Protein AF-A0ABD3BBE9-F1 (afdb_monomer)

InterPro domains:
  IPR001656 Pseudouridine synthase, TruD [PF01142] (187-547)
  IPR001656 Pseudouridine synthase, TruD [PTHR13326] (3-637)
  IPR001656 Pseudouridine synthase, TruD [TIGR00094] (188-635)
  IPR011760 Pseudouridine synthase, TruD, insertion domain [PS50984] (306-541)
  IPR019557 Aminotransferase-like, plant mobile domain [PF10536] (795-1071)
  IPR020103 Pseudouridine synthase, catalytic domain superfamily [SSF55120] (8-633)
  IPR020119 Pseudouridine synthase TruD, conserved site [PS01268] (226-239)
  IPR042214 Pseudouridine synthase, TruD, catalytic domain [G3DSA:3.30.2350.20] (275-544)

Structure (mmCIF, N/CA/C/O backbone):
data_AF-A0ABD3BBE9-F1
#
_entry.id   AF-A0ABD3BBE9-F1
#
loop_
_atom_site.group_PDB
_atom_site.id
_atom_site.type_symbol
_atom_site.label_atom_id
_atom_site.label_alt_id
_atom_site.label_comp_id
_atom_site.label_asym_id
_atom_site.label_entity_id
_atom_site.label_seq_id
_atom_site.pdbx_PDB_ins_code
_atom_site.Cartn_x
_atom_site.Cartn_y
_atom_site.Cartn_z
_atom_site.occupancy
_atom_site.B_iso_or_equiv
_atom_site.auth_seq_id
_atom_site.auth_comp_id
_atom_site.auth_asym_id
_atom_site.auth_atom_id
_atom_site.pdbx_PDB_model_num
ATOM 1 N N . MET A 1 1 ? 18.782 -39.134 -5.364 1.00 35.81 1 MET A N 1
ATOM 2 C CA . MET A 1 1 ? 18.725 -38.636 -6.758 1.00 35.81 1 MET A CA 1
ATOM 3 C C . MET A 1 1 ? 19.850 -37.633 -7.001 1.00 35.81 1 MET A C 1
ATOM 5 O O . MET A 1 1 ? 20.524 -37.233 -6.056 1.00 35.81 1 MET A O 1
ATOM 9 N N . ALA A 1 2 ? 20.104 -37.265 -8.259 1.00 41.44 2 ALA A N 1
ATOM 10 C CA . ALA A 1 2 ? 21.096 -36.246 -8.602 1.00 41.44 2 ALA A CA 1
ATOM 11 C C . ALA A 1 2 ? 20.611 -34.822 -8.246 1.00 41.44 2 ALA A C 1
ATOM 13 O O . ALA A 1 2 ? 19.466 -34.612 -7.855 1.00 41.44 2 ALA A O 1
ATOM 14 N N . SER A 1 3 ? 21.502 -33.838 -8.387 1.00 56.78 3 SER A N 1
ATOM 15 C CA . SER A 1 3 ? 21.117 -32.420 -8.429 1.00 56.78 3 SER A CA 1
ATOM 16 C C . SER A 1 3 ? 20.464 -32.109 -9.772 1.00 56.78 3 SER A C 1
ATOM 18 O O . SER A 1 3 ? 20.918 -32.669 -10.770 1.00 56.78 3 SER A O 1
ATOM 20 N N . ALA A 1 4 ? 19.509 -31.175 -9.799 1.00 64.06 4 ALA A N 1
ATOM 21 C CA . ALA A 1 4 ? 18.914 -30.681 -11.039 1.00 64.06 4 ALA A CA 1
ATOM 22 C C . ALA A 1 4 ? 19.995 -30.278 -12.060 1.00 64.06 4 ALA A C 1
ATOM 24 O O . ALA A 1 4 ? 20.961 -29.581 -11.723 1.00 64.06 4 ALA A O 1
ATOM 25 N N . GLN A 1 5 ? 19.836 -30.761 -13.285 1.00 75.69 5 GLN A N 1
ATOM 26 C CA . GLN A 1 5 ? 20.699 -30.492 -14.428 1.00 75.69 5 GLN A CA 1
ATOM 27 C C . GLN A 1 5 ? 20.074 -29.436 -15.342 1.00 75.69 5 GLN A C 1
ATOM 29 O O . GLN A 1 5 ? 18.895 -29.109 -15.241 1.00 75.69 5 GLN A O 1
ATOM 34 N N . GLU A 1 6 ? 20.868 -28.913 -16.275 1.00 79.81 6 GLU A N 1
ATOM 35 C CA . GLU A 1 6 ? 20.400 -27.953 -17.283 1.00 79.81 6 GLU A CA 1
ATOM 36 C C . GLU A 1 6 ? 19.285 -28.525 -18.180 1.00 79.81 6 GLU A C 1
ATOM 38 O O . GLU A 1 6 ? 18.349 -27.806 -18.525 1.00 79.81 6 GLU A O 1
ATOM 43 N N . SER A 1 7 ? 19.318 -29.833 -18.462 1.00 79.00 7 SER A N 1
ATOM 44 C CA . SER A 1 7 ? 18.251 -30.568 -19.157 1.00 79.00 7 SER A CA 1
ATOM 45 C C . SER A 1 7 ? 16.891 -30.463 -18.471 1.00 79.00 7 SER A C 1
ATOM 47 O O . SER A 1 7 ? 15.869 -30.309 -19.136 1.00 79.00 7 SER A O 1
ATOM 49 N N . ASP A 1 8 ? 16.884 -30.518 -17.142 1.00 75.00 8 ASP A N 1
ATOM 50 C CA . ASP A 1 8 ? 15.676 -30.672 -16.325 1.00 75.00 8 ASP A CA 1
ATOM 51 C C . ASP A 1 8 ? 14.862 -29.365 -16.276 1.00 75.00 8 ASP A C 1
ATOM 53 O O . ASP A 1 8 ? 13.688 -29.358 -15.915 1.00 75.00 8 ASP A O 1
ATOM 57 N N . VAL A 1 9 ? 15.499 -28.258 -16.673 1.00 75.88 9 VAL A N 1
ATOM 58 C CA . VAL A 1 9 ? 14.937 -26.903 -16.778 1.00 75.88 9 VAL A CA 1
ATOM 59 C C . VAL A 1 9 ? 14.944 -26.369 -18.222 1.00 75.88 9 VAL A C 1
ATOM 61 O O . VAL A 1 9 ? 14.802 -25.168 -18.439 1.00 75.88 9 VAL A O 1
ATOM 64 N N . GLY A 1 10 ? 15.112 -27.246 -19.220 1.00 76.94 10 GLY A N 1
ATOM 65 C CA . GLY A 1 10 ? 15.008 -26.906 -20.649 1.00 76.94 10 GLY A CA 1
ATOM 66 C C . GLY A 1 10 ? 16.212 -26.175 -21.261 1.00 76.94 10 GLY A C 1
ATOM 67 O O . GLY A 1 10 ? 16.142 -25.729 -22.405 1.00 76.94 10 GLY A O 1
ATOM 68 N N . ILE A 1 11 ? 17.334 -26.057 -20.547 1.00 83.31 11 ILE A N 1
ATOM 69 C CA . ILE A 1 11 ? 18.542 -25.362 -21.016 1.00 83.31 11 ILE A CA 1
ATOM 70 C C . ILE A 1 11 ? 19.374 -26.331 -21.874 1.00 83.31 11 ILE A C 1
ATOM 72 O O . ILE A 1 11 ? 20.326 -26.962 -21.411 1.00 83.31 11 ILE A O 1
ATOM 76 N N . LEU A 1 12 ? 18.986 -26.469 -23.143 1.00 79.25 12 LEU A N 1
ATOM 77 C CA . LEU A 1 12 ? 19.574 -27.437 -24.077 1.00 79.25 12 LEU A CA 1
ATOM 78 C C . LEU A 1 12 ? 20.501 -26.769 -25.105 1.00 79.25 12 LEU A C 1
ATOM 80 O O . LEU A 1 12 ? 21.699 -27.049 -25.134 1.00 79.25 12 LEU A O 1
ATOM 84 N N . CYS A 1 13 ? 19.967 -25.859 -25.922 1.00 84.69 13 CYS A N 1
ATOM 85 C CA . CYS A 1 13 ? 20.631 -25.365 -27.136 1.00 84.69 13 CYS A CA 1
ATOM 86 C C . CYS A 1 13 ? 21.844 -24.442 -26.891 1.00 84.69 13 CYS A C 1
ATOM 88 O O . CYS A 1 13 ? 22.047 -23.919 -25.792 1.00 84.69 13 CYS A O 1
ATOM 90 N N . TYR A 1 14 ? 22.616 -24.213 -27.956 1.00 85.69 14 TYR A N 1
ATOM 91 C CA . TYR A 1 14 ? 23.776 -23.318 -28.055 1.00 85.69 14 TYR A CA 1
ATOM 92 C C . TYR A 1 14 ? 23.715 -22.550 -29.389 1.00 85.69 14 TYR A C 1
ATOM 94 O O . TYR A 1 14 ? 23.056 -23.027 -30.311 1.00 85.69 14 TYR A O 1
ATOM 102 N N . ILE A 1 15 ? 24.407 -21.411 -29.515 1.00 86.50 15 ILE A N 1
ATOM 103 C CA . ILE A 1 15 ? 24.462 -20.640 -30.780 1.00 86.50 15 ILE A CA 1
ATOM 104 C C . ILE A 1 15 ? 25.652 -21.071 -31.647 1.00 86.50 15 ILE A C 1
ATOM 106 O O . ILE A 1 15 ? 25.508 -21.360 -32.830 1.00 86.50 15 ILE A O 1
ATOM 110 N N . SER A 1 16 ? 26.851 -21.101 -31.069 1.00 84.19 16 SER A N 1
ATOM 111 C CA . SER A 1 16 ? 28.089 -21.425 -31.776 1.00 84.19 16 SER A CA 1
ATOM 112 C C . SER A 1 16 ? 28.339 -22.935 -31.829 1.00 84.19 16 SER A C 1
ATOM 114 O O . SER A 1 16 ? 28.299 -23.604 -30.797 1.00 84.19 16 SER A O 1
ATOM 116 N N . HIS A 1 17 ? 28.685 -23.450 -33.012 1.00 83.44 17 HIS A N 1
ATOM 117 C CA . HIS A 1 17 ? 29.116 -24.838 -33.237 1.00 83.44 17 HIS A CA 1
ATOM 118 C C . HIS A 1 17 ? 30.632 -25.059 -33.036 1.00 83.44 17 HIS A C 1
ATOM 120 O O . HIS A 1 17 ? 31.155 -26.106 -33.416 1.00 83.44 17 HIS A O 1
ATOM 126 N N . LEU A 1 18 ? 31.362 -24.079 -32.486 1.00 83.06 18 LEU A N 1
ATOM 127 C CA . LEU A 1 18 ? 32.805 -24.200 -32.241 1.00 83.06 18 LEU A CA 1
ATOM 128 C C . LEU A 1 18 ? 33.136 -25.271 -31.176 1.00 83.06 18 LEU A C 1
ATOM 130 O O . LEU A 1 18 ? 32.302 -25.540 -30.304 1.00 83.06 18 LEU A O 1
ATOM 134 N N . PRO A 1 19 ? 34.350 -25.866 -31.212 1.00 78.50 19 PRO A N 1
ATOM 135 C CA . PRO A 1 19 ? 34.769 -26.883 -30.250 1.00 78.50 19 PRO A CA 1
ATOM 136 C C . PRO A 1 19 ? 34.710 -26.399 -28.797 1.00 78.50 19 PRO A C 1
ATOM 138 O O . PRO A 1 19 ? 35.114 -25.282 -28.481 1.00 78.50 19 PRO A O 1
ATOM 141 N N . CYS A 1 20 ? 34.256 -27.275 -27.902 1.00 78.56 20 CYS A N 1
ATOM 142 C CA . CYS A 1 20 ? 34.244 -27.020 -26.466 1.00 78.56 20 CYS A CA 1
ATOM 143 C C . CYS A 1 20 ? 35.664 -26.938 -25.881 1.00 78.56 20 CYS A C 1
ATOM 145 O O . CYS A 1 20 ? 36.563 -27.668 -26.303 1.00 78.56 20 CYS A O 1
ATOM 147 N N . PHE A 1 21 ? 35.842 -26.135 -24.833 1.00 84.19 21 PHE A N 1
ATOM 148 C CA . PHE A 1 21 ? 37.046 -26.155 -24.004 1.00 84.19 21 PHE A CA 1
ATOM 149 C C . PHE A 1 21 ? 36.677 -26.038 -22.524 1.00 84.19 21 PHE A C 1
ATOM 151 O O . PHE A 1 21 ? 35.664 -25.444 -22.165 1.00 84.19 21 PHE A O 1
ATOM 158 N N . THR A 1 22 ? 37.490 -26.626 -21.648 1.00 82.50 22 THR A N 1
ATOM 159 C CA . THR A 1 22 ? 37.272 -26.580 -20.197 1.00 82.50 22 THR A CA 1
ATOM 160 C C . THR A 1 22 ? 37.894 -25.329 -19.584 1.00 82.50 22 THR A C 1
ATOM 162 O O . THR A 1 22 ? 38.967 -24.906 -20.009 1.00 82.50 22 THR A O 1
ATOM 165 N N . GLY A 1 23 ? 37.270 -24.790 -18.536 1.00 84.31 23 GLY A N 1
ATOM 166 C CA . GLY A 1 23 ? 37.828 -23.726 -17.699 1.00 84.31 23 GLY A CA 1
ATOM 167 C C . GLY A 1 23 ? 37.100 -23.639 -16.355 1.00 84.31 23 GLY A C 1
ATOM 168 O O . GLY A 1 23 ? 35.889 -23.851 -16.282 1.00 84.31 23 GLY A O 1
ATOM 169 N N . ILE A 1 24 ? 37.833 -23.351 -15.280 1.00 84.62 24 ILE A N 1
ATOM 170 C CA . ILE A 1 24 ? 37.315 -23.315 -13.908 1.00 84.62 24 ILE A CA 1
ATOM 171 C C . ILE A 1 24 ? 36.772 -21.916 -13.597 1.00 84.62 24 ILE A C 1
ATOM 173 O O . ILE A 1 24 ? 37.506 -20.926 -13.616 1.00 84.62 24 ILE A O 1
ATOM 177 N N . LEU A 1 25 ? 35.478 -21.842 -13.280 1.00 84.75 25 LEU A N 1
ATOM 178 C CA . LEU A 1 25 ? 34.770 -20.623 -12.883 1.00 84.75 25 LEU A CA 1
ATOM 179 C C . LEU A 1 25 ? 34.735 -20.471 -11.353 1.00 84.75 25 LEU A C 1
ATOM 181 O O . LEU A 1 25 ? 34.510 -21.446 -10.641 1.00 84.75 25 LEU A O 1
ATOM 185 N N . LYS A 1 26 ? 34.878 -19.235 -10.845 1.00 81.62 26 LYS A N 1
ATOM 186 C CA . LYS A 1 26 ? 34.720 -18.883 -9.413 1.00 81.62 26 LYS A CA 1
ATOM 187 C C . LYS A 1 26 ? 35.608 -19.704 -8.458 1.00 81.62 26 LYS A C 1
ATOM 189 O O . LYS A 1 26 ? 35.248 -19.877 -7.287 1.00 81.62 26 LYS A O 1
ATOM 194 N N . GLN A 1 27 ? 36.774 -20.170 -8.928 1.00 83.38 27 GLN A N 1
ATOM 195 C CA . GLN A 1 27 ? 37.761 -20.880 -8.104 1.00 83.38 27 GLN A CA 1
ATOM 196 C C . GLN A 1 27 ? 38.092 -20.042 -6.862 1.00 83.38 27 GLN A C 1
ATOM 198 O O . GLN A 1 27 ? 37.845 -20.491 -5.742 1.00 83.38 27 GLN A O 1
ATOM 203 N N . ARG A 1 28 ? 38.469 -18.774 -7.064 1.00 86.12 28 ARG A N 1
ATOM 204 C CA . ARG A 1 28 ? 38.451 -17.718 -6.040 1.00 86.12 28 ARG A CA 1
ATOM 205 C C . ARG A 1 28 ? 37.242 -16.801 -6.263 1.00 86.12 28 ARG A C 1
ATOM 207 O O . ARG A 1 28 ? 36.743 -16.669 -7.379 1.00 86.12 28 ARG A O 1
ATOM 214 N N . TYR A 1 29 ? 36.764 -16.127 -5.216 1.00 87.44 29 TYR A N 1
ATOM 215 C CA . TYR A 1 29 ? 35.667 -15.153 -5.351 1.00 87.44 29 TYR A CA 1
ATOM 216 C C . TYR A 1 29 ? 36.104 -13.870 -6.087 1.00 87.44 29 TYR A C 1
ATOM 218 O O . TYR A 1 29 ? 35.277 -13.229 -6.727 1.00 87.44 29 TYR A O 1
ATOM 226 N N . SER A 1 30 ? 37.399 -13.537 -6.059 1.00 88.94 30 SER A N 1
ATOM 227 C CA . SER A 1 30 ? 38.017 -12.446 -6.830 1.00 88.94 30 SER A CA 1
ATOM 228 C C . SER A 1 30 ? 38.175 -12.742 -8.326 1.00 88.94 30 SER A C 1
ATOM 230 O O . SER A 1 30 ? 38.394 -11.820 -9.106 1.00 88.94 30 SER A O 1
ATOM 232 N N . ASP A 1 31 ? 37.978 -13.993 -8.759 1.00 90.69 31 ASP A N 1
ATOM 233 C CA . ASP A 1 31 ? 37.913 -14.344 -10.185 1.00 90.69 31 ASP A CA 1
ATOM 234 C C . ASP A 1 31 ? 36.566 -13.954 -10.827 1.00 90.69 31 ASP A C 1
ATOM 236 O O . ASP A 1 31 ? 36.377 -14.141 -12.027 1.00 90.69 31 ASP A O 1
ATOM 240 N N . PHE A 1 32 ? 35.610 -13.439 -10.044 1.00 93.38 32 PHE A N 1
ATOM 241 C CA . PHE A 1 32 ? 34.282 -13.044 -10.507 1.00 93.38 32 PHE A CA 1
ATOM 242 C C . PHE A 1 32 ? 33.872 -11.720 -9.852 1.00 93.38 32 PHE A C 1
ATOM 244 O O . PHE A 1 32 ? 33.335 -11.690 -8.742 1.00 93.38 32 PHE A O 1
ATOM 251 N N . ILE A 1 33 ? 34.155 -10.618 -10.544 1.00 95.25 33 ILE A N 1
ATOM 252 C CA . ILE A 1 33 ? 33.858 -9.255 -10.097 1.00 95.25 33 ILE A CA 1
ATOM 253 C C . ILE A 1 33 ? 32.580 -8.772 -10.796 1.00 95.25 33 ILE A C 1
ATOM 255 O O . ILE A 1 33 ? 32.444 -8.943 -12.007 1.00 95.25 33 ILE A O 1
ATOM 259 N N . VAL A 1 34 ? 31.645 -8.173 -10.054 1.00 95.81 34 VAL A N 1
ATOM 260 C CA . VAL A 1 34 ? 30.369 -7.656 -10.579 1.00 95.81 34 VAL A CA 1
ATOM 261 C C . VAL A 1 34 ? 30.169 -6.207 -10.153 1.00 95.81 34 VAL A C 1
ATOM 263 O O . VAL A 1 34 ? 29.880 -5.930 -8.989 1.00 95.81 34 VAL A O 1
ATOM 266 N N . ASN A 1 35 ? 30.269 -5.287 -11.103 1.00 96.25 35 ASN A N 1
ATOM 267 C CA . ASN A 1 35 ? 29.987 -3.874 -10.885 1.00 96.25 35 ASN A CA 1
ATOM 268 C C . ASN A 1 35 ? 28.616 -3.542 -11.476 1.00 96.25 35 ASN A C 1
ATOM 270 O O . ASN A 1 35 ? 28.315 -3.913 -12.610 1.00 96.25 35 ASN A O 1
ATOM 274 N N . GLU A 1 36 ? 27.762 -2.876 -10.710 1.00 95.94 36 GLU A N 1
ATOM 275 C CA . GLU A 1 36 ? 26.468 -2.397 -11.200 1.00 95.94 36 GLU A CA 1
ATOM 276 C C . GLU A 1 36 ? 26.643 -1.368 -12.330 1.00 95.94 36 GLU A C 1
ATOM 278 O O . GLU A 1 36 ? 27.645 -0.657 -12.374 1.00 95.94 36 GLU A O 1
ATOM 283 N N . VAL A 1 37 ? 25.678 -1.290 -13.248 1.00 94.69 37 VAL A N 1
ATOM 284 C CA . VAL A 1 37 ? 25.576 -0.212 -14.241 1.00 94.69 37 VAL A CA 1
ATOM 285 C C . VAL A 1 37 ? 24.301 0.569 -13.957 1.00 94.69 37 VAL A C 1
ATOM 287 O O . VAL A 1 37 ? 23.210 -0.009 -13.942 1.00 94.69 37 VAL A O 1
ATOM 290 N N . ASP A 1 38 ? 24.453 1.862 -13.685 1.00 90.50 38 ASP A N 1
ATOM 291 C CA . ASP A 1 38 ? 23.357 2.745 -13.279 1.00 90.50 38 ASP A CA 1
ATOM 292 C C . ASP A 1 38 ? 22.399 3.113 -14.427 1.00 90.50 38 ASP A C 1
ATOM 294 O O . ASP A 1 38 ? 22.539 2.628 -15.551 1.00 90.50 38 ASP A O 1
ATOM 298 N N . LEU A 1 39 ? 21.366 3.913 -14.133 1.00 88.06 39 LEU A N 1
ATOM 299 C CA . LEU A 1 39 ? 20.376 4.344 -15.127 1.00 88.06 39 LEU A CA 1
ATOM 300 C C . LEU A 1 39 ? 20.986 5.286 -16.171 1.00 88.06 39 LEU A C 1
ATOM 302 O O . LEU A 1 39 ? 20.543 5.298 -17.317 1.00 88.06 39 LEU A O 1
ATOM 306 N N . GLU A 1 40 ? 22.035 6.008 -15.791 1.00 87.56 40 GLU A N 1
ATOM 307 C CA . GLU A 1 40 ? 22.818 6.898 -16.646 1.00 87.56 40 GLU A CA 1
ATOM 308 C C . GLU A 1 40 ? 23.812 6.135 -17.557 1.00 87.56 40 GLU A C 1
ATOM 310 O O . GLU A 1 40 ? 24.312 6.696 -18.529 1.00 87.56 40 GLU A O 1
ATOM 315 N N . GLY A 1 41 ? 24.065 4.847 -17.284 1.00 86.38 41 GLY A N 1
ATOM 316 C CA . GLY A 1 41 ? 24.936 3.962 -18.069 1.00 86.38 41 GLY A CA 1
ATOM 317 C C . GLY A 1 41 ? 26.378 3.842 -17.560 1.00 86.38 41 GLY A C 1
ATOM 318 O O . GLY A 1 41 ? 27.189 3.163 -18.192 1.00 86.38 41 GLY A O 1
ATOM 319 N N . ASN A 1 42 ? 26.724 4.454 -16.424 1.00 92.31 42 ASN A N 1
ATOM 320 C CA . ASN A 1 42 ? 28.076 4.385 -15.865 1.00 92.31 42 ASN A CA 1
ATOM 321 C C . ASN A 1 42 ? 28.283 3.101 -15.054 1.00 92.31 42 ASN A C 1
ATOM 323 O O . ASN A 1 42 ? 27.373 2.592 -14.395 1.00 92.31 42 ASN A O 1
ATOM 327 N N . VAL A 1 43 ? 29.520 2.599 -15.046 1.00 94.19 43 VAL A N 1
ATOM 328 C CA . VAL A 1 43 ? 29.919 1.468 -14.198 1.00 94.19 43 VAL A CA 1
ATOM 329 C C . VAL A 1 43 ? 30.173 1.964 -12.773 1.00 94.19 43 VAL A C 1
ATOM 331 O O . VAL A 1 43 ? 31.093 2.744 -12.526 1.00 94.19 43 VAL A O 1
ATOM 334 N N . VAL A 1 44 ? 29.390 1.466 -11.821 1.00 94.81 44 VAL A N 1
ATOM 335 C CA . VAL A 1 44 ? 29.487 1.797 -10.398 1.00 94.81 44 VAL A CA 1
ATOM 336 C C . VAL A 1 44 ? 30.771 1.198 -9.817 1.00 94.81 44 VAL A C 1
ATOM 338 O O . VAL A 1 44 ? 30.886 -0.015 -9.650 1.00 94.81 44 VAL A O 1
ATOM 341 N N . ARG A 1 45 ? 31.738 2.063 -9.498 1.00 94.31 45 ARG A N 1
ATOM 342 C CA . ARG A 1 45 ? 33.049 1.715 -8.924 1.00 94.31 45 ARG A CA 1
ATOM 343 C C . ARG A 1 45 ? 33.238 2.340 -7.551 1.00 94.31 45 ARG A C 1
ATOM 345 O O . ARG A 1 45 ? 32.828 3.480 -7.334 1.00 94.31 45 ARG A O 1
ATOM 352 N N . LEU A 1 46 ? 33.894 1.632 -6.639 1.00 94.25 46 LEU A N 1
ATOM 353 C CA . LEU A 1 46 ? 34.412 2.230 -5.412 1.00 94.25 46 LEU A CA 1
ATOM 354 C C . LEU A 1 46 ? 35.727 2.946 -5.761 1.00 94.25 46 LEU A C 1
ATOM 356 O O . LEU A 1 46 ? 36.655 2.316 -6.257 1.00 94.25 46 LEU A O 1
ATOM 360 N N . THR A 1 47 ? 35.804 4.259 -5.539 1.00 92.56 47 THR A N 1
ATOM 361 C CA . THR A 1 47 ? 36.999 5.069 -5.865 1.00 92.56 47 THR A CA 1
ATOM 362 C C . THR A 1 47 ? 37.473 5.968 -4.725 1.00 92.56 47 THR A C 1
ATOM 364 O O . THR A 1 47 ? 38.632 6.366 -4.725 1.00 92.56 47 THR A O 1
ATOM 367 N N . SER A 1 48 ? 36.628 6.260 -3.730 1.00 91.12 48 SER A N 1
ATOM 368 C CA . SER A 1 48 ? 37.043 6.948 -2.500 1.00 91.12 48 SER A CA 1
ATOM 369 C C . SER A 1 48 ? 36.249 6.453 -1.293 1.00 91.12 48 SER A C 1
ATOM 371 O O . SER A 1 48 ? 35.037 6.247 -1.383 1.00 91.12 48 SER A O 1
ATOM 373 N N . LEU A 1 49 ? 36.935 6.281 -0.158 1.00 91.25 49 LEU A N 1
ATOM 374 C CA . LEU A 1 49 ? 36.332 5.980 1.147 1.00 91.25 49 LEU A CA 1
ATOM 375 C C . LEU A 1 49 ? 36.067 7.234 1.996 1.00 91.25 49 LEU A C 1
ATOM 377 O O . LEU A 1 49 ? 35.509 7.121 3.090 1.00 91.25 49 LEU A O 1
ATOM 381 N N . GLU A 1 50 ? 36.488 8.410 1.533 1.00 87.94 50 GLU A N 1
ATOM 382 C CA . GLU A 1 50 ? 36.406 9.651 2.300 1.00 87.94 50 GLU A CA 1
ATOM 383 C C . GLU A 1 50 ? 34.974 10.188 2.334 1.00 87.94 50 GLU A C 1
ATOM 385 O O . GLU A 1 50 ? 34.266 10.206 1.325 1.00 87.94 50 GLU A O 1
ATOM 390 N N . ALA A 1 51 ? 34.538 10.644 3.509 1.00 85.31 51 ALA A N 1
ATOM 391 C CA . ALA A 1 51 ? 33.295 11.391 3.628 1.00 85.31 51 ALA A CA 1
ATOM 392 C C . ALA A 1 51 ? 33.511 12.826 3.105 1.00 85.31 51 ALA A C 1
ATOM 394 O O . ALA A 1 51 ? 34.503 13.448 3.491 1.00 85.31 51 ALA A O 1
ATOM 395 N N . PRO A 1 52 ? 32.601 13.386 2.285 1.00 79.69 52 PRO A N 1
ATOM 396 C CA . PRO A 1 52 ? 32.682 14.785 1.886 1.00 79.69 52 PRO A CA 1
ATOM 397 C C . PRO A 1 52 ? 32.675 15.696 3.117 1.00 79.69 52 PRO A C 1
ATOM 399 O O . PRO A 1 52 ? 31.990 15.412 4.105 1.00 79.69 52 PRO A O 1
ATOM 402 N N . LEU A 1 53 ? 33.415 16.804 3.034 1.00 66.25 53 LEU A N 1
ATOM 403 C CA . LEU A 1 53 ? 33.472 17.823 4.079 1.00 66.25 53 LEU A CA 1
ATOM 404 C C . LEU A 1 53 ? 32.075 18.424 4.288 1.00 66.25 53 LEU A C 1
ATOM 406 O O . LEU A 1 53 ? 31.611 19.260 3.515 1.00 66.25 53 LEU A O 1
ATOM 410 N N . GLU A 1 54 ? 31.390 17.970 5.337 1.00 59.03 54 GLU A N 1
ATOM 411 C CA . GLU A 1 54 ? 30.102 18.518 5.752 1.00 59.03 54 GLU A CA 1
ATOM 412 C C . GLU A 1 54 ? 30.307 19.998 6.120 1.00 59.03 54 GLU A C 1
ATOM 414 O O . GLU A 1 54 ? 31.025 20.299 7.073 1.00 59.03 54 GLU A O 1
ATOM 419 N N . ILE A 1 55 ? 29.691 20.933 5.381 1.00 45.50 55 ILE A N 1
ATOM 420 C CA . ILE A 1 55 ? 29.706 22.363 5.732 1.00 45.50 55 ILE A CA 1
ATOM 421 C C . ILE A 1 55 ? 28.854 22.535 6.989 1.00 45.50 55 ILE A C 1
ATOM 423 O O . ILE A 1 55 ? 27.635 22.721 6.932 1.00 45.50 55 ILE A O 1
ATOM 427 N N . VAL A 1 56 ? 29.492 22.403 8.150 1.00 40.44 56 VAL A N 1
ATOM 428 C CA . VAL A 1 56 ? 28.790 22.449 9.426 1.00 40.44 56 VAL A CA 1
ATOM 429 C C . VAL A 1 56 ? 28.445 23.899 9.748 1.00 40.44 56 VAL A C 1
ATOM 431 O O . VAL A 1 56 ? 29.284 24.661 10.226 1.00 40.44 56 VAL A O 1
ATOM 434 N N . VAL A 1 57 ? 27.174 24.269 9.564 1.00 38.22 57 VAL A N 1
ATOM 435 C CA . VAL A 1 57 ? 26.574 25.433 10.241 1.00 38.22 57 VAL A CA 1
ATOM 436 C C . VAL A 1 57 ? 26.385 25.072 11.717 1.00 38.22 57 VAL A C 1
ATOM 438 O O . VAL A 1 57 ? 25.279 24.919 12.240 1.00 38.22 57 VAL A O 1
ATOM 441 N N . GLU A 1 58 ? 27.508 24.843 12.389 1.00 35.50 58 GLU A N 1
ATOM 442 C CA . GLU A 1 58 ? 27.558 24.556 13.806 1.00 35.50 58 GLU A CA 1
ATOM 443 C C . GLU A 1 58 ? 27.388 25.879 14.545 1.00 35.50 58 GLU A C 1
ATOM 445 O O . GLU A 1 58 ? 28.222 26.782 14.452 1.00 35.50 58 GLU A O 1
ATOM 450 N N . LYS A 1 59 ? 26.312 25.998 15.331 1.00 33.47 59 LYS A N 1
ATOM 451 C CA . LYS A 1 59 ? 26.330 26.943 16.445 1.00 33.47 59 LYS A CA 1
ATOM 452 C C . LYS A 1 59 ? 27.465 26.495 17.357 1.00 33.47 59 LYS A C 1
ATOM 454 O O . LYS A 1 59 ? 27.295 25.504 18.068 1.00 33.47 59 LYS A O 1
ATOM 459 N N . LYS A 1 60 ? 28.610 27.189 17.282 1.00 31.73 60 LYS A N 1
ATOM 460 C CA . LYS A 1 60 ? 29.791 26.921 18.109 1.00 31.73 60 LYS A CA 1
ATOM 461 C C . LYS A 1 60 ? 29.343 26.667 19.541 1.00 31.73 60 LYS A C 1
ATOM 463 O O . LYS A 1 60 ? 28.762 27.539 20.185 1.00 31.73 60 LYS A O 1
ATOM 468 N N . ARG A 1 61 ? 29.628 25.465 20.029 1.00 36.97 61 ARG A N 1
ATOM 469 C CA . ARG A 1 61 ? 29.521 25.147 21.445 1.00 36.97 61 ARG A CA 1
ATOM 470 C C . ARG A 1 61 ? 30.739 25.787 22.104 1.00 36.97 61 ARG A C 1
ATOM 472 O O . ARG A 1 61 ? 31.812 25.191 22.081 1.00 36.97 61 ARG A O 1
ATOM 479 N N . GLU A 1 62 ? 30.586 27.037 22.550 1.00 37.09 62 GLU A N 1
ATOM 480 C CA . GLU A 1 62 ? 31.643 27.787 23.244 1.00 37.09 62 GLU A CA 1
ATOM 481 C C . GLU A 1 62 ? 32.254 26.906 24.342 1.00 37.09 62 GLU A C 1
ATOM 483 O O . GLU A 1 62 ? 31.534 26.177 25.038 1.00 37.09 62 GLU A O 1
ATOM 488 N N . LYS A 1 63 ? 33.586 26.913 24.465 1.00 46.06 63 LYS A N 1
ATOM 489 C CA . LYS A 1 63 ? 34.230 26.185 25.559 1.00 46.06 63 LYS A CA 1
ATOM 490 C C . LYS A 1 63 ? 33.946 26.930 26.857 1.00 46.06 63 LYS A C 1
ATOM 492 O O . LYS A 1 63 ? 33.806 28.145 26.855 1.00 46.06 63 LYS A O 1
ATOM 497 N N . ILE A 1 64 ? 33.928 26.208 27.977 1.00 48.56 64 ILE A N 1
ATOM 498 C CA . ILE A 1 64 ? 33.708 26.812 29.302 1.00 48.56 64 ILE A CA 1
ATOM 499 C C . ILE A 1 64 ? 34.765 27.895 29.600 1.00 48.56 64 ILE A C 1
ATOM 501 O O . ILE A 1 64 ? 34.435 28.905 30.203 1.00 48.56 64 ILE A O 1
ATOM 505 N N . THR A 1 65 ? 35.988 27.753 29.076 1.00 48.44 65 THR A N 1
ATOM 506 C CA . THR A 1 65 ? 37.029 28.799 29.086 1.00 48.44 65 THR A CA 1
ATOM 507 C C . THR A 1 65 ? 36.550 30.130 28.504 1.00 48.44 65 THR A C 1
ATOM 509 O O . THR A 1 65 ? 36.747 31.174 29.108 1.00 48.44 65 THR A O 1
ATOM 512 N N . ASP A 1 66 ? 35.850 30.086 27.373 1.00 50.84 66 ASP A N 1
ATOM 513 C CA . ASP A 1 66 ? 35.440 31.256 26.586 1.00 50.84 66 ASP A CA 1
ATOM 514 C C . ASP A 1 66 ? 34.198 31.954 27.194 1.00 50.84 66 ASP A C 1
ATOM 516 O O . ASP A 1 66 ? 33.735 32.982 26.699 1.00 50.84 66 ASP A O 1
ATOM 520 N N . ILE A 1 67 ? 33.626 31.358 28.247 1.00 56.56 67 ILE A N 1
ATOM 521 C CA . ILE A 1 67 ? 32.439 31.817 28.979 1.00 56.56 67 ILE A CA 1
ATOM 522 C C . ILE A 1 67 ? 32.841 32.562 30.266 1.00 56.56 67 ILE A C 1
ATOM 524 O O . ILE A 1 67 ? 32.062 33.380 30.752 1.00 56.56 67 ILE A O 1
ATOM 528 N N . LEU A 1 68 ? 34.045 32.320 30.800 1.00 55.25 68 LEU A N 1
ATOM 529 C CA . LEU A 1 68 ? 34.508 32.877 32.080 1.00 55.25 68 LEU A CA 1
ATOM 530 C C . LEU A 1 68 ? 35.158 34.267 31.950 1.00 55.25 68 LEU A C 1
ATOM 532 O O . LEU A 1 68 ? 35.091 35.043 32.895 1.00 55.25 68 LEU A O 1
ATOM 536 N N . ASP A 1 69 ? 35.680 34.623 30.772 1.00 55.78 69 ASP A N 1
ATOM 537 C CA . ASP A 1 69 ? 36.243 35.958 30.474 1.00 55.78 69 ASP A CA 1
ATOM 538 C C . ASP A 1 69 ? 35.175 37.031 30.130 1.00 55.78 69 ASP A C 1
ATOM 540 O O . ASP A 1 69 ? 35.506 38.141 29.707 1.00 55.78 69 ASP A O 1
ATOM 544 N N . LYS A 1 70 ? 33.876 36.720 30.255 1.00 64.12 70 LYS A N 1
ATOM 545 C CA . LYS A 1 70 ? 32.771 37.636 29.912 1.00 64.12 70 LYS A CA 1
ATOM 546 C C . LYS A 1 70 ? 32.293 38.402 31.153 1.00 64.12 70 LYS A C 1
ATOM 548 O O . LYS A 1 70 ? 31.961 37.796 32.165 1.00 64.12 70 LYS A O 1
ATOM 553 N N . ASP A 1 71 ? 32.208 39.731 31.063 1.00 69.94 71 ASP A N 1
ATOM 554 C CA . ASP A 1 71 ? 31.661 40.577 32.134 1.00 69.94 71 ASP A CA 1
ATOM 555 C C . ASP A 1 71 ? 30.126 40.464 32.198 1.00 69.94 71 ASP A C 1
ATOM 557 O O . ASP A 1 71 ? 29.411 40.971 31.332 1.00 69.94 71 ASP A O 1
ATOM 561 N N . TYR A 1 72 ? 29.623 39.810 33.247 1.00 74.88 72 TYR A N 1
ATOM 562 C CA . TYR A 1 72 ? 28.193 39.592 33.494 1.00 74.88 72 TYR A CA 1
ATOM 563 C C . TYR A 1 72 ? 27.496 40.746 34.237 1.00 74.88 72 TYR A C 1
ATOM 565 O O . TYR A 1 72 ? 26.354 40.589 34.676 1.00 74.88 72 TYR A O 1
ATOM 573 N N . SER A 1 73 ? 28.130 41.914 34.396 1.00 74.69 73 SER A N 1
ATOM 574 C CA . SER A 1 73 ? 27.553 43.043 35.149 1.00 74.69 73 SER A CA 1
ATOM 575 C C . SER A 1 73 ? 26.182 43.505 34.625 1.00 74.69 73 SER A C 1
ATOM 577 O O . SER A 1 73 ? 25.336 43.925 35.416 1.00 74.69 73 SER A O 1
ATOM 579 N N . SER A 1 74 ? 25.915 43.385 33.317 1.00 78.12 74 SER A N 1
ATOM 580 C CA . SER A 1 74 ? 24.617 43.760 32.723 1.00 78.12 74 SER A CA 1
ATOM 581 C C . SER A 1 74 ? 23.505 42.754 33.063 1.00 78.12 74 SER A C 1
ATOM 583 O O . SER A 1 74 ? 22.382 43.123 33.422 1.00 78.12 74 SER A O 1
ATOM 585 N N . GLU A 1 75 ? 23.843 41.468 33.019 1.00 81.62 75 GLU A N 1
ATOM 586 C CA . GLU A 1 75 ? 22.990 40.339 33.368 1.00 81.62 75 GLU A CA 1
ATOM 587 C C . GLU A 1 75 ? 22.664 40.349 34.863 1.00 81.62 75 GLU A C 1
ATOM 589 O O . GLU A 1 75 ? 21.508 40.149 35.233 1.00 81.62 75 GLU A O 1
ATOM 594 N N . LEU A 1 76 ? 23.648 40.638 35.718 1.00 81.88 76 LEU A N 1
ATOM 595 C CA . LEU A 1 76 ? 23.467 40.717 37.167 1.00 81.88 76 LEU A CA 1
ATOM 596 C C . LEU A 1 76 ? 22.498 41.838 37.567 1.00 81.88 76 LEU A C 1
ATOM 598 O O . LEU A 1 76 ? 21.592 41.584 38.360 1.00 81.88 76 LEU A O 1
ATOM 602 N N . GLU A 1 77 ? 22.588 43.035 36.978 1.00 81.00 77 GLU A N 1
ATOM 603 C CA . GLU A 1 77 ? 21.641 44.123 37.283 1.00 81.00 77 GLU A CA 1
ATOM 604 C C . GLU A 1 77 ? 20.237 43.852 36.691 1.00 81.00 77 GLU A C 1
ATOM 606 O O . GLU A 1 77 ? 19.206 44.139 37.314 1.00 81.00 77 GLU A O 1
ATOM 611 N N . SER A 1 78 ? 20.167 43.181 35.532 1.00 84.69 78 SER A N 1
ATOM 612 C CA . SER A 1 78 ? 18.901 42.654 35.001 1.00 84.69 78 SER A CA 1
ATOM 613 C C . SER A 1 78 ? 18.289 41.573 35.901 1.00 84.69 78 SER A C 1
ATOM 615 O O . SER A 1 78 ? 17.062 41.481 35.972 1.00 84.69 78 SER A O 1
ATOM 617 N N . PHE A 1 79 ? 19.101 40.760 36.583 1.00 87.06 79 PHE A N 1
ATOM 618 C CA . PHE A 1 79 ? 18.631 39.755 37.539 1.00 87.06 79 PHE A CA 1
ATOM 619 C C . PHE A 1 79 ? 18.220 40.388 38.873 1.00 87.06 79 PHE A C 1
ATOM 621 O O . PHE A 1 79 ? 17.187 40.022 39.429 1.00 87.06 79 PHE A O 1
ATOM 628 N N . ARG A 1 80 ? 18.945 41.411 39.336 1.00 86.25 80 ARG A N 1
ATOM 629 C CA . ARG A 1 80 ? 18.615 42.235 40.513 1.00 86.25 80 ARG A CA 1
ATOM 630 C C . ARG A 1 80 ? 17.228 42.863 40.416 1.00 86.25 80 ARG A C 1
ATOM 632 O O . ARG A 1 80 ? 16.499 42.908 41.402 1.00 86.25 80 ARG A O 1
ATOM 639 N N . THR A 1 81 ? 16.841 43.274 39.210 1.00 84.50 81 THR A N 1
ATOM 640 C CA . THR A 1 81 ? 15.499 43.798 38.904 1.00 84.50 81 THR A CA 1
ATOM 641 C C . THR A 1 81 ? 14.412 42.709 38.944 1.00 84.50 81 THR A C 1
ATOM 643 O O . THR A 1 81 ? 13.249 43.011 39.199 1.00 84.50 81 THR A O 1
ATOM 646 N N . LEU A 1 82 ? 14.768 41.437 38.715 1.00 84.44 82 LEU A N 1
ATOM 647 C CA . LEU A 1 82 ? 13.836 40.303 38.642 1.00 84.44 82 LEU A CA 1
ATOM 648 C C . LEU A 1 82 ? 13.664 39.555 39.977 1.00 84.44 82 LEU A C 1
ATOM 650 O O . LEU A 1 82 ? 12.544 39.178 40.319 1.00 84.44 82 LEU A O 1
ATOM 654 N N . ALA A 1 83 ? 14.759 39.317 40.701 1.00 81.25 83 ALA A N 1
ATOM 655 C CA . ALA A 1 83 ? 14.817 38.501 41.921 1.00 81.25 83 ALA A CA 1
ATOM 656 C C . ALA A 1 83 ? 15.152 39.308 43.194 1.00 81.25 83 ALA A C 1
ATOM 658 O O . ALA A 1 83 ? 15.108 38.770 44.297 1.00 81.25 83 ALA A O 1
ATOM 659 N N . GLY A 1 84 ? 15.456 40.602 43.065 1.00 83.12 84 GLY A N 1
ATOM 660 C CA . GLY A 1 84 ? 15.840 41.463 44.182 1.00 83.12 84 GLY A CA 1
ATOM 661 C C . GLY A 1 84 ? 17.334 41.414 44.516 1.00 83.12 84 GLY A C 1
ATOM 662 O O . GLY A 1 84 ? 18.114 40.644 43.955 1.00 83.12 84 GLY A O 1
ATOM 663 N N . VAL A 1 85 ? 17.742 42.287 45.440 1.00 82.31 85 VAL A N 1
ATOM 664 C CA . VAL A 1 85 ? 19.160 42.576 45.713 1.00 82.31 85 VAL A CA 1
ATOM 665 C C . VAL A 1 85 ? 19.906 41.372 46.299 1.00 82.31 85 VAL A C 1
ATOM 667 O O . VAL A 1 85 ? 20.945 40.998 45.767 1.00 82.31 85 VAL A O 1
ATOM 670 N N . SER A 1 86 ? 19.351 40.716 47.324 1.00 82.44 86 SER A N 1
ATOM 671 C CA . SER A 1 86 ? 20.045 39.630 48.036 1.00 82.44 86 SER A CA 1
ATOM 672 C C . SER A 1 86 ? 20.326 38.403 47.160 1.00 82.44 86 SER A C 1
ATOM 674 O O . SER A 1 86 ? 21.393 37.805 47.272 1.00 82.44 86 SER A O 1
ATOM 676 N N . ASP A 1 87 ? 19.412 38.028 46.260 1.00 84.25 87 ASP A N 1
ATOM 677 C CA . ASP A 1 87 ? 19.628 36.875 45.376 1.00 84.25 87 ASP A CA 1
ATOM 678 C C . ASP A 1 87 ? 20.529 37.210 44.177 1.00 84.25 87 ASP A C 1
ATOM 680 O O . ASP A 1 87 ? 21.244 36.334 43.691 1.00 84.25 87 ASP A O 1
ATOM 684 N N . ALA A 1 88 ? 20.584 38.475 43.747 1.00 84.56 88 ALA A N 1
ATOM 685 C CA . ALA A 1 88 ? 21.581 38.928 42.778 1.00 84.56 88 ALA A CA 1
ATOM 686 C C . ALA A 1 88 ? 22.997 39.008 43.369 1.00 84.56 88 ALA A C 1
ATOM 688 O O . ALA A 1 88 ? 23.959 38.689 42.674 1.00 84.56 88 ALA A O 1
ATOM 689 N N . GLU A 1 89 ? 23.132 39.357 44.650 1.00 83.00 89 GLU A N 1
ATOM 690 C CA . GLU A 1 89 ? 24.412 39.307 45.368 1.00 83.00 89 GLU A CA 1
ATOM 691 C C . GLU A 1 89 ? 24.917 37.862 45.513 1.00 83.00 89 GLU A C 1
ATOM 693 O O . GLU A 1 89 ? 26.077 37.603 45.195 1.00 83.00 89 GLU A O 1
ATOM 698 N N . LYS A 1 90 ? 24.045 36.897 45.854 1.00 83.81 90 LYS A N 1
ATOM 699 C CA . LYS A 1 90 ? 24.389 35.458 45.816 1.00 83.81 90 LYS A CA 1
ATOM 700 C C . LYS A 1 90 ? 24.818 35.007 44.420 1.00 83.81 90 LYS A C 1
ATOM 702 O O . LYS A 1 90 ? 25.888 34.428 44.269 1.00 83.81 90 LYS A O 1
ATOM 707 N N . LEU A 1 91 ? 24.021 35.313 43.387 1.00 84.19 91 LEU A N 1
ATOM 708 C CA . LEU A 1 91 ? 24.351 34.939 42.006 1.00 84.19 91 LEU A CA 1
ATOM 709 C C . LEU A 1 91 ? 25.700 35.521 41.569 1.00 84.19 91 LEU A C 1
ATOM 711 O O . LEU A 1 91 ? 26.468 34.825 40.906 1.00 84.19 91 LEU A O 1
ATOM 715 N N . LYS A 1 92 ? 26.007 36.763 41.961 1.00 84.44 92 LYS A N 1
ATOM 716 C CA . LYS A 1 92 ? 27.317 37.360 41.709 1.00 84.44 92 LYS A CA 1
ATOM 717 C C . LYS A 1 92 ? 28.427 36.567 42.399 1.00 84.44 92 LYS A C 1
ATOM 719 O O . LYS A 1 92 ? 29.352 36.144 41.717 1.00 84.44 92 LYS A O 1
ATOM 724 N N . CYS A 1 93 ? 28.316 36.307 43.703 1.00 81.50 93 CYS A N 1
ATOM 725 C CA . CYS A 1 93 ? 29.311 35.517 44.433 1.00 81.50 93 CYS A CA 1
ATOM 726 C C . CYS A 1 93 ? 29.522 34.121 43.821 1.00 81.50 93 CYS A C 1
ATOM 728 O O . CYS A 1 93 ? 30.665 33.695 43.691 1.00 81.50 93 CYS A O 1
ATOM 730 N N . TYR A 1 94 ? 28.453 33.448 43.386 1.00 81.00 94 TYR A N 1
ATOM 731 C CA . TYR A 1 94 ? 28.523 32.141 42.724 1.00 81.00 94 TYR A CA 1
ATOM 732 C C . TYR A 1 94 ? 29.256 32.217 41.371 1.00 81.00 94 TYR A C 1
ATOM 734 O O . TYR A 1 94 ? 30.130 31.401 41.086 1.00 81.00 94 TYR A O 1
ATOM 742 N N . VAL A 1 95 ? 28.969 33.230 40.542 1.00 80.19 95 VAL A N 1
ATOM 743 C CA . VAL A 1 95 ? 29.671 33.452 39.261 1.00 80.19 95 VAL A CA 1
ATOM 744 C C . VAL A 1 95 ? 31.144 33.817 39.484 1.00 80.19 95 VAL A C 1
ATOM 746 O O . VAL A 1 95 ? 32.011 33.230 38.834 1.00 80.19 95 VAL A O 1
ATOM 749 N N . ASP A 1 96 ? 31.443 34.700 40.440 1.00 79.00 96 ASP A N 1
ATOM 750 C CA . ASP A 1 96 ? 32.811 35.087 40.811 1.00 79.00 96 ASP A CA 1
ATOM 751 C C . ASP A 1 96 ? 33.606 33.870 41.350 1.00 79.00 96 ASP A C 1
ATOM 753 O O . ASP A 1 96 ? 34.781 33.686 41.019 1.00 79.00 96 ASP A O 1
ATOM 757 N N . GLN A 1 97 ? 32.964 32.971 42.112 1.00 76.44 97 GLN A N 1
ATOM 758 C CA . GLN A 1 97 ? 33.555 31.704 42.570 1.00 76.44 97 GLN A CA 1
ATOM 759 C C . GLN A 1 97 ? 33.870 30.746 41.414 1.00 76.44 97 GLN A C 1
ATOM 761 O O . GLN A 1 97 ? 34.973 30.191 41.383 1.00 76.44 97 GLN A O 1
ATOM 766 N N . ILE A 1 98 ? 32.962 30.571 40.445 1.00 74.81 98 ILE A N 1
ATOM 767 C CA . ILE A 1 98 ? 33.231 29.757 39.245 1.00 74.81 98 ILE A CA 1
ATOM 768 C C . ILE A 1 98 ? 34.399 30.368 38.448 1.00 74.81 98 ILE A C 1
ATOM 770 O O . ILE A 1 98 ? 35.311 29.640 38.055 1.00 74.81 98 ILE A O 1
ATOM 774 N N . GLY A 1 99 ? 34.424 31.696 38.278 1.00 68.94 99 GLY A N 1
ATOM 775 C CA . GLY A 1 99 ? 35.517 32.426 37.620 1.00 68.94 99 GLY A CA 1
ATOM 776 C C . GLY A 1 99 ? 36.876 32.256 38.308 1.00 68.94 99 GLY A C 1
ATOM 777 O O . GLY A 1 99 ? 37.897 32.132 37.636 1.00 68.94 99 GLY A O 1
ATOM 778 N N . SER A 1 100 ? 36.897 32.166 39.642 1.00 68.44 100 SER A N 1
ATOM 779 C CA . SER A 1 100 ? 38.126 31.947 40.422 1.00 68.44 100 SER A CA 1
ATOM 780 C C . SER A 1 100 ? 38.735 30.541 40.290 1.00 68.44 100 SER A C 1
ATOM 782 O O . SER A 1 100 ? 39.871 30.326 40.712 1.00 68.44 100 SER A O 1
ATOM 784 N N . GLY A 1 101 ? 37.993 29.568 39.745 1.00 59.47 101 GLY A N 1
ATOM 785 C CA . GLY A 1 101 ? 38.432 28.173 39.622 1.00 59.47 101 GLY A CA 1
ATOM 786 C C . GLY A 1 101 ? 38.446 27.367 40.932 1.00 59.47 101 GLY A C 1
ATOM 787 O O . GLY A 1 101 ? 38.932 26.240 40.939 1.00 59.47 101 GLY A O 1
ATOM 788 N N . VAL A 1 102 ? 37.911 27.913 42.032 1.00 54.78 102 VAL A N 1
ATOM 789 C CA . VAL A 1 102 ? 37.892 27.283 43.375 1.00 54.78 102 VAL A CA 1
ATOM 790 C C . VAL A 1 102 ? 36.655 26.381 43.594 1.00 54.78 102 VAL A C 1
ATOM 792 O O . VAL A 1 102 ? 36.500 25.755 44.637 1.00 54.78 102 VAL A O 1
ATOM 795 N N . HIS A 1 103 ? 35.763 26.294 42.607 1.00 55.78 103 HIS A N 1
ATOM 796 C CA . HIS A 1 103 ? 34.430 25.702 42.745 1.00 55.78 103 HIS A CA 1
ATOM 797 C C . HIS A 1 103 ? 34.419 24.157 42.730 1.00 55.78 103 HIS A C 1
ATOM 799 O O . HIS A 1 103 ? 34.963 23.539 41.814 1.00 55.78 103 HIS A O 1
ATOM 805 N N . ASN A 1 104 ? 33.722 23.518 43.681 1.00 57.25 104 ASN A N 1
ATOM 806 C CA . ASN A 1 104 ? 33.441 22.073 43.631 1.00 57.25 104 ASN A CA 1
ATOM 807 C C . ASN A 1 104 ? 32.216 21.765 42.751 1.00 57.25 104 ASN A C 1
ATOM 809 O O . ASN A 1 104 ? 31.227 22.491 42.791 1.00 57.25 104 ASN A O 1
ATOM 813 N N . ASP A 1 105 ? 32.230 20.650 42.013 1.00 56.38 105 ASP A N 1
ATOM 814 C CA . ASP A 1 105 ? 31.143 20.268 41.081 1.00 56.38 105 ASP A CA 1
ATOM 815 C C . ASP A 1 105 ? 29.788 19.971 41.784 1.00 56.38 105 ASP A C 1
ATOM 817 O O . ASP A 1 105 ? 28.740 19.984 41.139 1.00 56.38 105 ASP A O 1
ATOM 821 N N . ASP A 1 106 ? 29.797 19.736 43.106 1.00 54.16 106 ASP A N 1
ATOM 822 C CA . ASP A 1 106 ? 28.607 19.486 43.944 1.00 54.16 106 ASP A CA 1
ATOM 823 C C . ASP A 1 106 ? 28.063 20.744 44.672 1.00 54.16 106 ASP A C 1
ATOM 825 O O . ASP A 1 106 ? 27.003 20.673 45.301 1.00 54.16 106 ASP A O 1
ATOM 829 N N . GLU A 1 107 ? 28.739 21.901 44.611 1.00 63.41 107 GLU A N 1
ATOM 830 C CA . GLU A 1 107 ? 28.295 23.118 45.317 1.00 63.41 107 GLU A CA 1
ATOM 831 C C . GLU A 1 107 ? 27.116 23.808 44.604 1.00 63.41 107 GLU A C 1
ATOM 833 O O . GLU A 1 107 ? 27.139 24.064 43.396 1.00 63.41 107 GLU A O 1
ATOM 838 N N . SER A 1 108 ? 26.049 24.106 45.354 1.00 74.81 108 SER A N 1
ATOM 839 C CA . SER A 1 108 ? 24.787 24.606 44.798 1.00 74.81 108 SER A CA 1
ATOM 840 C C . SER A 1 108 ? 24.180 25.722 45.634 1.00 74.81 108 SER A C 1
ATOM 842 O O . SER A 1 108 ? 23.819 25.490 46.790 1.00 74.81 108 SER A O 1
ATOM 844 N N . ASP A 1 109 ? 23.986 26.887 45.026 1.00 78.44 109 ASP A N 1
ATOM 845 C CA . ASP A 1 109 ? 23.386 28.034 45.700 1.00 78.44 109 ASP A CA 1
ATOM 846 C C . ASP A 1 109 ? 21.850 27.986 45.670 1.00 78.44 109 ASP A C 1
ATOM 848 O O . ASP A 1 109 ? 21.248 27.383 44.771 1.00 78.44 109 ASP A O 1
ATOM 852 N N . VAL A 1 110 ? 21.200 28.610 46.658 1.00 81.44 110 VAL A N 1
ATOM 853 C CA . VAL A 1 110 ? 19.733 28.580 46.819 1.00 81.44 110 VAL A CA 1
ATOM 854 C C . VAL A 1 110 ? 19.172 29.982 47.069 1.00 81.44 110 VAL A C 1
ATOM 856 O O . VAL A 1 110 ? 19.452 30.642 48.075 1.00 81.44 110 VAL A O 1
ATOM 859 N N . PHE A 1 111 ? 18.316 30.423 46.147 1.00 84.81 111 PHE A N 1
ATOM 860 C CA . PHE A 1 111 ? 17.639 31.713 46.221 1.00 84.81 111 PHE A CA 1
ATOM 861 C C . PHE A 1 111 ? 16.478 31.724 47.218 1.00 84.81 111 PHE A C 1
ATOM 863 O O . PHE A 1 111 ? 16.021 30.680 47.696 1.00 84.81 111 PHE A O 1
ATOM 870 N N . SER A 1 112 ? 16.004 32.925 47.540 1.00 79.81 112 SER A N 1
ATOM 871 C CA . SER A 1 112 ? 14.968 33.155 48.544 1.00 79.81 112 SER A CA 1
ATOM 872 C C . SER A 1 112 ? 13.662 32.408 48.224 1.00 79.81 112 SER A C 1
ATOM 874 O O . SER A 1 112 ? 13.302 32.236 47.053 1.00 79.81 112 SER A O 1
ATOM 876 N N . PRO A 1 113 ? 12.918 31.953 49.250 1.00 78.44 113 PRO A N 1
ATOM 877 C CA . PRO A 1 113 ? 11.654 31.256 49.049 1.00 78.44 113 PRO A CA 1
ATOM 878 C C . PRO A 1 113 ? 10.616 32.169 48.388 1.00 78.44 113 PRO A C 1
ATOM 880 O O . PRO A 1 113 ? 10.264 33.218 48.921 1.00 78.44 113 PRO A O 1
ATOM 883 N N . SER A 1 114 ? 10.065 31.724 47.260 1.00 75.00 114 SER A N 1
ATOM 884 C CA . SER A 1 114 ? 8.996 32.415 46.538 1.00 75.00 114 SER A CA 1
ATOM 885 C C . SER A 1 114 ? 7.776 31.508 46.432 1.00 75.00 114 SER A C 1
ATOM 887 O O . SER A 1 114 ? 7.890 30.350 46.027 1.00 75.00 114 SER A O 1
ATOM 889 N N . SER A 1 115 ? 6.594 32.011 46.793 1.00 70.06 115 SER A N 1
ATOM 890 C CA . SER A 1 115 ? 5.325 31.275 46.705 1.00 70.06 115 SER A CA 1
ATOM 891 C C . SER A 1 115 ? 4.734 31.286 45.289 1.00 70.06 115 SER A C 1
ATOM 893 O O . SER A 1 115 ? 4.195 30.265 44.848 1.00 70.06 115 SER A O 1
ATOM 895 N N . ASP A 1 116 ? 4.913 32.368 44.526 1.00 79.31 116 ASP A N 1
ATOM 896 C CA . ASP A 1 116 ? 4.383 32.490 43.165 1.00 79.31 116 ASP A CA 1
ATOM 897 C C . ASP A 1 116 ? 5.107 31.579 42.155 1.00 79.31 116 ASP A C 1
ATOM 899 O O . ASP A 1 116 ? 6.333 31.513 42.054 1.00 79.31 116 ASP A O 1
ATOM 903 N N . LYS A 1 117 ? 4.308 30.870 41.358 1.00 78.31 117 LYS A N 1
ATOM 904 C CA . LYS A 1 117 ? 4.776 30.020 40.262 1.00 78.31 117 LYS A CA 1
ATOM 905 C C . LYS A 1 117 ? 5.269 30.840 39.067 1.00 78.31 117 LYS A C 1
ATOM 907 O O . LYS A 1 117 ? 6.188 30.390 38.387 1.00 78.31 117 LYS A O 1
ATOM 912 N N . SER A 1 118 ? 4.686 32.008 38.817 1.00 80.12 118 SER A N 1
ATOM 913 C CA . SER A 1 118 ? 4.975 32.853 37.651 1.00 80.12 118 SER A CA 1
ATOM 914 C C . SER A 1 118 ? 6.365 33.480 37.769 1.00 80.12 118 SER A C 1
ATOM 916 O O . SER A 1 118 ? 7.191 33.314 36.874 1.00 80.12 118 SER A O 1
ATOM 918 N N . HIS A 1 119 ? 6.669 34.073 38.923 1.00 82.81 119 HIS A N 1
ATOM 919 C CA . HIS A 1 119 ? 7.983 34.573 39.317 1.00 82.81 119 HIS A CA 1
ATOM 920 C C . HIS A 1 119 ? 9.057 33.473 39.265 1.00 82.81 119 HIS A C 1
ATOM 922 O O . HIS A 1 119 ? 10.086 33.650 38.610 1.00 82.81 119 HIS A O 1
ATOM 928 N N . ARG A 1 120 ? 8.800 32.284 39.840 1.00 83.25 120 ARG A N 1
ATOM 929 C CA . ARG A 1 120 ? 9.736 31.146 39.723 1.00 83.25 120 ARG A CA 1
ATOM 930 C C . ARG A 1 120 ? 9.972 30.725 38.264 1.00 83.25 120 ARG A C 1
ATOM 932 O O . ARG A 1 120 ? 11.103 30.430 37.886 1.00 83.25 120 ARG A O 1
ATOM 939 N N . MET A 1 121 ? 8.936 30.724 37.420 1.00 78.44 121 MET A N 1
ATOM 940 C CA . MET A 1 121 ? 9.081 30.445 35.984 1.00 78.44 121 MET A CA 1
ATOM 941 C C . MET A 1 121 ? 9.860 31.542 35.240 1.00 78.44 121 MET A C 1
ATOM 943 O O . MET A 1 121 ? 10.640 31.215 34.347 1.00 78.44 121 MET A O 1
ATOM 947 N N . ALA A 1 122 ? 9.706 32.814 35.615 1.00 84.12 122 ALA A N 1
ATOM 948 C CA . ALA A 1 122 ? 10.478 33.919 35.049 1.00 84.12 122 ALA A CA 1
ATOM 949 C C . ALA A 1 122 ? 11.977 33.788 35.373 1.00 84.12 122 ALA A C 1
ATOM 951 O O . ALA A 1 122 ? 12.802 33.911 34.469 1.00 84.12 122 ALA A O 1
ATOM 952 N N . ILE A 1 123 ? 12.328 33.432 36.615 1.00 84.62 123 ILE A N 1
ATOM 953 C CA . ILE A 1 123 ? 13.715 33.131 37.010 1.00 84.62 123 ILE A CA 1
ATOM 954 C C . ILE A 1 123 ? 14.264 31.937 36.212 1.00 84.62 123 ILE A C 1
ATOM 956 O O . ILE A 1 123 ? 15.330 32.046 35.609 1.00 84.62 123 ILE A O 1
ATOM 960 N N . HIS A 1 124 ? 13.535 30.818 36.120 1.00 80.25 124 HIS A N 1
ATOM 961 C CA . HIS A 1 124 ? 13.980 29.668 35.316 1.00 80.25 124 HIS A CA 1
ATOM 962 C C . HIS A 1 124 ? 14.202 30.017 33.831 1.00 80.25 124 HIS A C 1
ATOM 964 O O . HIS A 1 124 ? 15.150 29.518 33.220 1.00 80.25 124 HIS A O 1
ATOM 970 N N . ASN A 1 125 ? 13.371 30.889 33.249 1.00 79.75 125 ASN A N 1
ATOM 971 C CA . ASN A 1 125 ? 13.567 31.377 31.881 1.00 79.75 125 ASN A CA 1
ATOM 972 C C . ASN A 1 125 ? 14.793 32.298 31.768 1.00 79.75 125 ASN A C 1
ATOM 974 O O . ASN A 1 125 ? 15.561 32.140 30.824 1.00 79.75 125 ASN A O 1
ATOM 978 N N . PHE A 1 126 ? 15.035 33.186 32.740 1.00 86.81 126 PHE A N 1
ATOM 979 C CA . PHE A 1 126 ? 16.201 34.078 32.752 1.00 86.81 126 PHE A CA 1
ATOM 980 C C . PHE A 1 126 ? 17.523 33.303 32.631 1.00 86.81 126 PHE A C 1
ATOM 982 O O . PHE A 1 126 ? 18.320 33.580 31.733 1.00 86.81 126 PHE A O 1
ATOM 989 N N . PHE A 1 127 ? 17.730 32.272 33.460 1.00 84.44 127 PHE A N 1
ATOM 990 C CA . PHE A 1 127 ? 18.926 31.420 33.364 1.00 84.44 127 PHE A CA 1
ATOM 991 C C . PHE A 1 127 ? 19.006 30.690 32.019 1.00 84.44 127 PHE A C 1
ATOM 993 O O . PHE A 1 127 ? 20.060 30.656 31.387 1.00 84.44 127 PHE A O 1
ATOM 1000 N N . LYS A 1 128 ? 17.877 30.160 31.539 1.00 77.50 128 LYS A N 1
ATOM 1001 C CA . LYS A 1 128 ? 17.790 29.435 30.265 1.00 77.50 128 LYS A CA 1
ATOM 1002 C C . LYS A 1 128 ? 18.045 30.312 29.030 1.00 77.50 128 LYS A C 1
ATOM 1004 O O . LYS A 1 128 ? 18.420 29.776 27.990 1.00 77.50 128 LYS A O 1
ATOM 1009 N N . GLU A 1 129 ? 17.829 31.621 29.126 1.00 77.25 129 GLU A N 1
ATOM 1010 C CA . GLU A 1 129 ? 18.028 32.573 28.027 1.00 77.25 129 GLU A CA 1
ATOM 1011 C C . GLU A 1 129 ? 19.378 33.299 28.095 1.00 77.25 129 GLU A C 1
ATOM 1013 O O . GLU A 1 129 ? 19.958 33.562 27.043 1.00 77.25 129 GLU A O 1
ATOM 1018 N N . ARG A 1 130 ? 19.898 33.600 29.297 1.00 77.38 130 ARG A N 1
ATOM 1019 C CA . ARG A 1 130 ? 21.099 34.443 29.480 1.00 77.38 130 ARG A CA 1
ATOM 1020 C C . ARG A 1 130 ? 22.303 33.755 30.125 1.00 77.38 130 ARG A C 1
ATOM 1022 O O . ARG A 1 130 ? 23.427 34.120 29.813 1.00 77.38 130 ARG A O 1
ATOM 1029 N N . LEU A 1 131 ? 22.102 32.743 30.972 1.00 79.69 131 LEU A N 1
ATOM 1030 C CA . LEU A 1 131 ? 23.168 32.077 31.741 1.00 79.69 131 LEU A CA 1
ATOM 1031 C C . LEU A 1 131 ? 23.157 30.557 31.502 1.00 79.69 131 LEU A C 1
ATOM 1033 O O . LEU A 1 131 ? 23.071 29.753 32.426 1.00 79.69 131 LEU A O 1
ATOM 1037 N N . THR A 1 132 ? 23.229 30.152 30.230 1.00 76.81 132 THR A N 1
ATOM 1038 C CA . THR A 1 132 ? 23.010 28.756 29.782 1.00 76.81 132 THR A CA 1
ATOM 1039 C C . THR A 1 132 ? 24.030 27.719 30.288 1.00 76.81 132 THR A C 1
ATOM 1041 O O . THR A 1 132 ? 23.801 26.511 30.164 1.00 76.81 132 THR A O 1
ATOM 1044 N N . PHE A 1 133 ? 25.138 28.170 30.883 1.00 78.75 133 PHE A N 1
ATOM 1045 C CA . PHE A 1 133 ? 26.113 27.327 31.581 1.00 78.75 133 PHE A CA 1
ATOM 1046 C C . PHE A 1 133 ? 25.670 26.938 33.005 1.00 78.75 133 PHE A C 1
ATOM 1048 O O . PHE A 1 133 ? 26.315 26.100 33.633 1.00 78.75 133 PHE A O 1
ATOM 1055 N N . LEU A 1 134 ? 24.555 27.489 33.496 1.00 80.94 134 LEU A N 1
ATOM 1056 C CA . LEU A 1 134 ? 23.940 27.162 34.780 1.00 80.94 134 LEU A CA 1
ATOM 1057 C C . LEU A 1 134 ? 22.612 26.416 34.580 1.00 80.94 134 LEU A C 1
ATOM 1059 O O . LEU A 1 134 ? 21.807 26.729 33.701 1.00 80.94 134 LEU A O 1
ATOM 1063 N N . VAL A 1 135 ? 22.370 25.422 35.430 1.00 81.31 135 VAL A N 1
ATOM 1064 C CA . VAL A 1 135 ? 21.126 24.649 35.513 1.00 81.31 135 VAL A CA 1
ATOM 1065 C C . VAL A 1 135 ? 20.371 25.082 36.762 1.00 81.31 135 VAL A C 1
ATOM 1067 O O . VAL A 1 135 ? 20.966 25.247 37.824 1.00 81.31 135 VAL A O 1
ATOM 1070 N N . THR A 1 136 ? 19.050 25.231 36.654 1.00 84.62 136 THR A N 1
ATOM 1071 C CA . THR A 1 136 ? 18.195 25.610 37.785 1.00 84.62 136 THR A CA 1
ATOM 1072 C C . THR A 1 136 ? 17.084 24.596 38.033 1.00 84.62 136 THR A C 1
ATOM 1074 O O . THR A 1 136 ? 16.460 24.103 37.092 1.00 84.62 136 THR A O 1
ATOM 1077 N N . ASP A 1 137 ? 16.811 24.295 39.304 1.00 82.19 137 ASP A N 1
ATOM 1078 C CA . ASP A 1 137 ? 15.723 23.407 39.728 1.00 82.19 137 ASP A CA 1
ATOM 1079 C C . ASP A 1 137 ? 14.937 23.983 40.917 1.00 82.19 137 ASP A C 1
ATOM 1081 O O . ASP A 1 137 ? 15.508 24.609 41.807 1.00 82.19 137 ASP A O 1
ATOM 1085 N N . THR A 1 138 ? 13.606 23.825 40.915 1.00 83.81 138 THR A N 1
ATOM 1086 C CA . THR A 1 138 ? 12.770 24.221 42.061 1.00 83.81 138 THR A CA 1
ATOM 1087 C C . THR A 1 138 ? 12.884 23.159 43.154 1.00 83.81 138 THR A C 1
ATOM 1089 O O . THR A 1 138 ? 12.551 21.998 42.913 1.00 83.81 138 THR A O 1
ATOM 1092 N N . VAL A 1 139 ? 13.275 23.570 44.358 1.00 81.75 139 VAL A N 1
ATOM 1093 C CA . VAL A 1 139 ? 13.329 22.731 45.565 1.00 81.75 139 VAL A CA 1
ATOM 1094 C C . VAL A 1 139 ? 12.325 23.228 46.605 1.00 81.75 139 VAL A C 1
ATOM 1096 O O . VAL A 1 139 ? 11.889 24.379 46.561 1.00 81.75 139 VAL A O 1
ATOM 1099 N N . ASP A 1 140 ? 11.940 22.366 47.542 1.00 78.94 140 ASP A N 1
ATOM 1100 C CA . ASP A 1 140 ? 11.155 22.784 48.705 1.00 78.94 140 ASP A CA 1
ATOM 1101 C C . ASP A 1 140 ? 12.035 23.581 49.680 1.00 78.94 140 ASP A C 1
ATOM 1103 O O . ASP A 1 140 ? 13.225 23.298 49.833 1.00 78.94 140 ASP A O 1
ATOM 1107 N N . GLY A 1 141 ? 11.470 24.636 50.267 1.00 69.62 141 GLY A N 1
ATOM 1108 C CA . GLY A 1 141 ? 12.193 25.567 51.131 1.00 69.62 141 GLY A CA 1
ATOM 1109 C C . GLY A 1 141 ? 12.324 25.084 52.583 1.00 69.62 141 GLY A C 1
ATOM 1110 O O . GLY A 1 141 ? 11.819 24.021 52.944 1.00 69.62 141 GLY A O 1
ATOM 1111 N N . PRO A 1 142 ? 12.940 25.894 53.468 1.00 67.00 142 PRO A N 1
ATOM 1112 C CA . PRO A 1 142 ? 13.069 25.580 54.898 1.00 67.00 142 PRO A CA 1
ATOM 1113 C C . PRO A 1 142 ? 11.728 25.561 55.661 1.00 67.00 142 PRO A C 1
ATOM 1115 O O . PRO A 1 142 ? 11.695 25.240 56.845 1.00 67.00 142 PRO A O 1
ATOM 1118 N N . VAL A 1 143 ? 10.617 25.896 54.995 1.00 62.38 143 VAL A N 1
ATOM 1119 C CA . VAL A 1 143 ? 9.246 25.756 55.497 1.00 62.38 143 VAL A CA 1
ATOM 1120 C C . VAL A 1 143 ? 8.476 24.909 54.486 1.00 62.38 143 VAL A C 1
ATOM 1122 O O . VAL A 1 143 ? 8.513 25.208 53.298 1.00 62.38 143 VAL A O 1
ATOM 1125 N N . SER A 1 144 ? 7.739 23.892 54.945 1.00 58.47 144 SER A N 1
ATOM 1126 C CA . SER A 1 144 ? 7.065 22.882 54.095 1.00 58.47 144 SER A CA 1
ATOM 1127 C C . SER A 1 144 ? 6.066 23.441 53.055 1.00 58.47 144 SER A C 1
ATOM 1129 O O . SER A 1 144 ? 5.647 22.740 52.137 1.00 58.47 144 SER A O 1
ATOM 1131 N N . SER A 1 145 ? 5.672 24.712 53.177 1.00 61.00 145 SER A N 1
ATOM 1132 C CA . SER A 1 145 ? 4.780 25.421 52.250 1.00 61.00 145 SER A CA 1
ATOM 1133 C C . SER A 1 145 ? 5.496 26.340 51.246 1.00 61.00 145 SER A C 1
ATOM 1135 O O . SER A 1 145 ? 4.844 26.858 50.337 1.00 61.00 145 SER A O 1
ATOM 1137 N N . SER A 1 146 ? 6.808 26.563 51.378 1.00 73.62 146 SER A N 1
ATOM 1138 C CA . SER A 1 146 ? 7.582 27.454 50.504 1.00 73.62 146 SER A CA 1
ATOM 1139 C C . SER A 1 146 ? 8.453 26.680 49.510 1.00 73.62 146 SER A C 1
ATOM 1141 O O . SER A 1 146 ? 8.775 25.510 49.710 1.00 73.62 146 SER A O 1
ATOM 1143 N N . LYS A 1 147 ? 8.815 27.324 48.393 1.00 80.38 147 LYS A N 1
ATOM 1144 C CA . LYS A 1 147 ? 9.671 26.737 47.352 1.00 80.38 147 LYS A CA 1
ATOM 1145 C C . LYS A 1 147 ? 10.767 27.716 46.952 1.00 80.38 147 LYS A C 1
ATOM 1147 O O . LYS A 1 147 ? 10.487 28.886 46.691 1.00 80.38 147 LYS A O 1
ATOM 1152 N N . CYS A 1 148 ? 11.992 27.223 46.874 1.00 82.75 148 CYS A N 1
ATOM 1153 C CA . CYS A 1 148 ? 13.173 27.979 46.468 1.00 82.75 148 CYS A CA 1
ATOM 1154 C C . CYS A 1 148 ? 13.629 27.539 45.070 1.00 82.75 148 CYS A C 1
ATOM 1156 O O . CYS A 1 148 ? 13.224 26.486 44.569 1.00 82.75 148 CYS A O 1
ATOM 1158 N N . ILE A 1 149 ? 14.499 28.326 44.441 1.00 84.75 149 ILE A N 1
ATOM 1159 C CA . ILE A 1 149 ? 15.219 27.908 43.232 1.00 84.75 149 ILE A CA 1
ATOM 1160 C C . ILE A 1 149 ? 16.672 27.654 43.610 1.00 84.75 149 ILE A C 1
ATOM 1162 O O . ILE A 1 149 ? 17.321 28.512 44.203 1.00 84.75 149 ILE A O 1
ATOM 1166 N N . ARG A 1 150 ? 17.164 26.468 43.255 1.00 83.38 150 ARG A N 1
ATOM 1167 C CA . ARG A 1 150 ? 18.569 26.081 43.350 1.00 83.38 150 ARG A CA 1
ATOM 1168 C C . ARG A 1 150 ? 19.264 26.301 42.010 1.00 83.38 150 ARG A C 1
ATOM 1170 O O . ARG A 1 150 ? 18.667 26.030 40.965 1.00 83.38 150 ARG A O 1
ATOM 1177 N N . VAL A 1 151 ? 20.521 26.736 42.050 1.00 85.25 151 VAL A N 1
ATOM 1178 C CA . VAL A 1 151 ? 21.408 26.917 40.890 1.00 85.25 151 VAL A CA 1
ATOM 1179 C C . VAL A 1 151 ? 22.606 25.976 41.007 1.00 85.25 151 VAL A C 1
ATOM 1181 O O . VAL A 1 151 ? 23.144 25.797 42.098 1.00 85.25 151 VAL A O 1
ATOM 1184 N N . ARG A 1 152 ? 23.004 25.348 39.895 1.00 81.06 152 ARG A N 1
ATOM 1185 C CA . ARG A 1 152 ? 24.176 24.459 39.786 1.00 81.06 152 ARG A CA 1
ATOM 1186 C C . ARG A 1 152 ? 24.891 24.646 38.451 1.00 81.06 152 ARG A C 1
ATOM 1188 O O . ARG A 1 152 ? 24.242 24.927 37.444 1.00 81.06 152 ARG A O 1
ATOM 1195 N N . LEU A 1 153 ? 26.203 24.427 38.416 1.00 79.25 153 LEU A N 1
ATOM 1196 C CA . LEU A 1 153 ? 26.980 24.410 37.174 1.00 79.25 153 LEU A CA 1
ATOM 1197 C C . LEU A 1 153 ? 26.543 23.258 36.243 1.00 79.25 153 LEU A C 1
ATOM 1199 O O . LEU A 1 153 ? 26.235 22.150 36.686 1.00 79.25 153 LEU A O 1
ATOM 1203 N N . ASN A 1 154 ? 26.513 23.502 34.931 1.00 70.38 154 ASN A N 1
ATOM 1204 C CA . ASN A 1 154 ? 26.131 22.513 33.915 1.00 70.38 154 ASN A CA 1
ATOM 1205 C C . ASN A 1 154 ? 27.306 21.576 33.555 1.00 70.38 154 ASN A C 1
ATOM 1207 O O . ASN A 1 154 ? 27.769 21.560 32.410 1.00 70.38 154 ASN A O 1
ATOM 1211 N N . SER A 1 155 ? 27.812 20.815 34.535 1.00 55.66 155 SER A N 1
ATOM 1212 C CA . SER A 1 155 ? 28.903 19.848 34.331 1.00 55.66 155 SER A CA 1
ATOM 1213 C C . SER A 1 155 ? 28.484 18.788 33.302 1.00 55.66 155 SER A C 1
ATOM 1215 O O . SER A 1 155 ? 27.618 17.945 33.539 1.00 55.66 155 SER A O 1
ATOM 1217 N N . GLY A 1 156 ? 29.076 18.853 32.103 1.00 48.94 156 GLY A N 1
ATOM 1218 C CA . GLY A 1 156 ? 28.648 18.090 30.920 1.00 48.94 156 GLY A CA 1
ATOM 1219 C C . GLY A 1 156 ? 28.927 16.580 30.963 1.00 48.94 156 GLY A C 1
ATOM 1220 O O . GLY A 1 156 ? 28.762 15.896 29.948 1.00 48.94 156 GLY A O 1
ATOM 1221 N N . ASN A 1 157 ? 29.370 16.054 32.106 1.00 34.91 157 ASN A N 1
ATOM 1222 C CA . ASN A 1 157 ? 29.803 14.673 32.284 1.00 34.91 157 ASN A CA 1
ATOM 1223 C C . ASN A 1 157 ? 28.608 13.746 32.563 1.00 34.91 157 ASN A C 1
ATOM 1225 O O . ASN A 1 157 ? 28.225 13.491 33.702 1.00 34.91 157 ASN A O 1
ATOM 1229 N N . ASN A 1 158 ? 28.024 13.186 31.501 1.00 35.47 158 ASN A N 1
ATOM 1230 C CA . ASN A 1 158 ? 26.858 12.296 31.577 1.00 35.47 158 ASN A CA 1
ATOM 1231 C C . ASN A 1 158 ? 27.215 10.858 32.039 1.00 35.47 158 ASN A C 1
ATOM 1233 O O . ASN A 1 158 ? 26.851 9.875 31.393 1.00 35.47 158 ASN A O 1
ATOM 1237 N N . ASN A 1 159 ? 27.965 10.745 33.141 1.00 31.34 159 ASN A N 1
ATOM 1238 C CA . ASN A 1 159 ? 28.499 9.509 33.722 1.00 31.34 159 ASN A CA 1
ATOM 1239 C C . ASN A 1 159 ? 28.255 9.478 35.245 1.00 31.34 159 ASN A C 1
ATOM 1241 O O . ASN A 1 159 ? 29.150 9.775 36.030 1.00 31.34 159 ASN A O 1
ATOM 1245 N N . ASN A 1 160 ? 27.060 9.061 35.682 1.00 27.70 160 ASN A N 1
ATOM 1246 C CA . ASN A 1 160 ? 26.814 8.730 37.093 1.00 27.70 160 ASN A CA 1
ATOM 1247 C C . ASN A 1 160 ? 26.148 7.336 37.224 1.00 27.70 160 ASN A C 1
ATOM 1249 O O . ASN A 1 160 ? 24.972 7.175 36.883 1.00 27.70 160 ASN A O 1
ATOM 1253 N N . PRO A 1 161 ? 26.875 6.289 37.667 1.00 37.03 161 PRO A N 1
ATOM 1254 C CA . PRO A 1 161 ? 26.462 4.890 37.508 1.00 37.03 161 PRO A CA 1
ATOM 1255 C C . PRO A 1 161 ? 25.542 4.348 38.625 1.00 37.03 161 PRO A C 1
ATOM 1257 O O . PRO A 1 161 ? 25.643 3.176 38.997 1.00 37.03 161 PRO A O 1
ATOM 1260 N N . ARG A 1 162 ? 24.620 5.157 39.173 1.00 32.84 162 ARG A N 1
ATOM 1261 C CA . ARG A 1 162 ? 23.652 4.730 40.213 1.00 32.84 162 ARG A CA 1
ATOM 1262 C C . ARG A 1 162 ? 22.231 5.253 39.952 1.00 32.84 162 ARG A C 1
ATOM 1264 O O . ARG A 1 162 ? 21.807 6.252 40.513 1.00 32.84 162 ARG A O 1
ATOM 1271 N N . GLY A 1 163 ? 21.470 4.522 39.132 1.00 29.56 163 GLY A N 1
ATOM 1272 C CA . GLY A 1 163 ? 20.070 4.846 38.815 1.00 29.56 163 GLY A CA 1
ATOM 1273 C C . GLY A 1 163 ? 19.363 3.755 38.003 1.00 29.56 163 GLY A C 1
ATOM 1274 O O . GLY A 1 163 ? 19.165 3.896 36.798 1.00 29.56 163 GLY A O 1
ATOM 1275 N N . ARG A 1 164 ? 19.011 2.628 38.639 1.00 34.91 164 ARG A N 1
ATOM 1276 C CA . ARG A 1 164 ? 18.334 1.485 37.990 1.00 34.91 164 ARG A CA 1
ATOM 1277 C C . ARG A 1 164 ? 16.933 1.304 38.583 1.00 34.91 164 ARG A C 1
ATOM 1279 O O . ARG A 1 164 ? 16.825 1.237 39.802 1.00 34.91 164 ARG A O 1
ATOM 1286 N N . LYS A 1 165 ? 15.931 1.100 37.706 1.00 30.03 165 LYS A N 1
ATOM 1287 C CA . LYS A 1 165 ? 14.464 1.270 37.907 1.00 30.03 165 LYS A CA 1
ATOM 1288 C C . LYS A 1 165 ? 14.037 2.739 37.685 1.00 30.03 165 LYS A C 1
ATOM 1290 O O . LYS A 1 165 ? 14.720 3.627 38.169 1.00 30.03 165 LYS A O 1
ATOM 1295 N N . ASP A 1 166 ? 12.990 3.080 36.926 1.00 30.45 166 ASP A N 1
ATOM 1296 C CA . ASP A 1 166 ? 12.024 2.251 36.182 1.00 30.45 166 ASP A CA 1
ATOM 1297 C C . ASP A 1 166 ? 11.806 2.730 34.737 1.00 30.45 166 ASP A C 1
ATOM 1299 O O . ASP A 1 166 ? 11.318 3.830 34.490 1.00 30.45 166 ASP A O 1
ATOM 1303 N N . ARG A 1 167 ? 12.032 1.840 33.760 1.00 33.06 167 ARG A N 1
ATOM 1304 C CA . ARG A 1 167 ? 11.439 1.967 32.416 1.00 33.06 167 ARG A CA 1
ATOM 1305 C C . ARG A 1 167 ? 10.161 1.133 32.349 1.00 33.06 167 ARG A C 1
ATOM 1307 O O . ARG A 1 167 ? 10.176 -0.003 31.873 1.00 33.06 167 ARG A O 1
ATOM 1314 N N . LYS A 1 168 ? 9.048 1.706 32.822 1.00 31.09 168 LYS A N 1
ATOM 1315 C CA . LYS A 1 168 ? 7.703 1.146 32.600 1.00 31.09 168 LYS A CA 1
ATOM 1316 C C . LYS A 1 168 ? 7.483 0.946 31.096 1.00 31.09 168 LYS A C 1
ATOM 1318 O O . LYS A 1 168 ? 7.586 1.892 30.321 1.00 31.09 168 LYS A O 1
ATOM 1323 N N . ARG A 1 169 ? 7.161 -0.284 30.680 1.00 37.09 169 ARG A N 1
ATOM 1324 C CA . ARG A 1 169 ? 6.725 -0.588 29.307 1.00 37.09 169 ARG A CA 1
ATOM 1325 C C . ARG A 1 169 ? 5.335 0.018 29.067 1.00 37.09 169 ARG A C 1
ATOM 1327 O O . ARG A 1 169 ? 4.329 -0.633 29.329 1.00 37.09 169 ARG A O 1
ATOM 1334 N N . LYS A 1 170 ? 5.295 1.240 28.544 1.00 31.41 170 LYS A N 1
ATOM 1335 C CA . LYS A 1 170 ? 4.146 1.814 27.832 1.00 31.41 170 LYS A CA 1
ATOM 1336 C C . LYS A 1 170 ? 4.610 2.396 26.495 1.00 31.41 170 LYS A C 1
ATOM 1338 O O . LYS A 1 170 ? 5.800 2.618 26.296 1.00 31.41 170 LYS A O 1
ATOM 1343 N N . ASP A 1 171 ? 3.651 2.537 25.590 1.00 28.41 171 ASP A N 1
ATOM 1344 C CA . ASP A 1 171 ? 3.736 3.173 24.275 1.00 28.41 171 ASP A CA 1
ATOM 1345 C C . ASP A 1 171 ? 4.871 2.700 23.353 1.00 28.41 171 ASP A C 1
ATOM 1347 O O . ASP A 1 171 ? 5.867 3.369 23.092 1.00 28.41 171 ASP A O 1
ATOM 1351 N N . ARG A 1 172 ? 4.611 1.549 22.721 1.00 31.05 172 ARG A N 1
ATOM 1352 C CA . ARG A 1 172 ? 4.952 1.349 21.303 1.00 31.05 172 ARG A CA 1
ATOM 1353 C C . ARG A 1 172 ? 3.706 1.579 20.440 1.00 31.05 172 ARG A C 1
ATOM 1355 O O . ARG A 1 172 ? 3.216 0.659 19.795 1.00 31.05 172 ARG A O 1
ATOM 1362 N N . GLY A 1 173 ? 3.181 2.804 20.490 1.00 30.09 173 GLY A N 1
ATOM 1363 C CA . GLY A 1 173 ? 2.105 3.286 19.623 1.00 30.09 173 GLY A CA 1
ATOM 1364 C C . GLY A 1 173 ? 2.658 4.139 18.476 1.00 30.09 173 GLY A C 1
ATOM 1365 O O . GLY A 1 173 ? 3.408 5.074 18.729 1.00 30.09 173 GLY A O 1
ATOM 1366 N N . ASP A 1 174 ? 2.311 3.756 17.245 1.00 32.97 174 ASP A N 1
ATOM 1367 C CA . ASP A 1 174 ? 2.367 4.474 15.952 1.00 32.97 174 ASP A CA 1
ATOM 1368 C C . ASP A 1 174 ? 3.254 5.747 15.811 1.00 32.97 174 ASP A C 1
ATOM 1370 O O . ASP A 1 174 ? 2.804 6.779 15.316 1.00 32.97 174 ASP A O 1
ATOM 1374 N N . LYS A 1 175 ? 4.552 5.684 16.157 1.00 29.91 175 LYS A N 1
ATOM 1375 C CA . LYS A 1 175 ? 5.551 6.616 15.594 1.00 29.91 175 LYS A CA 1
ATOM 1376 C C . LYS A 1 175 ? 5.960 6.146 14.196 1.00 29.91 175 LYS A C 1
ATOM 1378 O O . LYS A 1 175 ? 6.862 5.313 14.053 1.00 29.91 175 LYS A O 1
ATOM 1383 N N . ARG A 1 176 ? 5.304 6.690 13.169 1.00 33.41 176 ARG A N 1
ATOM 1384 C CA . ARG A 1 176 ? 5.725 6.541 11.765 1.00 33.41 176 ARG A CA 1
ATOM 1385 C C . ARG A 1 176 ? 7.000 7.343 11.487 1.00 33.41 176 ARG A C 1
ATOM 1387 O O . ARG A 1 176 ? 7.382 8.195 12.276 1.00 33.41 176 ARG A O 1
ATOM 1394 N N . TYR A 1 177 ? 7.676 6.948 10.409 1.00 39.03 177 TYR A N 1
ATOM 1395 C CA . TYR A 1 177 ? 8.976 7.360 9.848 1.00 39.03 177 TYR A CA 1
ATOM 1396 C C . TYR A 1 177 ? 10.005 8.187 10.656 1.00 39.03 177 TYR A C 1
ATOM 1398 O O . TYR A 1 177 ? 11.144 7.722 10.726 1.00 39.03 177 TYR A O 1
ATOM 1406 N N . ASP A 1 178 ? 9.678 9.311 11.295 1.00 39.62 178 ASP A N 1
ATOM 1407 C CA . ASP A 1 178 ? 10.658 10.297 11.795 1.00 39.62 178 ASP A CA 1
ATOM 1408 C C . ASP A 1 178 ? 11.690 9.795 12.817 1.00 39.62 178 ASP A C 1
ATOM 1410 O O . ASP A 1 178 ? 12.823 10.270 12.820 1.00 39.62 178 ASP A O 1
ATOM 1414 N N . ALA A 1 179 ? 11.381 8.776 13.624 1.00 39.41 179 ALA A N 1
ATOM 1415 C CA . ALA A 1 179 ? 12.306 8.226 14.628 1.00 39.41 179 ALA A CA 1
ATOM 1416 C C . ALA A 1 179 ? 13.465 7.366 14.047 1.00 39.41 179 ALA A C 1
ATOM 1418 O O . ALA A 1 179 ? 13.910 6.414 14.692 1.00 39.41 179 ALA A O 1
ATOM 1419 N N . ARG A 1 180 ? 13.909 7.634 12.808 1.00 49.44 180 ARG A N 1
ATOM 1420 C CA . ARG A 1 180 ? 14.920 6.848 12.060 1.00 49.44 180 ARG A CA 1
ATOM 1421 C C . ARG A 1 180 ? 16.138 7.635 11.559 1.00 49.44 180 ARG A C 1
ATOM 1423 O O . ARG A 1 180 ? 17.090 7.006 11.099 1.00 49.44 180 ARG A O 1
ATOM 1430 N N . GLY A 1 181 ? 16.116 8.964 11.637 1.00 49.59 181 GLY A N 1
ATOM 1431 C CA . GLY A 1 181 ? 17.246 9.832 11.287 1.00 49.59 181 GLY A CA 1
ATOM 1432 C C . GLY A 1 181 ? 17.909 10.460 12.512 1.00 49.59 181 GLY A C 1
ATOM 1433 O O . GLY A 1 181 ? 17.610 10.098 13.647 1.00 49.59 181 GLY A O 1
ATOM 1434 N N . SER A 1 182 ? 18.779 11.446 12.284 1.00 52.62 182 SER A N 1
ATOM 1435 C CA . SER A 1 182 ? 19.028 12.474 13.306 1.00 52.62 182 SER A CA 1
ATOM 1436 C C . SER A 1 182 ? 17.766 13.327 13.463 1.00 52.62 182 SER A C 1
ATOM 1438 O O . SER A 1 182 ? 17.238 13.784 12.449 1.00 52.62 182 SER A O 1
ATOM 1440 N N . ASP A 1 183 ? 17.322 13.599 14.696 1.00 47.34 183 ASP A N 1
ATOM 1441 C CA . ASP A 1 183 ? 16.224 14.553 14.963 1.00 47.34 183 ASP A CA 1
ATOM 1442 C C . ASP A 1 183 ? 16.557 15.970 14.433 1.00 47.34 183 ASP A C 1
ATOM 1444 O O . ASP A 1 183 ? 15.676 16.781 14.167 1.00 47.34 183 ASP A O 1
ATOM 1448 N N . SER A 1 184 ? 17.850 16.248 14.238 1.00 57.91 184 SER A N 1
ATOM 1449 C CA . SER A 1 184 ? 18.427 17.440 13.613 1.00 57.91 184 SER A CA 1
ATOM 1450 C C . SER A 1 184 ? 18.998 17.133 12.217 1.00 57.91 184 SER A C 1
ATOM 1452 O O . SER A 1 184 ? 20.216 17.064 12.029 1.00 57.91 184 SER A O 1
ATOM 1454 N N . TRP A 1 185 ? 18.127 16.921 11.226 1.00 72.62 185 TRP A N 1
ATOM 1455 C CA . TRP A 1 185 ? 18.529 16.833 9.813 1.00 72.62 185 TRP A CA 1
ATOM 1456 C C . TRP A 1 185 ? 18.354 18.195 9.110 1.00 72.62 185 TRP A C 1
ATOM 1458 O O . TRP A 1 185 ? 17.267 18.763 9.222 1.00 72.62 185 TRP A O 1
ATOM 1468 N N . PRO A 1 186 ? 19.368 18.739 8.405 1.00 72.62 186 PRO A N 1
ATOM 1469 C CA . PRO A 1 186 ? 19.228 19.997 7.667 1.00 72.62 186 PRO A CA 1
ATOM 1470 C C . PRO A 1 186 ? 18.256 19.874 6.487 1.00 72.62 186 PRO A C 1
ATOM 1472 O O . PRO A 1 186 ? 18.236 18.853 5.806 1.00 72.62 186 PRO A O 1
ATOM 1475 N N . THR A 1 187 ? 17.483 20.924 6.204 1.00 66.62 187 THR A N 1
ATOM 1476 C CA . THR A 1 187 ? 16.546 20.970 5.062 1.00 66.62 187 THR A CA 1
ATOM 1477 C C . THR A 1 187 ? 17.228 21.208 3.714 1.00 66.62 187 THR A C 1
ATOM 1479 O O . THR A 1 187 ? 16.606 21.015 2.682 1.00 66.62 187 THR A O 1
ATOM 1482 N N . ASN A 1 188 ? 18.502 21.605 3.709 1.00 71.88 188 ASN A N 1
ATOM 1483 C CA . ASN A 1 188 ? 19.322 21.809 2.513 1.00 71.88 188 ASN A CA 1
ATOM 1484 C C . ASN A 1 188 ? 20.242 20.609 2.197 1.00 71.88 188 ASN A C 1
ATOM 1486 O O . ASN A 1 188 ? 21.204 20.752 1.445 1.00 71.88 188 ASN A O 1
ATOM 1490 N N . VAL A 1 189 ? 20.002 19.444 2.811 1.00 78.38 189 VAL A N 1
ATOM 1491 C CA . VAL A 1 189 ? 20.787 18.219 2.600 1.00 78.38 189 VAL A CA 1
ATOM 1492 C C . VAL A 1 189 ? 19.840 17.072 2.274 1.00 78.38 189 VAL A C 1
ATOM 1494 O O . VAL A 1 189 ? 19.028 16.682 3.117 1.00 78.38 189 VAL A O 1
ATOM 1497 N N . GLY A 1 190 ? 19.987 16.508 1.071 1.00 80.62 190 GLY A N 1
ATOM 1498 C CA . GLY A 1 190 ? 19.138 15.435 0.551 1.00 80.62 190 GLY A CA 1
ATOM 1499 C C . GLY A 1 190 ? 18.907 14.301 1.555 1.00 80.62 190 GLY A C 1
ATOM 1500 O O . GLY A 1 190 ? 19.824 13.847 2.250 1.00 80.62 190 GLY A O 1
ATOM 1501 N N . LYS A 1 191 ? 17.647 13.867 1.660 1.00 85.44 191 LYS A N 1
ATOM 1502 C CA . LYS A 1 191 ? 17.148 12.962 2.714 1.00 85.44 191 LYS A CA 1
ATOM 1503 C C . LYS A 1 191 ? 17.787 11.583 2.732 1.00 85.44 191 LYS A C 1
ATOM 1505 O O . LYS A 1 191 ? 17.716 10.909 3.763 1.00 85.44 191 LYS A O 1
ATOM 1510 N N . PHE A 1 192 ? 18.398 11.159 1.634 1.00 90.19 192 PHE A N 1
ATOM 1511 C CA . PHE A 1 192 ? 19.085 9.885 1.530 1.00 90.19 192 PHE A CA 1
ATOM 1512 C C . PHE A 1 192 ? 20.570 10.108 1.265 1.00 90.19 192 PHE A C 1
ATOM 1514 O O . PHE A 1 192 ? 20.974 10.873 0.393 1.00 90.19 192 PHE A O 1
ATOM 1521 N N . LEU A 1 193 ? 21.406 9.383 1.998 1.00 92.75 193 LEU A N 1
ATOM 1522 C CA . LEU A 1 193 ? 22.813 9.235 1.669 1.00 92.75 193 LEU A CA 1
ATOM 1523 C C . LEU A 1 193 ? 22.953 8.088 0.668 1.00 92.75 193 LEU A C 1
ATOM 1525 O O . LEU A 1 193 ? 22.796 6.924 1.044 1.00 92.75 193 LEU A O 1
ATOM 1529 N N . ARG A 1 194 ? 23.259 8.410 -0.588 1.00 94.69 194 ARG A N 1
ATOM 1530 C CA . ARG A 1 194 ? 23.753 7.463 -1.592 1.00 94.69 194 ARG A CA 1
ATOM 1531 C C . ARG A 1 194 ? 25.226 7.157 -1.310 1.00 94.69 194 ARG A C 1
ATOM 1533 O O . ARG A 1 194 ? 26.005 8.053 -0.993 1.00 94.69 194 ARG A O 1
ATOM 1540 N N . PHE A 1 195 ? 25.601 5.891 -1.418 1.00 96.00 195 PHE A N 1
ATOM 1541 C CA . PHE A 1 195 ? 26.974 5.407 -1.302 1.00 96.00 195 PHE A CA 1
ATOM 1542 C C . PHE A 1 195 ? 27.174 4.170 -2.183 1.00 96.00 195 PHE A C 1
ATOM 1544 O O . PHE A 1 195 ? 26.211 3.503 -2.571 1.00 96.00 195 PHE A O 1
ATOM 1551 N N . HIS A 1 196 ? 28.424 3.853 -2.504 1.00 96.62 196 HIS A N 1
ATOM 1552 C CA . HIS A 1 196 ? 28.785 2.608 -3.174 1.00 96.62 196 HIS A CA 1
ATOM 1553 C C . HIS A 1 196 ? 29.131 1.556 -2.115 1.00 96.62 196 HIS A C 1
ATOM 1555 O O . HIS A 1 196 ? 29.994 1.770 -1.261 1.00 96.62 196 HIS A O 1
ATOM 1561 N N . LEU A 1 197 ? 28.423 0.427 -2.156 1.00 97.06 197 LEU A N 1
ATOM 1562 C CA . LEU A 1 197 ? 28.653 -0.751 -1.328 1.00 97.06 197 LEU A CA 1
ATOM 1563 C C . LEU A 1 197 ? 29.539 -1.731 -2.098 1.00 97.06 197 LEU A C 1
ATOM 1565 O O . LEU A 1 197 ? 29.080 -2.368 -3.046 1.00 97.06 197 LEU A O 1
ATOM 1569 N N . TYR A 1 198 ? 30.780 -1.876 -1.646 1.00 97.38 198 TYR A N 1
ATOM 1570 C CA . TYR A 1 198 ? 31.700 -2.933 -2.054 1.00 97.38 198 TYR A CA 1
ATOM 1571 C C . TYR A 1 198 ? 31.580 -4.103 -1.068 1.00 97.38 198 TYR A C 1
ATOM 1573 O O . TYR A 1 198 ? 31.615 -3.893 0.149 1.00 97.38 198 TYR A O 1
ATOM 1581 N N . LYS A 1 199 ? 31.425 -5.336 -1.562 1.00 95.81 199 LYS A N 1
ATOM 1582 C CA . LYS A 1 199 ? 31.346 -6.551 -0.729 1.00 95.81 199 LYS A CA 1
ATOM 1583 C C . LYS A 1 199 ? 32.079 -7.742 -1.349 1.00 95.81 199 LYS A C 1
ATOM 1585 O O . LYS A 1 199 ? 32.067 -7.926 -2.563 1.00 95.81 199 LYS A O 1
ATOM 1590 N N . GLU A 1 200 ? 32.648 -8.583 -0.492 1.00 94.69 200 GLU A N 1
ATOM 1591 C CA . GLU A 1 200 ? 33.454 -9.756 -0.846 1.00 94.69 200 GLU A CA 1
ATOM 1592 C C . GLU A 1 200 ? 32.859 -11.012 -0.205 1.00 94.69 200 GLU A C 1
ATOM 1594 O O . GLU A 1 200 ? 32.632 -11.047 1.005 1.00 94.69 200 GLU A O 1
ATOM 1599 N N . ASN A 1 201 ? 32.588 -12.046 -1.006 1.00 91.50 201 ASN A N 1
ATOM 1600 C CA . ASN A 1 201 ? 32.037 -13.336 -0.560 1.00 91.50 201 ASN A CA 1
ATOM 1601 C C . ASN A 1 201 ? 30.750 -13.239 0.311 1.00 91.50 201 ASN A C 1
ATOM 1603 O O . ASN A 1 201 ? 30.458 -14.107 1.142 1.00 91.50 201 ASN A O 1
ATOM 1607 N N . LYS A 1 202 ? 29.972 -12.159 0.147 1.00 89.31 202 LYS A N 1
ATOM 1608 C CA . LYS A 1 202 ? 28.828 -11.785 0.998 1.00 89.31 202 LYS A CA 1
ATOM 1609 C C . LYS A 1 202 ? 27.568 -11.499 0.199 1.00 89.31 202 LYS A C 1
ATOM 1611 O O . LYS A 1 202 ? 27.626 -10.997 -0.920 1.00 89.31 202 LYS A O 1
ATOM 1616 N N . ASP A 1 203 ? 26.423 -11.798 0.801 1.00 87.75 203 ASP A N 1
ATOM 1617 C CA . ASP A 1 203 ? 25.115 -11.445 0.251 1.00 87.75 203 ASP A CA 1
ATOM 1618 C C . ASP A 1 203 ? 24.780 -9.960 0.502 1.00 87.75 203 ASP A C 1
ATOM 1620 O O . ASP A 1 203 ? 25.198 -9.385 1.509 1.00 87.75 203 ASP A O 1
ATOM 1624 N N . THR A 1 204 ? 24.017 -9.330 -0.399 1.00 88.69 204 THR A N 1
ATOM 1625 C CA . THR A 1 204 ? 23.615 -7.918 -0.262 1.00 88.69 204 THR A CA 1
ATOM 1626 C C . THR A 1 204 ? 22.810 -7.675 1.025 1.00 88.69 204 THR A C 1
ATOM 1628 O O . THR A 1 204 ? 23.100 -6.720 1.744 1.00 88.69 204 THR A O 1
ATOM 1631 N N . GLN A 1 205 ? 21.855 -8.543 1.377 1.00 84.88 205 GLN A N 1
ATOM 1632 C CA . GLN A 1 205 ? 21.048 -8.399 2.597 1.00 84.88 205 GLN A CA 1
ATOM 1633 C C . GLN A 1 205 ? 21.862 -8.675 3.865 1.00 84.88 205 GLN A C 1
ATOM 1635 O O . GLN A 1 205 ? 21.670 -7.992 4.871 1.00 84.88 205 GLN A O 1
ATOM 1640 N N . GLU A 1 206 ? 22.807 -9.623 3.823 1.00 86.50 206 GLU A N 1
ATOM 1641 C CA . GLU A 1 206 ? 23.751 -9.875 4.926 1.00 86.50 206 GLU A CA 1
ATOM 1642 C C . GLU A 1 206 ? 24.566 -8.607 5.249 1.00 86.50 206 GLU A C 1
ATOM 1644 O O . GLU A 1 206 ? 24.644 -8.192 6.410 1.00 86.50 206 GLU A O 1
ATOM 1649 N N . SER A 1 207 ? 25.101 -7.944 4.217 1.00 90.81 207 SER A N 1
ATOM 1650 C CA . SER A 1 207 ? 25.857 -6.692 4.349 1.00 90.81 207 SER A CA 1
ATOM 1651 C C . SER A 1 207 ? 25.001 -5.528 4.863 1.00 90.81 207 SER A C 1
ATOM 1653 O O . SER A 1 207 ? 25.403 -4.846 5.809 1.00 90.81 207 SER A O 1
ATOM 1655 N N . LEU A 1 208 ? 23.803 -5.314 4.303 1.00 91.31 208 LEU A N 1
ATOM 1656 C CA . LEU A 1 208 ? 22.898 -4.238 4.740 1.00 91.31 208 LEU A CA 1
ATOM 1657 C C . LEU A 1 208 ? 22.381 -4.455 6.172 1.00 91.31 208 LEU A C 1
ATOM 1659 O O . LEU A 1 208 ? 22.270 -3.500 6.943 1.00 91.31 208 LEU A O 1
ATOM 1663 N N . ALA A 1 209 ? 22.128 -5.702 6.580 1.00 85.69 209 ALA A N 1
ATOM 1664 C CA . ALA A 1 209 ? 21.738 -6.026 7.952 1.00 85.69 209 ALA A CA 1
ATOM 1665 C C . ALA A 1 209 ? 22.872 -5.773 8.964 1.00 85.69 209 ALA A C 1
ATOM 1667 O O . ALA A 1 209 ? 22.604 -5.317 10.081 1.00 85.69 209 ALA A O 1
ATOM 1668 N N . LEU A 1 210 ? 24.133 -6.024 8.586 1.00 89.94 210 LEU A N 1
ATOM 1669 C CA . LEU A 1 210 ? 25.296 -5.697 9.416 1.00 89.94 210 LEU A CA 1
ATOM 1670 C C . LEU A 1 210 ? 25.484 -4.177 9.548 1.00 89.94 210 LEU A C 1
ATOM 1672 O O . LEU A 1 210 ? 25.585 -3.681 10.671 1.00 89.94 210 LEU A O 1
ATOM 1676 N N . LEU A 1 211 ? 25.441 -3.438 8.433 1.00 90.25 211 LEU A N 1
ATOM 1677 C CA . LEU A 1 211 ? 25.501 -1.970 8.425 1.00 90.25 211 LEU A CA 1
ATOM 1678 C C . LEU A 1 211 ? 24.374 -1.359 9.271 1.00 90.25 211 LEU A C 1
ATOM 1680 O O . LEU A 1 211 ? 24.634 -0.516 10.128 1.00 90.25 211 LEU A O 1
ATOM 1684 N N . GLY A 1 212 ? 23.137 -1.839 9.109 1.00 87.88 212 GLY A N 1
ATOM 1685 C CA . GLY A 1 212 ? 21.991 -1.404 9.911 1.00 87.88 212 GLY A CA 1
ATOM 1686 C C . GLY A 1 212 ? 22.203 -1.619 11.408 1.00 87.88 212 GLY A C 1
ATOM 1687 O O . GLY A 1 212 ? 22.048 -0.688 12.199 1.00 87.88 212 GLY A O 1
ATOM 1688 N N . LYS A 1 213 ? 22.667 -2.813 11.801 1.00 86.81 213 LYS A N 1
ATOM 1689 C CA . LYS A 1 213 ? 22.997 -3.139 13.197 1.00 86.81 213 LYS A CA 1
ATOM 1690 C C . LYS A 1 213 ? 24.079 -2.219 13.784 1.00 86.81 213 LYS A C 1
ATOM 1692 O O . LYS A 1 213 ? 24.000 -1.903 14.968 1.00 86.81 213 LYS A O 1
ATOM 1697 N N . MET A 1 214 ? 25.070 -1.806 12.991 1.00 87.75 214 MET A N 1
ATOM 1698 C CA . MET A 1 214 ? 26.159 -0.921 13.437 1.00 87.75 214 MET A CA 1
ATOM 1699 C C . MET A 1 214 ? 25.739 0.557 13.502 1.00 87.75 214 MET A C 1
ATOM 1701 O O . MET A 1 214 ? 26.170 1.266 14.406 1.00 87.75 214 MET A O 1
ATOM 1705 N N . LEU A 1 215 ? 24.863 1.009 12.598 1.00 84.69 215 LEU A N 1
ATOM 1706 C CA . LEU A 1 215 ? 24.309 2.373 12.581 1.00 84.69 215 LEU A CA 1
ATOM 1707 C C . LEU A 1 215 ? 23.102 2.566 13.520 1.00 84.69 215 LEU A C 1
ATOM 1709 O O . LEU A 1 215 ? 22.686 3.697 13.759 1.00 84.69 215 LEU A O 1
ATOM 1713 N N . GLY A 1 216 ? 22.512 1.479 14.026 1.00 82.38 216 GLY A N 1
ATOM 1714 C CA . GLY A 1 216 ? 21.276 1.502 14.816 1.00 82.38 216 GLY A CA 1
ATOM 1715 C C . GLY A 1 216 ? 19.987 1.613 13.986 1.00 82.38 216 GLY A C 1
ATOM 1716 O O . GLY A 1 216 ? 18.916 1.813 14.560 1.00 82.38 216 GLY A O 1
ATOM 1717 N N . VAL A 1 217 ? 20.064 1.466 12.658 1.00 82.25 217 VAL A N 1
ATOM 1718 C CA . VAL A 1 217 ? 18.913 1.545 11.740 1.00 82.25 217 VAL A CA 1
ATOM 1719 C C . VAL A 1 217 ? 18.392 0.158 11.344 1.00 82.25 217 VAL A C 1
ATOM 1721 O O . VAL A 1 217 ? 19.077 -0.857 11.457 1.00 82.25 217 VAL A O 1
ATOM 1724 N N . GLN A 1 218 ? 17.144 0.099 10.882 1.00 75.56 218 GLN A N 1
ATOM 1725 C CA . GLN A 1 218 ? 16.517 -1.144 10.420 1.00 75.56 218 GLN A CA 1
ATOM 1726 C C . GLN A 1 218 ? 16.897 -1.426 8.952 1.00 75.56 218 GLN A C 1
ATOM 1728 O O . GLN A 1 218 ? 17.105 -0.468 8.212 1.00 75.56 218 GLN A O 1
ATOM 1733 N N . PRO A 1 219 ? 16.925 -2.692 8.481 1.00 74.12 219 PRO A N 1
ATOM 1734 C CA . PRO A 1 219 ? 17.242 -3.008 7.081 1.00 74.12 219 PRO A CA 1
ATOM 1735 C C . PRO A 1 219 ? 16.367 -2.263 6.058 1.00 74.12 219 PRO A C 1
ATOM 1737 O O . PRO A 1 219 ? 16.878 -1.780 5.058 1.00 74.12 219 PRO A O 1
ATOM 1740 N N . ARG A 1 220 ? 15.081 -2.042 6.370 1.00 76.75 220 ARG A N 1
ATOM 1741 C CA . ARG A 1 220 ? 14.149 -1.222 5.566 1.00 76.75 220 ARG A CA 1
ATOM 1742 C C . ARG A 1 220 ? 14.477 0.280 5.472 1.00 76.75 220 ARG A C 1
ATOM 1744 O O . ARG A 1 220 ? 13.712 1.025 4.873 1.00 76.75 220 ARG A O 1
ATOM 1751 N N . SER A 1 221 ? 15.543 0.752 6.121 1.00 83.69 221 SER A N 1
ATOM 1752 C CA . SER A 1 221 ? 16.078 2.108 5.926 1.00 83.69 221 SER A CA 1
ATOM 1753 C C . SER A 1 221 ? 17.086 2.184 4.769 1.00 83.69 221 SER A C 1
ATOM 1755 O O . SER A 1 221 ? 17.561 3.283 4.484 1.00 83.69 221 SER A O 1
ATOM 1757 N N . PHE A 1 222 ? 17.426 1.052 4.137 1.00 89.50 222 PHE A N 1
ATOM 1758 C CA . PHE A 1 222 ? 18.286 0.976 2.957 1.00 89.50 222 PHE A CA 1
ATOM 1759 C C . PHE A 1 222 ? 17.473 0.700 1.684 1.00 89.50 222 PHE A C 1
ATOM 1761 O O . PHE A 1 222 ? 16.575 -0.140 1.690 1.00 89.50 222 PHE A O 1
ATOM 1768 N N . GLY A 1 223 ? 17.844 1.370 0.593 1.00 90.69 223 GLY A N 1
ATOM 1769 C CA . GLY A 1 223 ? 17.355 1.139 -0.770 1.00 90.69 223 GLY A CA 1
ATOM 1770 C C . GLY A 1 223 ? 18.499 0.714 -1.694 1.00 90.69 223 GLY A C 1
ATOM 1771 O O . GLY A 1 223 ? 19.643 1.123 -1.482 1.00 90.69 223 GLY A O 1
ATOM 1772 N N . PHE A 1 224 ? 18.223 -0.148 -2.672 1.00 92.56 224 PHE A N 1
ATOM 1773 C CA . PHE A 1 224 ? 19.212 -0.726 -3.593 1.00 92.56 224 PHE A CA 1
ATOM 1774 C C . PHE A 1 224 ? 18.517 -1.234 -4.870 1.00 92.56 224 PHE A C 1
ATOM 1776 O O . PHE A 1 224 ? 17.387 -1.715 -4.807 1.00 92.56 224 PHE A O 1
ATOM 1783 N N . ALA A 1 225 ? 19.194 -1.170 -6.021 1.00 86.56 225 ALA A N 1
ATOM 1784 C CA . ALA A 1 225 ? 18.573 -1.481 -7.315 1.00 86.56 225 ALA A CA 1
ATOM 1785 C C . ALA A 1 225 ? 18.461 -2.991 -7.613 1.00 86.56 225 ALA A C 1
ATOM 1787 O O . ALA A 1 225 ? 17.541 -3.430 -8.303 1.00 86.56 225 ALA A O 1
ATOM 1788 N N . GLY A 1 226 ? 19.360 -3.813 -7.063 1.00 82.81 226 GLY A N 1
ATOM 1789 C CA . GLY A 1 226 ? 19.274 -5.274 -7.140 1.00 82.81 226 GLY A CA 1
ATOM 1790 C C . GLY A 1 226 ? 20.269 -5.986 -6.223 1.00 82.81 226 GLY A C 1
ATOM 1791 O O . GLY A 1 226 ? 21.263 -5.403 -5.785 1.00 82.81 226 GLY A O 1
ATOM 1792 N N . THR A 1 227 ? 20.012 -7.256 -5.910 1.00 86.62 227 THR A N 1
ATOM 1793 C CA . THR A 1 227 ? 20.981 -8.113 -5.208 1.00 86.62 227 THR A CA 1
ATOM 1794 C C . THR A 1 227 ? 22.107 -8.542 -6.154 1.00 86.62 227 THR A C 1
ATOM 1796 O O . THR A 1 227 ? 21.897 -8.676 -7.360 1.00 86.62 227 THR A O 1
ATOM 1799 N N . LYS A 1 228 ? 23.317 -8.745 -5.618 1.00 90.06 228 LYS A N 1
ATOM 1800 C CA . LYS A 1 228 ? 24.507 -9.174 -6.379 1.00 90.06 228 LYS A CA 1
ATOM 1801 C C . LYS A 1 228 ? 25.087 -10.449 -5.776 1.00 90.06 228 LYS A C 1
ATOM 1803 O O . LYS A 1 228 ? 25.062 -10.591 -4.552 1.00 90.06 228 LYS A O 1
ATOM 1808 N N . ASP A 1 229 ? 25.658 -11.320 -6.610 1.00 86.44 229 ASP A N 1
ATOM 1809 C CA . ASP A 1 229 ? 26.289 -12.599 -6.250 1.00 86.44 229 ASP A CA 1
ATOM 1810 C C . ASP A 1 229 ? 26.967 -12.632 -4.871 1.00 86.44 229 ASP A C 1
ATOM 1812 O O . ASP A 1 229 ? 27.743 -11.738 -4.525 1.00 86.44 229 ASP A O 1
ATOM 1816 N N . LYS A 1 230 ? 26.733 -13.710 -4.105 1.00 87.38 230 LYS A N 1
ATOM 1817 C CA . LYS A 1 230 ? 27.460 -13.946 -2.850 1.00 87.38 230 LYS A CA 1
ATOM 1818 C C . LYS A 1 230 ? 28.919 -14.330 -3.105 1.00 87.38 230 LYS A C 1
ATOM 1820 O O . LYS A 1 230 ? 29.802 -13.613 -2.655 1.00 87.38 230 LYS A O 1
ATOM 1825 N N . ARG A 1 231 ? 29.185 -15.427 -3.831 1.00 88.25 231 ARG A N 1
ATOM 1826 C CA . ARG A 1 231 ? 30.550 -15.889 -4.180 1.00 88.25 231 ARG A CA 1
ATOM 1827 C C . ARG A 1 231 ? 31.108 -15.064 -5.348 1.00 88.25 231 ARG A C 1
ATOM 1829 O O . ARG A 1 231 ? 31.153 -15.537 -6.484 1.00 88.25 231 ARG A O 1
ATOM 1836 N N . ALA A 1 232 ? 31.444 -13.816 -5.045 1.00 92.38 232 ALA A N 1
ATOM 1837 C CA . ALA A 1 232 ? 31.957 -12.796 -5.952 1.00 92.38 232 ALA A CA 1
ATOM 1838 C C . ALA A 1 232 ? 32.631 -11.662 -5.152 1.00 92.38 232 ALA A C 1
ATOM 1840 O O . ALA A 1 232 ? 32.505 -11.595 -3.923 1.00 92.38 232 ALA A O 1
ATOM 1841 N N . VAL A 1 233 ? 33.281 -10.743 -5.861 1.00 96.12 233 VAL A N 1
ATOM 1842 C CA . VAL A 1 233 ? 33.505 -9.359 -5.409 1.00 96.12 233 VAL A CA 1
ATOM 1843 C C . VAL A 1 233 ? 32.474 -8.484 -6.115 1.00 96.12 233 VAL A C 1
ATOM 1845 O O . VAL A 1 233 ? 32.307 -8.617 -7.324 1.00 96.12 233 VAL A O 1
ATOM 1848 N N . THR A 1 234 ? 31.739 -7.619 -5.413 1.00 96.88 234 THR A N 1
ATOM 1849 C CA . THR A 1 234 ? 30.671 -6.838 -6.064 1.00 96.88 234 THR A CA 1
ATOM 1850 C C . THR A 1 234 ? 30.563 -5.405 -5.555 1.00 96.88 234 THR A C 1
ATOM 1852 O O . THR A 1 234 ? 30.478 -5.214 -4.339 1.00 96.88 234 THR A O 1
ATOM 1855 N N . THR A 1 235 ? 30.435 -4.443 -6.472 1.00 97.38 235 THR A N 1
ATOM 1856 C CA . THR A 1 235 ? 30.181 -3.022 -6.182 1.00 97.38 235 THR A CA 1
ATOM 1857 C C . THR A 1 235 ? 28.786 -2.616 -6.681 1.00 97.38 235 THR A C 1
ATOM 1859 O O . THR A 1 235 ? 28.423 -2.895 -7.824 1.00 97.38 235 THR A O 1
ATOM 1862 N N . GLN A 1 236 ? 27.981 -1.968 -5.829 1.00 96.06 236 GLN A N 1
ATOM 1863 C CA . GLN A 1 236 ? 26.621 -1.510 -6.164 1.00 96.06 236 GLN A CA 1
ATOM 1864 C C . GLN A 1 236 ? 26.239 -0.191 -5.469 1.00 96.06 236 GLN A C 1
ATOM 1866 O O . GLN A 1 236 ? 26.749 0.103 -4.387 1.00 96.06 236 GLN A O 1
ATOM 1871 N N . ARG A 1 237 ? 25.317 0.591 -6.047 1.00 95.94 237 ARG A N 1
ATOM 1872 C CA . ARG A 1 237 ? 24.724 1.779 -5.411 1.00 95.94 237 ARG A CA 1
ATOM 1873 C C . ARG A 1 237 ? 23.742 1.344 -4.313 1.00 95.94 237 ARG A C 1
ATOM 1875 O O . ARG A 1 237 ? 22.962 0.404 -4.476 1.00 95.94 237 ARG A O 1
ATOM 1882 N N . VAL A 1 238 ? 23.773 2.054 -3.188 1.00 96.00 238 VAL A N 1
ATOM 1883 C CA . VAL A 1 238 ? 22.854 1.899 -2.050 1.00 96.00 238 VAL A CA 1
ATOM 1884 C C . VAL A 1 238 ? 22.498 3.284 -1.512 1.00 96.00 238 VAL A C 1
ATOM 1886 O O . VAL A 1 238 ? 23.352 4.164 -1.459 1.00 96.00 238 VAL A O 1
ATOM 1889 N N . THR A 1 239 ? 21.256 3.486 -1.079 1.00 95.31 239 THR A N 1
ATOM 1890 C CA . THR A 1 239 ? 20.806 4.695 -0.365 1.00 95.31 239 THR A CA 1
ATOM 1891 C C . THR A 1 239 ? 20.415 4.372 1.072 1.00 95.31 239 THR A C 1
ATOM 1893 O O . THR A 1 239 ? 19.805 3.331 1.304 1.00 95.31 239 THR A O 1
ATOM 1896 N N . VAL A 1 240 ? 20.676 5.265 2.032 1.00 92.69 240 VAL A N 1
ATOM 1897 C CA . VAL A 1 240 ? 20.198 5.142 3.424 1.00 92.69 240 VAL A CA 1
ATOM 1898 C C . VAL A 1 240 ? 19.572 6.442 3.940 1.00 92.69 240 VAL A C 1
ATOM 1900 O O . VAL A 1 240 ? 20.131 7.524 3.773 1.00 92.69 240 VAL A O 1
ATOM 1903 N N . PHE A 1 241 ? 18.402 6.348 4.576 1.00 88.69 241 PHE A N 1
ATOM 1904 C CA . PHE A 1 241 ? 17.627 7.513 5.030 1.00 88.69 241 PHE A CA 1
ATOM 1905 C C . PHE A 1 241 ? 18.262 8.243 6.232 1.00 88.69 241 PHE A C 1
ATOM 1907 O O . PHE A 1 241 ? 18.530 7.629 7.270 1.00 88.69 241 PHE A O 1
ATOM 1914 N N . LYS A 1 242 ? 18.449 9.566 6.103 1.00 87.00 242 LYS A N 1
ATOM 1915 C CA . LYS A 1 242 ? 18.904 10.529 7.130 1.00 87.00 242 LYS A CA 1
ATOM 1916 C C . LYS A 1 242 ? 20.113 10.063 7.967 1.00 87.00 242 LYS A C 1
ATOM 1918 O O . LYS A 1 242 ? 20.120 10.204 9.195 1.00 87.00 242 LYS A O 1
ATOM 1923 N N . GLN A 1 243 ? 21.148 9.517 7.317 1.00 88.62 243 GLN A N 1
ATOM 1924 C CA . GLN A 1 243 ? 22.448 9.208 7.939 1.00 88.62 243 GLN A CA 1
ATOM 1925 C C . GLN A 1 243 ? 23.585 10.019 7.315 1.00 88.62 243 GLN A C 1
ATOM 1927 O O . GLN A 1 243 ? 23.609 10.241 6.112 1.00 88.62 243 GLN A O 1
ATOM 1932 N N . ARG A 1 244 ? 24.543 10.440 8.147 1.00 87.56 244 ARG A N 1
ATOM 1933 C CA . ARG A 1 244 ? 25.716 11.218 7.724 1.00 87.56 244 ARG A CA 1
ATOM 1934 C C . ARG A 1 244 ? 26.803 10.332 7.114 1.00 87.56 244 ARG A C 1
ATOM 1936 O O . ARG A 1 244 ? 27.089 9.262 7.655 1.00 87.56 244 ARG A O 1
ATOM 1943 N N . ALA A 1 245 ? 27.456 10.814 6.057 1.00 90.62 245 ALA A N 1
ATOM 1944 C CA . ALA A 1 245 ? 28.565 10.134 5.382 1.00 90.62 245 ALA A CA 1
ATOM 1945 C C . ALA A 1 245 ? 29.713 9.792 6.344 1.00 90.62 245 ALA A C 1
ATOM 1947 O O . ALA A 1 245 ? 30.190 8.658 6.369 1.00 90.62 245 ALA A O 1
ATOM 1948 N N . SER A 1 246 ? 30.065 10.740 7.216 1.00 88.56 246 SER A N 1
ATOM 1949 C CA . SER A 1 246 ? 31.052 10.584 8.293 1.00 88.56 246 SER A CA 1
ATOM 1950 C C . SER A 1 246 ? 30.820 9.341 9.169 1.00 88.56 246 SER A C 1
ATOM 1952 O O . SER A 1 246 ? 31.770 8.629 9.499 1.00 88.56 246 SER A O 1
ATOM 1954 N N . LYS A 1 247 ? 29.559 9.006 9.490 1.00 89.44 247 LYS A N 1
ATOM 1955 C CA . LYS A 1 247 ? 29.223 7.801 10.271 1.00 89.44 247 LYS A CA 1
ATOM 1956 C C . LYS A 1 247 ? 29.463 6.502 9.506 1.00 89.44 247 LYS A C 1
ATOM 1958 O O . LYS A 1 247 ? 29.838 5.518 10.133 1.00 89.44 247 LYS A O 1
ATOM 1963 N N . LEU A 1 248 ? 29.210 6.475 8.194 1.00 91.25 248 LEU A N 1
ATOM 1964 C CA . LEU A 1 248 ? 29.415 5.280 7.368 1.00 91.25 248 LEU A CA 1
ATOM 1965 C C . LEU A 1 248 ? 30.902 5.072 7.066 1.00 91.25 248 LEU A C 1
ATOM 1967 O O . LEU A 1 248 ? 31.386 3.950 7.203 1.00 91.25 248 LEU A O 1
ATOM 1971 N N . ALA A 1 249 ? 31.635 6.140 6.738 1.00 91.69 249 ALA A N 1
ATOM 1972 C CA . ALA A 1 249 ? 33.081 6.093 6.522 1.00 91.69 249 ALA A CA 1
ATOM 1973 C C . ALA A 1 249 ? 33.817 5.499 7.740 1.00 91.69 249 ALA A C 1
ATOM 1975 O O . ALA A 1 249 ? 34.623 4.582 7.590 1.00 91.69 249 ALA A O 1
ATOM 1976 N N . ALA A 1 250 ? 33.444 5.916 8.958 1.00 90.69 250 ALA A N 1
ATOM 1977 C CA . ALA A 1 250 ? 33.986 5.398 10.220 1.00 90.69 250 ALA A CA 1
ATOM 1978 C C . ALA A 1 250 ? 33.649 3.917 10.527 1.00 90.69 250 ALA A C 1
ATOM 1980 O O . ALA A 1 250 ? 34.137 3.361 11.518 1.00 90.69 250 ALA A O 1
ATOM 1981 N N . LEU A 1 251 ? 32.823 3.246 9.709 1.00 91.75 251 LEU A N 1
ATOM 1982 C CA . LEU A 1 251 ? 32.633 1.793 9.794 1.00 91.75 251 LEU A CA 1
ATOM 1983 C C . LEU A 1 251 ? 33.682 1.012 8.991 1.00 91.75 251 LEU A C 1
ATOM 1985 O O . LEU A 1 251 ? 33.904 -0.156 9.305 1.00 91.75 251 LEU A O 1
ATOM 1989 N N . ASN A 1 252 ? 34.356 1.619 8.005 1.00 92.56 252 ASN A N 1
ATOM 1990 C CA . ASN A 1 252 ? 35.301 0.921 7.118 1.00 92.56 252 ASN A CA 1
ATOM 1991 C C . ASN A 1 252 ? 36.468 0.245 7.860 1.00 92.56 252 ASN A C 1
ATOM 1993 O O . ASN A 1 252 ? 36.984 -0.764 7.379 1.00 92.56 252 ASN A O 1
ATOM 1997 N N . GLU A 1 253 ? 36.855 0.757 9.031 1.00 88.06 253 GLU A N 1
ATOM 1998 C CA . GLU A 1 253 ? 37.852 0.159 9.937 1.00 88.06 253 GLU A CA 1
ATOM 1999 C C . GLU A 1 253 ? 37.388 -1.170 10.559 1.00 88.06 253 GLU A C 1
ATOM 2001 O O . GLU A 1 253 ? 38.195 -2.041 10.868 1.00 88.06 253 GLU A O 1
ATOM 2006 N N . LYS A 1 254 ? 36.075 -1.309 10.782 1.00 89.81 254 LYS A N 1
ATOM 2007 C CA . LYS A 1 254 ? 35.437 -2.387 11.564 1.00 89.81 254 LYS A CA 1
ATOM 2008 C C . LYS A 1 254 ? 34.698 -3.397 10.682 1.00 89.81 254 LYS A C 1
ATOM 2010 O O . LYS A 1 254 ? 34.210 -4.411 11.179 1.00 89.81 254 LYS A O 1
ATOM 2015 N N . LEU A 1 255 ? 34.587 -3.108 9.388 1.00 90.69 255 LEU A N 1
ATOM 2016 C CA . LEU A 1 255 ? 33.944 -3.943 8.383 1.00 90.69 255 LEU A CA 1
ATOM 2017 C C . LEU A 1 255 ? 34.969 -4.869 7.710 1.00 90.69 255 LEU A C 1
ATOM 2019 O O . LEU A 1 255 ? 35.964 -4.418 7.143 1.00 90.69 255 LEU A O 1
ATOM 2023 N N . ILE A 1 256 ? 34.692 -6.174 7.759 1.00 91.12 256 ILE A N 1
ATOM 2024 C CA . ILE A 1 256 ? 35.498 -7.238 7.144 1.00 91.12 256 ILE A CA 1
ATOM 2025 C C . ILE A 1 256 ? 34.746 -7.757 5.912 1.00 91.12 256 ILE A C 1
ATOM 2027 O O . ILE A 1 256 ? 33.576 -8.138 6.017 1.00 91.12 256 ILE A O 1
ATOM 2031 N N . GLY A 1 257 ? 35.401 -7.753 4.746 1.00 89.25 257 GLY A N 1
ATOM 2032 C CA . GLY A 1 257 ? 34.789 -8.123 3.461 1.00 89.25 257 GLY A CA 1
ATOM 2033 C C . GLY A 1 257 ? 33.685 -7.168 2.984 1.00 89.25 257 GLY A C 1
ATOM 2034 O O . GLY A 1 257 ? 32.845 -7.551 2.171 1.00 89.25 257 GLY A O 1
ATOM 2035 N N . ILE A 1 258 ? 33.629 -5.946 3.529 1.00 95.44 258 ILE A N 1
ATOM 2036 C CA . ILE A 1 258 ? 32.706 -4.874 3.132 1.00 95.44 258 ILE A CA 1
ATOM 2037 C C . ILE A 1 258 ? 33.462 -3.543 3.199 1.00 95.44 258 ILE A C 1
ATOM 2039 O O . ILE A 1 258 ? 34.171 -3.294 4.177 1.00 95.44 258 ILE A O 1
ATOM 2043 N N . LYS A 1 259 ? 33.270 -2.673 2.205 1.00 95.50 259 LYS A N 1
ATOM 2044 C CA . LYS A 1 259 ? 33.672 -1.258 2.238 1.00 95.50 259 LYS A CA 1
ATOM 2045 C C . LYS A 1 259 ? 32.533 -0.379 1.721 1.00 95.50 259 LYS A C 1
ATOM 2047 O O . LYS A 1 259 ? 31.731 -0.811 0.892 1.00 95.50 259 LYS A O 1
ATOM 2052 N N . VAL A 1 260 ? 32.452 0.845 2.230 1.00 96.12 260 VAL A N 1
ATOM 2053 C CA . VAL A 1 260 ? 31.457 1.853 1.843 1.00 96.12 260 VAL A CA 1
ATOM 2054 C C . VAL A 1 260 ? 32.148 3.175 1.523 1.00 96.12 260 VAL A C 1
ATOM 2056 O O . VAL A 1 260 ? 33.011 3.622 2.277 1.00 96.12 260 VAL A O 1
ATOM 2059 N N . GLY A 1 261 ? 31.784 3.789 0.402 1.00 93.94 261 GLY A N 1
ATOM 2060 C CA . GLY A 1 261 ? 32.447 4.987 -0.114 1.00 93.94 261 GLY A CA 1
ATOM 2061 C C . GLY A 1 261 ? 31.603 5.730 -1.144 1.00 93.94 261 GLY A C 1
ATOM 2062 O O . GLY A 1 261 ? 30.411 5.451 -1.279 1.00 93.94 261 GLY A O 1
ATOM 2063 N N . ASN A 1 262 ? 32.215 6.665 -1.876 1.00 95.00 262 ASN A N 1
ATOM 2064 C CA . ASN A 1 262 ? 31.561 7.475 -2.917 1.00 95.00 262 ASN A CA 1
ATOM 2065 C C . ASN A 1 262 ? 30.248 8.120 -2.422 1.00 95.00 262 ASN A C 1
ATOM 2067 O O . ASN A 1 262 ? 29.184 7.996 -3.031 1.00 95.00 262 ASN A O 1
ATOM 2071 N N . PHE A 1 263 ? 30.330 8.762 -1.257 1.00 94.12 263 PHE A N 1
ATOM 2072 C CA . PHE A 1 263 ? 29.191 9.326 -0.541 1.00 94.12 263 PHE A CA 1
ATOM 2073 C C . PHE A 1 263 ? 28.610 10.561 -1.243 1.00 94.12 263 PHE A C 1
ATOM 2075 O O . PHE A 1 263 ? 29.332 11.495 -1.584 1.00 94.12 263 PHE A O 1
ATOM 2082 N N . CYS A 1 264 ? 27.290 10.589 -1.409 1.00 91.88 264 CYS A N 1
ATOM 2083 C CA . CYS A 1 264 ? 26.557 11.652 -2.091 1.00 91.88 264 CYS A CA 1
ATOM 2084 C C . CYS A 1 264 ? 25.158 11.789 -1.467 1.00 91.88 264 CYS A C 1
ATOM 2086 O O . CYS A 1 264 ? 24.452 10.794 -1.326 1.00 91.88 264 CYS A O 1
ATOM 2088 N N . TYR A 1 265 ? 24.741 12.996 -1.079 1.00 90.50 265 TYR A N 1
ATOM 2089 C CA . TYR A 1 265 ? 23.377 13.227 -0.589 1.00 90.50 265 TYR A CA 1
ATOM 2090 C C . TYR A 1 265 ? 22.416 13.423 -1.768 1.00 90.50 265 TYR A C 1
ATOM 2092 O O . TYR A 1 265 ? 22.739 14.138 -2.714 1.00 90.50 265 TYR A O 1
ATOM 2100 N N . VAL A 1 266 ? 21.255 12.770 -1.715 1.00 89.00 266 VAL A N 1
ATOM 2101 C CA . VAL A 1 266 ? 20.225 12.763 -2.766 1.00 89.00 266 VAL A CA 1
ATOM 2102 C C . VAL A 1 266 ? 18.826 12.832 -2.141 1.00 89.00 266 VAL A C 1
ATOM 2104 O O . VAL A 1 266 ? 18.628 12.432 -0.989 1.00 89.00 266 VAL A O 1
ATOM 2107 N N . ASN A 1 267 ? 17.846 13.350 -2.882 1.00 85.69 267 ASN A N 1
ATOM 2108 C CA . ASN A 1 267 ? 16.487 13.556 -2.363 1.00 85.69 267 ASN A CA 1
ATOM 2109 C C . ASN A 1 267 ? 15.649 12.263 -2.362 1.00 85.69 267 ASN A C 1
ATOM 2111 O O . ASN A 1 267 ? 14.733 12.129 -1.551 1.00 85.69 267 ASN A O 1
ATOM 2115 N N . GLU A 1 268 ? 16.017 11.289 -3.200 1.00 85.50 268 GLU A N 1
ATOM 2116 C CA . GLU A 1 268 ? 15.276 10.045 -3.436 1.00 85.50 268 GLU A CA 1
ATOM 2117 C C . GLU A 1 268 ? 16.046 8.785 -3.002 1.00 85.50 268 GLU A C 1
ATOM 2119 O O . GLU A 1 268 ? 17.278 8.765 -2.938 1.00 85.50 268 GLU A O 1
ATOM 2124 N N . GLY A 1 269 ? 15.311 7.712 -2.698 1.00 87.06 269 GLY A N 1
ATOM 2125 C CA . GLY A 1 269 ? 15.871 6.404 -2.348 1.00 87.06 269 GLY A CA 1
ATOM 2126 C C . GLY A 1 269 ? 15.919 5.452 -3.546 1.00 87.06 269 GLY A C 1
ATOM 2127 O O . GLY A 1 269 ? 15.017 5.459 -4.376 1.00 87.06 269 GLY A O 1
ATOM 2128 N N . LEU A 1 270 ? 16.939 4.590 -3.611 1.00 88.12 270 LEU A N 1
ATOM 2129 C CA . LEU A 1 270 ? 17.065 3.573 -4.658 1.00 88.12 270 LEU A CA 1
ATOM 2130 C C . LEU A 1 270 ? 16.020 2.456 -4.494 1.00 88.12 270 LEU A C 1
ATOM 2132 O O . LEU A 1 270 ? 15.925 1.832 -3.432 1.00 88.12 270 LEU A O 1
ATOM 2136 N N . VAL A 1 271 ? 15.305 2.152 -5.574 1.00 85.06 271 VAL A N 1
ATOM 2137 C CA . VAL A 1 271 ? 14.262 1.118 -5.663 1.00 85.06 271 VAL A CA 1
ATOM 2138 C C . VAL A 1 271 ? 14.721 -0.025 -6.577 1.00 85.06 271 VAL A C 1
ATOM 2140 O O . VAL A 1 271 ? 15.523 0.167 -7.493 1.00 85.06 271 VAL A O 1
ATOM 2143 N N . LEU A 1 272 ? 14.215 -1.237 -6.329 1.00 78.25 272 LEU A N 1
ATOM 2144 C CA . LEU A 1 272 ? 14.486 -2.412 -7.161 1.00 78.25 272 LEU A CA 1
ATOM 2145 C C . LEU A 1 272 ? 14.160 -2.140 -8.639 1.00 78.25 272 LEU A C 1
ATOM 2147 O O . LEU A 1 272 ? 13.092 -1.629 -8.959 1.00 78.25 272 LEU A O 1
ATOM 2151 N N . GLY A 1 273 ? 15.074 -2.519 -9.533 1.00 74.94 273 GLY A N 1
ATOM 2152 C CA . GLY A 1 273 ? 14.946 -2.304 -10.979 1.00 74.94 273 GLY A CA 1
ATOM 2153 C C . GLY A 1 273 ? 15.612 -1.028 -11.508 1.00 74.94 273 GLY A C 1
ATOM 2154 O O . GLY A 1 273 ? 15.806 -0.930 -12.716 1.00 74.94 273 GLY A O 1
ATOM 2155 N N . GLN A 1 274 ? 16.052 -0.100 -10.648 1.00 84.81 274 GLN A N 1
ATOM 2156 C CA . GLN A 1 274 ? 16.752 1.134 -11.047 1.00 84.81 274 GLN A CA 1
ATOM 2157 C C . GLN A 1 274 ? 18.233 0.902 -11.444 1.00 84.81 274 GLN A C 1
ATOM 2159 O O . GLN A 1 274 ? 19.152 1.491 -10.875 1.00 84.81 274 GLN A O 1
ATOM 2164 N N . LEU A 1 275 ? 18.475 0.010 -12.410 1.00 88.00 275 LEU A N 1
ATOM 2165 C CA . LEU A 1 275 ? 19.786 -0.270 -13.009 1.00 88.00 275 LEU A CA 1
ATOM 2166 C C . LEU A 1 275 ? 19.635 -0.642 -14.492 1.00 88.00 275 LEU A C 1
ATOM 2168 O O . LEU A 1 275 ? 18.724 -1.395 -14.843 1.00 88.00 275 LEU A O 1
ATOM 2172 N N . GLN A 1 276 ? 20.554 -0.201 -15.358 1.00 89.00 276 GLN A N 1
ATOM 2173 C CA . GLN A 1 276 ? 20.605 -0.716 -16.734 1.00 89.00 276 GLN A CA 1
ATOM 2174 C C . GLN A 1 276 ? 21.118 -2.162 -16.778 1.00 89.00 276 GLN A C 1
ATOM 2176 O O . GLN A 1 276 ? 20.675 -2.946 -17.618 1.00 89.00 276 GLN A O 1
ATOM 2181 N N . GLY A 1 277 ? 22.044 -2.537 -15.888 1.00 91.94 277 GLY A N 1
ATOM 2182 C CA . GLY A 1 277 ? 22.687 -3.849 -15.946 1.00 91.94 277 GLY A CA 1
ATOM 2183 C C . GLY A 1 277 ? 23.868 -4.027 -14.998 1.00 91.94 277 GLY A C 1
ATOM 2184 O O . GLY A 1 277 ? 23.912 -3.438 -13.918 1.00 91.94 277 GLY A O 1
ATOM 2185 N N . ASN A 1 278 ? 24.819 -4.879 -15.381 1.00 94.56 278 ASN A N 1
ATOM 2186 C CA . ASN A 1 278 ? 26.050 -5.120 -14.626 1.00 94.56 278 ASN A CA 1
ATOM 2187 C C . ASN A 1 278 ? 27.241 -5.335 -15.578 1.00 94.56 278 ASN A C 1
ATOM 2189 O O . ASN A 1 278 ? 27.133 -6.090 -16.549 1.00 94.56 278 ASN A O 1
ATOM 2193 N N . ARG A 1 279 ? 28.390 -4.728 -15.257 1.00 95.50 279 ARG A N 1
ATOM 2194 C CA . ARG A 1 279 ? 29.697 -5.033 -15.848 1.00 95.50 279 ARG A CA 1
ATOM 2195 C C . ARG A 1 279 ? 30.342 -6.153 -15.038 1.00 95.50 279 ARG A C 1
ATOM 2197 O O . ARG A 1 279 ? 30.708 -5.968 -13.877 1.00 95.50 279 ARG A O 1
ATOM 2204 N N . PHE A 1 280 ? 30.488 -7.312 -15.658 1.00 95.38 280 PHE A N 1
ATOM 2205 C CA . PHE A 1 280 ? 31.203 -8.454 -15.109 1.00 95.38 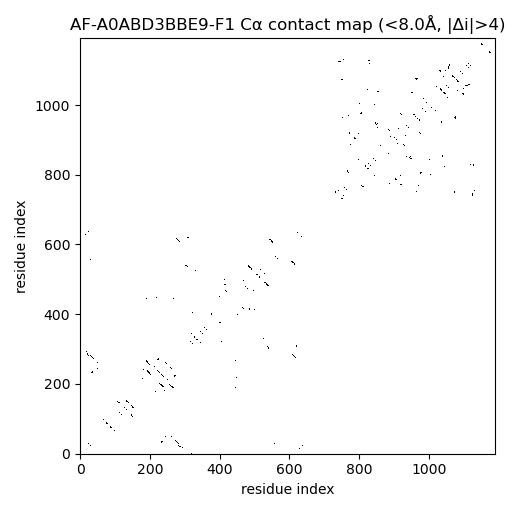280 PHE A CA 1
ATOM 2206 C C . PHE A 1 280 ? 32.675 -8.396 -15.523 1.00 95.38 280 PHE A C 1
ATOM 2208 O O . PHE A 1 280 ? 32.974 -8.096 -16.678 1.00 95.38 280 PHE A O 1
ATOM 2215 N N . THR A 1 281 ? 33.578 -8.756 -14.614 1.00 95.00 281 THR A N 1
ATOM 2216 C CA . THR A 1 281 ? 34.964 -9.129 -14.930 1.00 95.00 281 THR A CA 1
ATOM 2217 C C . THR A 1 281 ? 35.182 -10.547 -14.423 1.00 95.00 281 THR A C 1
ATOM 2219 O O . THR A 1 281 ? 35.125 -10.798 -13.220 1.00 95.00 281 THR A O 1
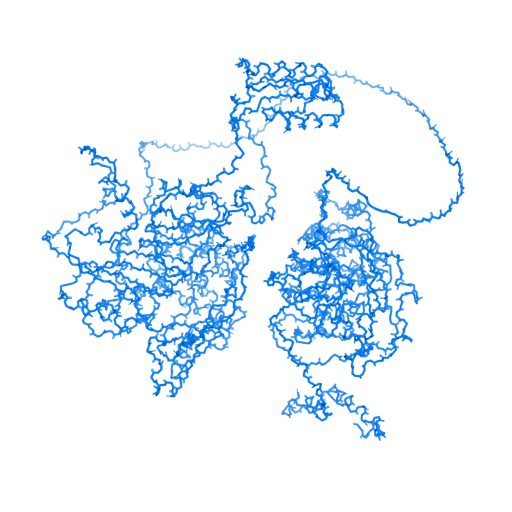ATOM 2222 N N . ILE A 1 282 ? 35.391 -11.487 -15.338 1.00 94.50 282 ILE A N 1
ATOM 2223 C CA . ILE A 1 282 ? 35.389 -12.928 -15.075 1.00 94.50 282 ILE A CA 1
ATOM 2224 C C . ILE A 1 282 ? 36.739 -13.496 -15.495 1.00 94.50 282 ILE A C 1
ATOM 2226 O O . ILE A 1 282 ? 37.206 -13.221 -16.597 1.00 94.50 282 ILE A O 1
ATOM 2230 N N . THR A 1 283 ? 37.353 -14.310 -14.643 1.00 92.31 283 THR A N 1
ATOM 2231 C CA . THR A 1 283 ? 38.542 -15.093 -14.987 1.00 92.31 283 THR A CA 1
ATOM 2232 C C . THR A 1 283 ? 38.202 -16.577 -14.952 1.00 92.31 283 THR A C 1
ATOM 2234 O O . THR A 1 283 ? 37.813 -17.107 -13.913 1.00 92.31 283 THR A O 1
ATOM 2237 N N . LEU A 1 284 ? 38.357 -17.247 -16.092 1.00 90.56 284 LEU A N 1
ATOM 2238 C CA . LEU A 1 284 ? 38.273 -18.700 -16.207 1.00 90.56 284 LEU A CA 1
ATOM 2239 C C . LEU A 1 284 ? 39.690 -19.264 -16.091 1.00 90.56 284 LEU A C 1
ATOM 2241 O O . LEU A 1 284 ? 40.542 -18.944 -16.919 1.00 90.56 284 LEU A O 1
ATOM 2245 N N . ARG A 1 285 ? 39.953 -20.047 -15.042 1.00 88.62 285 ARG A N 1
ATOM 2246 C CA . ARG A 1 285 ? 41.274 -20.623 -14.730 1.00 88.62 285 ARG A CA 1
ATOM 2247 C C . ARG A 1 285 ? 41.464 -22.008 -15.342 1.00 88.62 285 ARG A C 1
ATOM 2249 O O . ARG A 1 285 ? 40.492 -22.640 -15.747 1.00 88.62 285 ARG A O 1
ATOM 2256 N N . SER A 1 286 ? 42.711 -22.477 -15.364 1.00 84.50 286 SER A N 1
ATOM 2257 C CA . SER A 1 286 ? 43.100 -23.839 -15.755 1.00 84.50 286 SER A CA 1
ATOM 2258 C C . SER A 1 286 ? 42.443 -24.286 -17.065 1.00 84.50 286 SER A C 1
ATOM 2260 O O . SER A 1 286 ? 41.763 -25.313 -17.116 1.00 84.50 286 SER A O 1
ATOM 2262 N N . ILE A 1 287 ? 42.604 -23.475 -18.115 1.00 83.25 287 ILE A N 1
ATOM 2263 C CA . ILE A 1 287 ? 42.047 -23.784 -19.433 1.00 83.25 287 ILE A CA 1
ATOM 2264 C C . ILE A 1 287 ? 42.629 -25.105 -19.943 1.00 83.25 287 ILE A C 1
ATOM 2266 O O . ILE A 1 287 ? 43.817 -25.386 -19.766 1.00 83.25 287 ILE A O 1
ATOM 2270 N N . GLY A 1 288 ? 41.764 -25.934 -20.534 1.00 71.50 288 GLY A N 1
ATOM 2271 C CA . GLY A 1 288 ? 42.147 -27.237 -21.080 1.00 71.50 288 GLY A CA 1
ATOM 2272 C C . GLY A 1 288 ? 43.224 -27.135 -22.164 1.00 71.50 288 GLY A C 1
ATOM 2273 O O . GLY A 1 288 ? 43.432 -26.076 -22.749 1.00 71.50 288 GLY A O 1
ATOM 2274 N N . ALA A 1 289 ? 43.896 -28.251 -22.458 1.00 60.00 289 ALA A N 1
ATOM 2275 C CA . ALA A 1 289 ? 44.940 -28.322 -23.484 1.00 60.00 289 ALA A CA 1
ATOM 2276 C C . ALA A 1 289 ? 44.349 -28.160 -24.901 1.00 60.00 289 ALA A C 1
ATOM 2278 O O . ALA A 1 289 ? 44.066 -29.136 -25.593 1.00 60.00 289 ALA A O 1
ATOM 2279 N N . VAL A 1 290 ? 44.126 -26.907 -25.294 1.00 65.75 290 VAL A N 1
ATOM 2280 C CA . VAL A 1 290 ? 43.421 -26.471 -26.502 1.00 65.75 290 VAL A CA 1
ATOM 2281 C C . VAL A 1 290 ? 44.197 -25.298 -27.109 1.00 65.75 290 VAL A C 1
ATOM 2283 O O . VAL A 1 290 ? 44.716 -24.454 -26.381 1.00 65.75 290 VAL A O 1
ATOM 2286 N N . THR A 1 291 ? 44.290 -25.235 -28.439 1.00 72.06 291 THR A N 1
ATOM 2287 C CA . THR A 1 291 ? 44.978 -24.148 -29.153 1.00 72.06 291 THR A CA 1
ATOM 2288 C C . THR A 1 291 ? 44.358 -22.786 -28.825 1.00 72.06 291 THR A C 1
ATOM 2290 O O . THR A 1 291 ? 43.133 -22.650 -28.845 1.00 72.06 291 THR A O 1
ATOM 2293 N N . GLU A 1 292 ? 45.185 -21.756 -28.601 1.00 81.12 292 GLU A N 1
ATOM 2294 C CA . GLU A 1 292 ? 44.715 -20.385 -28.320 1.00 81.12 292 GLU A CA 1
ATOM 2295 C C . GLU A 1 292 ? 43.712 -19.871 -29.361 1.00 81.12 292 GLU A C 1
ATOM 2297 O O . GLU A 1 292 ? 42.789 -19.131 -29.026 1.00 81.12 292 GLU A O 1
ATOM 2302 N N . ASP A 1 293 ? 43.865 -20.294 -30.617 1.00 83.81 293 ASP A N 1
ATOM 2303 C CA . ASP A 1 293 ? 43.002 -19.919 -31.737 1.00 83.81 293 ASP A CA 1
ATOM 2304 C C . ASP A 1 293 ? 41.540 -20.348 -31.538 1.00 83.81 293 ASP A C 1
ATOM 2306 O O . ASP A 1 293 ? 40.635 -19.628 -31.952 1.00 83.81 293 ASP A O 1
ATOM 2310 N N . ILE A 1 294 ? 41.286 -21.471 -30.854 1.00 85.75 294 ILE A N 1
ATOM 2311 C CA . ILE A 1 294 ? 39.925 -21.944 -30.539 1.00 85.75 294 ILE A CA 1
ATOM 2312 C C . ILE A 1 294 ? 39.309 -21.081 -29.434 1.00 85.75 294 ILE A C 1
ATOM 2314 O O . ILE A 1 294 ? 38.136 -20.712 -29.522 1.00 85.75 294 ILE A O 1
ATOM 2318 N N . VAL A 1 295 ? 40.097 -20.697 -28.424 1.00 85.75 295 VAL A N 1
ATOM 2319 C CA . VAL A 1 295 ? 39.647 -19.792 -27.352 1.00 85.75 295 VAL A CA 1
ATOM 2320 C C . VAL A 1 295 ? 39.362 -18.396 -27.921 1.00 85.75 295 VAL A C 1
ATOM 2322 O O . VAL A 1 295 ? 38.316 -17.816 -27.633 1.00 85.75 295 VAL A O 1
ATOM 2325 N N . ARG A 1 296 ? 40.238 -17.902 -28.807 1.00 87.31 296 ARG A N 1
ATOM 2326 C CA . ARG A 1 296 ? 40.085 -16.650 -29.566 1.00 87.31 296 ARG A CA 1
ATOM 2327 C C . ARG A 1 296 ? 38.830 -16.667 -30.440 1.00 87.31 296 ARG A C 1
ATOM 2329 O O . ARG A 1 296 ? 37.998 -15.774 -30.318 1.00 87.31 296 ARG A O 1
ATOM 2336 N N . ALA A 1 297 ? 38.653 -17.704 -31.261 1.00 88.12 297 ALA A N 1
ATOM 2337 C CA . ALA A 1 297 ? 37.474 -17.861 -32.112 1.00 88.12 297 ALA A CA 1
ATOM 2338 C C . ALA A 1 297 ? 36.176 -17.939 -31.294 1.00 88.12 297 ALA A C 1
ATOM 2340 O O . ALA A 1 297 ? 35.175 -17.336 -31.675 1.00 88.12 297 ALA A O 1
ATOM 2341 N N . SER A 1 298 ? 36.195 -18.627 -30.149 1.00 88.88 298 SER A N 1
ATOM 2342 C CA . SER A 1 298 ? 35.032 -18.742 -29.260 1.00 88.88 298 SER A CA 1
ATOM 2343 C C . SER A 1 298 ? 34.677 -17.411 -28.592 1.00 88.88 298 SER A C 1
ATOM 2345 O O . SER A 1 298 ? 33.498 -17.067 -28.512 1.00 88.88 298 SER A O 1
ATOM 2347 N N . ALA A 1 299 ? 35.676 -16.627 -28.171 1.00 88.50 299 ALA A N 1
ATOM 2348 C CA . ALA A 1 299 ? 35.466 -15.291 -27.616 1.00 88.50 299 ALA A CA 1
ATOM 2349 C C . ALA A 1 299 ? 34.880 -14.326 -28.665 1.00 88.50 299 ALA A C 1
ATOM 2351 O O . ALA A 1 299 ? 33.856 -13.697 -28.409 1.00 88.50 299 ALA A O 1
ATOM 2352 N N . THR A 1 300 ? 35.449 -14.282 -29.875 1.00 89.06 300 THR A N 1
ATOM 2353 C CA . THR A 1 300 ? 34.920 -13.471 -30.989 1.00 89.06 300 THR A CA 1
ATOM 2354 C C . THR A 1 300 ? 33.539 -13.950 -31.466 1.00 89.06 300 THR A C 1
ATOM 2356 O O . THR A 1 300 ? 32.717 -13.139 -31.890 1.00 89.06 300 THR A O 1
ATOM 2359 N N . ALA A 1 301 ? 33.228 -15.247 -31.366 1.00 89.50 301 ALA A N 1
ATOM 2360 C CA . ALA A 1 301 ? 31.886 -15.759 -31.648 1.00 89.50 301 ALA A CA 1
ATOM 2361 C C . ALA A 1 301 ? 30.856 -15.297 -30.601 1.00 89.50 301 ALA A C 1
ATOM 2363 O O . ALA A 1 301 ? 29.761 -14.888 -30.981 1.00 89.50 301 ALA A O 1
ATOM 2364 N N . LEU A 1 302 ? 31.205 -15.306 -29.308 1.00 89.75 302 LEU A N 1
ATOM 2365 C CA . LEU A 1 302 ? 30.349 -14.793 -28.228 1.00 89.75 302 LEU A CA 1
ATOM 2366 C C . LEU A 1 302 ? 30.107 -13.278 -28.357 1.00 89.75 302 LEU A C 1
ATOM 2368 O O . LEU A 1 302 ? 28.996 -12.809 -28.119 1.00 89.75 302 LEU A O 1
ATOM 2372 N N . GLU A 1 303 ? 31.126 -12.526 -28.771 1.00 90.56 303 GLU A N 1
ATOM 2373 C CA . GLU A 1 303 ? 31.040 -11.093 -29.074 1.00 90.56 303 GLU A CA 1
ATOM 2374 C C . GLU A 1 303 ? 30.090 -10.812 -30.250 1.00 90.56 303 GLU A C 1
ATOM 2376 O O . GLU A 1 303 ? 29.135 -10.045 -30.118 1.00 90.56 303 GLU A O 1
ATOM 2381 N N . LYS A 1 304 ? 30.309 -11.476 -31.395 1.00 89.25 304 LYS A N 1
ATOM 2382 C CA . LYS A 1 304 ? 29.555 -11.231 -32.634 1.00 89.25 304 LYS A CA 1
ATOM 2383 C C . LYS A 1 304 ? 28.122 -11.768 -32.593 1.00 89.25 304 LYS A C 1
ATOM 2385 O O . LYS A 1 304 ? 27.215 -11.118 -33.115 1.00 89.25 304 LYS A O 1
ATOM 2390 N N . ASN A 1 305 ? 27.917 -12.953 -32.017 1.00 88.31 305 ASN A N 1
ATOM 2391 C CA . ASN A 1 305 ? 26.654 -13.696 -32.105 1.00 88.31 305 ASN A CA 1
ATOM 2392 C C . ASN A 1 305 ? 25.848 -13.673 -30.793 1.00 88.31 305 ASN A C 1
ATOM 2394 O O . ASN A 1 305 ? 24.645 -13.922 -30.826 1.00 88.31 305 ASN A O 1
ATOM 2398 N N . GLY A 1 306 ? 26.471 -13.350 -29.655 1.00 90.88 306 GLY A N 1
ATOM 2399 C CA . GLY A 1 306 ? 25.823 -13.369 -28.342 1.00 90.88 306 GLY A CA 1
ATOM 2400 C C . GLY A 1 306 ? 25.611 -14.778 -27.780 1.00 90.88 306 GLY A C 1
ATOM 2401 O O . GLY A 1 306 ? 26.297 -15.731 -28.151 1.00 90.88 306 GLY A O 1
ATOM 2402 N N . PHE A 1 307 ? 24.661 -14.901 -26.853 1.00 91.88 307 PHE A N 1
ATOM 2403 C CA . PHE A 1 307 ? 24.268 -16.155 -26.203 1.00 91.88 307 PHE A CA 1
ATOM 2404 C C . PHE A 1 307 ? 22.747 -16.228 -25.999 1.00 91.88 307 PHE A C 1
ATOM 2406 O O . PHE A 1 307 ? 22.069 -15.200 -25.941 1.00 91.88 307 PHE A O 1
ATOM 2413 N N . ILE A 1 308 ? 22.201 -17.444 -25.861 1.00 89.75 308 ILE A N 1
ATOM 2414 C CA . ILE A 1 308 ? 20.771 -17.643 -25.573 1.00 89.75 308 ILE A CA 1
ATOM 2415 C C . ILE A 1 308 ? 20.491 -17.236 -24.121 1.00 89.75 308 ILE A C 1
ATOM 2417 O O . ILE A 1 308 ? 21.119 -17.735 -23.183 1.00 89.75 308 ILE A O 1
ATOM 2421 N N . ASN A 1 309 ? 19.536 -16.332 -23.927 1.00 89.38 309 ASN A N 1
ATOM 2422 C CA . ASN A 1 309 ? 19.298 -15.613 -22.677 1.00 89.38 309 ASN A CA 1
ATOM 2423 C C . ASN A 1 309 ? 18.466 -16.415 -21.650 1.00 89.38 309 ASN A C 1
ATOM 2425 O O . ASN A 1 309 ? 17.528 -15.890 -21.041 1.00 89.38 309 ASN A O 1
ATOM 2429 N N . TYR A 1 310 ? 18.789 -17.694 -21.453 1.00 86.69 310 TYR A N 1
ATOM 2430 C CA . TYR A 1 310 ? 18.122 -18.570 -20.484 1.00 86.69 310 TYR A CA 1
ATOM 2431 C C . TYR A 1 310 ? 18.186 -18.031 -19.042 1.00 86.69 310 TYR A C 1
ATOM 2433 O O . TYR A 1 310 ? 19.092 -17.285 -18.656 1.00 86.69 310 TYR A O 1
ATOM 2441 N N . TYR A 1 311 ? 17.252 -18.486 -18.205 1.00 83.88 311 TYR A N 1
ATOM 2442 C CA . TYR A 1 311 ? 17.398 -18.417 -16.753 1.00 83.88 311 TYR A CA 1
ATOM 2443 C C . TYR A 1 311 ? 18.405 -19.477 -16.297 1.00 83.88 311 TYR A C 1
ATOM 2445 O O . TYR A 1 311 ? 18.135 -20.667 -16.407 1.00 83.88 311 TYR A O 1
ATOM 2453 N N . GLY A 1 312 ? 19.567 -19.071 -15.777 1.00 81.12 312 GLY A N 1
ATOM 2454 C CA . GLY A 1 312 ? 20.555 -20.030 -15.267 1.00 81.12 312 GLY A CA 1
ATOM 2455 C C . GLY A 1 312 ? 20.066 -20.773 -14.013 1.00 81.12 312 GLY A C 1
ATOM 2456 O O . GLY A 1 312 ? 19.234 -20.249 -13.273 1.00 81.12 312 GLY A O 1
ATOM 2457 N N . LEU A 1 313 ? 20.641 -21.950 -13.716 1.00 77.81 313 LEU A N 1
ATOM 2458 C CA . LEU A 1 313 ? 20.249 -22.840 -12.597 1.00 77.81 313 LEU A CA 1
ATOM 2459 C C . LEU A 1 313 ? 20.051 -22.138 -11.235 1.00 77.81 313 LEU A C 1
ATOM 2461 O O . LEU A 1 313 ? 19.203 -22.540 -10.442 1.00 77.81 313 LEU A O 1
ATOM 2465 N N . GLN A 1 314 ? 20.769 -21.039 -10.980 1.00 74.75 314 GLN A N 1
ATOM 2466 C CA . GLN A 1 314 ? 20.594 -20.168 -9.810 1.00 74.75 314 GLN A CA 1
ATOM 2467 C C . GLN A 1 314 ? 19.146 -19.669 -9.604 1.00 74.75 314 GLN A C 1
ATOM 2469 O O . GLN A 1 314 ? 18.741 -19.453 -8.463 1.00 74.75 314 GLN A O 1
ATOM 2474 N N . ARG A 1 315 ? 18.357 -19.500 -10.676 1.00 75.88 315 ARG A N 1
ATOM 2475 C CA . ARG A 1 315 ? 16.932 -19.118 -10.624 1.00 75.88 315 ARG A CA 1
ATOM 2476 C C . ARG A 1 315 ? 16.062 -20.210 -9.996 1.00 75.88 315 ARG A C 1
ATOM 2478 O O . ARG A 1 315 ? 15.148 -19.898 -9.237 1.00 75.88 315 ARG A O 1
ATOM 2485 N N . PHE A 1 316 ? 16.379 -21.468 -10.294 1.00 74.31 316 PHE A N 1
ATOM 2486 C CA . PHE A 1 316 ? 15.612 -22.645 -9.885 1.00 74.31 316 PHE A CA 1
ATOM 2487 C C . PHE A 1 316 ? 16.003 -23.186 -8.500 1.00 74.31 316 PHE A C 1
ATOM 2489 O O . PHE A 1 316 ? 15.307 -24.040 -7.951 1.00 74.31 316 PHE A O 1
ATOM 2496 N N . GLY A 1 317 ? 17.079 -22.646 -7.918 1.00 70.31 317 GLY A N 1
ATOM 2497 C CA . GLY A 1 317 ? 17.613 -23.021 -6.611 1.00 70.31 317 GLY A CA 1
ATOM 2498 C C . GLY A 1 317 ? 18.550 -24.233 -6.665 1.00 70.31 317 GLY A C 1
ATOM 2499 O O . GLY A 1 317 ? 18.410 -25.120 -7.499 1.00 70.31 317 GLY A O 1
ATOM 2500 N N . SER A 1 318 ? 19.512 -24.286 -5.741 1.00 62.19 318 SER A N 1
ATOM 2501 C CA . SER A 1 318 ? 20.517 -25.362 -5.666 1.00 62.19 318 SER A CA 1
ATOM 2502 C C . SER A 1 318 ? 20.040 -26.623 -4.923 1.00 62.19 318 SER A C 1
ATOM 2504 O O . SER A 1 318 ? 20.846 -27.505 -4.632 1.00 62.19 318 SER A O 1
ATOM 2506 N N . SER A 1 319 ? 18.761 -26.697 -4.548 1.00 65.19 319 SER A N 1
ATOM 2507 C CA . SER A 1 319 ? 18.171 -27.826 -3.819 1.00 65.19 319 SER A CA 1
ATOM 2508 C C . SER A 1 319 ? 17.664 -28.930 -4.749 1.00 65.19 319 SER A C 1
ATOM 2510 O O . SER A 1 319 ? 17.325 -28.691 -5.901 1.00 65.19 319 SER A O 1
ATOM 2512 N N . SER A 1 320 ? 17.531 -30.143 -4.208 1.00 66.62 320 SER A N 1
ATOM 2513 C CA . SER A 1 320 ? 16.930 -31.311 -4.877 1.00 66.62 320 SER A CA 1
ATOM 2514 C C . SER A 1 320 ? 15.429 -31.164 -5.194 1.00 66.62 320 SER A C 1
ATOM 2516 O O . SER A 1 320 ? 14.881 -31.979 -5.925 1.00 66.62 320 SER A O 1
ATOM 2518 N N . ILE A 1 321 ? 14.777 -30.112 -4.686 1.00 72.06 321 ILE A N 1
ATOM 2519 C CA . ILE A 1 321 ? 13.472 -29.623 -5.152 1.00 72.06 321 ILE A CA 1
ATOM 2520 C C . ILE A 1 321 ? 13.706 -28.237 -5.762 1.00 72.06 321 ILE A C 1
ATOM 2522 O O . ILE A 1 321 ? 14.251 -27.360 -5.082 1.00 72.06 321 ILE A O 1
ATOM 2526 N N . SER A 1 322 ? 13.299 -28.051 -7.018 1.00 76.38 322 SER A N 1
ATOM 2527 C CA . SER A 1 322 ? 13.413 -26.787 -7.755 1.00 76.38 322 SER A CA 1
ATOM 2528 C C . SER A 1 322 ? 12.237 -25.844 -7.475 1.00 76.38 322 SER A C 1
ATOM 2530 O O . SER A 1 322 ? 11.108 -26.285 -7.256 1.00 76.38 322 SER A O 1
ATOM 2532 N N . THR A 1 323 ? 12.476 -24.530 -7.518 1.00 82.50 323 THR A N 1
ATOM 2533 C CA . THR A 1 323 ? 11.458 -23.508 -7.197 1.00 82.50 323 THR A CA 1
ATOM 2534 C C . THR A 1 323 ? 10.254 -23.517 -8.140 1.00 82.50 323 THR A C 1
ATOM 2536 O O . THR A 1 323 ? 9.143 -23.263 -7.676 1.00 82.50 323 THR A O 1
ATOM 2539 N N . HIS A 1 324 ? 10.435 -23.869 -9.419 1.00 80.06 324 HIS A N 1
ATOM 2540 C CA . HIS A 1 324 ? 9.342 -23.933 -10.397 1.00 80.06 324 HIS A CA 1
ATOM 2541 C C . HIS A 1 324 ? 8.301 -25.016 -10.056 1.00 80.06 324 HIS A C 1
ATOM 2543 O O . HIS A 1 324 ? 7.115 -24.800 -10.277 1.00 80.06 324 HIS A O 1
ATOM 2549 N N . MET A 1 325 ? 8.702 -26.135 -9.431 1.00 82.75 325 MET A N 1
ATOM 2550 C CA . MET A 1 325 ? 7.768 -27.187 -8.992 1.00 82.75 325 MET A CA 1
ATOM 2551 C C . MET A 1 325 ? 6.870 -26.708 -7.846 1.00 82.75 325 MET A C 1
ATOM 2553 O O . MET A 1 325 ? 5.687 -27.042 -7.791 1.00 82.75 325 MET A O 1
ATOM 2557 N N . ILE A 1 326 ? 7.418 -25.876 -6.953 1.00 86.12 326 ILE A N 1
ATOM 2558 C CA . ILE A 1 326 ? 6.647 -25.207 -5.898 1.00 86.12 326 ILE A CA 1
ATOM 2559 C C . ILE A 1 326 ? 5.683 -24.198 -6.540 1.00 86.12 326 ILE A C 1
ATOM 2561 O O . ILE A 1 326 ? 4.521 -24.139 -6.148 1.00 86.12 326 ILE A O 1
ATOM 2565 N N . GLY A 1 327 ? 6.128 -23.477 -7.575 1.00 84.81 327 GLY A N 1
ATOM 2566 C CA . GLY A 1 327 ? 5.278 -22.618 -8.404 1.00 84.81 327 GLY A CA 1
ATOM 2567 C C . GLY A 1 327 ? 4.101 -23.365 -9.030 1.00 84.81 327 GLY A C 1
ATOM 2568 O O . GLY A 1 327 ? 2.955 -22.972 -8.835 1.00 84.81 327 GLY A O 1
ATOM 2569 N N . ALA A 1 328 ? 4.351 -24.497 -9.691 1.00 83.56 328 ALA A N 1
ATOM 2570 C CA . ALA A 1 328 ? 3.307 -25.333 -10.285 1.00 83.56 328 ALA A CA 1
ATOM 2571 C C . ALA A 1 328 ? 2.308 -25.880 -9.246 1.00 83.56 328 ALA A C 1
ATOM 2573 O O . ALA A 1 328 ? 1.122 -26.021 -9.541 1.00 83.56 328 ALA A O 1
ATOM 2574 N N . ALA A 1 329 ? 2.747 -26.174 -8.018 1.00 87.31 329 ALA A N 1
ATOM 2575 C CA . ALA A 1 329 ? 1.849 -26.528 -6.915 1.00 87.31 329 ALA A CA 1
ATOM 2576 C C . ALA A 1 329 ? 1.019 -25.327 -6.413 1.00 87.31 329 ALA A C 1
ATOM 2578 O O . ALA A 1 329 ? -0.157 -25.494 -6.094 1.00 87.31 329 ALA A O 1
ATOM 2579 N N . LEU A 1 330 ? 1.591 -24.116 -6.381 1.00 87.00 330 LEU A N 1
ATOM 2580 C CA . LEU A 1 330 ? 0.873 -22.886 -6.020 1.00 87.00 330 LEU A CA 1
ATOM 2581 C C . LEU A 1 330 ? -0.194 -22.520 -7.062 1.00 87.00 330 LEU A C 1
ATOM 2583 O O . LEU A 1 330 ? -1.346 -22.346 -6.680 1.00 87.00 330 LEU A O 1
ATOM 2587 N N . LEU A 1 331 ? 0.161 -22.482 -8.355 1.00 84.31 331 LEU A N 1
ATOM 2588 C CA . LEU A 1 331 ? -0.750 -22.138 -9.462 1.00 84.31 331 LEU A CA 1
ATOM 2589 C C . LEU A 1 331 ? -1.958 -23.092 -9.565 1.00 84.31 331 LEU A C 1
ATOM 2591 O O . LEU A 1 331 ? -3.043 -22.684 -9.978 1.00 84.31 331 LEU A O 1
ATOM 2595 N N . ARG A 1 332 ? -1.783 -24.360 -9.165 1.00 85.88 332 ARG A N 1
ATOM 2596 C CA . ARG A 1 332 ? -2.847 -25.381 -9.102 1.00 85.88 332 ARG A CA 1
ATOM 2597 C C . ARG A 1 332 ? -3.640 -25.382 -7.788 1.00 85.88 332 ARG A C 1
ATOM 2599 O O . ARG A 1 332 ? -4.575 -26.162 -7.642 1.00 85.88 332 ARG A O 1
ATOM 2606 N N . GLY A 1 333 ? -3.281 -24.542 -6.815 1.00 86.69 333 GLY A N 1
ATOM 2607 C CA . GLY A 1 333 ? -3.936 -24.488 -5.502 1.00 86.69 333 GLY A CA 1
ATOM 2608 C C . GLY A 1 333 ? -3.629 -25.665 -4.573 1.00 86.69 333 GLY A C 1
ATOM 2609 O O . GLY A 1 333 ? -4.332 -25.873 -3.584 1.00 86.69 333 GLY A O 1
ATOM 2610 N N . GLU A 1 334 ? -2.564 -26.424 -4.836 1.00 90.00 334 GLU A N 1
ATOM 2611 C CA . GLU A 1 334 ? -2.131 -27.562 -4.019 1.00 90.00 334 GLU A CA 1
ATOM 2612 C C . GLU A 1 334 ? -1.387 -27.100 -2.747 1.00 90.00 334 GLU A C 1
ATOM 2614 O O . GLU A 1 334 ? -0.246 -27.485 -2.483 1.00 90.00 334 GLU A O 1
ATOM 2619 N N . TRP A 1 335 ? -2.025 -26.258 -1.925 1.00 90.75 335 TRP A N 1
ATOM 2620 C CA . TRP A 1 335 ? -1.397 -25.563 -0.787 1.00 90.75 335 TRP A CA 1
ATOM 2621 C C . TRP A 1 335 ? -0.644 -26.497 0.170 1.00 90.75 335 TRP A C 1
ATOM 2623 O O . TRP A 1 335 ? 0.447 -26.173 0.640 1.00 90.75 335 TRP A O 1
ATOM 2633 N N . LYS A 1 336 ? -1.212 -27.677 0.445 1.00 91.00 336 LYS A N 1
ATOM 2634 C CA . LYS A 1 336 ? -0.591 -28.696 1.300 1.00 91.00 336 LYS A CA 1
ATOM 2635 C C . LYS A 1 336 ? 0.663 -29.291 0.648 1.00 91.00 336 LYS A C 1
ATOM 2637 O O . LYS A 1 336 ? 1.676 -29.438 1.327 1.00 91.00 336 LYS A O 1
ATOM 2642 N N . THR A 1 337 ? 0.615 -29.575 -0.654 1.00 90.19 337 THR A N 1
ATOM 2643 C CA . THR A 1 337 ? 1.758 -30.069 -1.438 1.00 90.19 337 THR A CA 1
ATOM 2644 C C . THR A 1 337 ? 2.880 -29.037 -1.465 1.00 90.19 337 THR A C 1
ATOM 2646 O O . THR A 1 337 ? 4.018 -29.384 -1.164 1.00 90.19 337 THR A O 1
ATOM 2649 N N . ALA A 1 338 ? 2.568 -27.760 -1.716 1.00 90.00 338 ALA A N 1
ATOM 2650 C CA . ALA A 1 338 ? 3.550 -26.674 -1.696 1.00 90.00 338 ALA A CA 1
ATOM 2651 C C . ALA A 1 338 ? 4.211 -26.504 -0.311 1.00 90.00 338 ALA A C 1
ATOM 2653 O O . ALA A 1 338 ? 5.431 -26.359 -0.224 1.00 90.00 338 ALA A O 1
ATOM 2654 N N . VAL A 1 339 ? 3.444 -26.595 0.786 1.00 90.31 339 VAL A N 1
ATOM 2655 C CA . VAL A 1 339 ? 4.002 -26.577 2.153 1.00 90.31 339 VAL A CA 1
ATOM 2656 C C . VAL A 1 339 ? 4.905 -27.785 2.416 1.00 90.31 339 VAL A C 1
ATOM 2658 O O . VAL A 1 339 ? 6.002 -27.601 2.944 1.00 90.31 339 VAL A O 1
ATOM 2661 N N . SER A 1 340 ? 4.508 -28.995 2.010 1.00 89.81 340 SER A N 1
ATOM 2662 C CA . SER A 1 340 ? 5.368 -30.182 2.120 1.00 89.81 340 SER A CA 1
ATOM 2663 C C . SER A 1 340 ? 6.633 -30.061 1.269 1.00 89.81 340 SER A C 1
ATOM 2665 O O . SER A 1 340 ? 7.723 -30.278 1.779 1.00 89.81 340 SER A O 1
ATOM 2667 N N . MET A 1 341 ? 6.557 -29.597 0.019 1.00 87.81 341 MET A N 1
ATOM 2668 C CA . MET A 1 341 ? 7.749 -29.339 -0.805 1.00 87.81 341 MET A CA 1
ATOM 2669 C C . MET A 1 341 ? 8.737 -28.364 -0.136 1.00 87.81 341 MET A C 1
ATOM 2671 O O . MET A 1 341 ? 9.948 -28.469 -0.352 1.00 87.81 341 MET A O 1
ATOM 2675 N N . ILE A 1 342 ? 8.255 -27.433 0.697 1.00 88.38 342 ILE A N 1
ATOM 2676 C CA . ILE A 1 342 ? 9.095 -26.506 1.470 1.00 88.38 342 ILE A CA 1
ATOM 2677 C C . ILE A 1 342 ? 9.656 -27.149 2.757 1.00 88.38 342 ILE A C 1
ATOM 2679 O O . ILE A 1 342 ? 10.826 -26.922 3.071 1.00 88.38 342 ILE A O 1
ATOM 2683 N N . LEU A 1 343 ? 8.859 -27.936 3.492 1.00 88.12 343 LEU A N 1
ATOM 2684 C CA . LEU A 1 343 ? 9.197 -28.443 4.834 1.00 88.12 343 LEU A CA 1
ATOM 2685 C C . LEU A 1 343 ? 9.710 -29.893 4.900 1.00 88.12 343 LEU A C 1
ATOM 2687 O O . LEU A 1 343 ? 10.262 -30.273 5.933 1.00 88.12 343 LEU A O 1
ATOM 2691 N N . ASP A 1 344 ? 9.556 -30.700 3.852 1.00 87.44 344 ASP A N 1
ATOM 2692 C CA . ASP A 1 344 ? 9.936 -32.117 3.850 1.00 87.44 344 ASP A CA 1
ATOM 2693 C C . ASP A 1 344 ? 11.468 -32.337 3.765 1.00 87.44 344 ASP A C 1
ATOM 2695 O O . ASP A 1 344 ? 12.213 -31.489 3.255 1.00 87.44 344 ASP A O 1
ATOM 2699 N N . PRO A 1 345 ? 11.978 -33.496 4.236 1.00 84.19 345 PRO A N 1
ATOM 2700 C CA . PRO A 1 345 ? 13.381 -33.883 4.094 1.00 84.19 345 PRO A CA 1
ATOM 2701 C C . PRO A 1 345 ? 13.877 -33.821 2.647 1.00 84.19 345 PRO A C 1
ATOM 2703 O O . PRO A 1 345 ? 13.233 -34.334 1.734 1.00 84.19 345 PRO A O 1
ATOM 2706 N N . ARG A 1 346 ? 15.070 -33.254 2.448 1.00 80.38 346 ARG A N 1
ATOM 2707 C CA . ARG A 1 346 ? 15.737 -33.170 1.141 1.00 80.38 346 ARG A CA 1
ATOM 2708 C C . ARG A 1 346 ? 17.111 -33.820 1.199 1.00 80.38 346 ARG A C 1
ATOM 2710 O O . ARG A 1 346 ? 17.850 -33.639 2.165 1.00 80.38 346 ARG A O 1
ATOM 2717 N N . GLU A 1 347 ? 17.469 -34.561 0.159 1.00 66.56 347 GLU A N 1
ATOM 2718 C CA . GLU A 1 347 ? 18.828 -35.083 -0.001 1.00 66.56 347 GLU A CA 1
ATOM 2719 C C . GLU A 1 347 ? 19.811 -33.941 -0.294 1.00 66.56 347 GLU A C 1
ATOM 2721 O O . GLU A 1 347 ? 19.472 -32.995 -1.009 1.00 66.56 347 GLU A O 1
ATOM 2726 N N . GLY A 1 348 ? 21.015 -34.028 0.282 1.00 65.75 348 GLY A N 1
ATOM 2727 C CA . GLY A 1 348 ? 22.056 -32.994 0.206 1.00 65.75 348 GLY A CA 1
ATOM 2728 C C . GLY A 1 348 ? 21.882 -31.807 1.167 1.00 65.75 348 GLY A C 1
ATOM 2729 O O . GLY A 1 348 ? 22.786 -30.985 1.276 1.00 65.75 348 GLY A O 1
ATOM 2730 N N . ASP A 1 349 ? 20.760 -31.704 1.885 1.00 71.25 349 ASP A N 1
ATOM 2731 C CA . ASP A 1 349 ? 20.485 -30.571 2.775 1.00 71.25 349 ASP A CA 1
ATOM 2732 C C . ASP A 1 349 ? 21.106 -30.769 4.172 1.00 71.25 349 ASP A C 1
ATOM 2734 O O . ASP A 1 349 ? 20.832 -31.755 4.860 1.00 71.25 349 ASP A O 1
ATOM 2738 N N . VAL A 1 350 ? 21.898 -29.796 4.637 1.00 73.38 350 VAL A N 1
ATOM 2739 C CA . VAL A 1 350 ? 22.506 -29.784 5.986 1.00 73.38 350 VAL A CA 1
ATOM 2740 C C . VAL A 1 350 ? 21.441 -29.863 7.093 1.00 73.38 350 VAL A C 1
ATOM 2742 O O . VAL A 1 350 ? 21.700 -30.363 8.188 1.00 73.38 350 VAL A O 1
ATOM 2745 N N . THR A 1 351 ? 20.218 -29.412 6.808 1.00 81.62 351 THR A N 1
ATOM 2746 C CA . THR A 1 351 ? 19.082 -29.411 7.738 1.00 81.62 351 THR A CA 1
ATOM 2747 C C . THR A 1 351 ? 18.172 -30.636 7.622 1.00 81.62 351 THR A C 1
ATOM 2749 O O . THR A 1 351 ? 17.173 -30.697 8.339 1.00 81.62 351 THR A O 1
ATOM 2752 N N . LYS A 1 352 ? 18.516 -31.640 6.790 1.00 84.50 352 LYS A N 1
ATOM 2753 C CA . LYS A 1 352 ? 17.710 -32.860 6.556 1.00 84.50 352 LYS A CA 1
ATOM 2754 C C . LYS A 1 352 ? 17.164 -33.462 7.856 1.00 84.50 352 LYS A C 1
ATOM 2756 O O . LYS A 1 352 ? 15.953 -33.600 7.973 1.00 84.50 352 LYS A O 1
ATOM 2761 N N . LYS A 1 353 ? 18.016 -33.642 8.875 1.00 85.00 353 LYS A N 1
ATOM 2762 C CA . LYS A 1 353 ? 17.646 -34.175 10.206 1.00 85.00 353 LYS A CA 1
ATOM 2763 C C . LYS A 1 353 ? 16.565 -33.376 10.944 1.00 85.00 353 LYS A C 1
ATOM 2765 O O . LYS A 1 353 ? 15.771 -33.950 11.680 1.00 85.00 353 LYS A O 1
ATOM 2770 N N . ILE A 1 354 ? 16.520 -32.057 10.753 1.00 87.44 354 ILE A N 1
ATOM 2771 C CA . ILE A 1 354 ? 15.526 -31.172 11.382 1.00 87.44 354 ILE A CA 1
ATOM 2772 C C . ILE A 1 354 ? 14.169 -31.321 10.677 1.00 87.44 354 ILE A C 1
ATOM 2774 O O . ILE A 1 354 ? 13.129 -31.332 11.333 1.00 87.44 354 ILE A O 1
ATOM 2778 N N . ARG A 1 355 ? 14.179 -31.480 9.347 1.00 87.31 355 ARG A N 1
ATOM 2779 C CA . ARG A 1 355 ? 12.971 -31.751 8.552 1.00 87.31 355 ARG A CA 1
ATOM 2780 C C . ARG A 1 355 ? 12.472 -33.195 8.714 1.00 87.31 355 ARG A C 1
ATOM 2782 O O . ARG A 1 355 ? 11.267 -33.411 8.702 1.00 87.31 355 ARG A O 1
ATOM 2789 N N . GLU A 1 356 ? 13.367 -34.163 8.931 1.00 90.25 356 GLU A N 1
ATOM 2790 C CA . GLU A 1 356 ? 13.025 -35.552 9.296 1.00 90.25 356 GLU A CA 1
ATOM 2791 C C . GLU A 1 356 ? 12.293 -35.575 10.637 1.00 90.25 356 GLU A C 1
ATOM 2793 O O . GLU A 1 356 ? 11.143 -36.003 10.698 1.00 90.25 356 GLU A O 1
ATOM 2798 N N . TYR A 1 357 ? 12.886 -34.960 11.665 1.00 89.38 357 TYR A N 1
ATOM 2799 C CA . TYR A 1 357 ? 12.247 -34.777 12.968 1.00 89.38 357 TYR A CA 1
ATOM 2800 C C . TYR A 1 357 ? 10.867 -34.102 12.869 1.00 89.38 357 TYR A C 1
ATOM 2802 O O . TYR A 1 357 ? 9.925 -34.548 13.526 1.00 89.38 357 TYR A O 1
ATOM 2810 N N . TYR A 1 358 ? 10.708 -33.061 12.041 1.00 89.44 358 TYR A N 1
ATOM 2811 C CA . TYR A 1 358 ? 9.399 -32.429 11.834 1.00 89.44 358 TYR A CA 1
ATOM 2812 C C . TYR A 1 358 ? 8.383 -33.379 11.184 1.00 89.44 358 TYR A C 1
ATOM 2814 O O . TYR A 1 358 ? 7.246 -33.463 11.647 1.00 89.44 358 TYR A O 1
ATOM 2822 N N . LYS A 1 359 ? 8.790 -34.112 10.141 1.00 88.19 359 LYS A N 1
ATOM 2823 C CA . LYS A 1 359 ? 7.924 -35.036 9.395 1.00 88.19 359 LYS A CA 1
ATOM 2824 C C . LYS A 1 359 ? 7.508 -36.264 10.213 1.00 88.19 359 LYS A C 1
ATOM 2826 O O . LYS A 1 359 ? 6.407 -36.768 10.014 1.00 88.19 359 LYS A O 1
ATOM 2831 N N . GLU A 1 360 ? 8.357 -36.719 11.131 1.00 89.69 360 GLU A N 1
ATOM 2832 C CA . GLU A 1 360 ? 8.085 -37.854 12.024 1.00 89.69 360 GLU A CA 1
ATOM 2833 C C . GLU A 1 360 ? 7.274 -37.460 13.270 1.00 89.69 360 GLU A C 1
ATOM 2835 O O . GLU A 1 360 ? 6.373 -38.193 13.669 1.00 89.69 360 GLU A O 1
ATOM 2840 N N . SER A 1 361 ? 7.577 -36.314 13.895 1.00 86.44 361 SER A N 1
ATOM 2841 C CA . SER A 1 361 ? 6.973 -35.921 15.183 1.00 86.44 361 SER A CA 1
ATOM 2842 C C . SER A 1 361 ? 5.797 -34.948 15.080 1.00 86.44 361 SER A C 1
ATOM 2844 O O . SER A 1 361 ? 4.999 -34.853 16.011 1.00 86.44 361 SER A O 1
ATOM 2846 N N . GLY A 1 362 ? 5.725 -34.157 14.007 1.00 83.56 362 GLY A N 1
ATOM 2847 C CA . GLY A 1 362 ? 4.825 -33.008 13.903 1.00 83.56 362 GLY A CA 1
ATOM 2848 C C . GLY A 1 362 ? 5.133 -31.844 14.863 1.00 83.56 362 GLY A C 1
ATOM 2849 O O . GLY A 1 362 ? 4.412 -30.845 14.827 1.00 83.56 362 GLY A O 1
ATOM 2850 N N . ASP A 1 363 ? 6.176 -31.913 15.709 1.00 88.44 363 ASP A N 1
ATOM 2851 C CA . ASP A 1 363 ? 6.443 -30.889 16.732 1.00 88.44 363 ASP A CA 1
ATOM 2852 C C . ASP A 1 363 ? 6.976 -29.585 16.114 1.00 88.44 363 ASP A C 1
ATOM 2854 O O . ASP A 1 363 ? 8.175 -29.395 15.875 1.00 88.44 363 ASP A O 1
ATOM 2858 N N . ILE A 1 364 ? 6.058 -28.640 15.914 1.00 89.19 364 ILE A N 1
ATOM 2859 C CA . ILE A 1 364 ? 6.329 -27.275 15.455 1.00 89.19 364 ILE A CA 1
ATOM 2860 C C . ILE A 1 364 ? 7.270 -26.526 16.422 1.00 89.19 364 ILE A C 1
ATOM 2862 O O . ILE A 1 364 ? 8.135 -25.773 15.974 1.00 89.19 364 ILE A O 1
ATOM 2866 N N . GLU A 1 365 ? 7.155 -26.725 17.738 1.00 88.31 365 GLU A N 1
ATOM 2867 C CA . GLU A 1 365 ? 7.943 -26.020 18.764 1.00 88.31 365 GLU A CA 1
ATOM 2868 C C . GLU A 1 365 ? 9.373 -26.584 18.858 1.00 88.31 365 GLU A C 1
ATOM 2870 O O . GLU A 1 365 ? 10.355 -25.838 18.889 1.00 88.31 365 GLU A O 1
ATOM 2875 N N . GLY A 1 366 ? 9.522 -27.911 18.862 1.00 87.19 366 GLY A N 1
ATOM 2876 C CA . GLY A 1 366 ? 10.802 -28.623 18.757 1.00 87.19 366 GLY A CA 1
ATOM 2877 C C . GLY A 1 366 ? 11.548 -28.282 17.472 1.00 87.19 366 GLY A C 1
ATOM 2878 O O . GLY A 1 366 ? 12.747 -27.997 17.508 1.00 87.19 366 GLY A O 1
ATOM 2879 N N . THR A 1 367 ? 10.828 -28.205 16.354 1.00 90.06 367 THR A N 1
ATOM 2880 C CA . THR A 1 367 ? 11.390 -27.835 15.049 1.00 90.06 367 THR A CA 1
ATOM 2881 C C . THR A 1 367 ? 11.819 -26.364 15.019 1.00 90.06 367 THR A C 1
ATOM 2883 O O . THR A 1 367 ? 12.953 -26.057 14.650 1.00 90.06 367 THR A O 1
ATOM 2886 N N . LEU A 1 368 ? 10.986 -25.431 15.502 1.00 89.75 368 LEU A N 1
ATOM 2887 C CA . LEU A 1 368 ? 11.319 -23.996 15.561 1.00 89.75 368 LEU A CA 1
ATOM 2888 C C . LEU A 1 368 ? 12.495 -23.660 16.495 1.00 89.75 368 LEU A C 1
ATOM 2890 O O . LEU A 1 368 ? 13.120 -22.606 16.310 1.00 89.75 368 LEU A O 1
ATOM 2894 N N . ARG A 1 369 ? 12.803 -24.522 17.475 1.00 89.25 369 ARG A N 1
ATOM 2895 C CA . ARG A 1 369 ? 14.002 -24.429 18.330 1.00 89.25 369 ARG A CA 1
ATOM 2896 C C . ARG A 1 369 ? 15.279 -24.886 17.617 1.00 89.25 369 ARG A C 1
ATOM 2898 O O . ARG A 1 369 ? 16.334 -24.316 17.877 1.00 89.25 369 ARG A O 1
ATOM 2905 N N . GLN A 1 370 ? 15.180 -25.863 16.716 1.00 87.69 370 GLN A N 1
ATOM 2906 C CA . GLN A 1 370 ? 16.316 -26.419 15.970 1.00 87.69 370 GLN A CA 1
ATOM 2907 C C . GLN A 1 370 ? 16.617 -25.660 14.664 1.00 87.69 370 GLN A C 1
ATOM 2909 O O . GLN A 1 370 ? 17.780 -25.539 14.284 1.00 87.69 370 GLN A O 1
ATOM 2914 N N . LEU A 1 371 ? 15.597 -25.117 13.985 1.00 86.06 371 LEU A N 1
ATOM 2915 C CA . LEU A 1 371 ? 15.751 -24.462 12.680 1.00 86.06 371 LEU A CA 1
ATOM 2916 C C . LEU A 1 371 ? 16.679 -23.226 12.714 1.00 86.06 371 LEU A C 1
ATOM 2918 O O . LEU A 1 371 ? 16.387 -22.266 13.442 1.00 86.06 371 LEU A O 1
ATOM 2922 N N . PRO A 1 372 ? 17.728 -23.169 11.867 1.00 83.25 372 PRO A N 1
ATOM 2923 C CA . PRO A 1 372 ? 18.607 -22.008 11.745 1.00 83.25 372 PRO A CA 1
ATOM 2924 C C . PRO A 1 372 ? 17.869 -20.701 11.430 1.00 83.25 372 PRO A C 1
ATOM 2926 O O . PRO A 1 372 ? 16.863 -20.675 10.723 1.00 83.25 372 PRO A O 1
ATOM 2929 N N . ARG A 1 373 ? 18.402 -19.570 11.911 1.00 73.62 373 ARG A N 1
ATOM 2930 C CA . ARG A 1 373 ? 17.761 -18.247 11.751 1.00 73.62 373 ARG A CA 1
ATOM 2931 C C . ARG A 1 373 ? 17.654 -17.754 10.302 1.00 73.62 373 ARG A C 1
ATOM 2933 O O . ARG A 1 373 ? 16.847 -16.867 10.056 1.00 73.62 373 ARG A O 1
ATOM 2940 N N . TYR A 1 374 ? 18.443 -18.301 9.376 1.00 75.31 374 TYR A N 1
ATOM 2941 C CA . TYR A 1 374 ? 18.399 -17.941 7.954 1.00 75.31 374 TYR A CA 1
ATOM 2942 C C . TYR A 1 374 ? 17.244 -18.608 7.185 1.00 75.31 374 TYR A C 1
ATOM 2944 O O . TYR A 1 374 ? 16.939 -18.189 6.073 1.00 75.31 374 TYR A O 1
ATOM 2952 N N . MET A 1 375 ? 16.583 -19.620 7.759 1.00 79.56 375 MET A N 1
ATOM 2953 C CA . MET A 1 375 ? 15.457 -20.329 7.135 1.00 79.56 375 MET A CA 1
ATOM 2954 C C . MET A 1 375 ? 14.155 -19.539 7.302 1.00 79.56 375 MET A C 1
ATOM 2956 O O . MET A 1 375 ? 13.296 -19.869 8.120 1.00 79.56 375 MET A O 1
ATOM 2960 N N . VAL A 1 376 ? 14.054 -18.411 6.594 1.00 81.94 376 VAL A N 1
ATOM 2961 C CA . VAL A 1 376 ? 12.958 -17.443 6.762 1.00 81.94 376 VAL A CA 1
ATOM 2962 C C . VAL A 1 376 ? 11.609 -18.042 6.358 1.00 81.94 376 VAL A C 1
ATOM 2964 O O . VAL A 1 376 ? 10.639 -17.874 7.095 1.00 81.94 376 VAL A O 1
ATOM 2967 N N . ALA A 1 377 ? 11.544 -18.769 5.237 1.00 84.00 377 ALA A N 1
ATOM 2968 C CA . ALA A 1 377 ? 10.299 -19.338 4.724 1.00 84.00 377 ALA A CA 1
ATOM 2969 C C . ALA A 1 377 ? 9.763 -20.454 5.634 1.00 84.00 377 ALA A C 1
ATOM 2971 O O . ALA A 1 377 ? 8.625 -20.382 6.095 1.00 84.00 377 ALA A O 1
ATOM 2972 N N . GLU A 1 378 ? 10.597 -21.438 5.976 1.00 88.56 378 GLU A N 1
ATOM 2973 C CA . GLU A 1 378 ? 10.221 -22.568 6.832 1.00 88.56 378 GLU A CA 1
ATOM 2974 C C . GLU A 1 378 ? 9.765 -22.093 8.215 1.00 88.56 378 GLU A C 1
ATOM 2976 O O . GLU A 1 378 ? 8.748 -22.546 8.745 1.00 88.56 378 GLU A O 1
ATOM 2981 N N . ARG A 1 379 ? 10.482 -21.120 8.792 1.00 89.50 379 ARG A N 1
ATOM 2982 C CA . ARG A 1 379 ? 10.121 -20.540 10.090 1.00 89.50 379 ARG A CA 1
ATOM 2983 C C . ARG A 1 379 ? 8.847 -19.697 10.019 1.00 89.50 379 ARG A C 1
ATOM 2985 O O . ARG A 1 379 ? 8.107 -19.691 11.000 1.00 89.50 379 ARG A O 1
ATOM 2992 N N . ALA A 1 380 ? 8.572 -19.007 8.910 1.00 87.62 380 ALA A N 1
ATOM 2993 C CA . ALA A 1 380 ? 7.327 -18.259 8.719 1.00 87.62 380 ALA A CA 1
ATOM 2994 C C . ALA A 1 380 ? 6.109 -19.194 8.630 1.00 87.62 380 ALA A C 1
ATOM 2996 O O . ALA A 1 380 ? 5.144 -18.998 9.373 1.00 87.62 380 ALA A O 1
ATOM 2997 N N . ILE A 1 381 ? 6.198 -20.253 7.814 1.00 90.88 381 ILE A N 1
ATOM 2998 C CA . ILE A 1 381 ? 5.162 -21.292 7.696 1.00 90.88 381 ILE A CA 1
ATOM 2999 C C . ILE A 1 381 ? 4.876 -21.904 9.073 1.00 90.88 381 ILE A C 1
ATOM 3001 O O . ILE A 1 381 ? 3.732 -21.907 9.520 1.00 90.88 381 ILE A O 1
ATOM 3005 N N . LEU A 1 382 ? 5.908 -22.363 9.789 1.00 90.69 382 LEU A N 1
ATOM 3006 C CA . LEU A 1 382 ? 5.751 -23.005 11.101 1.00 90.69 382 LEU A CA 1
ATOM 3007 C C . LEU A 1 382 ? 5.197 -22.054 12.177 1.00 90.69 382 LEU A C 1
ATOM 3009 O O . LEU A 1 382 ? 4.342 -22.455 12.966 1.00 90.69 382 LEU A O 1
ATOM 3013 N N . HIS A 1 383 ? 5.610 -20.782 12.192 1.00 90.12 383 HIS A N 1
ATOM 3014 C CA . HIS A 1 383 ? 5.025 -19.771 13.089 1.00 90.12 383 HIS A CA 1
ATOM 3015 C C . HIS A 1 383 ? 3.559 -19.448 12.761 1.00 90.12 383 HIS A C 1
ATOM 3017 O O . HIS A 1 383 ? 2.821 -19.032 13.657 1.00 90.12 383 HIS A O 1
ATOM 3023 N N . CYS A 1 384 ? 3.124 -19.632 11.511 1.00 88.56 384 CYS A N 1
ATOM 3024 C CA . CYS A 1 384 ? 1.720 -19.509 11.126 1.00 88.56 384 CYS A CA 1
ATOM 3025 C C . CYS A 1 384 ? 0.919 -20.768 11.491 1.00 88.56 384 CYS A C 1
ATOM 3027 O O . CYS A 1 384 ? -0.093 -20.653 12.179 1.00 88.56 384 CYS A O 1
ATOM 3029 N N . LEU A 1 385 ? 1.412 -21.965 11.151 1.00 89.00 385 LEU A N 1
ATOM 3030 C CA . LEU A 1 385 ? 0.778 -23.244 11.500 1.00 89.00 385 LEU A CA 1
ATOM 3031 C C . LEU A 1 385 ? 0.636 -23.441 13.020 1.00 89.00 385 LEU A C 1
ATOM 3033 O O . LEU A 1 385 ? -0.326 -24.069 13.452 1.00 89.00 385 LEU A O 1
ATOM 3037 N N . LYS A 1 386 ? 1.520 -22.850 13.844 1.00 88.62 386 LYS A N 1
ATOM 3038 C CA . LYS A 1 386 ? 1.350 -22.819 15.312 1.00 88.62 386 LYS A CA 1
ATOM 3039 C C . LYS A 1 386 ? 0.097 -22.048 15.764 1.00 88.62 386 LYS A C 1
ATOM 3041 O O . LYS A 1 386 ? -0.441 -22.338 16.826 1.00 88.62 386 LYS A O 1
ATOM 3046 N N . LYS A 1 387 ? -0.340 -21.042 14.999 1.00 86.62 387 LYS A N 1
ATOM 3047 C CA . LYS A 1 387 ? -1.537 -20.230 15.291 1.00 86.62 387 LYS A CA 1
ATOM 3048 C C . LYS A 1 387 ? -2.793 -20.790 14.625 1.00 86.62 387 LYS A C 1
ATOM 3050 O O . LYS A 1 387 ? -3.852 -20.792 15.238 1.00 86.62 387 LYS A O 1
ATOM 3055 N N . CYS A 1 388 ? -2.653 -21.229 13.377 1.00 85.00 388 CYS A N 1
ATOM 3056 C CA . CYS A 1 388 ? -3.741 -21.626 12.490 1.00 85.00 388 CYS A CA 1
ATOM 3057 C C . CYS A 1 388 ? -3.434 -23.009 11.882 1.00 85.00 388 CYS A C 1
ATOM 3059 O O . CYS A 1 388 ? -3.054 -23.092 10.708 1.00 85.00 388 CYS A O 1
ATOM 3061 N N . PRO A 1 389 ? -3.534 -24.104 12.661 1.00 85.56 389 PRO A N 1
ATOM 3062 C CA . PRO A 1 389 ? -3.279 -25.447 12.151 1.00 85.56 389 PRO A CA 1
ATOM 3063 C C . PRO A 1 389 ? -4.221 -25.775 10.983 1.00 85.56 389 PRO A C 1
ATOM 3065 O O . PRO A 1 389 ? -5.400 -25.435 11.002 1.00 85.56 389 PRO A O 1
ATOM 3068 N N . GLY A 1 390 ? -3.685 -26.410 9.939 1.00 80.06 390 GLY A N 1
ATOM 3069 C CA . GLY A 1 390 ? -4.428 -26.767 8.723 1.00 80.06 390 GLY A CA 1
ATOM 3070 C C . GLY A 1 390 ? -4.616 -25.641 7.694 1.00 80.06 390 GLY A C 1
ATOM 3071 O O . GLY A 1 390 ? -4.868 -25.945 6.529 1.00 80.06 390 GLY A O 1
ATOM 3072 N N . ASN A 1 391 ? -4.431 -24.361 8.046 1.00 88.12 391 ASN A N 1
ATOM 3073 C CA . ASN A 1 391 ? -4.550 -23.259 7.080 1.00 88.12 391 ASN A CA 1
ATOM 3074 C C . ASN A 1 391 ? -3.254 -23.063 6.268 1.00 88.12 391 ASN A C 1
ATOM 3076 O O . ASN A 1 391 ? -2.494 -22.111 6.464 1.00 88.12 391 ASN A O 1
ATOM 3080 N N . TYR A 1 392 ? -2.999 -23.990 5.342 1.00 88.56 392 TYR A N 1
ATOM 3081 C CA . TYR A 1 392 ? -1.796 -23.992 4.503 1.00 88.56 392 TYR A CA 1
ATOM 3082 C C . TYR A 1 392 ? -1.673 -22.743 3.615 1.00 88.56 392 TYR A C 1
ATOM 3084 O O . TYR A 1 392 ? -0.565 -22.244 3.441 1.00 88.56 392 TYR A O 1
ATOM 3092 N N . LEU A 1 393 ? -2.785 -22.193 3.107 1.00 87.38 393 LEU A N 1
ATOM 3093 C CA . LEU A 1 393 ? -2.774 -20.964 2.302 1.00 87.38 393 LEU A CA 1
ATOM 3094 C C . LEU A 1 393 ? -2.293 -19.759 3.127 1.00 87.38 393 LEU A C 1
ATOM 3096 O O . LEU A 1 393 ? -1.403 -19.032 2.692 1.00 87.38 393 LEU A O 1
ATOM 3100 N N . GLN A 1 394 ? -2.810 -19.577 4.347 1.00 86.69 394 GLN A N 1
ATOM 3101 C CA . GLN A 1 394 ? -2.344 -18.508 5.237 1.00 86.69 394 GLN A CA 1
ATOM 3102 C C . GLN A 1 394 ? -0.882 -18.716 5.669 1.00 86.69 394 GLN A C 1
ATOM 3104 O O . GLN A 1 394 ? -0.137 -17.744 5.790 1.00 86.69 394 GLN A O 1
ATOM 3109 N N . ALA A 1 395 ? -0.449 -19.970 5.845 1.00 87.69 395 ALA A N 1
ATOM 3110 C CA . ALA A 1 395 ? 0.933 -20.295 6.189 1.00 87.69 395 ALA A CA 1
ATOM 3111 C C . ALA A 1 395 ? 1.922 -20.034 5.041 1.00 87.69 395 ALA A C 1
ATOM 3113 O O . ALA A 1 395 ? 3.025 -19.549 5.293 1.00 87.69 395 ALA A O 1
ATOM 3114 N N . LEU A 1 396 ? 1.518 -20.274 3.790 1.00 86.94 396 LEU A N 1
ATOM 3115 C CA . LEU A 1 396 ? 2.267 -19.854 2.604 1.00 86.94 396 LEU A CA 1
ATOM 3116 C C . LEU A 1 396 ? 2.308 -18.327 2.502 1.00 86.94 396 LEU A C 1
ATOM 3118 O O . LEU A 1 396 ? 3.383 -17.766 2.321 1.00 86.94 396 LEU A O 1
ATOM 3122 N N . SER A 1 397 ? 1.182 -17.637 2.704 1.00 84.81 397 SER A N 1
ATOM 3123 C CA . SER A 1 397 ? 1.122 -16.168 2.662 1.00 84.81 397 SER A CA 1
ATOM 3124 C C . SER A 1 397 ? 1.828 -15.457 3.826 1.00 84.81 397 SER A C 1
ATOM 3126 O O . SER A 1 397 ? 2.031 -14.248 3.761 1.00 84.81 397 SER A O 1
ATOM 3128 N N . ALA A 1 398 ? 2.271 -16.183 4.858 1.00 84.69 398 ALA A N 1
ATOM 3129 C CA . ALA A 1 398 ? 3.148 -15.652 5.903 1.00 84.69 398 ALA A CA 1
ATOM 3130 C C . ALA A 1 398 ? 4.621 -15.502 5.456 1.00 84.69 398 ALA A C 1
ATOM 3132 O O . ALA A 1 398 ? 5.411 -14.857 6.148 1.00 84.69 398 ALA A O 1
ATOM 3133 N N . ILE A 1 399 ? 5.012 -16.095 4.321 1.00 83.12 399 ILE A N 1
ATOM 3134 C CA . ILE A 1 399 ? 6.349 -15.943 3.729 1.00 83.12 399 ILE A CA 1
ATOM 3135 C C . ILE A 1 399 ? 6.472 -14.528 3.113 1.00 83.12 399 ILE A C 1
ATOM 3137 O O . ILE A 1 399 ? 5.545 -14.088 2.429 1.00 83.12 399 ILE A O 1
ATOM 3141 N N . PRO A 1 400 ? 7.600 -13.804 3.275 1.00 74.75 400 PRO A N 1
ATOM 3142 C CA . PRO A 1 400 ? 7.795 -12.491 2.650 1.00 74.75 400 PRO A CA 1
ATOM 3143 C C . PRO A 1 400 ? 7.543 -12.499 1.134 1.00 74.75 400 PRO A C 1
ATOM 3145 O O . PRO A 1 400 ? 8.017 -13.396 0.431 1.00 74.75 400 PRO A O 1
ATOM 3148 N N . ARG A 1 401 ? 6.822 -11.490 0.620 1.00 65.75 401 ARG A N 1
ATOM 3149 C CA . ARG A 1 401 ? 6.352 -11.422 -0.781 1.00 65.75 401 ARG A CA 1
ATOM 3150 C C . ARG A 1 401 ? 7.466 -11.668 -1.803 1.00 65.75 401 ARG A C 1
ATOM 3152 O O . ARG A 1 401 ? 7.285 -12.471 -2.710 1.00 65.75 401 ARG A O 1
ATOM 3159 N N . THR A 1 402 ? 8.641 -11.076 -1.605 1.00 65.56 402 THR A N 1
ATOM 3160 C CA . THR A 1 402 ? 9.817 -11.232 -2.482 1.00 65.56 402 THR A CA 1
ATOM 3161 C C . THR A 1 402 ? 10.283 -12.686 -2.632 1.00 65.56 402 THR A C 1
ATOM 3163 O O . THR A 1 402 ? 10.770 -13.062 -3.693 1.00 65.56 402 THR A O 1
ATOM 3166 N N . LEU A 1 403 ? 10.110 -13.521 -1.599 1.00 68.06 403 LEU A N 1
ATOM 3167 C CA . LEU A 1 403 ? 10.400 -14.958 -1.666 1.00 68.06 403 LEU A CA 1
ATOM 3168 C C . LEU A 1 403 ? 9.238 -15.750 -2.281 1.00 68.06 403 LEU A C 1
ATOM 3170 O O . LEU A 1 403 ? 9.482 -16.717 -2.992 1.00 68.06 403 LEU A O 1
ATOM 3174 N N . ARG A 1 404 ? 7.984 -15.327 -2.069 1.00 73.62 404 ARG A N 1
ATOM 3175 C CA . ARG A 1 404 ? 6.811 -15.951 -2.712 1.00 73.62 404 ARG A CA 1
ATOM 3176 C C . ARG A 1 404 ? 6.850 -15.786 -4.233 1.00 73.62 404 ARG A C 1
ATOM 3178 O O . ARG A 1 404 ? 6.697 -16.768 -4.950 1.00 73.62 404 ARG A O 1
ATOM 3185 N N . MET A 1 405 ? 7.202 -14.592 -4.713 1.00 65.06 405 MET A N 1
ATOM 3186 C CA . MET A 1 405 ? 7.420 -14.297 -6.138 1.00 65.06 405 MET A CA 1
ATOM 3187 C C . MET A 1 405 ? 8.654 -15.004 -6.747 1.00 65.06 405 MET A C 1
ATOM 3189 O O . MET A 1 405 ? 8.862 -14.922 -7.956 1.00 65.06 405 MET A O 1
ATOM 3193 N N . MET A 1 406 ? 9.488 -15.689 -5.948 1.00 58.38 406 MET A N 1
ATOM 3194 C CA . MET A 1 406 ? 10.608 -16.501 -6.453 1.00 58.38 406 MET A CA 1
ATOM 3195 C C . MET A 1 406 ? 10.174 -17.917 -6.872 1.00 58.38 406 MET A C 1
ATOM 3197 O O . MET A 1 406 ? 10.874 -18.556 -7.656 1.00 58.38 406 MET A O 1
ATOM 3201 N N . PHE A 1 407 ? 9.010 -18.400 -6.423 1.00 54.81 407 PHE A N 1
ATOM 3202 C CA . PHE A 1 407 ? 8.408 -19.659 -6.887 1.00 54.81 407 PHE A CA 1
ATOM 3203 C C . PHE A 1 407 ? 7.714 -19.482 -8.255 1.00 54.81 407 PHE A C 1
ATOM 3205 O O . PHE A 1 407 ? 6.571 -19.886 -8.443 1.00 54.81 407 PHE A O 1
ATOM 3212 N N . GLY A 1 408 ? 8.388 -18.812 -9.194 1.00 44.53 408 GLY A N 1
ATOM 3213 C CA . GLY A 1 408 ? 7.885 -18.546 -10.542 1.00 44.53 408 GLY A CA 1
ATOM 3214 C C . GLY A 1 408 ? 7.935 -19.777 -11.450 1.00 44.53 408 GLY A C 1
ATOM 3215 O O . GLY A 1 408 ? 8.771 -20.665 -11.273 1.00 44.53 408 GLY A O 1
ATOM 3216 N N . PHE A 1 409 ? 7.039 -19.809 -12.434 1.00 38.62 409 PHE A N 1
ATOM 3217 C CA . PHE A 1 409 ? 6.934 -20.868 -13.436 1.00 38.62 409 PHE A CA 1
ATOM 3218 C C . PHE A 1 409 ? 7.635 -20.419 -14.731 1.00 38.62 409 PHE A C 1
ATOM 3220 O O . PHE A 1 409 ? 7.019 -19.820 -15.608 1.00 38.62 409 PHE A O 1
ATOM 3227 N N . ASP A 1 410 ? 8.948 -20.660 -14.808 1.00 40.47 410 ASP A N 1
ATOM 3228 C CA . ASP A 1 410 ? 9.822 -20.216 -15.905 1.00 40.47 410 ASP A CA 1
ATOM 3229 C C . ASP A 1 410 ? 10.304 -21.433 -16.747 1.00 40.47 410 ASP A C 1
ATOM 3231 O O . ASP A 1 410 ? 11.395 -21.952 -16.508 1.00 40.47 410 ASP A O 1
ATOM 3235 N N . GLN A 1 411 ? 9.527 -21.888 -17.744 1.00 32.38 411 GLN A N 1
ATOM 3236 C CA . GLN A 1 411 ? 10.043 -22.663 -18.896 1.00 32.38 411 GLN A CA 1
ATOM 3237 C C . GLN A 1 411 ? 9.964 -21.798 -20.161 1.00 32.38 411 GLN A C 1
ATOM 3239 O O . GLN A 1 411 ? 8.997 -21.066 -20.356 1.00 32.38 411 GLN A O 1
ATOM 3244 N N . VAL A 1 412 ? 11.003 -21.851 -21.001 1.00 31.06 412 VAL A N 1
ATOM 3245 C CA . VAL A 1 412 ? 11.174 -20.960 -22.162 1.00 31.06 412 VAL A CA 1
ATOM 3246 C C . VAL A 1 412 ? 11.104 -21.769 -23.454 1.00 31.06 412 VAL A C 1
ATOM 3248 O O . VAL A 1 412 ? 11.854 -22.730 -23.615 1.00 31.06 412 VAL A O 1
ATOM 3251 N N . VAL A 1 413 ? 10.253 -21.342 -24.389 1.00 30.72 413 VAL A N 1
ATOM 3252 C CA . VAL A 1 413 ? 10.135 -21.914 -25.739 1.00 30.72 413 VAL A CA 1
ATOM 3253 C C . VAL A 1 413 ? 10.520 -20.845 -26.758 1.00 30.72 413 VAL A C 1
ATOM 3255 O O . VAL A 1 413 ? 9.892 -19.797 -26.776 1.00 30.72 413 VAL A O 1
ATOM 3258 N N . LEU A 1 414 ? 11.543 -21.096 -27.584 1.00 31.97 414 LEU A N 1
ATOM 3259 C CA . LEU A 1 414 ? 12.000 -20.195 -28.662 1.00 31.97 414 LEU A CA 1
ATOM 3260 C C . LEU A 1 414 ? 10.845 -19.760 -29.586 1.00 31.97 414 LEU A C 1
ATOM 3262 O O . LEU A 1 414 ? 10.044 -20.610 -29.947 1.00 31.97 414 LEU A O 1
ATOM 3266 N N . GLY A 1 415 ? 10.773 -18.486 -29.995 1.00 32.47 415 GLY A N 1
ATOM 3267 C CA . GLY A 1 415 ? 9.693 -17.980 -30.857 1.00 32.47 415 GLY A CA 1
ATOM 3268 C C . GLY A 1 415 ? 9.673 -16.461 -31.074 1.00 32.47 415 GLY A C 1
ATOM 3269 O O . GLY A 1 415 ? 10.445 -15.733 -30.452 1.00 32.47 415 GLY A O 1
ATOM 3270 N N . ASP A 1 416 ? 8.773 -16.004 -31.955 1.00 48.28 416 ASP A N 1
ATOM 3271 C CA . ASP A 1 416 ? 9.017 -14.851 -32.845 1.00 48.28 416 ASP A CA 1
ATOM 3272 C C . ASP A 1 416 ? 8.107 -13.623 -32.594 1.00 48.28 416 ASP A C 1
ATOM 3274 O O . ASP A 1 416 ? 7.380 -13.167 -33.479 1.00 48.28 416 ASP A O 1
ATOM 3278 N N . LEU A 1 417 ? 8.130 -13.050 -31.385 1.00 45.50 417 LEU A N 1
ATOM 3279 C CA . LEU A 1 417 ? 7.636 -11.677 -31.165 1.00 45.50 417 LEU A CA 1
ATOM 3280 C C . LEU A 1 417 ? 8.799 -10.689 -31.262 1.00 45.50 417 LEU A C 1
ATOM 3282 O O . LEU A 1 417 ? 9.920 -11.045 -30.917 1.00 45.50 417 LEU A O 1
ATOM 3286 N N . VAL A 1 418 ? 8.561 -9.436 -31.659 1.00 39.41 418 VAL A N 1
ATOM 3287 C CA . VAL A 1 418 ? 9.642 -8.445 -31.823 1.00 39.41 418 VAL A CA 1
ATOM 3288 C C . VAL A 1 418 ? 9.357 -7.136 -31.094 1.00 39.41 418 VAL A C 1
ATOM 3290 O O . VAL A 1 418 ? 8.232 -6.631 -31.056 1.00 39.41 418 VAL A O 1
ATOM 3293 N N . ARG A 1 419 ? 10.417 -6.561 -30.518 1.00 44.03 419 ARG A N 1
ATOM 3294 C CA . ARG A 1 419 ? 10.407 -5.234 -29.896 1.00 44.03 419 ARG A CA 1
ATOM 3295 C C . ARG A 1 419 ? 10.400 -4.126 -30.955 1.00 44.03 419 ARG A C 1
ATOM 3297 O O . ARG A 1 419 ? 11.356 -3.988 -31.718 1.00 44.03 419 ARG A O 1
ATOM 3304 N N . CYS A 1 420 ? 9.401 -3.248 -30.931 1.00 40.06 420 CYS A N 1
ATOM 3305 C CA . CYS A 1 420 ? 9.455 -2.012 -31.703 1.00 40.06 420 CYS A CA 1
ATOM 3306 C C . CYS A 1 420 ? 10.563 -1.082 -31.181 1.00 40.06 420 CYS A C 1
ATOM 3308 O O . CYS A 1 420 ? 10.686 -0.814 -29.984 1.00 40.06 420 CYS A O 1
ATOM 3310 N N . LYS A 1 421 ? 11.359 -0.559 -32.116 1.00 39.94 421 LYS A N 1
ATOM 3311 C CA . LYS A 1 421 ? 12.210 0.615 -31.919 1.00 39.94 421 LYS A CA 1
ATOM 3312 C C . LYS A 1 421 ? 11.414 1.818 -32.413 1.00 39.94 421 LYS A C 1
ATOM 3314 O O . LYS A 1 421 ? 11.156 1.920 -33.611 1.00 39.94 421 LYS A O 1
ATOM 3319 N N . GLU A 1 422 ? 10.994 2.690 -31.504 1.00 35.16 422 GLU A N 1
ATOM 3320 C CA . GLU A 1 422 ? 10.467 4.000 -31.890 1.00 35.16 422 GLU A CA 1
ATOM 3321 C C . GLU A 1 422 ? 11.586 4.806 -32.561 1.00 35.16 422 GLU A C 1
ATOM 3323 O O . GLU A 1 422 ? 12.747 4.736 -32.151 1.00 35.16 422 GLU A O 1
ATOM 3328 N N . GLN A 1 423 ? 11.260 5.525 -33.634 1.00 28.16 423 GLN A N 1
ATOM 3329 C CA . GLN A 1 423 ? 12.250 6.310 -34.363 1.00 28.16 423 GLN A CA 1
ATOM 3330 C C . GLN A 1 423 ? 12.468 7.655 -33.666 1.00 28.16 423 GLN A C 1
ATOM 3332 O O . GLN A 1 423 ? 11.560 8.481 -33.610 1.00 28.16 423 GLN A O 1
ATOM 3337 N N . GLU A 1 424 ? 13.698 7.916 -33.220 1.00 29.58 424 GLU A N 1
ATOM 3338 C CA . GLU A 1 424 ? 14.152 9.258 -32.839 1.00 29.58 424 GLU A CA 1
ATOM 3339 C C . GLU A 1 424 ? 14.307 10.147 -34.090 1.00 29.58 424 GLU A C 1
ATOM 3341 O O . GLU A 1 424 ? 15.409 10.525 -34.496 1.00 29.58 424 GLU A O 1
ATOM 3346 N N . THR A 1 425 ? 13.192 10.492 -34.740 1.00 25.58 425 THR A N 1
ATOM 3347 C CA . THR A 1 425 ? 13.185 11.508 -35.798 1.00 25.58 425 THR A CA 1
ATOM 3348 C C . THR A 1 425 ? 13.455 12.872 -35.176 1.00 25.58 425 THR A C 1
ATOM 3350 O O . THR A 1 425 ? 12.543 13.530 -34.669 1.00 25.58 425 THR A O 1
ATOM 3353 N N . LYS A 1 426 ? 14.718 13.305 -35.225 1.00 29.64 426 LYS A N 1
ATOM 3354 C CA . LYS A 1 426 ? 15.125 14.675 -34.898 1.00 29.64 426 LYS A CA 1
ATOM 3355 C C . LYS A 1 426 ? 14.241 15.669 -35.658 1.00 29.64 426 LYS A C 1
ATOM 3357 O O . LYS A 1 426 ? 14.320 15.750 -36.881 1.00 29.64 426 LYS A O 1
ATOM 3362 N N . LYS A 1 427 ? 13.444 16.460 -34.937 1.00 25.75 427 LYS A N 1
ATOM 3363 C CA . LYS A 1 427 ? 12.938 17.735 -35.454 1.00 25.75 427 LYS A CA 1
ATOM 3364 C C . LYS A 1 427 ? 13.971 18.804 -35.128 1.00 25.75 427 LYS A C 1
ATOM 3366 O O . LYS A 1 427 ? 14.282 19.026 -33.962 1.00 25.75 427 LYS A O 1
ATOM 3371 N N . GLU A 1 428 ? 14.539 19.406 -36.165 1.00 22.52 428 GLU A N 1
ATOM 3372 C CA . GLU A 1 428 ? 15.549 20.453 -36.018 1.00 22.52 428 GLU A CA 1
ATOM 3373 C C . GLU A 1 428 ? 14.932 21.775 -35.534 1.00 22.52 428 GLU A C 1
ATOM 3375 O O . GLU A 1 428 ? 13.731 22.017 -35.663 1.00 22.52 428 GLU A O 1
ATOM 3380 N N . MET A 1 429 ? 15.771 22.618 -34.931 1.00 28.69 429 MET A N 1
ATOM 3381 C CA . MET A 1 429 ? 15.373 23.742 -34.080 1.00 28.69 429 MET A CA 1
ATOM 3382 C C . MET A 1 429 ? 15.830 25.073 -34.690 1.00 28.69 429 MET A C 1
ATOM 3384 O O . MET A 1 429 ? 17.003 25.420 -34.578 1.00 28.69 429 MET A O 1
ATOM 3388 N N . THR A 1 430 ? 14.916 25.847 -35.284 1.00 21.84 430 THR A N 1
ATOM 3389 C CA . THR A 1 430 ? 15.131 27.271 -35.626 1.00 21.84 430 THR A CA 1
ATOM 3390 C C . THR A 1 430 ? 13.810 28.059 -35.616 1.00 21.84 430 THR A C 1
ATOM 3392 O O . THR A 1 430 ? 12.783 27.519 -36.011 1.00 21.84 430 THR A O 1
ATOM 3395 N N . SER A 1 431 ? 13.741 29.339 -35.229 1.00 22.77 431 SER A N 1
ATOM 3396 C CA . SER A 1 431 ? 14.463 30.057 -34.155 1.00 22.77 431 SER A CA 1
ATOM 3397 C C . SER A 1 431 ? 13.780 31.410 -33.884 1.00 22.77 431 SER A C 1
ATOM 3399 O O . SER A 1 431 ? 13.622 32.194 -34.818 1.00 22.77 431 SER A O 1
ATOM 3401 N N . SER A 1 432 ? 13.496 31.752 -32.624 1.00 22.77 432 SER A N 1
ATOM 3402 C CA . SER A 1 432 ? 13.310 33.148 -32.181 1.00 22.77 432 SER A CA 1
ATOM 3403 C C . SER A 1 432 ? 13.436 33.241 -30.656 1.00 22.77 432 SER A C 1
ATOM 3405 O O . SER A 1 432 ? 12.671 32.599 -29.940 1.00 22.77 432 SER A O 1
ATOM 3407 N N . HIS A 1 433 ? 14.412 34.005 -30.158 1.00 22.98 433 HIS A N 1
ATOM 3408 C CA . HIS A 1 433 ? 14.708 34.133 -28.726 1.00 22.98 433 HIS A CA 1
ATOM 3409 C C . HIS A 1 433 ? 13.815 35.153 -28.006 1.00 22.98 433 HIS A C 1
ATOM 3411 O O . HIS A 1 433 ? 13.561 36.227 -28.546 1.00 22.98 433 HIS A O 1
ATOM 3417 N N . SER A 1 434 ? 13.581 34.917 -26.711 1.00 20.55 434 SER A N 1
ATOM 3418 C CA . SER A 1 434 ? 13.758 35.960 -25.688 1.00 20.55 434 SER A CA 1
ATOM 3419 C C . SER A 1 434 ? 14.111 35.349 -24.322 1.00 20.55 434 SER A C 1
ATOM 3421 O O . SER A 1 434 ? 13.288 34.656 -23.741 1.00 20.55 434 SER A O 1
ATOM 3423 N N . THR A 1 435 ? 15.340 35.623 -23.862 1.00 20.67 435 THR A N 1
ATOM 3424 C CA . THR A 1 435 ? 15.804 35.725 -22.454 1.00 20.67 435 THR A CA 1
ATOM 3425 C C . THR A 1 435 ? 15.283 34.753 -21.382 1.00 20.67 435 THR A C 1
ATOM 3427 O O . THR A 1 435 ? 14.122 34.799 -20.988 1.00 20.67 435 THR A O 1
ATOM 3430 N N . CYS A 1 436 ? 16.212 33.999 -20.787 1.00 24.47 436 CYS A N 1
ATOM 3431 C CA . CYS A 1 436 ? 16.052 33.386 -19.466 1.00 24.47 436 CYS A CA 1
ATOM 3432 C C . CYS A 1 436 ? 16.134 34.445 -18.351 1.00 24.47 436 CYS A C 1
ATOM 3434 O O . CYS A 1 436 ? 16.937 35.368 -18.472 1.00 24.47 436 CYS A O 1
ATOM 3436 N N . GLU A 1 437 ? 15.447 34.211 -17.232 1.00 22.36 437 GLU A N 1
ATOM 3437 C CA . GLU A 1 437 ? 15.940 34.538 -15.884 1.00 22.36 437 GLU A CA 1
ATOM 3438 C C . GLU A 1 437 ? 15.666 33.326 -14.973 1.00 22.36 437 GLU A C 1
ATOM 3440 O O . GLU A 1 437 ? 14.676 32.617 -15.168 1.00 22.36 437 GLU A O 1
ATOM 3445 N N . ASP A 1 438 ? 16.571 33.044 -14.034 1.00 25.27 438 ASP A N 1
ATOM 3446 C CA . ASP A 1 438 ? 16.493 31.883 -13.140 1.00 25.27 438 ASP A CA 1
ATOM 3447 C C . ASP A 1 438 ? 15.710 32.213 -11.855 1.00 25.27 438 ASP A C 1
ATOM 3449 O O . ASP A 1 438 ? 16.082 33.135 -11.131 1.00 25.27 438 ASP A O 1
ATOM 3453 N N . GLU A 1 439 ? 14.727 31.386 -11.481 1.00 22.95 439 GLU A N 1
ATOM 3454 C CA . GLU A 1 439 ? 14.302 31.251 -10.078 1.00 22.95 439 GLU A CA 1
ATOM 3455 C C . GLU A 1 439 ? 14.386 29.789 -9.611 1.00 22.95 439 GLU A C 1
ATOM 3457 O O . GLU A 1 439 ? 14.272 28.840 -10.388 1.00 22.95 439 GLU A O 1
ATOM 3462 N N . ILE A 1 440 ? 14.688 29.613 -8.322 1.00 24.86 440 ILE A N 1
ATOM 3463 C CA . ILE A 1 440 ? 15.356 28.410 -7.808 1.00 24.86 440 ILE A CA 1
ATOM 3464 C C . ILE A 1 440 ? 14.347 27.440 -7.186 1.00 24.86 440 ILE A C 1
ATOM 3466 O O . ILE A 1 440 ? 13.916 27.623 -6.042 1.00 24.86 440 ILE A O 1
ATOM 3470 N N . ASP A 1 441 ? 14.042 26.359 -7.905 1.00 24.33 441 ASP A N 1
ATOM 3471 C CA . ASP A 1 441 ? 13.164 25.297 -7.413 1.00 24.33 441 ASP A CA 1
ATOM 3472 C C . ASP A 1 441 ? 13.778 24.554 -6.206 1.00 24.33 441 ASP A C 1
ATOM 3474 O O . ASP A 1 441 ? 14.800 23.873 -6.305 1.00 24.33 441 ASP A O 1
ATOM 3478 N N . ASN A 1 442 ? 13.141 24.701 -5.041 1.00 25.47 442 ASN A N 1
ATOM 3479 C CA . ASN A 1 442 ? 13.505 24.050 -3.778 1.00 25.47 442 ASN A CA 1
ATOM 3480 C C . ASN A 1 442 ? 12.459 22.995 -3.371 1.00 25.47 442 ASN A C 1
ATOM 3482 O O . ASN A 1 442 ? 12.021 22.938 -2.217 1.00 25.47 442 ASN A O 1
ATOM 3486 N N . ASN A 1 443 ? 12.035 22.151 -4.312 1.00 25.42 443 ASN A N 1
ATOM 3487 C CA . ASN A 1 443 ? 11.070 21.089 -4.042 1.00 25.42 443 ASN A CA 1
ATOM 3488 C C . ASN A 1 443 ? 11.732 19.827 -3.456 1.00 25.42 443 ASN A C 1
ATOM 3490 O O . ASN A 1 443 ? 12.168 18.920 -4.163 1.00 25.42 443 ASN A O 1
ATOM 3494 N N . ASP A 1 444 ? 11.800 19.759 -2.126 1.00 26.34 444 ASP A N 1
ATOM 3495 C CA . ASP A 1 444 ? 12.303 18.592 -1.401 1.00 26.34 444 ASP A CA 1
ATOM 3496 C C . ASP A 1 444 ? 11.158 17.878 -0.650 1.00 26.34 444 ASP A C 1
ATOM 3498 O O . ASP A 1 444 ? 10.871 18.179 0.514 1.00 26.34 444 ASP A O 1
ATOM 3502 N N . THR A 1 445 ? 10.533 16.872 -1.286 1.00 26.56 445 THR A N 1
ATOM 3503 C CA . THR A 1 445 ? 9.295 16.213 -0.796 1.00 26.56 445 THR A CA 1
ATOM 3504 C C . THR A 1 445 ? 9.371 14.671 -0.727 1.00 26.56 445 THR A C 1
ATOM 3506 O O . THR A 1 445 ? 8.728 13.952 -1.474 1.00 26.56 445 THR A O 1
ATOM 3509 N N . LEU A 1 446 ? 10.151 14.163 0.240 1.00 28.38 446 LEU A N 1
ATOM 3510 C CA . LEU A 1 446 ? 9.898 12.948 1.055 1.00 28.38 446 LEU A CA 1
ATOM 3511 C C . LEU A 1 446 ? 9.116 11.777 0.405 1.00 28.38 446 LEU A C 1
ATOM 3513 O O . LEU A 1 446 ? 7.919 11.614 0.634 1.00 28.38 446 LEU A O 1
ATOM 3517 N N . ILE A 1 447 ? 9.843 10.861 -0.238 1.00 28.75 447 ILE A N 1
ATOM 3518 C CA . ILE A 1 447 ? 9.353 9.514 -0.589 1.00 28.75 447 ILE A CA 1
ATOM 3519 C C . ILE A 1 447 ? 9.213 8.640 0.679 1.00 28.75 447 ILE A C 1
ATOM 3521 O O . ILE A 1 447 ? 10.156 8.549 1.473 1.00 28.75 447 ILE A O 1
ATOM 3525 N N . ASP A 1 448 ? 8.069 7.962 0.863 1.00 26.81 448 ASP A N 1
ATOM 3526 C CA . ASP A 1 448 ? 7.844 7.003 1.963 1.00 26.81 448 ASP A CA 1
ATOM 3527 C C . ASP A 1 448 ? 8.232 5.565 1.552 1.00 26.81 448 ASP A C 1
ATOM 3529 O O . ASP A 1 448 ? 7.629 4.941 0.681 1.00 26.81 448 ASP A O 1
ATOM 3533 N N . CYS A 1 449 ? 9.276 5.017 2.181 1.00 25.73 449 CYS A N 1
ATOM 3534 C CA . CYS A 1 449 ? 9.875 3.735 1.800 1.00 25.73 449 CYS A CA 1
ATOM 3535 C C . CYS A 1 449 ? 9.155 2.533 2.451 1.00 25.73 449 CYS A C 1
ATOM 3537 O O . CYS A 1 449 ? 9.658 1.964 3.432 1.00 25.73 449 CYS A O 1
ATOM 3539 N N . HIS A 1 450 ? 7.999 2.113 1.930 1.00 26.48 450 HIS A N 1
ATOM 3540 C CA . HIS A 1 450 ? 7.238 0.954 2.435 1.00 26.48 450 HIS A CA 1
ATOM 3541 C C . HIS A 1 450 ? 7.720 -0.397 1.844 1.00 26.48 450 HIS A C 1
ATOM 3543 O O . HIS A 1 450 ? 7.032 -1.058 1.072 1.00 26.48 450 HIS A O 1
ATOM 3549 N N . LEU A 1 451 ? 8.925 -0.840 2.240 1.00 29.89 451 LEU A N 1
ATOM 3550 C CA . LEU A 1 451 ? 9.660 -1.979 1.640 1.00 29.89 451 LEU A CA 1
ATOM 3551 C C . LEU A 1 451 ? 8.991 -3.381 1.730 1.00 29.89 451 LEU A C 1
ATOM 3553 O O . LEU A 1 451 ? 9.540 -4.341 1.199 1.00 29.89 451 LEU A O 1
ATOM 3557 N N . ASP A 1 452 ? 7.832 -3.516 2.380 1.00 28.28 452 ASP A N 1
ATOM 3558 C CA . ASP A 1 452 ? 7.060 -4.772 2.466 1.00 28.28 452 ASP A CA 1
ATOM 3559 C C . ASP A 1 452 ? 5.710 -4.713 1.709 1.00 28.28 452 ASP A C 1
ATOM 3561 O O . ASP A 1 452 ? 5.061 -5.744 1.538 1.00 28.28 452 ASP A O 1
ATOM 3565 N N . GLU A 1 453 ? 5.296 -3.536 1.218 1.00 32.09 453 GLU A N 1
ATOM 3566 C CA . GLU A 1 453 ? 3.995 -3.296 0.559 1.00 32.09 453 GLU A CA 1
ATOM 3567 C C . GLU A 1 453 ? 4.129 -2.618 -0.818 1.00 32.09 453 GLU A C 1
ATOM 3569 O O . GLU A 1 453 ? 3.211 -1.959 -1.290 1.00 32.09 453 GLU A O 1
ATOM 3574 N N . ILE A 1 454 ? 5.245 -2.844 -1.520 1.00 27.86 454 ILE A N 1
ATOM 3575 C CA . ILE A 1 454 ? 5.357 -2.475 -2.939 1.00 27.86 454 ILE A CA 1
ATOM 3576 C C . ILE A 1 454 ? 4.437 -3.392 -3.759 1.00 27.86 454 ILE A C 1
ATOM 3578 O O . ILE A 1 454 ? 4.717 -4.582 -3.959 1.00 27.86 454 ILE A O 1
ATOM 3582 N N . SER A 1 455 ? 3.324 -2.848 -4.241 1.00 26.50 455 SER A N 1
ATOM 3583 C CA . SER A 1 455 ? 2.629 -3.343 -5.426 1.00 26.50 455 SER A CA 1
ATOM 3584 C C . SER A 1 455 ? 3.475 -3.042 -6.664 1.00 26.50 455 SER A C 1
ATOM 3586 O O . SER A 1 455 ? 3.999 -1.947 -6.827 1.00 26.50 455 SER A O 1
ATOM 3588 N N . VAL A 1 456 ? 3.599 -4.011 -7.577 1.00 30.33 456 VAL A N 1
ATOM 3589 C CA . VAL A 1 456 ? 4.336 -3.842 -8.852 1.00 30.33 456 VAL A CA 1
ATOM 3590 C C . VAL A 1 456 ? 3.492 -3.058 -9.881 1.00 30.33 456 VAL A C 1
ATOM 3592 O O . VAL A 1 456 ? 3.588 -3.267 -11.083 1.00 30.33 456 VAL A O 1
ATOM 3595 N N . THR A 1 457 ? 2.601 -2.200 -9.385 1.00 28.25 457 THR A N 1
ATOM 3596 C CA . THR A 1 457 ? 1.787 -1.239 -10.136 1.00 28.25 457 THR A CA 1
ATOM 3597 C C . THR A 1 457 ? 2.450 0.133 -10.169 1.00 28.25 457 THR A C 1
ATOM 3599 O O . THR A 1 457 ? 2.295 0.841 -11.152 1.00 28.25 457 THR A O 1
ATOM 3602 N N . ASP A 1 458 ? 3.242 0.459 -9.141 1.00 26.61 458 ASP A N 1
ATOM 3603 C CA . ASP A 1 458 ? 3.740 1.813 -8.870 1.00 26.61 458 ASP A CA 1
ATOM 3604 C C . ASP A 1 458 ? 5.238 1.925 -9.233 1.00 26.61 458 ASP A C 1
ATOM 3606 O O . ASP A 1 458 ? 6.018 2.655 -8.621 1.00 26.61 458 ASP A O 1
ATOM 3610 N N . LEU A 1 459 ? 5.663 1.153 -10.239 1.00 29.72 459 LEU A N 1
ATOM 3611 C CA . LEU A 1 459 ? 6.845 1.486 -11.028 1.00 29.72 459 LEU A CA 1
ATOM 3612 C C . LEU A 1 459 ? 6.385 2.483 -12.090 1.00 29.72 459 LEU A C 1
ATOM 3614 O O . LEU A 1 459 ? 5.575 2.119 -12.943 1.00 29.72 459 LEU A O 1
ATOM 3618 N N . SER A 1 460 ? 6.905 3.712 -12.033 1.00 28.38 460 SER A N 1
ATOM 3619 C CA . SER A 1 460 ? 6.655 4.745 -13.044 1.00 28.38 460 SER A CA 1
ATOM 3620 C C . SER A 1 460 ? 6.866 4.180 -14.448 1.00 28.38 460 SER A C 1
ATOM 3622 O O . SER A 1 460 ? 7.867 3.496 -14.675 1.00 28.38 460 SER A O 1
ATOM 3624 N N . ASP A 1 461 ? 5.888 4.432 -15.333 1.00 30.64 461 ASP A N 1
ATOM 3625 C CA . ASP A 1 461 ? 5.672 3.782 -16.636 1.00 30.64 461 ASP A CA 1
ATOM 3626 C C . ASP A 1 461 ? 6.877 2.981 -17.123 1.00 30.64 461 ASP A C 1
ATOM 3628 O O . ASP A 1 461 ? 7.811 3.531 -17.715 1.00 30.64 461 ASP A O 1
ATOM 3632 N N . ALA A 1 462 ? 6.864 1.672 -16.839 1.00 32.28 462 ALA A N 1
ATOM 3633 C CA . ALA A 1 462 ? 7.972 0.752 -17.090 1.00 32.28 462 ALA A CA 1
ATOM 3634 C C . ALA A 1 462 ? 8.148 0.506 -18.602 1.00 32.28 462 ALA A C 1
ATOM 3636 O O . ALA A 1 462 ? 7.827 -0.570 -19.106 1.00 32.28 462 ALA A O 1
ATOM 3637 N N . LYS A 1 463 ? 8.597 1.567 -19.297 1.00 40.22 463 LYS A N 1
ATOM 3638 C CA . LYS A 1 463 ? 8.495 1.875 -20.732 1.00 40.22 463 LYS A CA 1
ATOM 3639 C C . LYS A 1 463 ? 7.687 0.838 -21.494 1.00 40.22 463 LYS A C 1
ATOM 3641 O O . LYS A 1 463 ? 8.294 -0.103 -22.006 1.00 40.22 463 LYS A O 1
ATOM 3646 N N . ASN A 1 464 ? 6.359 1.038 -21.545 1.00 37.16 464 ASN A N 1
ATOM 3647 C CA . ASN A 1 464 ? 5.386 0.173 -22.226 1.00 37.16 464 ASN A CA 1
ATOM 3648 C C . ASN A 1 464 ? 6.010 -0.423 -23.488 1.00 37.16 464 ASN A C 1
ATOM 3650 O O . ASN A 1 464 ? 6.146 0.257 -24.505 1.00 37.16 464 ASN A O 1
ATOM 3654 N N . MET A 1 465 ? 6.468 -1.674 -23.390 1.00 51.94 465 MET A N 1
ATOM 3655 C CA . MET A 1 465 ? 7.212 -2.285 -24.478 1.00 51.94 465 MET A CA 1
ATOM 3656 C C . MET A 1 465 ? 6.215 -2.597 -25.581 1.00 51.94 465 MET A C 1
ATOM 3658 O O . MET A 1 465 ? 5.483 -3.582 -25.501 1.00 51.94 465 MET A O 1
ATOM 3662 N N . SER A 1 466 ? 6.199 -1.739 -26.598 1.00 61.53 466 SER A N 1
ATOM 3663 C CA . SER A 1 466 ? 5.493 -1.943 -27.853 1.00 61.53 466 SER A CA 1
ATOM 3664 C C . SER A 1 466 ? 6.083 -3.175 -28.541 1.00 61.53 466 SER A C 1
ATOM 3666 O O . SER A 1 466 ? 7.071 -3.122 -29.270 1.00 61.53 466 SER A O 1
ATOM 3668 N N . VAL A 1 467 ? 5.512 -4.331 -28.215 1.00 71.25 467 VAL A N 1
ATOM 3669 C CA . VAL A 1 467 ? 5.810 -5.614 -28.842 1.00 71.25 467 VAL A CA 1
ATOM 3670 C C . VAL A 1 467 ? 4.807 -5.811 -29.967 1.00 71.25 467 VAL A C 1
ATOM 3672 O O . VAL A 1 467 ? 3.597 -5.771 -29.738 1.00 71.25 467 VAL A O 1
ATOM 3675 N N . LYS A 1 468 ? 5.314 -6.015 -31.183 1.00 77.88 468 LYS A N 1
ATOM 3676 C CA . LYS A 1 468 ? 4.511 -6.342 -32.362 1.00 77.88 468 LYS A CA 1
ATOM 3677 C C . LYS A 1 468 ? 4.722 -7.819 -32.699 1.00 77.88 468 LYS A C 1
ATOM 3679 O O . LYS A 1 468 ? 5.833 -8.340 -32.578 1.00 77.88 468 LYS A O 1
ATOM 3684 N N . VAL A 1 469 ? 3.665 -8.481 -33.160 1.00 77.81 469 VAL A N 1
ATOM 3685 C CA . VAL A 1 469 ? 3.815 -9.707 -33.956 1.00 77.81 469 VAL A CA 1
ATOM 3686 C C . VAL A 1 469 ? 4.402 -9.294 -35.308 1.00 77.81 469 VAL A C 1
ATOM 3688 O O . VAL A 1 469 ? 3.930 -8.322 -35.904 1.00 77.81 469 VAL A O 1
ATOM 3691 N N . ILE A 1 470 ? 5.442 -9.981 -35.778 1.00 74.25 470 ILE A N 1
ATOM 3692 C CA . ILE A 1 470 ? 6.014 -9.713 -37.104 1.00 74.25 470 ILE A CA 1
ATOM 3693 C C . ILE A 1 470 ? 4.933 -10.001 -38.161 1.00 74.25 470 ILE A C 1
ATOM 3695 O O . ILE A 1 470 ? 4.220 -10.995 -38.046 1.00 74.25 470 ILE A O 1
ATOM 3699 N N . SER A 1 471 ? 4.792 -9.135 -39.165 1.00 74.75 471 SER A N 1
ATOM 3700 C CA . SER A 1 471 ? 3.965 -9.409 -40.349 1.00 74.75 471 SER A CA 1
ATOM 3701 C C . SER A 1 471 ? 4.854 -9.610 -41.575 1.00 74.75 471 SER A C 1
ATOM 3703 O O . SER A 1 471 ? 6.005 -9.168 -41.572 1.00 74.75 471 SER A O 1
ATOM 3705 N N . ASP A 1 472 ? 4.349 -10.282 -42.611 1.00 73.88 472 ASP A N 1
ATOM 3706 C CA . ASP A 1 472 ? 5.157 -10.687 -43.772 1.00 73.88 472 ASP A CA 1
ATOM 3707 C C . ASP A 1 472 ? 5.849 -9.496 -44.464 1.00 73.88 472 ASP A C 1
ATOM 3709 O O . ASP A 1 472 ? 6.962 -9.627 -44.975 1.00 73.88 472 ASP A O 1
ATOM 3713 N N . GLU A 1 473 ? 5.260 -8.297 -44.402 1.00 72.44 473 GLU A N 1
ATOM 3714 C CA . GLU A 1 473 ? 5.859 -7.069 -44.935 1.00 72.44 473 GLU A CA 1
ATOM 3715 C C . GLU A 1 473 ? 7.078 -6.594 -44.125 1.00 72.44 473 GLU A C 1
ATOM 3717 O O . GLU A 1 473 ? 8.023 -6.066 -44.708 1.00 72.44 473 GLU A O 1
ATOM 3722 N N . ASP A 1 474 ? 7.101 -6.793 -42.799 1.00 74.56 474 ASP A N 1
ATOM 3723 C CA . ASP A 1 474 ? 8.277 -6.483 -41.966 1.00 74.56 474 ASP A CA 1
ATOM 3724 C C . ASP A 1 474 ? 9.432 -7.469 -42.231 1.00 74.56 474 ASP A C 1
ATOM 3726 O O . ASP A 1 474 ? 10.598 -7.082 -42.102 1.00 74.56 474 ASP A O 1
ATOM 3730 N N . ILE A 1 475 ? 9.117 -8.718 -42.613 1.00 74.00 475 ILE A N 1
ATOM 3731 C CA . ILE A 1 475 ? 10.103 -9.744 -43.002 1.00 74.00 475 ILE A CA 1
ATOM 3732 C C . ILE A 1 475 ? 10.721 -9.381 -44.355 1.00 74.00 475 ILE A C 1
ATOM 3734 O O . ILE A 1 475 ? 11.942 -9.302 -44.470 1.00 74.00 475 ILE A O 1
ATOM 3738 N N . VAL A 1 476 ? 9.888 -9.092 -45.362 1.00 71.94 476 VAL A N 1
ATOM 3739 C CA . VAL A 1 476 ? 10.338 -8.673 -46.705 1.00 71.94 476 VAL A CA 1
ATOM 3740 C C . VAL A 1 476 ? 11.114 -7.346 -46.666 1.00 71.94 476 VAL A C 1
ATOM 3742 O O . VAL A 1 476 ? 11.971 -7.113 -47.515 1.00 71.94 476 VAL A O 1
ATOM 3745 N N . ALA A 1 477 ? 10.864 -6.492 -45.670 1.00 72.88 477 ALA A N 1
ATOM 3746 C CA . ALA A 1 477 ? 11.605 -5.251 -45.444 1.00 72.88 477 ALA A CA 1
ATOM 3747 C C . ALA A 1 477 ? 12.917 -5.409 -44.637 1.00 72.88 477 ALA A C 1
ATOM 3749 O O . ALA A 1 477 ? 13.546 -4.392 -44.342 1.00 72.88 477 ALA A O 1
ATOM 3750 N N . GLU A 1 478 ? 13.307 -6.629 -44.232 1.00 75.25 478 GLU A N 1
ATOM 3751 C CA . GLU A 1 478 ? 14.488 -6.942 -43.390 1.00 75.25 478 GLU A CA 1
ATOM 3752 C C . GLU A 1 478 ? 14.632 -6.049 -42.133 1.00 75.25 478 GLU A C 1
ATOM 3754 O O . GLU A 1 478 ? 15.725 -5.752 -41.644 1.00 75.25 478 GLU A O 1
ATOM 3759 N N . LYS A 1 479 ? 13.504 -5.587 -41.586 1.00 75.50 479 LYS A N 1
ATOM 3760 C CA . LYS A 1 479 ? 13.454 -4.448 -40.654 1.00 75.50 479 LYS A CA 1
ATOM 3761 C C . LYS A 1 479 ? 13.922 -4.766 -39.227 1.00 75.50 479 LYS A C 1
ATOM 3763 O O . LYS A 1 479 ? 14.151 -3.847 -38.435 1.00 75.50 479 LYS A O 1
ATOM 3768 N N . TYR A 1 480 ? 14.052 -6.046 -38.886 1.00 78.25 480 TYR A N 1
ATOM 3769 C CA . TYR A 1 480 ? 14.304 -6.530 -37.528 1.00 78.25 480 TYR A CA 1
ATOM 3770 C C . TYR A 1 480 ? 15.322 -7.676 -37.506 1.00 78.25 480 TYR A C 1
ATOM 3772 O O . TYR A 1 480 ? 15.316 -8.542 -38.377 1.00 78.25 480 TYR A O 1
ATOM 3780 N N . SER A 1 481 ? 16.185 -7.693 -36.485 1.00 80.12 481 SER A N 1
ATOM 3781 C CA . SER A 1 481 ? 17.179 -8.756 -36.270 1.00 80.12 481 SER A CA 1
ATOM 3782 C C . SER A 1 481 ? 16.655 -9.832 -35.313 1.00 80.12 481 SER A C 1
ATOM 3784 O O . SER A 1 481 ? 15.803 -9.560 -34.468 1.00 80.12 481 SER A O 1
ATOM 3786 N N . ILE A 1 482 ? 17.279 -11.015 -35.338 1.00 80.38 482 ILE A N 1
ATOM 3787 C CA . ILE A 1 482 ? 17.175 -12.044 -34.286 1.00 80.38 482 ILE A CA 1
ATOM 3788 C C . ILE A 1 482 ? 17.463 -11.478 -32.872 1.00 80.38 482 ILE A C 1
ATOM 3790 O O . ILE A 1 482 ? 16.976 -11.996 -31.871 1.00 80.38 482 ILE A O 1
ATOM 3794 N N . ASP A 1 483 ? 18.223 -10.379 -32.791 1.00 79.31 483 ASP A N 1
ATOM 3795 C CA . ASP A 1 483 ? 18.525 -9.637 -31.556 1.00 79.31 483 ASP A CA 1
ATOM 3796 C C . ASP A 1 483 ? 17.315 -8.888 -30.966 1.00 79.31 483 ASP A C 1
ATOM 3798 O O . ASP A 1 483 ? 17.277 -8.602 -29.766 1.00 79.31 483 ASP A O 1
ATOM 3802 N N . ASP A 1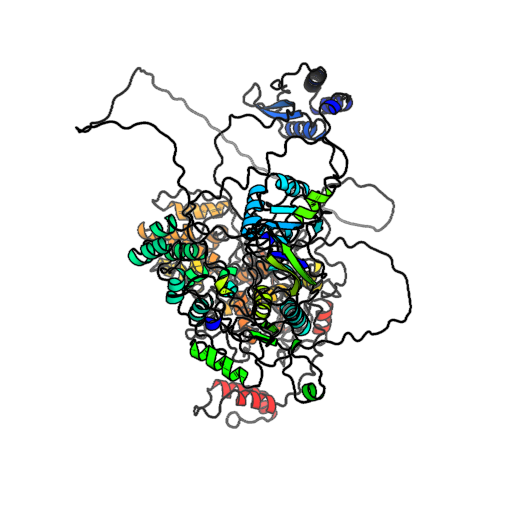 484 ? 16.334 -8.542 -31.802 1.00 81.69 484 ASP A N 1
ATOM 3803 C CA . ASP A 1 484 ? 15.133 -7.797 -31.410 1.00 81.69 484 ASP A CA 1
ATOM 3804 C C . ASP A 1 484 ? 13.976 -8.723 -30.993 1.00 81.69 484 ASP A C 1
ATOM 3806 O O . ASP A 1 484 ? 12.934 -8.239 -30.534 1.00 81.69 484 ASP A O 1
ATOM 3810 N N . ILE A 1 485 ? 14.167 -10.043 -31.127 1.00 84.31 485 ILE A N 1
ATOM 3811 C CA . ILE A 1 485 ? 13.169 -11.064 -30.806 1.00 84.31 485 ILE A CA 1
ATOM 3812 C C . ILE A 1 485 ? 13.025 -11.236 -29.289 1.00 84.31 485 ILE A C 1
ATOM 3814 O O . ILE A 1 485 ? 14.000 -11.379 -28.541 1.00 84.31 485 ILE A O 1
ATOM 3818 N N . VAL A 1 486 ? 11.772 -11.250 -28.839 1.00 84.62 486 VAL A N 1
ATOM 3819 C CA . VAL A 1 486 ? 11.335 -11.416 -27.454 1.00 84.62 486 VAL A CA 1
ATOM 3820 C C . VAL A 1 486 ? 10.337 -12.565 -27.315 1.00 84.62 486 VAL A C 1
ATOM 3822 O O . VAL A 1 486 ? 9.657 -12.946 -28.260 1.00 84.62 486 VAL A O 1
ATOM 3825 N N . LEU A 1 487 ? 10.211 -13.081 -26.096 1.00 83.56 487 LEU A N 1
ATOM 3826 C CA . LEU A 1 487 ? 9.225 -14.085 -25.705 1.00 83.56 487 LEU A CA 1
ATOM 3827 C C . LEU A 1 487 ? 8.397 -13.630 -24.503 1.00 83.56 487 LEU A C 1
ATOM 3829 O O . LEU A 1 487 ? 8.928 -12.912 -23.648 1.00 83.56 487 LEU A O 1
ATOM 3833 N N . PRO A 1 488 ? 7.132 -14.069 -24.395 1.00 84.31 488 PRO A N 1
ATOM 3834 C CA . PRO A 1 488 ? 6.287 -13.776 -23.250 1.00 84.31 488 PRO A CA 1
ATOM 3835 C C . PRO A 1 488 ? 6.601 -14.688 -22.053 1.00 84.31 488 PRO A C 1
ATOM 3837 O O . PRO A 1 488 ? 6.756 -15.905 -22.179 1.00 84.31 488 PRO A O 1
ATOM 3840 N N . LEU A 1 489 ? 6.623 -14.102 -20.860 1.00 83.31 489 LEU A N 1
ATOM 3841 C CA . LEU A 1 489 ? 6.479 -14.811 -19.590 1.00 83.31 489 LEU A CA 1
ATOM 3842 C C . LEU A 1 489 ? 4.981 -14.822 -19.230 1.00 83.31 489 LEU A C 1
ATOM 3844 O O . LEU A 1 489 ? 4.407 -13.729 -19.158 1.00 83.31 489 LEU A O 1
ATOM 3848 N N . PRO A 1 490 ? 4.345 -15.995 -19.018 1.00 81.44 490 PRO A N 1
ATOM 3849 C CA . PRO A 1 490 ? 2.893 -16.123 -18.870 1.00 81.44 490 PRO A CA 1
ATOM 3850 C C . PRO A 1 490 ? 2.237 -15.142 -17.888 1.00 81.44 490 PRO A C 1
ATOM 3852 O O . PRO A 1 490 ? 2.717 -14.928 -16.773 1.00 81.44 490 PRO A O 1
ATOM 3855 N N . GLY A 1 491 ? 1.104 -14.565 -18.297 1.00 79.75 491 GLY A N 1
ATOM 3856 C CA . GLY A 1 491 ? 0.334 -13.618 -17.495 1.00 79.75 491 GLY A CA 1
ATOM 3857 C C . GLY A 1 491 ? -0.838 -12.981 -18.248 1.00 79.75 491 GLY A C 1
ATOM 3858 O O . GLY A 1 491 ? -1.153 -13.349 -19.375 1.00 79.75 491 GLY A O 1
ATOM 3859 N N . SER A 1 492 ? -1.477 -12.002 -17.608 1.00 74.62 492 SER A N 1
ATOM 3860 C CA . SER A 1 492 ? -2.735 -11.370 -18.041 1.00 74.62 492 SER A CA 1
ATOM 3861 C C . SER A 1 492 ? -2.615 -10.177 -19.002 1.00 74.62 492 SER A C 1
ATOM 3863 O O . SER A 1 492 ? -3.634 -9.718 -19.512 1.00 74.62 492 SER A O 1
ATOM 3865 N N . ARG A 1 493 ? -1.410 -9.638 -19.234 1.00 75.56 493 ARG A N 1
ATOM 3866 C CA . ARG A 1 493 ? -1.158 -8.449 -20.081 1.00 75.56 493 ARG A CA 1
ATOM 3867 C C . ARG A 1 493 ? -0.090 -8.695 -21.157 1.00 75.56 493 ARG A C 1
ATOM 3869 O O . ARG A 1 493 ? 0.618 -7.774 -21.558 1.00 75.56 493 ARG A O 1
ATOM 3876 N N . ILE A 1 494 ? 0.041 -9.940 -21.604 1.00 81.31 494 ILE A N 1
ATOM 3877 C CA . ILE A 1 494 ? 0.984 -10.362 -22.648 1.00 81.31 494 ILE A CA 1
ATOM 3878 C C . ILE A 1 494 ? 0.261 -10.822 -23.915 1.00 81.31 494 ILE A C 1
ATOM 3880 O O . ILE A 1 494 ? -0.869 -11.303 -23.870 1.00 81.31 494 ILE A O 1
ATOM 3884 N N . ILE A 1 495 ? 0.960 -10.706 -25.038 1.00 80.88 495 ILE A N 1
ATOM 3885 C CA . ILE A 1 495 ? 0.610 -11.287 -26.332 1.00 80.88 495 ILE A CA 1
ATOM 3886 C C . ILE A 1 495 ? 1.480 -12.539 -26.515 1.00 80.88 495 ILE A C 1
ATOM 3888 O O . ILE A 1 495 ? 2.670 -12.510 -26.199 1.00 80.88 495 ILE A O 1
ATOM 3892 N N . TYR A 1 496 ? 0.900 -13.631 -27.014 1.00 81.56 496 TYR A N 1
ATOM 3893 C CA . TYR A 1 496 ? 1.642 -14.818 -27.454 1.00 81.56 496 TYR A CA 1
ATOM 3894 C C . TYR A 1 496 ? 1.939 -14.726 -28.964 1.00 81.56 496 TYR A C 1
ATOM 3896 O O . TYR A 1 496 ? 1.166 -14.090 -29.685 1.00 81.56 496 TYR A O 1
ATOM 3904 N N . PRO A 1 497 ? 3.041 -15.318 -29.469 1.00 80.62 497 PRO A N 1
ATOM 3905 C CA . PRO A 1 497 ? 3.294 -15.376 -30.911 1.00 80.62 497 PRO A CA 1
ATOM 3906 C C . PRO A 1 497 ? 2.185 -16.161 -31.627 1.00 80.62 497 PRO A C 1
ATOM 3908 O O . PRO A 1 497 ? 1.613 -17.080 -31.053 1.00 80.62 497 PRO A O 1
ATOM 3911 N N . LEU A 1 498 ? 1.885 -15.811 -32.882 1.00 77.31 498 LEU A N 1
ATOM 3912 C CA . LEU A 1 498 ? 0.811 -16.445 -33.670 1.00 77.31 498 LEU A CA 1
ATOM 3913 C C . LEU A 1 498 ? 1.276 -17.669 -34.487 1.00 77.31 498 LEU A C 1
ATOM 3915 O O . LEU A 1 498 ? 0.516 -18.197 -35.293 1.00 77.31 498 LEU A O 1
ATOM 3919 N N . ASN A 1 499 ? 2.522 -18.103 -34.296 1.00 76.31 499 ASN A N 1
ATOM 3920 C CA . ASN A 1 499 ? 3.092 -19.305 -34.903 1.00 76.31 499 ASN A CA 1
ATOM 3921 C C . ASN A 1 499 ? 2.923 -20.530 -33.974 1.00 76.31 499 ASN A C 1
ATOM 3923 O O . ASN A 1 499 ? 2.371 -20.422 -32.877 1.00 76.31 499 ASN A O 1
ATOM 3927 N N . ASP A 1 500 ? 3.436 -21.695 -34.385 1.00 77.25 500 ASP A N 1
ATOM 3928 C CA . ASP A 1 500 ? 3.261 -22.981 -33.684 1.00 77.25 500 ASP A CA 1
ATOM 3929 C C . ASP A 1 500 ? 3.660 -22.982 -32.198 1.00 77.25 500 ASP A C 1
ATOM 3931 O O . ASP A 1 500 ? 3.227 -23.841 -31.428 1.00 77.25 500 ASP A O 1
ATOM 3935 N N . ILE A 1 501 ? 4.466 -22.015 -31.761 1.00 78.69 501 ILE A N 1
ATOM 3936 C CA . ILE A 1 501 ? 4.968 -21.923 -30.390 1.00 78.69 501 ILE A CA 1
ATOM 3937 C C . ILE A 1 501 ? 3.863 -21.609 -29.378 1.00 78.69 501 ILE A C 1
ATOM 3939 O O . ILE A 1 501 ? 3.977 -22.048 -28.233 1.00 78.69 501 ILE A O 1
ATOM 3943 N N . VAL A 1 502 ? 2.747 -20.983 -29.778 1.00 80.00 502 VAL A N 1
ATOM 3944 C CA . VAL A 1 502 ? 1.570 -20.862 -28.894 1.00 80.00 502 VAL A CA 1
ATOM 3945 C C . VAL A 1 502 ? 1.038 -22.233 -28.467 1.00 80.00 502 VAL A C 1
ATOM 3947 O O . VAL A 1 502 ? 0.705 -22.428 -27.297 1.00 80.00 502 VAL A O 1
ATOM 3950 N N . ASN A 1 503 ? 1.063 -23.222 -29.368 1.00 80.75 503 ASN A N 1
ATOM 3951 C CA . ASN A 1 503 ? 0.649 -24.591 -29.062 1.00 80.75 503 ASN A CA 1
ATOM 3952 C C . ASN A 1 503 ? 1.598 -25.225 -28.038 1.00 80.75 503 ASN A C 1
ATOM 3954 O O . ASN A 1 503 ? 1.141 -25.863 -27.095 1.00 80.75 503 ASN A O 1
ATOM 3958 N N . ILE A 1 504 ? 2.906 -24.965 -28.146 1.00 82.12 504 ILE A N 1
ATOM 3959 C CA . ILE A 1 504 ? 3.906 -25.457 -27.187 1.00 82.12 504 ILE A CA 1
ATOM 3960 C C . ILE A 1 504 ? 3.710 -24.813 -25.801 1.00 82.12 504 ILE A C 1
ATOM 3962 O O . ILE A 1 504 ? 3.803 -25.508 -24.790 1.00 82.12 504 ILE A O 1
ATOM 3966 N N . TYR A 1 505 ? 3.377 -23.517 -25.721 1.00 82.38 505 TYR A N 1
ATOM 3967 C CA . TYR A 1 505 ? 3.000 -22.876 -24.450 1.00 82.38 505 TYR A CA 1
ATOM 3968 C C . TYR A 1 505 ? 1.760 -23.542 -23.825 1.00 82.38 505 TYR A C 1
ATOM 3970 O O . TYR A 1 505 ? 1.757 -23.815 -22.621 1.00 82.38 505 TYR A O 1
ATOM 3978 N N . HIS A 1 506 ? 0.735 -23.856 -24.625 1.00 83.31 506 HIS A N 1
ATOM 3979 C CA . HIS A 1 506 ? -0.443 -24.592 -24.153 1.00 83.31 506 HIS A CA 1
ATOM 3980 C C . HIS A 1 506 ? -0.116 -26.031 -23.724 1.00 83.31 506 HIS A C 1
ATOM 3982 O O . HIS A 1 506 ? -0.591 -26.461 -22.674 1.00 83.31 506 HIS A O 1
ATOM 3988 N N . ASP A 1 507 ? 0.714 -26.763 -24.469 1.00 81.31 507 ASP A N 1
ATOM 3989 C CA . ASP A 1 507 ? 1.100 -28.140 -24.141 1.00 81.31 507 ASP A CA 1
ATOM 3990 C C . ASP A 1 507 ? 1.972 -28.223 -22.882 1.00 81.31 507 ASP A C 1
ATOM 3992 O O . ASP A 1 507 ? 1.769 -29.122 -22.063 1.00 81.31 507 ASP A O 1
ATOM 3996 N N . LEU A 1 508 ? 2.890 -27.274 -22.661 1.00 80.88 508 LEU A N 1
ATOM 3997 C CA . LEU A 1 508 ? 3.669 -27.199 -21.418 1.00 80.88 508 LEU A CA 1
ATOM 3998 C C . LEU A 1 508 ? 2.793 -26.841 -20.211 1.00 80.88 508 LEU A C 1
ATOM 4000 O O . LEU A 1 508 ? 2.905 -27.485 -19.167 1.00 80.88 508 LEU A O 1
ATOM 4004 N N . ALA A 1 509 ? 1.879 -25.875 -20.351 1.00 81.56 509 ALA A N 1
ATOM 4005 C CA . ALA A 1 509 ? 0.930 -25.542 -19.288 1.00 81.56 509 ALA A CA 1
ATOM 4006 C C . ALA A 1 509 ? 0.028 -26.745 -18.948 1.00 81.56 509 ALA A C 1
ATOM 4008 O O . ALA A 1 509 ? -0.111 -27.117 -17.782 1.00 81.56 509 ALA A O 1
ATOM 4009 N N . LYS A 1 510 ? -0.499 -27.427 -19.971 1.00 82.69 510 LYS A N 1
ATOM 4010 C CA . LYS A 1 510 ? -1.337 -28.629 -19.854 1.00 82.69 510 LYS A CA 1
ATOM 4011 C C . LYS A 1 510 ? -0.599 -29.814 -19.228 1.00 82.69 510 LYS A C 1
ATOM 4013 O O . LYS A 1 510 ? -1.180 -30.502 -18.391 1.00 82.69 510 LYS A O 1
ATOM 4018 N N . LYS A 1 511 ? 0.668 -30.037 -19.593 1.00 80.31 511 LYS A N 1
ATOM 4019 C CA . LYS A 1 511 ? 1.549 -31.067 -19.013 1.00 80.31 511 LYS A CA 1
ATOM 4020 C C . LYS A 1 511 ? 1.698 -30.898 -17.500 1.00 80.31 511 LYS A C 1
ATOM 4022 O O . LYS A 1 511 ? 1.595 -31.882 -16.771 1.00 80.31 511 LYS A O 1
ATOM 4027 N N . ASP A 1 512 ? 1.881 -29.662 -17.042 1.00 77.50 512 ASP A N 1
ATOM 4028 C CA . ASP A 1 512 ? 2.051 -29.343 -15.621 1.00 77.50 512 ASP A CA 1
ATOM 4029 C C . ASP A 1 512 ? 0.714 -29.010 -14.917 1.00 77.50 512 ASP A C 1
ATOM 4031 O O . ASP A 1 512 ? 0.704 -28.640 -13.743 1.00 77.50 512 ASP A O 1
ATOM 4035 N N . GLY A 1 513 ? -0.427 -29.200 -15.599 1.00 78.94 513 GLY A N 1
ATOM 4036 C CA . GLY A 1 513 ? -1.784 -29.117 -15.043 1.00 78.94 513 GLY A CA 1
ATOM 4037 C C . GLY A 1 513 ? -2.320 -27.698 -14.810 1.00 78.94 513 GLY A C 1
ATOM 4038 O O . GLY A 1 513 ? -3.125 -27.495 -13.902 1.00 78.94 513 GLY A O 1
ATOM 4039 N N . ILE A 1 514 ? -1.857 -26.719 -15.587 1.00 82.00 514 ILE A N 1
ATOM 4040 C CA . ILE A 1 514 ? -2.132 -25.282 -15.440 1.00 82.00 514 ILE A CA 1
ATOM 4041 C C . ILE A 1 514 ? -2.896 -24.770 -16.675 1.00 82.00 514 ILE A C 1
ATOM 4043 O O . ILE A 1 514 ? -2.569 -25.132 -17.803 1.00 82.00 514 ILE A O 1
ATOM 4047 N N . SER A 1 515 ? -3.890 -23.894 -16.480 1.00 78.06 515 SER A N 1
ATOM 4048 C CA . SER A 1 515 ? -4.481 -23.108 -17.575 1.00 78.06 515 SER A CA 1
ATOM 4049 C C . SER A 1 515 ? -3.781 -21.752 -17.699 1.00 78.06 515 SER A C 1
ATOM 4051 O O . SER A 1 515 ? -3.415 -21.135 -16.698 1.00 78.06 515 SER A O 1
ATOM 4053 N N . LEU A 1 516 ? -3.602 -21.282 -18.936 1.00 76.38 516 LEU A N 1
ATOM 4054 C CA . LEU A 1 516 ? -3.104 -19.933 -19.233 1.00 76.38 516 LEU A CA 1
ATOM 4055 C C . LEU A 1 516 ? -4.233 -18.886 -19.221 1.00 76.38 516 LEU A C 1
ATOM 4057 O O . LEU A 1 516 ? -3.965 -17.701 -19.036 1.00 76.38 516 LEU A O 1
ATOM 4061 N N . THR A 1 517 ? -5.483 -19.321 -19.404 1.00 74.06 517 THR A N 1
ATOM 4062 C CA . THR A 1 517 ? -6.693 -18.483 -19.470 1.00 74.06 517 THR A CA 1
ATOM 4063 C C . THR A 1 517 ? -7.481 -18.450 -18.162 1.00 74.06 517 THR A C 1
ATOM 4065 O O . THR A 1 517 ? -8.164 -17.466 -17.886 1.00 74.06 517 THR A O 1
ATOM 4068 N N . ASP A 1 518 ? -7.364 -19.493 -17.335 1.00 73.88 518 ASP A N 1
ATOM 4069 C CA . ASP A 1 518 ? -8.240 -19.739 -16.187 1.00 73.88 518 ASP A CA 1
ATOM 4070 C C . ASP A 1 518 ? -7.452 -19.906 -14.886 1.00 73.88 518 ASP A C 1
ATOM 4072 O O . ASP A 1 518 ? -6.350 -20.451 -14.858 1.00 73.88 518 ASP A O 1
ATOM 4076 N N . SER A 1 519 ? -8.046 -19.482 -13.771 1.00 75.69 519 SER A N 1
ATOM 4077 C CA . SER A 1 519 ? -7.473 -19.690 -12.439 1.00 75.69 519 SER A CA 1
ATOM 4078 C C . SER A 1 519 ? -8.068 -20.921 -11.763 1.00 75.69 519 SER A C 1
ATOM 4080 O O . SER A 1 519 ? -9.275 -20.977 -11.551 1.00 75.69 519 SER A O 1
ATOM 4082 N N . ALA A 1 520 ? -7.219 -21.842 -11.298 1.00 74.31 520 ALA A N 1
ATOM 4083 C CA . ALA A 1 520 ? -7.644 -22.987 -10.482 1.00 74.31 520 ALA A CA 1
ATOM 4084 C C . ALA A 1 520 ? -8.172 -22.597 -9.079 1.00 74.31 520 ALA A C 1
ATOM 4086 O O . ALA A 1 520 ? -8.679 -23.440 -8.342 1.00 74.31 520 ALA A O 1
ATOM 4087 N N . HIS A 1 521 ? -8.027 -21.329 -8.675 1.00 76.56 521 HIS A N 1
ATOM 4088 C CA . HIS A 1 521 ? -8.384 -20.834 -7.346 1.00 76.56 521 HIS A CA 1
ATOM 4089 C C . HIS A 1 521 ? -8.663 -19.320 -7.327 1.00 76.56 521 HIS A C 1
ATOM 4091 O O . HIS A 1 521 ? -8.200 -18.570 -8.187 1.00 76.56 521 HIS A O 1
ATOM 4097 N N . ASN A 1 522 ? -9.271 -18.825 -6.247 1.00 74.25 522 ASN A N 1
ATOM 4098 C CA . ASN A 1 522 ? -9.578 -17.395 -6.078 1.00 74.25 522 ASN A CA 1
ATOM 4099 C C . ASN A 1 522 ? -8.423 -16.542 -5.492 1.00 74.25 522 ASN A C 1
ATOM 4101 O O . ASN A 1 522 ? -8.614 -15.355 -5.222 1.00 74.25 522 ASN A O 1
ATOM 4105 N N . SER A 1 523 ? -7.224 -17.103 -5.271 1.00 75.56 523 SER A N 1
ATOM 4106 C CA . SER A 1 523 ? -6.075 -16.332 -4.766 1.00 75.56 523 SER A CA 1
ATOM 4107 C C . SER A 1 523 ? -5.449 -15.462 -5.863 1.00 75.56 523 SER A C 1
ATOM 4109 O O . SER A 1 523 ? -4.708 -15.962 -6.710 1.00 75.56 523 SER A O 1
ATOM 4111 N N . LYS A 1 524 ? -5.694 -14.144 -5.812 1.00 74.38 524 LYS A N 1
ATOM 4112 C CA . LYS A 1 524 ? -5.146 -13.155 -6.765 1.00 74.38 524 LYS A CA 1
ATOM 4113 C C . LYS A 1 524 ? -3.608 -13.148 -6.841 1.00 74.38 524 LYS A C 1
ATOM 4115 O O . LYS A 1 524 ? -3.063 -12.707 -7.842 1.00 74.38 524 LYS A O 1
ATOM 4120 N N . GLU A 1 525 ? -2.904 -13.595 -5.798 1.00 71.88 525 GLU A N 1
ATOM 4121 C CA . GLU A 1 525 ? -1.432 -13.544 -5.736 1.00 71.88 525 GLU A CA 1
ATOM 4122 C C . GLU A 1 525 ? -0.738 -14.760 -6.374 1.00 71.88 525 GLU A C 1
ATOM 4124 O O . GLU A 1 525 ? 0.425 -14.668 -6.751 1.00 71.88 525 GLU A O 1
ATOM 4129 N N . PHE A 1 526 ? -1.448 -15.879 -6.538 1.00 76.75 526 PHE A N 1
ATOM 4130 C CA . PHE A 1 526 ? -0.909 -17.119 -7.116 1.00 76.75 526 PHE A CA 1
ATOM 4131 C C . PHE A 1 526 ? -1.573 -17.464 -8.461 1.00 76.75 526 PHE A C 1
ATOM 4133 O O . PHE A 1 526 ? -1.648 -18.621 -8.846 1.00 76.75 526 PHE A O 1
ATOM 4140 N N . SER A 1 527 ? -2.117 -16.468 -9.163 1.00 75.81 527 SER A N 1
ATOM 4141 C CA . SER A 1 527 ? -2.921 -16.653 -10.375 1.00 75.81 527 SER A CA 1
ATOM 4142 C C . SER A 1 527 ? -2.250 -16.006 -11.594 1.00 75.81 527 SER A C 1
ATOM 4144 O O . SER A 1 527 ? -1.966 -14.806 -11.589 1.00 75.81 527 SER A O 1
ATOM 4146 N N . LEU A 1 528 ? -2.064 -16.778 -12.675 1.00 71.12 528 LEU A N 1
ATOM 4147 C CA . LEU A 1 528 ? -1.555 -16.259 -13.955 1.00 71.12 528 LEU A CA 1
ATOM 4148 C C . LEU A 1 528 ? -2.486 -15.191 -14.554 1.00 71.12 528 LEU A C 1
ATOM 4150 O O . LEU A 1 528 ? -2.010 -14.214 -15.122 1.00 71.12 528 LEU A O 1
ATOM 4154 N N . THR A 1 529 ? -3.803 -15.303 -14.338 1.00 69.00 529 THR A N 1
ATOM 4155 C CA . THR A 1 529 ? -4.792 -14.307 -14.792 1.00 69.00 529 THR A CA 1
ATOM 4156 C C . THR A 1 529 ? -4.765 -13.003 -13.982 1.00 69.00 529 THR A C 1
ATOM 4158 O O . THR A 1 529 ? -5.510 -12.074 -14.290 1.00 69.00 529 THR A O 1
ATOM 4161 N N . ASN A 1 530 ? -3.935 -12.920 -12.937 1.00 71.44 530 ASN A N 1
ATOM 4162 C CA . ASN A 1 530 ? -3.750 -11.735 -12.096 1.00 71.44 530 ASN A CA 1
ATOM 4163 C C . ASN A 1 530 ? -2.295 -11.237 -12.042 1.00 71.44 530 ASN A C 1
ATOM 4165 O O . ASN A 1 530 ? -2.070 -10.065 -11.740 1.00 71.44 530 ASN A O 1
ATOM 4169 N N . MET A 1 531 ? -1.313 -12.078 -12.371 1.00 73.50 531 MET A N 1
ATOM 4170 C CA . MET A 1 531 ? 0.048 -11.646 -12.701 1.00 73.50 531 MET A CA 1
ATOM 4171 C C . MET A 1 531 ? 0.044 -10.941 -14.065 1.00 73.50 531 MET A C 1
ATOM 4173 O O . MET A 1 531 ? -0.689 -11.335 -14.968 1.00 73.50 531 MET A O 1
ATOM 4177 N N . THR A 1 532 ? 0.844 -9.890 -14.255 1.00 73.31 532 THR A N 1
ATOM 4178 C CA . THR A 1 532 ? 0.859 -9.133 -15.525 1.00 73.31 532 THR A CA 1
ATOM 4179 C C . THR A 1 532 ? 1.482 -9.914 -16.681 1.00 73.31 532 THR A C 1
ATOM 4181 O O . THR A 1 532 ? 1.090 -9.720 -17.826 1.00 73.31 532 THR A O 1
ATOM 4184 N N . GLY A 1 533 ? 2.445 -10.791 -16.389 1.00 76.50 533 GLY A N 1
ATOM 4185 C CA . GLY A 1 533 ? 3.411 -11.258 -17.384 1.00 76.50 533 GLY A CA 1
ATOM 4186 C C . GLY A 1 533 ? 4.449 -10.173 -17.705 1.00 76.50 533 GLY A C 1
ATOM 4187 O O . GLY A 1 533 ? 4.415 -9.077 -17.134 1.00 76.50 533 GLY A O 1
ATOM 4188 N N . ALA A 1 534 ? 5.398 -10.502 -18.580 1.00 80.44 534 ALA A N 1
ATOM 4189 C CA . ALA A 1 534 ? 6.440 -9.604 -19.094 1.00 80.44 534 ALA A CA 1
ATOM 4190 C C . ALA A 1 534 ? 7.053 -10.187 -20.383 1.00 80.44 534 ALA A C 1
ATOM 4192 O O . ALA A 1 534 ? 6.725 -11.310 -20.759 1.00 80.44 534 ALA A O 1
ATOM 4193 N N . TYR A 1 535 ? 7.977 -9.469 -21.028 1.00 82.81 535 TYR A N 1
ATOM 4194 C CA . TYR A 1 535 ? 8.709 -9.952 -22.208 1.00 82.81 535 TYR A CA 1
ATOM 4195 C C . TYR A 1 535 ? 10.215 -10.090 -21.940 1.00 82.81 535 TYR A C 1
ATOM 4197 O O . TYR A 1 535 ? 10.794 -9.306 -21.185 1.00 82.81 535 TYR A O 1
ATOM 4205 N N . ARG A 1 536 ? 10.866 -11.071 -22.577 1.00 83.81 536 ARG A N 1
ATOM 4206 C CA . ARG A 1 536 ? 12.303 -11.370 -22.431 1.00 83.81 536 ARG A CA 1
ATOM 4207 C C . ARG A 1 536 ? 12.962 -11.572 -23.798 1.00 83.81 536 ARG A C 1
ATOM 4209 O O . ARG A 1 536 ? 12.491 -12.402 -24.564 1.00 83.81 536 ARG A O 1
ATOM 4216 N N . GLN A 1 537 ? 14.056 -10.862 -24.093 1.00 85.44 537 GLN A N 1
ATOM 4217 C CA . GLN A 1 537 ? 14.835 -11.076 -25.327 1.00 85.44 537 GLN A CA 1
ATOM 4218 C C . GLN A 1 537 ? 15.449 -12.480 -25.367 1.00 85.44 537 GLN A C 1
ATOM 4220 O O . GLN A 1 537 ? 15.987 -12.934 -24.354 1.00 85.44 537 GLN A O 1
ATOM 4225 N N . VAL A 1 538 ? 15.380 -13.137 -26.528 1.00 85.19 538 VAL A N 1
ATOM 4226 C CA . VAL A 1 538 ? 15.796 -14.540 -26.723 1.00 85.19 538 VAL A CA 1
ATOM 4227 C C . VAL A 1 538 ? 17.316 -14.679 -26.801 1.00 85.19 538 VAL A C 1
ATOM 4229 O O . VAL A 1 538 ? 17.898 -15.538 -26.135 1.00 85.19 538 VAL A O 1
ATOM 4232 N N . ILE A 1 539 ? 17.965 -13.807 -27.573 1.00 88.50 539 ILE A N 1
ATOM 4233 C CA . ILE A 1 539 ? 19.422 -13.720 -27.695 1.00 88.50 539 ILE A CA 1
ATOM 4234 C C . ILE A 1 539 ? 19.891 -12.439 -27.011 1.00 88.50 539 ILE A C 1
ATOM 4236 O O . ILE A 1 539 ? 19.270 -11.386 -27.137 1.00 88.50 539 ILE A O 1
ATOM 4240 N N . GLN A 1 540 ? 21.001 -12.527 -26.281 1.00 89.62 540 GLN A N 1
ATOM 4241 C CA . GLN A 1 540 ? 21.665 -11.378 -25.679 1.00 89.62 540 GLN A CA 1
ATOM 4242 C C . GLN A 1 540 ? 23.105 -11.291 -26.182 1.00 89.62 540 GLN A C 1
ATOM 4244 O O . GLN A 1 540 ? 23.908 -12.198 -25.969 1.00 89.62 540 GLN A O 1
ATOM 4249 N N . LYS A 1 541 ? 23.460 -10.164 -26.803 1.00 90.75 541 LYS A N 1
ATOM 4250 C CA . LYS A 1 541 ? 24.856 -9.812 -27.097 1.00 90.75 541 LYS A CA 1
ATOM 4251 C C . LYS A 1 541 ? 25.472 -9.057 -25.912 1.00 90.75 541 LYS A C 1
ATOM 4253 O O . LYS A 1 541 ? 24.776 -8.222 -25.320 1.00 90.75 541 LYS A O 1
ATOM 4258 N N . PRO A 1 542 ? 26.726 -9.348 -25.520 1.00 91.12 542 PRO A N 1
ATOM 4259 C CA . PRO A 1 542 ? 27.430 -8.555 -24.520 1.00 91.12 542 PRO A CA 1
ATOM 4260 C C . PRO A 1 542 ? 27.785 -7.179 -25.096 1.00 91.12 542 PRO A C 1
ATOM 4262 O O . PRO A 1 542 ? 28.223 -7.074 -26.239 1.00 91.12 542 PRO A O 1
ATOM 4265 N N . LYS A 1 543 ? 27.628 -6.121 -24.297 1.00 90.19 543 LYS A N 1
ATOM 4266 C CA . LYS A 1 543 ? 28.241 -4.816 -24.587 1.00 90.19 543 LYS A CA 1
ATOM 4267 C C . LYS A 1 543 ? 29.644 -4.772 -23.979 1.00 90.19 543 LYS A C 1
ATOM 4269 O O . LYS A 1 543 ? 29.922 -5.502 -23.026 1.00 90.19 543 LYS A O 1
ATOM 4274 N N . ASP A 1 544 ? 30.505 -3.910 -24.511 1.00 89.75 544 ASP A N 1
ATOM 4275 C CA . ASP A 1 544 ? 31.850 -3.639 -23.980 1.00 89.75 544 ASP A CA 1
ATOM 4276 C C . ASP A 1 544 ? 32.665 -4.929 -23.744 1.00 89.75 544 ASP A C 1
ATOM 4278 O O . ASP A 1 544 ? 33.246 -5.131 -22.675 1.00 89.75 544 ASP A O 1
ATOM 4282 N N . PHE A 1 545 ? 32.623 -5.861 -24.700 1.00 92.81 545 PHE A N 1
ATOM 4283 C CA . PHE A 1 545 ? 33.273 -7.161 -24.563 1.00 92.81 545 PHE A CA 1
ATOM 4284 C C . PHE A 1 545 ? 34.785 -7.032 -24.790 1.00 92.81 545 PHE A C 1
ATOM 4286 O O . PHE A 1 545 ? 35.251 -6.778 -25.893 1.00 92.81 545 PHE A O 1
ATOM 4293 N N . GLU A 1 546 ? 35.557 -7.221 -23.727 1.00 93.75 546 GLU A N 1
ATOM 4294 C CA . GLU A 1 546 ? 37.019 -7.253 -23.746 1.00 93.75 546 GLU A CA 1
ATOM 4295 C C . GLU A 1 546 ? 37.480 -8.623 -23.252 1.00 93.75 546 GLU A C 1
ATOM 4297 O O . GLU A 1 546 ? 36.896 -9.173 -22.317 1.00 93.75 546 GLU A O 1
ATOM 4302 N N . TRP A 1 547 ? 38.570 -9.164 -23.791 1.00 93.69 547 TRP A N 1
ATOM 4303 C CA . TRP A 1 547 ? 39.164 -10.388 -23.255 1.00 93.69 547 TRP A CA 1
ATOM 4304 C C . TRP A 1 547 ? 40.676 -10.447 -23.474 1.00 93.69 547 TRP A C 1
ATOM 4306 O O . TRP A 1 547 ? 41.220 -9.814 -24.378 1.00 93.69 547 TRP A O 1
ATOM 4316 N N . LYS A 1 548 ? 41.369 -11.210 -22.623 1.00 92.62 548 LYS A N 1
ATOM 4317 C CA . LYS A 1 548 ? 42.792 -11.533 -22.774 1.00 92.62 548 LYS A CA 1
ATOM 4318 C C . LYS A 1 548 ? 43.151 -12.869 -22.132 1.00 92.62 548 LYS A C 1
ATOM 4320 O O . LYS A 1 548 ? 42.594 -13.242 -21.097 1.00 92.62 548 LYS A O 1
ATOM 4325 N N . LEU A 1 549 ? 44.128 -13.551 -22.723 1.00 90.81 549 LEU A N 1
ATOM 4326 C CA . LEU A 1 549 ? 44.780 -14.706 -22.112 1.00 90.81 549 LEU A CA 1
ATOM 4327 C C . LEU A 1 549 ? 45.836 -14.237 -21.099 1.00 90.81 549 LEU A C 1
ATOM 4329 O O . LEU A 1 549 ? 46.467 -13.193 -21.275 1.00 90.81 549 LEU A O 1
ATOM 4333 N N . ILE A 1 550 ? 45.989 -14.989 -20.012 1.00 89.69 550 ILE A N 1
ATOM 4334 C CA . ILE A 1 550 ? 46.943 -14.733 -18.931 1.00 89.69 550 ILE A CA 1
ATOM 4335 C C . ILE A 1 550 ? 47.567 -16.069 -18.533 1.00 89.69 550 ILE A C 1
ATOM 4337 O O . ILE A 1 550 ? 46.858 -16.971 -18.089 1.00 89.69 550 ILE A O 1
ATOM 4341 N N . ASN A 1 551 ? 48.888 -16.185 -18.647 1.00 89.19 551 ASN A N 1
ATOM 4342 C CA . ASN A 1 551 ? 49.624 -17.341 -18.140 1.00 89.19 551 ASN A CA 1
ATOM 4343 C C . ASN A 1 551 ? 50.011 -17.106 -16.672 1.00 89.19 551 ASN A C 1
ATOM 4345 O O . ASN A 1 551 ? 50.426 -16.005 -16.308 1.00 89.19 551 ASN A O 1
ATOM 4349 N N . TYR A 1 552 ? 49.855 -18.125 -15.828 1.00 87.12 552 TYR A N 1
ATOM 4350 C CA . TYR A 1 552 ? 50.146 -18.067 -14.395 1.00 87.12 552 TYR A CA 1
ATOM 4351 C C . TYR A 1 552 ? 50.658 -19.417 -13.874 1.00 87.12 552 TYR A C 1
ATOM 4353 O O . TYR A 1 552 ? 50.329 -20.475 -14.405 1.00 87.12 552 TYR A O 1
ATOM 4361 N N . GLU A 1 553 ? 51.455 -19.384 -12.808 1.00 85.88 553 GLU A N 1
ATOM 4362 C CA . GLU A 1 553 ? 52.019 -20.589 -12.177 1.00 85.88 553 GLU A CA 1
ATOM 4363 C C . GLU A 1 553 ? 51.316 -20.926 -10.856 1.00 85.88 553 GLU A C 1
ATOM 4365 O O . GLU A 1 553 ? 51.009 -22.082 -10.576 1.00 85.88 553 GLU A O 1
ATOM 4370 N N . ASN A 1 554 ? 51.011 -19.906 -10.047 1.00 81.31 554 ASN A N 1
ATOM 4371 C CA . ASN A 1 554 ? 50.407 -20.070 -8.728 1.00 81.31 554 ASN A CA 1
ATOM 4372 C C . ASN A 1 554 ? 48.891 -19.806 -8.770 1.00 81.31 554 ASN A C 1
ATOM 4374 O O . ASN A 1 554 ? 48.436 -18.691 -9.037 1.00 81.31 554 ASN A O 1
ATOM 4378 N N . ILE A 1 555 ? 48.113 -20.843 -8.447 1.00 82.00 555 ILE A N 1
ATOM 4379 C CA . ILE A 1 555 ? 46.641 -20.848 -8.408 1.00 82.00 555 ILE A CA 1
ATOM 4380 C C . ILE A 1 555 ? 46.076 -19.772 -7.460 1.00 82.00 555 ILE A C 1
ATOM 4382 O O . ILE A 1 555 ? 45.017 -19.205 -7.731 1.00 82.00 555 ILE A O 1
ATOM 4386 N N . ASN A 1 556 ? 46.793 -19.433 -6.386 1.00 81.56 556 ASN A N 1
ATOM 4387 C CA . ASN A 1 556 ? 46.308 -18.529 -5.341 1.00 81.56 556 ASN A CA 1
ATOM 4388 C C . ASN A 1 556 ? 46.515 -17.034 -5.659 1.00 81.56 556 ASN A C 1
ATOM 4390 O O . ASN A 1 556 ? 45.984 -16.185 -4.943 1.00 81.56 556 ASN A O 1
ATOM 4394 N N . ILE A 1 557 ? 47.223 -16.677 -6.738 1.00 85.94 557 ILE A N 1
ATOM 4395 C CA . ILE A 1 557 ? 47.418 -15.272 -7.142 1.00 85.94 557 ILE A CA 1
ATOM 4396 C C . ILE A 1 557 ? 46.130 -14.722 -7.794 1.00 85.94 557 ILE A C 1
ATOM 4398 O O . ILE A 1 557 ? 45.565 -15.386 -8.668 1.00 85.94 557 ILE A O 1
ATOM 4402 N N . PRO A 1 558 ? 45.623 -13.530 -7.409 1.00 84.88 558 PRO A N 1
ATOM 4403 C CA . PRO A 1 558 ? 44.497 -12.888 -8.094 1.00 84.88 558 PRO A CA 1
ATOM 4404 C C . PRO A 1 558 ? 44.903 -12.413 -9.500 1.00 84.88 558 PRO A C 1
ATOM 4406 O O . PRO A 1 558 ? 45.921 -11.751 -9.668 1.00 84.88 558 PRO A O 1
ATOM 4409 N N . LEU A 1 559 ? 44.095 -12.741 -10.515 1.00 87.94 559 LEU A N 1
ATOM 4410 C CA . LEU A 1 559 ? 44.349 -12.386 -11.927 1.00 87.94 559 LEU A CA 1
ATOM 4411 C C . LEU A 1 559 ? 43.483 -11.204 -12.416 1.00 87.94 559 LEU A C 1
ATOM 4413 O O . LEU A 1 559 ? 43.641 -10.696 -13.532 1.00 87.94 559 LEU A O 1
ATOM 4417 N N . ALA A 1 560 ? 42.574 -10.734 -11.563 1.00 87.81 560 ALA A N 1
ATOM 4418 C CA . ALA A 1 560 ? 41.819 -9.506 -11.728 1.00 87.81 560 ALA A CA 1
ATOM 4419 C C . ALA A 1 560 ? 41.974 -8.647 -10.469 1.00 87.81 560 ALA A C 1
ATOM 4421 O O . ALA A 1 560 ? 41.884 -9.160 -9.358 1.00 87.81 560 ALA A O 1
ATOM 4422 N N . GLU A 1 561 ? 42.216 -7.353 -10.665 1.00 89.44 561 GLU A N 1
ATOM 4423 C CA . GLU A 1 561 ? 42.272 -6.365 -9.589 1.00 89.44 561 GLU A CA 1
ATOM 4424 C C . GLU A 1 561 ? 40.855 -5.913 -9.232 1.00 89.44 561 GLU A C 1
ATOM 4426 O O . GLU A 1 561 ? 40.024 -5.671 -10.116 1.00 89.44 561 GLU A O 1
ATOM 4431 N N . THR A 1 562 ? 40.593 -5.804 -7.936 1.00 92.44 562 THR A N 1
ATOM 4432 C CA . THR A 1 562 ? 39.357 -5.260 -7.376 1.00 92.44 562 THR A CA 1
ATOM 4433 C C . THR A 1 562 ? 39.449 -3.744 -7.208 1.00 92.44 562 THR A C 1
ATOM 4435 O O . THR A 1 562 ? 40.536 -3.168 -7.165 1.00 92.44 562 THR A O 1
ATOM 4438 N N . ASP A 1 563 ? 38.301 -3.086 -7.038 1.00 91.25 563 ASP A N 1
ATOM 4439 C CA . ASP A 1 563 ? 38.247 -1.661 -6.685 1.00 91.25 563 ASP A CA 1
ATOM 4440 C C . ASP A 1 563 ? 39.057 -1.356 -5.400 1.00 91.25 563 ASP A C 1
ATOM 4442 O O . ASP A 1 563 ? 39.685 -0.304 -5.280 1.00 91.25 563 ASP A O 1
ATOM 4446 N N . TRP A 1 564 ? 39.106 -2.301 -4.450 1.00 89.31 564 TRP A N 1
ATOM 4447 C CA . TRP A 1 564 ? 39.862 -2.169 -3.202 1.00 89.31 564 TRP A CA 1
ATOM 4448 C C . TRP A 1 564 ? 41.382 -2.340 -3.386 1.00 89.31 564 TRP A C 1
ATOM 4450 O O . TRP A 1 564 ? 42.159 -1.609 -2.763 1.00 89.31 564 TRP A O 1
ATOM 4460 N N . ASP A 1 565 ? 41.825 -3.225 -4.285 1.00 90.25 565 ASP A N 1
ATOM 4461 C CA . ASP A 1 565 ? 43.242 -3.329 -4.674 1.00 90.25 565 ASP A CA 1
ATOM 4462 C C . ASP A 1 565 ? 43.733 -2.020 -5.313 1.00 90.25 565 ASP A C 1
ATOM 4464 O O . ASP A 1 565 ? 44.842 -1.563 -5.042 1.00 90.25 565 ASP A O 1
ATOM 4468 N N . ILE A 1 566 ? 42.893 -1.386 -6.137 1.00 90.12 566 ILE A N 1
ATOM 4469 C CA . ILE A 1 566 ? 43.218 -0.124 -6.817 1.00 90.12 566 ILE A CA 1
ATOM 4470 C C . ILE A 1 566 ? 43.345 1.017 -5.796 1.00 90.12 566 ILE A C 1
ATOM 4472 O O . ILE A 1 566 ? 44.354 1.726 -5.790 1.00 90.12 566 ILE A O 1
ATOM 4476 N N . ILE A 1 567 ? 42.373 1.155 -4.883 1.00 88.00 567 ILE A N 1
ATOM 4477 C CA . ILE A 1 567 ? 42.416 2.170 -3.815 1.00 88.00 567 ILE A CA 1
ATOM 4478 C C . ILE A 1 567 ? 43.650 1.975 -2.924 1.00 88.00 567 ILE A C 1
ATOM 4480 O O . ILE A 1 567 ? 44.399 2.928 -2.705 1.00 88.00 567 ILE A O 1
ATOM 4484 N N . SER A 1 568 ? 43.901 0.754 -2.441 1.00 85.25 568 SER A N 1
ATOM 4485 C CA . SER A 1 568 ? 45.015 0.489 -1.517 1.00 85.25 568 SER A CA 1
ATOM 4486 C C . SER A 1 568 ? 46.391 0.759 -2.140 1.00 85.25 568 SER A C 1
ATOM 4488 O O . SER A 1 568 ? 47.261 1.318 -1.470 1.00 85.25 568 SER A O 1
ATOM 4490 N N . LYS A 1 569 ? 46.571 0.486 -3.441 1.00 83.69 569 LYS A N 1
ATOM 4491 C CA . LYS A 1 569 ? 47.771 0.896 -4.191 1.00 83.69 569 LYS A CA 1
ATOM 4492 C C . LYS A 1 569 ? 47.897 2.419 -4.292 1.00 83.69 569 LYS A C 1
ATOM 4494 O O . LYS A 1 569 ? 48.972 2.956 -4.035 1.00 83.69 569 LYS A O 1
ATOM 4499 N N . SER A 1 570 ? 46.807 3.121 -4.616 1.00 67.69 570 SER A N 1
ATOM 4500 C CA . SER A 1 570 ? 46.822 4.582 -4.807 1.00 67.69 570 SER A CA 1
ATOM 4501 C C . SER A 1 570 ? 47.139 5.386 -3.537 1.00 67.69 570 SER A C 1
ATOM 4503 O O . SER A 1 570 ? 47.713 6.464 -3.636 1.00 67.69 570 SER A O 1
ATOM 4505 N N . GLY A 1 571 ? 46.837 4.856 -2.346 1.00 54.53 571 GLY A N 1
ATOM 4506 C CA . GLY A 1 571 ? 47.110 5.536 -1.072 1.00 54.53 571 GLY A CA 1
ATOM 4507 C C . GLY A 1 571 ? 48.581 5.546 -0.627 1.00 54.53 571 GLY A C 1
ATOM 4508 O O . GLY A 1 571 ? 48.902 6.173 0.380 1.00 54.53 571 GLY A O 1
ATOM 4509 N N . THR A 1 572 ? 49.485 4.858 -1.335 1.00 44.81 572 THR A N 1
ATOM 4510 C CA . THR A 1 572 ? 50.860 4.590 -0.862 1.00 44.81 572 THR A CA 1
ATOM 4511 C C . THR A 1 572 ? 51.911 5.446 -1.587 1.00 44.81 572 THR A C 1
ATOM 4513 O O . THR A 1 572 ? 52.863 4.919 -2.159 1.00 44.81 572 THR A O 1
ATOM 4516 N N . SER A 1 573 ? 51.747 6.778 -1.609 1.00 37.72 573 SER A N 1
ATOM 4517 C CA . SER A 1 573 ? 52.565 7.654 -2.473 1.00 37.72 573 SER A CA 1
ATOM 4518 C C . SER A 1 573 ? 53.127 8.947 -1.848 1.00 37.72 573 SER A C 1
ATOM 4520 O O . SER A 1 573 ? 53.159 9.967 -2.534 1.00 37.72 573 SER A O 1
ATOM 4522 N N . SER A 1 574 ? 53.629 8.938 -0.599 1.00 33.19 574 SER A N 1
ATOM 4523 C CA . SER A 1 574 ? 54.494 10.042 -0.104 1.00 33.19 574 SER A CA 1
ATOM 4524 C C . SER A 1 574 ? 55.344 9.762 1.161 1.00 33.19 574 SER A C 1
ATOM 4526 O O . SER A 1 574 ? 55.220 10.486 2.147 1.00 33.19 574 SER A O 1
ATOM 4528 N N . THR A 1 575 ? 56.233 8.756 1.171 1.00 26.81 575 THR A N 1
ATOM 4529 C CA . THR A 1 575 ? 57.542 8.786 1.896 1.00 26.81 575 THR A CA 1
ATOM 4530 C C . THR A 1 575 ? 58.343 7.487 1.688 1.00 26.81 575 THR A C 1
ATOM 4532 O O . THR A 1 575 ? 57.749 6.412 1.685 1.00 26.81 575 THR A O 1
ATOM 4535 N N . PRO A 1 576 ? 59.686 7.537 1.562 1.00 34.94 576 PRO A N 1
ATOM 4536 C CA . PRO A 1 576 ? 60.526 6.340 1.557 1.00 34.94 576 PRO A CA 1
ATOM 4537 C C . PRO A 1 576 ? 60.891 5.917 2.991 1.00 34.94 576 PRO A C 1
ATOM 4539 O O . PRO A 1 576 ? 61.685 6.580 3.659 1.00 34.94 576 PRO A O 1
ATOM 4542 N N . ILE A 1 577 ? 60.348 4.791 3.458 1.00 27.70 577 ILE A N 1
ATOM 4543 C CA . ILE A 1 577 ? 60.711 4.164 4.742 1.00 27.70 577 ILE A CA 1
ATOM 4544 C C . ILE A 1 577 ? 61.378 2.803 4.475 1.00 27.70 577 ILE A C 1
ATOM 4546 O O . ILE A 1 577 ? 61.120 2.152 3.465 1.00 27.70 577 ILE A O 1
ATOM 4550 N N . ARG A 1 578 ? 62.325 2.427 5.344 1.00 26.69 578 ARG A N 1
ATOM 4551 C CA . ARG A 1 578 ? 63.199 1.251 5.192 1.00 26.69 578 ARG A CA 1
ATOM 4552 C C . ARG A 1 578 ? 62.445 -0.079 5.379 1.00 26.69 578 ARG A C 1
ATOM 4554 O O . ARG A 1 578 ? 61.455 -0.101 6.104 1.00 26.69 578 ARG A O 1
ATOM 4561 N N . PRO A 1 579 ? 62.938 -1.189 4.794 1.00 34.84 579 PRO A N 1
ATOM 4562 C CA . PRO A 1 579 ? 62.320 -2.502 4.948 1.00 34.84 579 PRO A CA 1
ATOM 4563 C C . PRO A 1 579 ? 62.551 -3.087 6.350 1.00 34.84 579 PRO A C 1
ATOM 4565 O O . PRO A 1 579 ? 63.661 -3.499 6.691 1.00 34.84 579 PRO A O 1
ATOM 4568 N N . SER A 1 580 ? 61.479 -3.167 7.133 1.00 32.88 580 SER A N 1
ATOM 4569 C CA . SER A 1 580 ? 61.353 -4.020 8.318 1.00 32.88 580 SER A CA 1
ATOM 4570 C C . SER A 1 580 ? 59.879 -4.382 8.536 1.00 32.88 580 SER A C 1
ATOM 4572 O O . SER A 1 580 ? 58.999 -3.570 8.265 1.00 32.88 580 SER A O 1
ATOM 4574 N N . ASP A 1 581 ? 59.632 -5.591 9.042 1.00 28.08 581 ASP A N 1
ATOM 4575 C CA . ASP A 1 581 ? 58.331 -6.105 9.508 1.00 28.08 581 ASP A CA 1
ATOM 4576 C C . ASP A 1 581 ? 57.252 -6.461 8.459 1.00 28.08 581 ASP A C 1
ATOM 4578 O O . ASP A 1 581 ? 56.047 -6.364 8.709 1.00 28.08 581 ASP A O 1
ATOM 4582 N N . GLU A 1 582 ? 57.664 -7.070 7.340 1.00 29.06 582 GLU A N 1
ATOM 4583 C CA . GLU A 1 582 ? 56.796 -7.980 6.568 1.00 29.06 582 GLU A CA 1
ATOM 4584 C C . GLU A 1 582 ? 56.412 -9.227 7.404 1.00 29.06 582 GLU A C 1
ATOM 4586 O O . GLU A 1 582 ? 56.985 -10.305 7.240 1.00 29.06 582 GLU A O 1
ATOM 4591 N N . SER A 1 583 ? 55.454 -9.118 8.338 1.00 29.00 583 SER A N 1
ATOM 4592 C CA . SER A 1 583 ? 55.029 -10.292 9.132 1.00 29.00 583 SER A CA 1
ATOM 4593 C C . SER A 1 583 ? 53.528 -10.471 9.400 1.00 29.00 583 SER A C 1
ATOM 4595 O O . SER A 1 583 ? 53.128 -11.589 9.720 1.00 29.00 583 SER A O 1
ATOM 4597 N N . ASP A 1 584 ? 52.669 -9.459 9.215 1.00 33.12 584 ASP A N 1
ATOM 4598 C CA . ASP A 1 584 ? 51.258 -9.511 9.670 1.00 33.12 584 ASP A CA 1
ATOM 4599 C C . ASP A 1 584 ? 50.179 -9.641 8.575 1.00 33.12 584 ASP A C 1
ATOM 4601 O O . ASP A 1 584 ? 48.977 -9.662 8.872 1.00 33.12 584 ASP A O 1
ATOM 4605 N N . GLN A 1 585 ? 50.578 -9.812 7.312 1.00 31.89 585 GLN A N 1
ATOM 4606 C CA . GLN A 1 585 ? 49.677 -10.260 6.236 1.00 31.89 585 GLN A CA 1
ATOM 4607 C C . GLN A 1 585 ? 49.843 -11.760 5.930 1.00 31.89 585 GLN A C 1
ATOM 4609 O O . GLN A 1 585 ? 48.843 -12.468 5.850 1.00 31.89 585 GLN A O 1
ATOM 4614 N N . ILE A 1 586 ? 51.072 -12.293 5.928 1.00 33.62 586 ILE A N 1
ATOM 4615 C CA . ILE A 1 586 ? 51.361 -13.722 5.657 1.00 33.62 586 ILE A CA 1
ATOM 4616 C C . ILE A 1 586 ? 50.809 -14.673 6.749 1.00 33.62 586 ILE A C 1
ATOM 4618 O O . ILE A 1 586 ? 50.643 -15.868 6.509 1.00 33.62 586 ILE A O 1
ATOM 4622 N N . LYS A 1 587 ? 50.481 -14.169 7.948 1.00 27.45 587 LYS A N 1
ATOM 4623 C CA . LYS A 1 587 ? 49.896 -14.974 9.040 1.00 27.45 587 LYS A CA 1
ATOM 4624 C C . LYS A 1 587 ? 48.411 -15.313 8.850 1.00 27.45 587 LYS A C 1
ATOM 4626 O O . LYS A 1 587 ? 47.974 -16.329 9.377 1.00 27.45 587 LYS A O 1
ATOM 4631 N N . ARG A 1 588 ? 47.626 -14.499 8.130 1.00 33.41 588 ARG A N 1
ATOM 4632 C CA . ARG A 1 588 ? 46.155 -14.664 8.078 1.00 33.41 588 ARG A CA 1
ATOM 4633 C C . ARG A 1 588 ? 45.671 -15.741 7.106 1.00 33.41 588 ARG A C 1
ATOM 4635 O O . ARG A 1 588 ? 44.677 -16.389 7.401 1.00 33.41 588 ARG A O 1
ATOM 4642 N N . ASP A 1 589 ? 46.438 -16.028 6.058 1.00 32.91 589 ASP A N 1
ATOM 4643 C CA . ASP A 1 589 ? 46.163 -17.134 5.126 1.00 32.91 589 ASP A CA 1
ATOM 4644 C C . ASP A 1 589 ? 46.732 -18.489 5.621 1.00 32.91 589 ASP A C 1
ATOM 4646 O O . ASP A 1 589 ? 46.798 -19.453 4.862 1.00 32.91 589 ASP A O 1
ATOM 4650 N N . ARG A 1 590 ? 47.195 -18.583 6.882 1.00 28.33 590 ARG A N 1
ATOM 4651 C CA . ARG A 1 590 ? 47.886 -19.771 7.435 1.00 28.33 590 ARG A CA 1
ATOM 4652 C C . ARG A 1 590 ? 47.116 -20.565 8.501 1.00 28.33 590 ARG A C 1
ATOM 4654 O O . ARG A 1 590 ? 47.650 -21.571 8.966 1.00 28.33 590 ARG A O 1
ATOM 4661 N N . GLU A 1 591 ? 45.907 -20.151 8.891 1.00 30.30 591 GLU A N 1
ATOM 4662 C CA . GLU A 1 591 ? 45.174 -20.785 10.009 1.00 30.30 591 GLU A CA 1
ATOM 4663 C C . GLU A 1 591 ? 43.823 -21.445 9.665 1.00 30.30 591 GLU A C 1
ATOM 4665 O O . GLU A 1 591 ? 43.315 -22.178 10.512 1.00 30.30 591 GLU A O 1
ATOM 4670 N N . GLU A 1 592 ? 43.258 -21.288 8.457 1.00 33.72 592 GLU A N 1
ATOM 4671 C CA . GLU A 1 592 ? 42.016 -22.008 8.081 1.00 33.72 592 GLU A CA 1
ATOM 4672 C C . GLU A 1 592 ? 42.254 -23.337 7.321 1.00 33.72 592 GLU A C 1
ATOM 4674 O O . GLU A 1 592 ? 41.447 -24.256 7.461 1.00 33.72 592 GLU A O 1
ATOM 4679 N N . ASP A 1 593 ? 43.388 -23.517 6.626 1.00 34.19 593 ASP A N 1
ATOM 4680 C CA . ASP A 1 593 ? 43.726 -24.767 5.913 1.00 34.19 593 ASP A CA 1
ATOM 4681 C C . ASP A 1 593 ? 44.648 -25.700 6.728 1.00 34.19 593 ASP A C 1
ATOM 4683 O O . ASP A 1 593 ? 45.863 -25.773 6.525 1.00 34.19 593 ASP A O 1
ATOM 4687 N N . LYS A 1 594 ? 44.052 -26.466 7.654 1.00 33.41 594 LYS A N 1
ATOM 4688 C CA . LYS A 1 594 ? 44.691 -27.628 8.311 1.00 33.41 594 LYS A CA 1
ATOM 4689 C C . LYS A 1 594 ? 43.738 -28.818 8.480 1.00 33.41 594 LYS A C 1
ATOM 4691 O O . LYS A 1 594 ? 43.364 -29.177 9.596 1.00 33.41 594 LYS A O 1
ATOM 4696 N N . ILE A 1 595 ? 43.411 -29.491 7.375 1.00 30.89 595 ILE A N 1
ATOM 4697 C CA . ILE A 1 595 ? 42.929 -30.882 7.398 1.00 30.89 595 ILE A CA 1
ATOM 4698 C C . ILE A 1 595 ? 43.728 -31.711 6.384 1.00 30.89 595 ILE A C 1
ATOM 4700 O O . ILE A 1 595 ? 43.742 -31.401 5.202 1.00 30.89 595 ILE A O 1
ATOM 4704 N N . GLN A 1 596 ? 44.397 -32.739 6.913 1.00 28.58 596 GLN A N 1
ATOM 4705 C CA . GLN A 1 596 ? 44.975 -33.924 6.261 1.00 28.58 596 GLN A CA 1
ATOM 4706 C C . GLN A 1 596 ? 45.465 -33.794 4.807 1.00 28.58 596 GLN A C 1
ATOM 4708 O O . GLN A 1 596 ? 44.726 -33.970 3.844 1.00 28.58 596 GLN A O 1
ATOM 4713 N N . THR A 1 597 ? 46.786 -33.668 4.682 1.00 27.33 597 THR A N 1
ATOM 4714 C CA . THR A 1 597 ? 47.538 -34.252 3.568 1.00 27.33 597 THR A CA 1
ATOM 4715 C C . THR A 1 597 ? 47.393 -35.778 3.581 1.00 27.33 597 THR A C 1
ATOM 4717 O O . THR A 1 597 ? 47.880 -36.413 4.517 1.00 27.33 597 THR A O 1
ATOM 4720 N N . ASP A 1 598 ? 46.804 -36.358 2.536 1.00 25.53 598 ASP A N 1
ATOM 4721 C CA . ASP A 1 598 ? 47.166 -37.709 2.090 1.00 25.53 598 ASP A CA 1
ATOM 4722 C C . ASP A 1 598 ? 48.277 -37.582 1.037 1.00 25.53 598 ASP A C 1
ATOM 4724 O O . ASP A 1 598 ? 48.220 -36.727 0.149 1.00 25.53 598 ASP A O 1
ATOM 4728 N N . GLU A 1 599 ? 49.320 -38.403 1.146 1.00 33.81 599 GLU A N 1
ATOM 4729 C CA . GLU A 1 599 ? 50.495 -38.321 0.275 1.00 33.81 599 GLU A CA 1
ATOM 4730 C C . GLU A 1 599 ? 50.287 -39.082 -1.042 1.00 33.81 599 GLU A C 1
ATOM 4732 O O . GLU A 1 599 ? 50.227 -40.309 -1.052 1.00 33.81 599 GLU A O 1
ATOM 4737 N N . SER A 1 600 ? 50.266 -38.380 -2.180 1.00 30.00 600 SER A N 1
ATOM 4738 C CA . SER A 1 600 ? 50.820 -38.888 -3.452 1.00 30.00 600 SER A CA 1
ATOM 4739 C C . SER A 1 600 ? 50.852 -37.812 -4.552 1.00 30.00 600 SER A C 1
ATOM 4741 O O . SER A 1 600 ? 50.207 -36.774 -4.455 1.00 30.00 600 SER A O 1
ATOM 4743 N N . ILE A 1 601 ? 51.603 -38.096 -5.625 1.00 30.48 601 ILE A N 1
ATOM 4744 C CA . ILE A 1 601 ? 51.678 -37.322 -6.880 1.00 30.48 601 ILE A CA 1
ATOM 4745 C C . ILE A 1 601 ? 52.347 -35.938 -6.738 1.00 30.48 601 ILE A C 1
ATOM 4747 O O . ILE A 1 601 ? 51.735 -34.881 -6.872 1.00 30.48 601 ILE A O 1
ATOM 4751 N N . ALA A 1 602 ? 53.676 -35.952 -6.596 1.00 39.47 602 ALA A N 1
ATOM 4752 C CA . ALA A 1 602 ? 54.503 -34.808 -6.976 1.00 39.47 602 ALA A CA 1
ATOM 4753 C C . ALA A 1 602 ? 54.544 -34.683 -8.514 1.00 39.47 602 ALA A C 1
ATOM 4755 O O . ALA A 1 602 ? 55.047 -35.575 -9.198 1.00 39.47 602 ALA A O 1
ATOM 4756 N N . VAL A 1 603 ? 54.032 -33.578 -9.066 1.00 32.69 603 VAL A N 1
ATOM 4757 C CA . VAL A 1 603 ? 54.085 -33.251 -10.505 1.00 32.69 603 VAL A CA 1
ATOM 4758 C C . VAL A 1 603 ? 54.534 -31.801 -10.687 1.00 32.69 603 VAL A C 1
ATOM 4760 O O . VAL A 1 603 ? 54.196 -30.928 -9.893 1.00 32.69 603 VAL A O 1
ATOM 4763 N N . ALA A 1 604 ? 55.327 -31.565 -11.736 1.00 35.34 604 ALA A N 1
ATOM 4764 C CA . ALA A 1 604 ? 55.980 -30.290 -12.020 1.00 35.34 604 ALA A CA 1
ATOM 4765 C C . ALA A 1 604 ? 55.018 -29.092 -12.142 1.00 35.34 604 ALA A C 1
ATOM 4767 O O . ALA A 1 604 ? 53.868 -29.229 -12.570 1.00 35.34 604 ALA A O 1
ATOM 4768 N N . SER A 1 605 ? 55.550 -27.900 -11.857 1.00 44.75 605 SER A N 1
ATOM 4769 C CA . SER A 1 605 ? 54.904 -26.594 -12.021 1.00 44.75 605 SER A CA 1
ATOM 4770 C C . SER A 1 605 ? 54.625 -26.275 -13.496 1.00 44.75 605 SER A C 1
ATOM 4772 O O . SER A 1 605 ? 55.344 -25.513 -14.141 1.00 44.75 605 SER A O 1
ATOM 4774 N N . LYS A 1 606 ? 53.568 -26.877 -14.048 1.00 61.56 606 LYS A N 1
ATOM 4775 C CA . LYS A 1 606 ? 53.025 -26.499 -15.354 1.00 61.56 606 LYS A CA 1
ATOM 4776 C C . LYS A 1 606 ? 52.455 -25.086 -15.265 1.00 61.56 606 LYS A C 1
ATOM 4778 O O . LYS A 1 606 ? 51.516 -24.858 -14.504 1.00 61.56 606 LYS A O 1
ATOM 4783 N N . THR A 1 607 ? 52.974 -24.176 -16.082 1.00 76.50 607 THR A N 1
ATOM 4784 C CA . THR A 1 607 ? 52.311 -22.909 -16.400 1.00 76.50 607 THR A CA 1
ATOM 4785 C C . THR A 1 607 ? 50.896 -23.193 -16.905 1.00 76.50 607 THR A C 1
ATOM 4787 O O . THR A 1 607 ? 50.690 -24.015 -17.800 1.00 76.50 607 THR A O 1
ATOM 4790 N N . GLN A 1 608 ? 49.907 -22.545 -16.296 1.00 83.75 608 GLN A N 1
ATOM 4791 C CA . GLN A 1 608 ? 48.495 -22.682 -16.635 1.00 83.75 608 GLN A CA 1
ATOM 4792 C C . GLN A 1 608 ? 48.003 -21.419 -17.337 1.00 83.75 608 GLN A C 1
ATOM 4794 O O . GLN A 1 608 ? 48.457 -20.313 -17.047 1.00 83.75 608 GLN A O 1
ATOM 4799 N N . MET A 1 609 ? 47.045 -21.587 -18.244 1.00 87.62 609 MET A N 1
ATOM 4800 C CA . MET A 1 609 ? 46.413 -20.487 -18.964 1.00 87.62 609 MET A CA 1
ATOM 4801 C C . MET A 1 609 ? 45.057 -20.151 -18.335 1.00 87.62 609 MET A C 1
ATOM 4803 O O . MET A 1 609 ? 44.283 -21.041 -17.974 1.00 87.62 609 MET A O 1
ATOM 4807 N N . ALA A 1 610 ? 44.768 -18.859 -18.218 1.00 89.75 610 ALA A N 1
ATOM 4808 C CA . ALA A 1 610 ? 43.467 -18.318 -17.852 1.00 89.75 610 ALA A CA 1
ATOM 4809 C C . ALA A 1 610 ? 42.956 -17.351 -18.925 1.00 89.75 610 ALA A C 1
ATOM 4811 O O . ALA A 1 610 ? 43.734 -16.631 -19.548 1.00 89.75 610 ALA A O 1
ATOM 4812 N N . LEU A 1 611 ? 41.636 -17.283 -19.085 1.00 91.06 611 LEU A N 1
ATOM 4813 C CA . LEU A 1 611 ? 40.949 -16.289 -19.907 1.00 91.06 611 LEU A CA 1
ATOM 4814 C C . LEU A 1 611 ? 40.275 -15.290 -18.973 1.00 91.06 611 LEU A C 1
ATOM 4816 O O . LEU A 1 611 ? 39.318 -15.637 -18.278 1.00 91.06 611 LEU A O 1
ATOM 4820 N N . LYS A 1 612 ? 40.762 -14.049 -18.970 1.00 93.38 612 LYS A N 1
ATOM 4821 C CA . LYS A 1 612 ? 40.070 -12.926 -18.338 1.00 93.38 612 LYS A CA 1
ATOM 4822 C C . LYS A 1 612 ? 39.194 -12.246 -19.383 1.00 93.38 612 LYS A C 1
ATOM 4824 O O . LYS A 1 612 ? 39.703 -11.854 -20.428 1.00 93.38 612 LYS A O 1
ATOM 4829 N N . MET A 1 613 ? 37.915 -12.068 -19.084 1.00 94.19 613 MET A N 1
ATOM 4830 C CA . MET A 1 613 ? 36.953 -11.324 -19.900 1.00 94.19 613 MET A CA 1
ATOM 4831 C C . MET A 1 613 ? 36.263 -10.238 -19.068 1.00 94.19 613 MET A C 1
ATOM 4833 O O . MET A 1 613 ? 35.995 -10.441 -17.882 1.00 94.19 613 MET A O 1
ATOM 4837 N N . SER A 1 614 ? 35.954 -9.107 -19.690 1.00 94.62 614 SER A N 1
ATOM 4838 C CA . SER A 1 614 ? 35.175 -8.005 -19.123 1.00 94.62 614 SER A CA 1
ATOM 4839 C C . SER A 1 614 ? 33.974 -7.763 -20.035 1.00 94.62 614 SER A C 1
ATOM 4841 O O . SER A 1 614 ? 34.165 -7.595 -21.233 1.00 94.62 614 SER A O 1
ATOM 4843 N N . LEU A 1 615 ? 32.745 -7.742 -19.515 1.00 95.00 615 LEU A N 1
ATOM 4844 C CA . LEU A 1 615 ? 31.534 -7.653 -20.349 1.00 95.00 615 LEU A CA 1
ATOM 4845 C C . LEU A 1 615 ? 30.354 -7.005 -19.618 1.00 95.00 615 LEU A C 1
ATOM 4847 O O . LEU A 1 615 ? 30.149 -7.245 -18.429 1.00 95.00 615 LEU A O 1
ATOM 4851 N N . THR A 1 616 ? 29.576 -6.185 -20.319 1.00 94.50 616 THR A N 1
ATOM 4852 C CA . THR A 1 616 ? 28.349 -5.549 -19.817 1.00 94.50 616 THR A CA 1
ATOM 4853 C C . THR A 1 616 ? 27.135 -6.350 -20.278 1.00 94.50 616 THR A C 1
ATOM 4855 O O . THR A 1 616 ? 26.928 -6.537 -21.479 1.00 94.50 616 THR A O 1
ATOM 4858 N N . LEU A 1 617 ? 26.300 -6.791 -19.333 1.00 92.62 617 LEU A N 1
ATOM 4859 C CA . LEU A 1 617 ? 24.990 -7.390 -19.617 1.00 92.62 617 LEU A CA 1
ATOM 4860 C C . LEU A 1 617 ? 23.865 -6.515 -19.049 1.00 92.62 617 LEU A C 1
ATOM 4862 O O . LEU A 1 617 ? 24.042 -5.966 -17.956 1.00 92.62 617 LEU A O 1
ATOM 4866 N N . PRO A 1 618 ? 22.702 -6.426 -19.723 1.00 90.00 618 PRO A N 1
ATOM 4867 C CA . PRO A 1 618 ? 21.514 -5.783 -19.170 1.00 90.00 618 PRO A CA 1
ATOM 4868 C C . PRO A 1 618 ? 21.018 -6.422 -17.865 1.00 90.00 618 PRO A C 1
ATOM 4870 O O . PRO A 1 618 ? 21.457 -7.499 -17.445 1.00 90.00 618 PRO A O 1
ATOM 4873 N N . SER A 1 619 ? 20.056 -5.765 -17.222 1.00 84.56 619 SER A N 1
ATOM 4874 C CA . SER A 1 619 ? 19.310 -6.340 -16.103 1.00 84.56 619 SER A CA 1
ATOM 4875 C C . SER A 1 619 ? 18.627 -7.664 -16.502 1.00 84.56 619 SER A C 1
ATOM 4877 O O . SER A 1 619 ? 18.386 -7.954 -17.674 1.00 84.56 619 SER A O 1
ATOM 4879 N N . SER A 1 620 ? 18.373 -8.533 -15.517 1.00 80.31 620 SER A N 1
ATOM 4880 C CA . SER A 1 620 ? 17.762 -9.866 -15.706 1.00 80.31 620 SER A CA 1
ATOM 4881 C C . SER A 1 620 ? 18.518 -10.863 -16.615 1.00 80.31 620 SER A C 1
ATOM 4883 O O . SER A 1 620 ? 17.973 -11.927 -16.931 1.00 80.31 620 SER A O 1
ATOM 4885 N N . CYS A 1 621 ? 19.766 -10.573 -17.001 1.00 87.19 621 CYS A N 1
ATOM 4886 C CA . CYS A 1 621 ? 20.638 -11.455 -17.788 1.00 87.19 621 CYS A CA 1
ATOM 4887 C C . CYS A 1 621 ? 21.649 -12.212 -16.901 1.00 87.19 621 CYS A C 1
ATOM 4889 O O . CYS A 1 621 ? 22.136 -11.680 -15.902 1.00 87.19 621 CYS A O 1
ATOM 4891 N N . TYR A 1 622 ? 22.000 -13.448 -17.277 1.00 87.19 622 TYR A N 1
ATOM 4892 C CA . TYR A 1 622 ? 22.880 -14.326 -16.491 1.00 87.19 622 TYR A CA 1
ATOM 4893 C C . TYR A 1 622 ? 24.257 -14.498 -17.145 1.00 87.19 622 TYR A C 1
ATOM 4895 O O . TYR A 1 622 ? 24.383 -15.178 -18.161 1.00 87.19 622 TYR A O 1
ATOM 4903 N N . ALA A 1 623 ? 25.316 -13.980 -16.515 1.00 89.44 623 ALA A N 1
ATOM 4904 C CA . ALA A 1 623 ? 26.691 -14.158 -16.999 1.00 89.44 623 ALA A CA 1
ATOM 4905 C C . ALA A 1 623 ? 27.129 -15.635 -17.079 1.00 89.44 623 ALA A C 1
ATOM 4907 O O . ALA A 1 623 ? 27.947 -15.996 -17.921 1.00 89.44 623 ALA A O 1
ATOM 4908 N N . THR A 1 624 ? 26.542 -16.518 -16.265 1.00 88.25 624 THR A N 1
ATOM 4909 C CA . THR A 1 624 ? 26.754 -17.971 -16.367 1.00 88.25 624 THR A CA 1
ATOM 4910 C C . THR A 1 624 ? 26.270 -18.561 -17.691 1.00 88.25 624 THR A C 1
ATOM 4912 O O . THR A 1 624 ? 26.843 -19.552 -18.126 1.00 88.25 624 THR A O 1
ATOM 4915 N N . MET A 1 625 ? 25.283 -17.960 -18.365 1.00 89.81 625 MET A N 1
ATOM 4916 C CA . MET A 1 625 ? 24.814 -18.420 -19.681 1.00 89.81 625 MET A CA 1
ATOM 4917 C C . MET A 1 625 ? 25.737 -17.959 -20.818 1.00 89.81 625 MET A C 1
ATOM 4919 O O . MET A 1 625 ? 25.977 -18.730 -21.742 1.00 89.81 625 MET A O 1
ATOM 4923 N N . ALA A 1 626 ? 26.358 -16.780 -20.702 1.00 90.19 626 ALA A N 1
ATOM 4924 C CA . ALA A 1 626 ? 27.444 -16.365 -21.597 1.00 90.19 626 ALA A CA 1
ATOM 4925 C C . ALA A 1 626 ? 28.677 -17.284 -21.460 1.00 90.19 626 ALA A C 1
ATOM 4927 O O . ALA A 1 626 ? 29.250 -17.721 -22.454 1.00 90.19 626 ALA A O 1
ATOM 4928 N N . ILE A 1 627 ? 29.043 -17.654 -20.225 1.00 90.06 627 ILE A N 1
ATOM 4929 C CA . ILE A 1 627 ? 30.130 -18.615 -19.957 1.00 90.06 627 ILE A CA 1
ATOM 4930 C C . ILE A 1 627 ? 29.764 -20.024 -20.456 1.00 90.06 627 ILE A C 1
ATOM 4932 O O . ILE A 1 627 ? 30.613 -20.707 -21.024 1.00 90.06 627 ILE A O 1
ATOM 4936 N N . ARG A 1 628 ? 28.504 -20.457 -20.291 1.00 89.31 628 ARG A N 1
ATOM 4937 C CA . ARG A 1 628 ? 27.989 -21.725 -20.838 1.00 89.31 628 ARG A CA 1
ATOM 4938 C C . ARG A 1 628 ? 28.121 -21.758 -22.362 1.00 89.31 628 ARG A C 1
ATOM 4940 O O . ARG A 1 628 ? 28.608 -22.748 -22.900 1.00 89.31 628 ARG A O 1
ATOM 4947 N N . GLU A 1 629 ? 27.726 -20.685 -23.047 1.00 89.75 629 GLU A N 1
ATOM 4948 C CA . GLU A 1 629 ? 27.845 -20.555 -24.506 1.00 89.75 629 GLU A CA 1
ATOM 4949 C C . GLU A 1 629 ? 29.305 -20.599 -24.986 1.00 89.75 629 GLU A C 1
ATOM 4951 O O . GLU A 1 629 ? 29.567 -21.138 -26.061 1.00 89.75 629 GLU A O 1
ATOM 4956 N N . LEU A 1 630 ? 30.248 -20.112 -24.173 1.00 87.88 630 LEU A N 1
ATOM 4957 C CA . LEU A 1 630 ? 31.684 -20.150 -24.457 1.00 87.88 630 LEU A CA 1
ATOM 4958 C C . LEU A 1 630 ? 32.319 -21.536 -24.227 1.00 87.88 630 LEU A C 1
ATOM 4960 O O . LEU A 1 630 ? 33.038 -22.027 -25.091 1.00 87.88 630 LEU A O 1
ATOM 4964 N N . LEU A 1 631 ? 32.073 -22.163 -23.070 1.00 86.94 631 LEU A N 1
ATOM 4965 C CA . LEU A 1 631 ? 32.725 -23.424 -22.671 1.00 86.94 631 LEU A CA 1
ATOM 4966 C C . LEU A 1 631 ? 32.035 -24.682 -23.227 1.00 86.94 631 LEU A C 1
ATOM 4968 O O . LEU A 1 631 ? 32.656 -25.739 -23.318 1.00 86.94 631 LEU A O 1
ATOM 4972 N N . LYS A 1 632 ? 30.740 -24.591 -23.563 1.00 84.50 632 LYS A N 1
ATOM 4973 C CA . LYS A 1 632 ? 29.848 -25.722 -23.901 1.00 84.50 632 LYS A CA 1
ATOM 4974 C C . LYS A 1 632 ? 29.681 -26.776 -22.795 1.00 84.50 632 LYS A C 1
ATOM 4976 O O . LYS A 1 632 ? 29.193 -27.873 -23.044 1.00 84.50 632 LYS A O 1
ATOM 4981 N N . THR A 1 633 ? 30.047 -26.450 -21.558 1.00 77.94 633 THR A N 1
ATOM 4982 C CA . THR A 1 633 ? 29.905 -27.326 -20.383 1.00 77.94 633 THR A CA 1
ATOM 4983 C C . THR A 1 633 ? 28.710 -26.922 -19.521 1.00 77.94 633 THR A C 1
ATOM 4985 O O . THR A 1 633 ? 28.478 -25.728 -19.331 1.00 77.94 633 THR A O 1
ATOM 4988 N N . SER A 1 634 ? 28.017 -27.897 -18.920 1.00 68.69 634 SER A N 1
ATOM 4989 C CA . SER A 1 634 ? 26.945 -27.626 -17.949 1.00 68.69 634 SER A CA 1
ATOM 4990 C C . SER A 1 634 ? 27.458 -26.853 -16.730 1.00 68.69 634 SER A C 1
ATOM 4992 O O . SER A 1 634 ? 28.432 -27.251 -16.082 1.00 68.69 634 SER A O 1
ATOM 4994 N N . THR A 1 635 ? 26.751 -25.787 -16.357 1.00 67.06 635 THR A N 1
ATOM 4995 C CA . THR A 1 635 ? 27.072 -24.959 -15.185 1.00 67.06 635 THR A CA 1
ATOM 4996 C C . THR A 1 635 ? 26.932 -25.709 -13.853 1.00 67.06 635 THR A C 1
ATOM 4998 O O . THR A 1 635 ? 27.565 -25.315 -12.867 1.00 67.06 635 THR A O 1
ATOM 5001 N N . SER A 1 636 ? 26.205 -26.837 -13.823 1.00 53.00 636 SER A N 1
ATOM 5002 C CA . SER A 1 636 ? 26.043 -27.690 -12.632 1.00 53.00 636 SER A CA 1
ATOM 5003 C C . SER A 1 636 ? 27.361 -28.275 -12.098 1.00 53.00 636 SER A C 1
ATOM 5005 O O . SER A 1 636 ? 27.478 -28.522 -10.896 1.00 53.00 636 SER A O 1
ATOM 5007 N N . MET A 1 637 ? 28.379 -28.435 -12.953 1.00 41.81 637 MET A N 1
ATOM 5008 C CA . MET A 1 637 ? 29.688 -28.992 -12.576 1.00 41.81 637 MET A CA 1
ATOM 5009 C C . MET A 1 637 ? 30.538 -28.042 -11.713 1.00 41.81 637 MET A C 1
ATOM 5011 O O . MET A 1 637 ? 31.425 -28.492 -10.998 1.00 41.81 637 MET A O 1
ATOM 5015 N N . THR A 1 638 ? 30.271 -26.730 -11.731 1.00 41.59 638 THR A N 1
ATOM 5016 C CA . THR A 1 638 ? 31.127 -25.721 -11.059 1.00 41.59 638 THR A CA 1
ATOM 5017 C C . THR A 1 638 ? 30.785 -25.455 -9.587 1.00 41.59 638 THR A C 1
ATOM 5019 O O . THR A 1 638 ? 31.413 -24.616 -8.946 1.00 41.59 638 THR A O 1
ATOM 5022 N N . GLY A 1 639 ? 29.793 -26.159 -9.032 1.00 33.53 639 GLY A N 1
ATOM 5023 C CA . GLY A 1 639 ? 29.317 -25.963 -7.656 1.00 33.53 639 GLY A CA 1
ATOM 5024 C C . GLY A 1 639 ? 29.354 -27.208 -6.770 1.00 33.53 639 GLY A C 1
ATOM 5025 O O . GLY A 1 639 ? 28.704 -27.199 -5.726 1.00 33.53 639 GLY A O 1
ATOM 5026 N N . LYS A 1 640 ? 30.027 -28.288 -7.195 1.00 28.78 640 LYS A N 1
ATOM 5027 C CA . LYS A 1 640 ? 29.796 -29.635 -6.650 1.00 28.78 640 LYS A CA 1
ATOM 5028 C C . LYS A 1 640 ? 31.011 -30.327 -6.025 1.00 28.78 640 LYS A C 1
ATOM 5030 O O . LYS A 1 640 ? 31.190 -31.526 -6.175 1.00 28.78 640 LYS A O 1
ATOM 5035 N N . GLU A 1 641 ? 31.757 -29.568 -5.231 1.00 26.73 641 GLU A N 1
ATOM 5036 C CA . GLU A 1 641 ? 32.670 -30.060 -4.191 1.00 26.73 641 GLU A CA 1
ATOM 5037 C C . GLU A 1 641 ? 32.653 -29.073 -3.003 1.00 26.73 641 GLU A C 1
ATOM 5039 O O . GLU A 1 641 ? 32.090 -27.982 -3.116 1.00 26.73 641 GLU A O 1
ATOM 5044 N N . PHE A 1 642 ? 33.220 -29.457 -1.852 1.00 30.81 642 PHE A N 1
ATOM 5045 C CA . PHE A 1 642 ? 33.173 -28.711 -0.574 1.00 30.81 642 PHE A CA 1
ATOM 5046 C C . PHE A 1 642 ? 31.790 -28.584 0.106 1.00 30.81 642 PHE A C 1
ATOM 5048 O O . PHE A 1 642 ? 31.360 -27.502 0.504 1.00 30.81 642 PHE A O 1
ATOM 5055 N N . SER A 1 643 ? 31.134 -29.719 0.376 1.00 23.47 643 SER A N 1
ATOM 5056 C CA . SER A 1 643 ? 30.054 -29.826 1.380 1.00 23.47 643 SER A CA 1
ATOM 5057 C C . SER A 1 643 ? 30.464 -30.725 2.562 1.00 23.47 643 SER A C 1
ATOM 5059 O O . SER A 1 643 ? 29.770 -31.686 2.892 1.00 23.47 643 SER A O 1
ATOM 5061 N N . GLY A 1 644 ? 31.634 -30.451 3.156 1.00 25.44 644 GLY A N 1
ATOM 5062 C CA . GLY A 1 644 ? 32.354 -31.391 4.032 1.00 25.44 644 GLY A CA 1
ATOM 5063 C C . GLY A 1 644 ? 32.969 -30.800 5.306 1.00 25.44 644 GLY A C 1
ATOM 5064 O O . GLY A 1 644 ? 34.041 -31.235 5.704 1.00 25.44 644 GLY A O 1
ATOM 5065 N N . MET A 1 645 ? 32.328 -29.822 5.956 1.00 23.83 645 MET A N 1
ATOM 5066 C CA . MET A 1 645 ? 32.819 -29.260 7.227 1.00 23.83 645 MET A CA 1
ATOM 5067 C C . MET A 1 645 ? 31.667 -29.000 8.209 1.00 23.83 645 MET A C 1
ATOM 5069 O O . MET A 1 645 ? 30.687 -28.337 7.867 1.00 23.83 645 MET A O 1
ATOM 5073 N N . MET A 1 646 ? 31.769 -29.528 9.434 1.00 24.33 646 MET A N 1
ATOM 5074 C CA . MET A 1 646 ? 30.812 -29.246 10.516 1.00 24.33 646 MET A CA 1
ATOM 5075 C C . MET A 1 646 ? 31.220 -27.997 11.315 1.00 24.33 646 MET A C 1
ATOM 5077 O O . MET A 1 646 ? 32.412 -27.730 11.460 1.00 24.33 646 MET A O 1
ATOM 5081 N N . PRO A 1 647 ? 30.262 -27.247 11.896 1.00 26.23 647 PRO A N 1
ATOM 5082 C CA . PRO A 1 647 ? 30.580 -26.099 12.739 1.00 26.23 647 PRO A CA 1
ATOM 5083 C C . PRO A 1 647 ? 31.291 -26.531 14.031 1.00 26.23 647 PRO A C 1
ATOM 5085 O O . PRO A 1 647 ? 30.786 -27.366 14.786 1.00 26.23 647 PRO A O 1
ATOM 5088 N N . PHE A 1 648 ? 32.444 -25.919 14.307 1.00 24.17 648 PHE A N 1
ATOM 5089 C CA . PHE A 1 648 ? 33.244 -26.178 15.506 1.00 24.17 648 PHE A CA 1
ATOM 5090 C C . PHE A 1 648 ? 32.457 -25.940 16.806 1.00 24.17 648 PHE A C 1
ATOM 5092 O O . PHE A 1 648 ? 31.864 -24.879 17.022 1.00 24.17 648 PHE A O 1
ATOM 5099 N N . LYS A 1 649 ? 32.534 -26.904 17.731 1.00 24.69 649 LYS A N 1
ATOM 5100 C CA . LYS A 1 649 ? 32.208 -26.672 19.145 1.00 24.69 649 LYS A CA 1
ATOM 5101 C C . LYS A 1 649 ? 33.321 -25.834 19.777 1.00 24.69 649 LYS A C 1
ATOM 5103 O O . LYS A 1 649 ? 34.494 -26.129 19.577 1.00 24.69 649 LYS A O 1
ATOM 5108 N N . ARG A 1 650 ? 32.967 -24.856 20.616 1.00 25.94 650 ARG A N 1
ATOM 5109 C CA . ARG A 1 650 ? 33.927 -24.256 21.557 1.00 25.94 650 ARG A CA 1
ATOM 5110 C C . ARG A 1 650 ? 34.124 -25.201 22.741 1.00 25.94 650 ARG A C 1
ATOM 5112 O O . ARG A 1 650 ? 33.215 -25.351 23.553 1.00 25.94 650 ARG A O 1
ATOM 5119 N N . SER A 1 651 ? 35.293 -25.820 22.828 1.00 25.52 651 SER A N 1
ATOM 5120 C CA . SER A 1 651 ? 35.769 -26.546 24.007 1.00 25.52 651 SER A CA 1
ATOM 5121 C C . SER A 1 651 ? 36.586 -25.614 24.904 1.00 25.52 651 SER A C 1
ATOM 5123 O O . SER A 1 651 ? 37.563 -25.028 24.442 1.00 25.52 651 SER A O 1
ATOM 5125 N N . ASN A 1 652 ? 36.218 -25.507 26.183 1.00 27.45 652 ASN A N 1
ATOM 5126 C CA . ASN A 1 652 ? 37.155 -25.042 27.210 1.00 27.45 652 ASN A CA 1
ATOM 5127 C C . ASN A 1 652 ? 38.155 -26.171 27.526 1.00 27.45 652 ASN A C 1
ATOM 5129 O O . ASN A 1 652 ? 37.739 -27.333 27.509 1.00 27.45 652 ASN A O 1
ATOM 5133 N N . PRO A 1 653 ? 39.415 -25.856 27.866 1.00 29.80 653 PRO A N 1
ATOM 5134 C CA . PRO A 1 653 ? 40.344 -26.828 28.427 1.00 29.80 653 PRO A CA 1
ATOM 5135 C C . PRO A 1 653 ? 40.065 -27.110 29.917 1.00 29.80 653 PRO A C 1
ATOM 5137 O O . PRO A 1 653 ? 39.765 -26.205 30.694 1.00 29.80 653 PRO A O 1
ATOM 5140 N N . ASP A 1 654 ? 40.184 -28.389 30.263 1.00 25.52 654 ASP A N 1
ATOM 5141 C CA . ASP A 1 654 ? 40.775 -28.970 31.478 1.00 25.52 654 ASP A CA 1
ATOM 5142 C C . ASP A 1 654 ? 40.371 -28.479 32.886 1.00 25.52 654 ASP A C 1
ATOM 5144 O O . ASP A 1 654 ? 40.931 -27.534 33.438 1.00 25.52 654 ASP A O 1
ATOM 5148 N N . VAL A 1 655 ? 39.540 -29.295 33.555 1.00 27.72 655 VAL A N 1
ATOM 5149 C CA . VAL A 1 655 ? 39.666 -29.621 34.995 1.00 27.72 655 VAL A CA 1
ATOM 5150 C C . VAL A 1 655 ? 39.444 -31.146 35.164 1.00 27.72 655 VAL A C 1
ATOM 5152 O O . VAL A 1 655 ? 38.543 -31.668 34.503 1.00 27.72 655 VAL A O 1
ATOM 5155 N N . PRO A 1 656 ? 40.224 -31.896 35.982 1.00 27.39 656 PRO A N 1
ATOM 5156 C CA . PRO A 1 656 ? 40.226 -33.371 35.938 1.00 27.39 656 PRO A CA 1
ATOM 5157 C C . PRO A 1 656 ? 39.074 -34.110 36.654 1.00 27.39 656 PRO A C 1
ATOM 5159 O O . PRO A 1 656 ? 38.348 -33.568 37.483 1.00 27.39 656 PRO A O 1
ATOM 5162 N N . THR A 1 657 ? 38.969 -35.408 36.347 1.00 24.08 657 THR A N 1
ATOM 5163 C CA . THR A 1 657 ? 37.930 -36.369 36.770 1.00 24.08 657 THR A CA 1
ATOM 5164 C C . THR A 1 657 ? 38.190 -37.039 38.133 1.00 24.08 657 THR A C 1
ATOM 5166 O O . THR A 1 657 ? 39.260 -37.615 38.296 1.00 24.08 657 THR A O 1
ATOM 5169 N N . ALA A 1 658 ? 37.194 -37.087 39.041 1.00 24.83 658 ALA A N 1
ATOM 5170 C CA . ALA A 1 658 ? 36.964 -38.101 40.111 1.00 24.83 658 ALA A CA 1
ATOM 5171 C C . ALA A 1 658 ? 35.869 -37.622 41.106 1.00 24.83 658 ALA A C 1
ATOM 5173 O O . ALA A 1 658 ? 35.676 -36.419 41.225 1.00 24.83 658 ALA A O 1
ATOM 5174 N N . GLN A 1 659 ? 35.142 -38.431 41.899 1.00 24.39 659 GLN A N 1
ATOM 5175 C CA . GLN A 1 659 ? 34.756 -39.860 41.861 1.00 24.39 659 GLN A CA 1
ATOM 5176 C C . GLN A 1 659 ? 33.586 -40.088 42.862 1.00 24.39 659 GLN A C 1
ATOM 5178 O O . GLN A 1 659 ? 33.777 -39.872 44.055 1.00 24.39 659 GLN A O 1
ATOM 5183 N N . SER A 1 660 ? 32.453 -40.676 42.432 1.00 25.23 660 SER A N 1
ATOM 5184 C CA . SER A 1 660 ? 31.435 -41.317 43.319 1.00 25.23 660 SER A CA 1
ATOM 5185 C C . SER A 1 660 ? 30.710 -40.376 44.338 1.00 25.23 660 SER A C 1
ATOM 5187 O O . SER A 1 660 ? 30.991 -39.186 44.352 1.00 25.23 660 SER A O 1
ATOM 5189 N N . SER A 1 661 ? 29.713 -40.750 45.168 1.00 25.16 661 SER A N 1
ATOM 5190 C CA . SER A 1 661 ? 28.836 -41.942 45.271 1.00 25.16 661 SER A CA 1
ATOM 5191 C C . SER A 1 661 ? 27.501 -41.620 45.993 1.00 25.16 661 SER A C 1
ATOM 5193 O O . SER A 1 661 ? 27.485 -40.823 46.916 1.00 25.16 661 SER A O 1
ATOM 5195 N N . ARG A 1 662 ? 26.422 -42.332 45.613 1.00 26.09 662 ARG A N 1
ATOM 5196 C CA . ARG A 1 662 ? 25.250 -42.810 46.407 1.00 26.09 662 ARG A CA 1
ATOM 5197 C C . ARG A 1 662 ? 24.728 -42.038 47.659 1.00 26.09 662 ARG A C 1
ATOM 5199 O O . ARG A 1 662 ? 25.354 -42.132 48.704 1.00 26.09 662 ARG A O 1
ATOM 5206 N N . ARG A 1 663 ? 23.424 -41.675 47.590 1.00 27.41 663 ARG A N 1
ATOM 5207 C CA . ARG A 1 663 ? 22.380 -41.719 48.669 1.00 27.41 663 ARG A CA 1
ATOM 5208 C C . ARG A 1 663 ? 22.555 -40.742 49.867 1.00 27.41 663 ARG A C 1
ATOM 5210 O O . ARG A 1 663 ? 23.619 -40.162 50.001 1.00 27.41 663 ARG A O 1
ATOM 5217 N N . ASP A 1 664 ? 21.570 -40.416 50.724 1.00 27.12 664 ASP A N 1
ATOM 5218 C CA . ASP A 1 664 ? 20.157 -40.835 50.960 1.00 27.12 664 ASP A CA 1
ATOM 5219 C C . ASP A 1 664 ? 19.193 -39.599 51.065 1.00 27.12 664 ASP A C 1
ATOM 5221 O O . ASP A 1 664 ? 19.605 -38.476 50.782 1.00 27.12 664 ASP A O 1
ATOM 5225 N N . GLY A 1 665 ? 17.903 -39.784 51.418 1.00 22.53 665 GLY A N 1
ATOM 5226 C CA . GLY A 1 665 ? 16.920 -38.706 51.745 1.00 22.53 665 GLY A CA 1
ATOM 5227 C C . GLY A 1 665 ? 16.842 -38.366 53.257 1.00 22.53 665 GLY A C 1
ATOM 5228 O O . GLY A 1 665 ? 17.785 -38.731 53.958 1.00 22.53 665 GLY A O 1
ATOM 5229 N N . PRO A 1 666 ? 15.754 -37.756 53.820 1.00 33.00 666 PRO A N 1
ATOM 5230 C CA . PRO A 1 666 ? 14.431 -37.413 53.250 1.00 33.00 666 PRO A CA 1
ATOM 5231 C C . PRO A 1 666 ? 13.902 -35.967 53.583 1.00 33.00 666 PRO A C 1
ATOM 5233 O O . PRO A 1 666 ? 14.657 -35.092 53.989 1.00 33.00 666 PRO A O 1
ATOM 5236 N N . ASN A 1 667 ? 12.587 -35.720 53.403 1.00 25.62 667 ASN A N 1
ATOM 5237 C CA . ASN A 1 667 ? 11.815 -34.472 53.683 1.00 25.62 667 ASN A CA 1
ATOM 5238 C C . ASN A 1 667 ? 11.337 -34.336 55.169 1.00 25.62 667 ASN A C 1
ATOM 5240 O O . ASN A 1 667 ? 11.444 -35.329 55.890 1.00 25.62 667 ASN A O 1
ATOM 5244 N N . PRO A 1 668 ? 10.596 -33.270 55.608 1.00 44.12 668 PRO A N 1
ATOM 5245 C CA . PRO A 1 668 ? 10.517 -31.861 55.167 1.00 44.12 668 PRO A CA 1
ATOM 5246 C C . PRO A 1 668 ? 11.037 -30.855 56.252 1.00 44.12 668 PRO A C 1
ATOM 5248 O O . PRO A 1 668 ? 12.245 -30.635 56.189 1.00 44.12 668 PRO A O 1
ATOM 5251 N N . PRO A 1 669 ? 10.312 -30.255 57.257 1.00 33.84 669 PRO A N 1
ATOM 5252 C CA . PRO A 1 669 ? 8.874 -30.117 57.588 1.00 33.84 669 PRO A CA 1
ATOM 5253 C C . PRO A 1 669 ? 8.294 -28.671 57.392 1.00 33.84 669 PRO A C 1
ATOM 5255 O O . PRO A 1 669 ? 8.194 -28.220 56.255 1.00 33.84 669 PRO A O 1
ATOM 5258 N N . THR A 1 670 ? 7.845 -27.960 58.452 1.00 24.72 670 THR A N 1
ATOM 5259 C CA . THR A 1 670 ? 6.959 -26.757 58.427 1.00 24.72 670 THR A CA 1
ATOM 5260 C C . THR A 1 670 ? 7.314 -25.614 59.410 1.00 24.72 670 THR A C 1
ATOM 5262 O O . THR A 1 670 ? 7.556 -25.871 60.581 1.00 24.72 670 THR A O 1
ATOM 5265 N N . THR A 1 671 ? 7.166 -24.364 58.940 1.00 24.80 671 THR A N 1
ATOM 5266 C CA . THR A 1 671 ? 6.508 -23.176 59.566 1.00 24.80 671 THR A CA 1
ATOM 5267 C C . THR A 1 671 ? 6.782 -22.712 61.026 1.00 24.80 671 THR A C 1
ATOM 5269 O O . THR A 1 671 ? 6.527 -23.429 61.989 1.00 24.80 671 THR A O 1
ATOM 5272 N N . SER A 1 672 ? 6.966 -21.380 61.167 1.00 26.80 672 SER A N 1
ATOM 5273 C CA . SER A 1 672 ? 6.386 -20.467 62.201 1.00 26.80 672 SER A CA 1
ATOM 5274 C C . SER A 1 672 ? 7.306 -19.800 63.255 1.00 26.80 672 SER A C 1
ATOM 5276 O O . SER A 1 672 ? 8.448 -20.190 63.451 1.00 26.80 672 SER A O 1
ATOM 5278 N N . TYR A 1 673 ? 6.722 -18.796 63.945 1.00 22.72 673 TYR A N 1
ATOM 5279 C CA . TYR A 1 673 ? 7.205 -18.025 65.117 1.00 22.72 673 TYR A CA 1
ATOM 5280 C C . TYR A 1 673 ? 8.317 -16.963 64.899 1.00 22.72 673 TYR A C 1
ATOM 5282 O O . TYR A 1 673 ? 9.179 -17.136 64.053 1.00 22.72 673 TYR A O 1
ATOM 5290 N N . LYS A 1 674 ? 8.395 -15.855 65.673 1.00 27.14 674 LYS A N 1
ATOM 5291 C CA . LYS A 1 674 ? 7.373 -14.913 66.230 1.00 27.14 674 LYS A CA 1
ATOM 5292 C C . LYS A 1 674 ? 8.083 -13.708 66.919 1.00 27.14 674 LYS A C 1
ATOM 5294 O O . LYS A 1 674 ? 9.212 -13.863 67.348 1.00 27.14 674 LYS A O 1
ATOM 5299 N N . ARG A 1 675 ? 7.376 -12.560 67.034 1.00 30.59 675 ARG A N 1
ATOM 5300 C CA . ARG A 1 675 ? 7.109 -11.676 68.225 1.00 30.59 675 ARG A CA 1
ATOM 5301 C C . ARG A 1 675 ? 8.113 -11.670 69.423 1.00 30.59 675 ARG A C 1
ATOM 5303 O O . ARG A 1 675 ? 8.666 -12.705 69.739 1.00 30.59 675 ARG A O 1
ATOM 5310 N N . ARG A 1 676 ? 8.252 -10.630 70.274 1.00 30.38 676 ARG A N 1
ATOM 5311 C CA . ARG A 1 676 ? 7.379 -9.489 70.702 1.00 30.38 676 ARG A CA 1
ATOM 5312 C C . ARG A 1 676 ? 8.213 -8.482 71.551 1.00 30.38 676 ARG A C 1
ATOM 5314 O O . ARG A 1 676 ? 9.331 -8.832 71.897 1.00 30.38 676 ARG A O 1
ATOM 5321 N N . LEU A 1 677 ? 7.768 -7.252 71.862 1.00 25.31 677 LEU A N 1
ATOM 5322 C CA . LEU A 1 677 ? 7.059 -6.747 73.087 1.00 25.31 677 LEU A CA 1
ATOM 5323 C C . LEU A 1 677 ? 7.207 -5.184 73.071 1.00 25.31 677 LEU A C 1
ATOM 5325 O O . LEU A 1 677 ? 8.103 -4.727 72.370 1.00 25.31 677 LEU A O 1
ATOM 5329 N N . GLN A 1 678 ? 6.448 -4.277 73.723 1.00 26.28 678 GLN A N 1
ATOM 5330 C CA . GLN A 1 678 ? 5.306 -4.256 74.678 1.00 26.28 678 GLN A CA 1
ATOM 5331 C C . GLN A 1 678 ? 4.542 -2.896 74.471 1.00 26.28 678 GLN A C 1
ATOM 5333 O O . GLN A 1 678 ? 5.192 -1.934 74.086 1.00 26.28 678 GLN A O 1
ATOM 5338 N N . GLN A 1 679 ? 3.199 -2.799 74.367 1.00 27.19 679 GLN A N 1
ATOM 5339 C CA . GLN A 1 679 ? 2.168 -2.377 75.376 1.00 27.19 679 GLN A CA 1
ATOM 5340 C C . GLN A 1 679 ? 2.489 -1.088 76.207 1.00 27.19 679 GLN A C 1
ATOM 5342 O O . GLN A 1 679 ? 3.649 -0.893 76.533 1.00 27.19 679 GLN A O 1
ATOM 5347 N N . ALA A 1 680 ? 1.552 -0.205 76.632 1.00 26.00 680 ALA A N 1
ATOM 5348 C CA . ALA A 1 680 ? 0.070 -0.263 76.688 1.00 26.00 680 ALA A CA 1
ATOM 5349 C C . ALA A 1 680 ? -0.654 1.123 76.864 1.00 26.00 680 ALA A C 1
ATOM 5351 O O . ALA A 1 680 ? -0.018 2.083 77.273 1.00 26.00 680 ALA A O 1
ATOM 5352 N N . LEU A 1 681 ? -1.996 1.132 76.688 1.00 24.42 681 LEU A N 1
ATOM 5353 C CA . LEU A 1 681 ? -3.058 1.934 77.375 1.00 24.42 681 LEU A CA 1
ATOM 5354 C C . LEU A 1 681 ? -3.102 3.491 77.354 1.00 24.42 681 LEU A C 1
ATOM 5356 O O . LEU A 1 681 ? -2.351 4.127 78.090 1.00 24.42 681 LEU A O 1
ATOM 5360 N N . HIS A 1 682 ? -4.148 4.069 76.723 1.00 26.17 682 HIS A N 1
ATOM 5361 C CA . HIS A 1 682 ? -5.237 4.857 77.375 1.00 26.17 682 HIS A CA 1
ATOM 5362 C C . HIS A 1 682 ? -6.432 5.131 76.414 1.00 26.17 682 HIS A C 1
ATOM 5364 O O . HIS A 1 682 ? -6.365 4.732 75.253 1.00 26.17 682 HIS A O 1
ATOM 5370 N N . GLU A 1 683 ? -7.534 5.723 76.914 1.00 21.75 683 GLU A N 1
ATOM 5371 C CA . GLU A 1 683 ? -8.883 5.780 76.280 1.00 21.75 683 GLU A CA 1
ATOM 5372 C C . GLU A 1 683 ? -9.509 7.235 76.307 1.00 21.75 683 GLU A C 1
ATOM 5374 O O . GLU A 1 683 ? -8.691 8.157 76.332 1.00 21.75 683 GLU A O 1
ATOM 5379 N N . PRO A 1 684 ? -10.835 7.561 76.184 1.00 55.34 684 PRO A N 1
ATOM 5380 C CA . PRO A 1 684 ? -11.285 8.611 75.233 1.00 55.34 684 PRO A CA 1
ATOM 5381 C C . PRO A 1 684 ? -12.132 9.813 75.768 1.00 55.34 684 PRO A C 1
ATOM 5383 O O . PRO A 1 684 ? -12.676 9.769 76.868 1.00 55.34 684 PRO A O 1
ATOM 5386 N N . ALA A 1 685 ? -12.324 10.845 74.921 1.00 24.11 685 ALA A N 1
ATOM 5387 C CA . ALA A 1 685 ? -13.372 11.907 74.929 1.00 24.11 685 ALA A CA 1
ATOM 5388 C C . ALA A 1 685 ? -13.410 12.565 73.508 1.00 24.11 685 ALA A C 1
ATOM 5390 O O . ALA A 1 685 ? -12.373 12.538 72.847 1.00 24.11 685 ALA A O 1
ATOM 5391 N N . ILE A 1 686 ? -14.512 12.997 72.857 1.00 23.88 686 ILE A N 1
ATOM 5392 C CA . ILE A 1 686 ? -15.605 13.961 73.189 1.00 23.88 686 ILE A CA 1
ATOM 5393 C C . ILE A 1 686 ? -15.042 15.404 73.295 1.00 23.88 686 ILE A C 1
ATOM 5395 O O . ILE A 1 686 ? -14.084 15.605 74.033 1.00 23.88 686 ILE A O 1
ATOM 5399 N N . VAL A 1 687 ? -15.449 16.378 72.456 1.00 25.36 687 VAL A N 1
ATOM 5400 C CA . VAL A 1 687 ? -16.568 17.345 72.654 1.00 25.36 687 VAL A CA 1
ATOM 5401 C C . VAL A 1 687 ? -16.923 18.085 71.329 1.00 25.36 687 VAL A C 1
ATOM 5403 O O . VAL A 1 687 ? -16.020 18.536 70.633 1.00 25.36 687 VAL A O 1
ATOM 5406 N N . GLU A 1 688 ? -18.228 18.137 71.019 1.00 24.34 688 GLU A N 1
ATOM 5407 C CA . GLU A 1 688 ? -19.112 19.238 70.528 1.00 24.34 688 GLU A CA 1
ATOM 5408 C C . GLU A 1 688 ? -18.619 20.361 69.561 1.00 24.34 688 GLU A C 1
ATOM 5410 O O . GLU A 1 688 ? -17.629 21.036 69.823 1.00 24.34 688 GLU A O 1
ATOM 5415 N N . ASP A 1 689 ? -19.425 20.574 68.497 1.00 24.73 689 ASP A N 1
ATOM 5416 C CA . ASP A 1 689 ? -20.135 21.817 68.075 1.00 24.73 689 ASP A CA 1
ATOM 5417 C C . ASP A 1 689 ? -19.347 23.110 67.682 1.00 24.73 689 ASP A C 1
ATOM 5419 O O . ASP A 1 689 ? -18.155 23.251 67.933 1.00 24.73 689 ASP A O 1
ATOM 5423 N N . ASP A 1 690 ? -19.904 24.099 66.955 1.00 24.95 690 ASP A N 1
ATOM 5424 C CA . ASP A 1 690 ? -21.317 24.402 66.639 1.00 24.95 690 ASP A CA 1
ATOM 5425 C C . ASP A 1 690 ? -21.525 25.084 65.247 1.00 24.95 690 ASP A C 1
ATOM 5427 O O . ASP A 1 690 ? -20.598 25.260 64.453 1.00 24.95 690 ASP A O 1
ATOM 5431 N N . MET A 1 691 ? -22.783 25.450 64.970 1.00 24.02 691 MET A N 1
ATOM 5432 C CA . MET A 1 691 ? -23.389 26.207 63.855 1.00 24.02 691 MET A CA 1
ATOM 5433 C C . MET A 1 691 ? -22.764 27.626 63.636 1.00 24.02 691 MET A C 1
ATOM 5435 O O . MET A 1 691 ? -21.837 28.020 64.330 1.00 24.02 691 MET A O 1
ATOM 5439 N N . VAL A 1 692 ? -23.153 28.504 62.689 1.00 26.14 692 VAL A N 1
ATOM 5440 C CA . VAL A 1 692 ? -24.449 28.786 62.026 1.00 26.14 692 VAL A CA 1
ATOM 5441 C C . VAL A 1 692 ? -24.241 29.342 60.602 1.00 26.14 692 VAL A C 1
ATOM 5443 O O . VAL A 1 692 ? -23.214 29.936 60.285 1.00 26.14 692 VAL A O 1
ATOM 5446 N N . ALA A 1 693 ? -25.250 29.182 59.740 1.00 25.30 693 ALA A N 1
ATOM 5447 C CA . ALA A 1 693 ? -25.355 29.837 58.432 1.00 25.30 693 ALA A CA 1
ATOM 5448 C C . ALA A 1 693 ? -25.502 31.375 58.521 1.00 25.30 693 ALA A C 1
ATOM 5450 O O . ALA A 1 693 ? -25.779 31.908 59.593 1.00 25.30 693 ALA A O 1
ATOM 5451 N N . HIS A 1 694 ? -25.479 32.068 57.372 1.00 26.94 694 HIS A N 1
ATOM 5452 C CA . HIS A 1 694 ? -26.670 32.800 56.898 1.00 26.94 694 HIS A CA 1
ATOM 5453 C C . HIS A 1 694 ? -26.587 33.200 55.415 1.00 26.94 694 HIS A C 1
ATOM 5455 O O . HIS A 1 694 ? -25.511 33.370 54.847 1.00 26.94 694 HIS A O 1
ATOM 5461 N N . ASN A 1 695 ? -27.759 33.352 54.796 1.00 24.62 695 ASN A N 1
ATOM 5462 C CA . ASN A 1 695 ? -27.928 33.859 53.432 1.00 24.62 695 ASN A CA 1
ATOM 5463 C C . ASN A 1 695 ? -27.679 35.379 53.370 1.00 24.62 695 ASN A C 1
ATOM 5465 O O . ASN A 1 695 ? -27.926 36.070 54.358 1.00 24.62 695 ASN A O 1
ATOM 5469 N N . ASN A 1 696 ? -27.404 35.928 52.178 1.00 24.30 696 ASN A N 1
ATOM 5470 C CA . ASN A 1 696 ? -28.461 36.687 51.487 1.00 24.30 696 ASN A CA 1
ATOM 5471 C C . ASN A 1 696 ? -28.163 37.061 50.025 1.00 24.30 696 ASN A C 1
ATOM 5473 O O . ASN A 1 696 ? -27.031 37.285 49.611 1.00 24.30 696 ASN A O 1
ATOM 5477 N N . THR A 1 697 ? -29.256 37.136 49.268 1.00 25.59 697 THR A N 1
ATOM 5478 C CA . THR A 1 697 ? -29.397 37.614 47.884 1.00 25.59 697 THR A CA 1
ATOM 5479 C C . THR A 1 697 ? -29.430 39.142 47.778 1.00 25.59 697 THR A C 1
ATOM 5481 O O . THR A 1 697 ? -29.792 39.777 48.770 1.00 25.59 697 THR A O 1
ATOM 5484 N N . LYS A 1 698 ? -29.227 39.674 46.554 1.00 25.25 698 LYS A N 1
ATOM 5485 C CA . LYS A 1 698 ? -29.950 40.779 45.842 1.00 25.25 698 LYS A CA 1
ATOM 5486 C C . LYS A 1 698 ? -29.017 41.341 44.724 1.00 25.25 698 LYS A C 1
ATOM 5488 O O . LYS A 1 698 ? -27.816 41.375 44.960 1.00 25.25 698 LYS A O 1
ATOM 5493 N N . THR A 1 699 ? -29.378 41.587 43.447 1.00 24.09 699 THR A N 1
ATOM 5494 C CA . THR A 1 699 ? -30.423 42.462 42.824 1.00 24.09 699 THR A CA 1
ATOM 5495 C C . THR A 1 699 ? -30.306 43.919 43.336 1.00 24.09 699 THR A C 1
ATOM 5497 O O . THR A 1 699 ? -30.205 44.108 44.537 1.00 24.09 699 THR A O 1
ATOM 5500 N N . THR A 1 700 ? -30.272 45.021 42.585 1.00 25.53 700 THR A N 1
ATOM 5501 C CA . THR A 1 700 ? -31.014 45.426 41.373 1.00 25.53 700 THR A CA 1
ATOM 5502 C C . THR A 1 700 ? -30.251 46.547 40.612 1.00 25.53 700 THR A C 1
ATOM 5504 O O . THR A 1 700 ? -29.406 47.180 41.244 1.00 25.53 700 THR A O 1
ATOM 5507 N N . ASP A 1 701 ? -30.577 47.037 39.405 1.00 24.83 701 ASP A N 1
ATOM 5508 C CA . ASP A 1 701 ? -31.071 46.490 38.115 1.00 24.83 701 ASP A CA 1
ATOM 5509 C C . ASP A 1 701 ? -31.047 47.647 37.055 1.00 24.83 701 ASP A C 1
ATOM 5511 O O . ASP A 1 701 ? -30.897 48.808 37.431 1.00 24.83 701 ASP A O 1
ATOM 5515 N N . ASP A 1 702 ? -31.215 47.316 35.764 1.00 25.06 702 ASP A N 1
ATOM 5516 C CA . ASP A 1 702 ? -31.749 48.126 34.632 1.00 25.06 702 ASP A CA 1
ATOM 5517 C C . ASP A 1 702 ? -31.081 49.396 34.013 1.00 25.06 702 ASP A C 1
ATOM 5519 O O . ASP A 1 702 ? -30.545 50.278 34.679 1.00 25.06 702 ASP A O 1
ATOM 5523 N N . SER A 1 703 ? -31.346 49.544 32.692 1.00 27.42 703 SER A N 1
ATOM 5524 C CA . SER A 1 703 ? -31.493 50.783 31.867 1.00 27.42 703 SER A CA 1
ATOM 5525 C C . SER A 1 703 ? -30.259 51.644 31.474 1.00 27.42 703 SER A C 1
ATOM 5527 O O . SER A 1 703 ? -29.317 51.771 32.244 1.00 27.42 703 SER A O 1
ATOM 5529 N N . GLU A 1 704 ? -30.197 52.348 30.321 1.00 26.03 704 GLU A N 1
ATOM 5530 C CA . GLU A 1 704 ? -30.704 52.105 28.940 1.00 26.03 704 GLU A CA 1
ATOM 5531 C C . GLU A 1 704 ? -30.069 53.106 27.919 1.00 26.03 704 GLU A C 1
ATOM 5533 O O . GLU A 1 704 ? -30.104 54.307 28.167 1.00 26.03 704 GLU A O 1
ATOM 5538 N N . MET A 1 705 ? -29.609 52.635 26.738 1.00 24.38 705 MET A N 1
ATOM 5539 C CA . MET A 1 705 ? -29.390 53.412 25.472 1.00 24.38 705 MET A CA 1
ATOM 5540 C C . MET A 1 705 ? -28.467 54.676 25.551 1.00 24.38 705 MET A C 1
ATOM 5542 O O . MET A 1 705 ? -27.823 54.871 26.581 1.00 24.38 705 MET A O 1
ATOM 5546 N N . PRO A 1 706 ? -28.322 55.562 24.522 1.00 34.78 706 PRO A N 1
ATOM 5547 C CA . PRO A 1 706 ? -28.491 55.486 23.043 1.00 34.78 706 PRO A CA 1
ATOM 5548 C C . PRO A 1 706 ? -27.127 55.501 22.270 1.00 34.78 706 PRO A C 1
ATOM 5550 O O . PRO A 1 706 ? -26.116 55.892 22.838 1.00 34.78 706 PRO A O 1
ATOM 5553 N N . VAL A 1 707 ? -26.940 54.929 21.064 1.00 26.31 707 VAL A N 1
ATOM 5554 C CA . VAL A 1 707 ? -27.392 55.265 19.676 1.00 26.31 707 VAL A CA 1
ATOM 5555 C C . VAL A 1 707 ? -26.481 56.248 18.887 1.00 26.31 707 VAL A C 1
ATOM 5557 O O . VAL A 1 707 ? -26.402 57.428 19.205 1.00 26.31 707 VAL A O 1
ATOM 5560 N N . ASP A 1 708 ? -25.932 55.711 17.781 1.00 24.75 708 ASP A N 1
ATOM 5561 C CA . ASP A 1 708 ? -25.630 56.318 16.458 1.00 24.75 708 ASP A CA 1
ATOM 5562 C C . ASP A 1 708 ? -24.217 56.773 15.997 1.00 24.75 708 ASP A C 1
ATOM 5564 O O . ASP A 1 708 ? -23.351 57.178 16.766 1.00 24.75 708 ASP A O 1
ATOM 5568 N N . GLN A 1 709 ? -24.108 56.758 14.657 1.00 25.08 709 GLN A N 1
ATOM 5569 C CA . GLN A 1 709 ? -23.216 57.471 13.724 1.00 25.08 709 GLN A CA 1
ATOM 5570 C C . GLN A 1 709 ? -21.748 57.044 13.511 1.00 25.08 709 GLN A C 1
ATOM 5572 O O . GLN A 1 709 ? -20.904 57.011 14.402 1.00 25.08 709 GLN A O 1
ATOM 5577 N N . ALA A 1 710 ? -21.442 56.832 12.224 1.00 25.75 710 ALA A N 1
ATOM 5578 C CA . ALA A 1 710 ? -20.108 56.796 11.628 1.00 25.75 710 ALA A CA 1
ATOM 5579 C C . ALA A 1 710 ? -19.872 58.064 10.781 1.00 25.75 710 ALA A C 1
ATOM 5581 O O . ALA A 1 710 ? -20.836 58.702 10.350 1.00 25.75 710 ALA A O 1
ATOM 5582 N N . PRO A 1 711 ? -18.606 58.395 10.484 1.00 29.47 711 PRO A N 1
ATOM 5583 C CA . PRO A 1 711 ? -18.274 58.869 9.137 1.00 29.47 711 PRO A CA 1
ATOM 5584 C C . PRO A 1 711 ? -17.016 58.196 8.548 1.00 29.47 711 PRO A C 1
ATOM 5586 O O . PRO A 1 711 ? -16.376 57.352 9.176 1.00 29.47 711 PRO A O 1
ATOM 5589 N N . GLU A 1 712 ? -16.692 58.549 7.304 1.00 22.73 712 GLU A N 1
ATOM 5590 C CA . GLU A 1 712 ? -15.678 57.896 6.466 1.00 22.73 712 GLU A CA 1
ATOM 5591 C C . GLU A 1 712 ? -14.264 58.517 6.548 1.00 22.73 712 GLU A C 1
ATOM 5593 O O . GLU A 1 712 ? -14.091 59.661 6.953 1.00 22.73 712 GLU A O 1
ATOM 5598 N N . ALA A 1 713 ? -13.286 57.735 6.067 1.00 27.34 713 ALA A N 1
ATOM 5599 C CA . ALA A 1 713 ? -12.045 58.124 5.376 1.00 27.34 713 ALA A CA 1
ATOM 5600 C C . ALA A 1 713 ? -11.095 59.203 5.958 1.00 27.34 713 ALA A C 1
ATOM 5602 O O . ALA A 1 713 ? -11.362 60.394 5.879 1.00 27.34 713 ALA A O 1
ATOM 5603 N N . GLU A 1 714 ? -9.859 58.786 6.282 1.00 23.33 714 GLU A N 1
ATOM 5604 C CA . GLU A 1 714 ? -8.641 59.292 5.608 1.00 23.33 714 GLU A CA 1
ATOM 5605 C C . GLU A 1 714 ? -7.407 58.394 5.882 1.00 23.33 714 GLU A C 1
ATOM 5607 O O . GLU A 1 714 ? -7.435 57.517 6.748 1.00 23.33 714 GLU A O 1
ATOM 5612 N N . ALA A 1 715 ? -6.328 58.566 5.107 1.00 24.36 715 ALA A N 1
ATOM 5613 C CA . ALA A 1 715 ? -5.060 57.820 5.197 1.00 24.36 715 ALA A CA 1
ATOM 5614 C C . ALA A 1 715 ? -3.918 58.620 4.518 1.00 24.36 715 ALA A C 1
ATOM 5616 O O . ALA A 1 715 ? -4.236 59.546 3.771 1.00 24.36 715 ALA A O 1
ATOM 5617 N N . PRO A 1 716 ? -2.613 58.259 4.635 1.00 43.12 716 PRO A N 1
ATOM 5618 C CA . PRO A 1 716 ? -1.965 57.227 5.469 1.00 43.12 716 PRO A CA 1
ATOM 5619 C C . PRO A 1 716 ? -0.762 57.758 6.310 1.00 43.12 716 PRO A C 1
ATOM 5621 O O . PRO A 1 716 ? -0.311 58.873 6.078 1.00 43.12 716 PRO A O 1
ATOM 5624 N N . GLN A 1 717 ? -0.137 56.924 7.174 1.00 22.77 717 GLN A N 1
ATOM 5625 C CA . GLN A 1 717 ? 1.344 56.727 7.206 1.00 22.77 717 GLN A CA 1
ATOM 5626 C C . GLN A 1 717 ? 1.874 55.686 8.236 1.00 22.77 717 GLN A C 1
ATOM 5628 O O . GLN A 1 717 ? 1.746 55.824 9.445 1.00 22.77 717 GLN A O 1
ATOM 5633 N N . THR A 1 718 ? 2.554 54.658 7.712 1.00 25.50 718 THR A N 1
ATOM 5634 C CA . THR A 1 718 ? 3.765 53.966 8.231 1.00 25.50 718 THR A CA 1
ATOM 5635 C C . THR A 1 718 ? 4.072 53.844 9.751 1.00 25.50 718 THR A C 1
ATOM 5637 O O . THR A 1 718 ? 4.698 54.726 10.335 1.00 25.50 718 THR A O 1
ATOM 5640 N N . SER A 1 719 ? 3.975 52.617 10.304 1.00 24.02 719 SER A N 1
ATOM 5641 C CA . SER A 1 719 ? 5.140 51.720 10.597 1.00 24.02 719 SER A CA 1
ATOM 5642 C C . SER A 1 719 ? 5.142 50.911 11.926 1.00 24.02 719 SER A C 1
ATOM 5644 O O . SER A 1 719 ? 4.601 51.313 12.946 1.00 24.02 719 SER A O 1
ATOM 5646 N N . ARG A 1 720 ? 5.877 49.778 11.888 1.00 26.61 720 ARG A N 1
ATOM 5647 C CA . ARG A 1 720 ? 6.462 48.968 12.995 1.00 26.61 720 ARG A CA 1
ATOM 5648 C C . ARG A 1 720 ? 5.538 48.255 14.007 1.00 26.61 720 ARG A C 1
ATOM 5650 O O . ARG A 1 720 ? 5.255 48.734 15.097 1.00 26.61 720 ARG A O 1
ATOM 5657 N N . ALA A 1 721 ? 5.268 46.979 13.714 1.00 25.88 721 ALA A N 1
ATOM 5658 C CA . ALA A 1 721 ? 4.698 45.999 14.645 1.00 25.88 721 ALA A CA 1
ATOM 5659 C C . ALA A 1 721 ? 5.726 45.370 15.622 1.00 25.88 721 ALA A C 1
ATOM 5661 O O . ALA A 1 721 ? 6.922 45.288 15.329 1.00 25.88 721 ALA A O 1
ATOM 5662 N N . ARG A 1 722 ? 5.235 44.792 16.731 1.00 28.56 722 ARG A N 1
ATOM 5663 C CA . ARG A 1 722 ? 5.929 43.756 17.531 1.00 28.56 722 ARG A CA 1
ATOM 5664 C C . ARG A 1 722 ? 5.122 42.451 17.506 1.00 28.56 722 ARG A C 1
ATOM 5666 O O . ARG A 1 722 ? 3.897 42.475 17.500 1.00 28.56 722 ARG A O 1
ATOM 5673 N N . LYS A 1 723 ? 5.814 41.309 17.428 1.00 26.64 723 LYS A N 1
ATOM 5674 C CA . LYS A 1 723 ? 5.219 40.014 17.053 1.00 26.64 723 LYS A CA 1
ATOM 5675 C C . LYS A 1 723 ? 4.691 39.215 18.250 1.00 26.64 723 LYS A C 1
ATOM 5677 O O . LYS A 1 723 ? 5.481 38.717 19.049 1.00 26.64 723 LYS A O 1
ATOM 5682 N N . GLY A 1 724 ? 3.382 38.968 18.281 1.00 28.89 724 GLY A N 1
ATOM 5683 C CA . GLY A 1 724 ? 2.843 37.713 18.818 1.00 28.89 724 GLY A CA 1
ATOM 5684 C C . GLY A 1 724 ? 3.047 36.563 17.817 1.00 28.89 724 GLY A C 1
ATOM 5685 O O . GLY A 1 724 ? 3.299 36.806 16.634 1.00 28.89 724 GLY A O 1
ATOM 5686 N N . LYS A 1 725 ? 2.939 35.301 18.258 1.00 29.88 725 LYS A N 1
ATOM 5687 C CA . LYS A 1 725 ? 2.984 34.135 17.353 1.00 29.88 725 LYS A CA 1
ATOM 5688 C C . LYS A 1 725 ? 1.666 33.983 16.586 1.00 29.88 725 LYS A C 1
ATOM 5690 O O . LYS A 1 725 ? 0.800 33.210 16.983 1.00 29.88 725 LYS A O 1
ATOM 5695 N N . ALA A 1 726 ? 1.538 34.697 15.474 1.00 24.31 726 ALA A N 1
ATOM 5696 C CA . ALA A 1 726 ? 0.514 34.409 14.480 1.00 24.31 726 ALA A CA 1
ATOM 5697 C C . ALA A 1 726 ? 0.910 33.174 13.653 1.00 24.31 726 ALA A C 1
ATOM 5699 O O . ALA A 1 726 ? 1.992 33.138 13.069 1.00 24.31 726 ALA A O 1
ATOM 5700 N N . VAL A 1 727 ? 0.009 32.194 13.568 1.00 39.81 727 VAL A N 1
ATOM 5701 C CA . VAL A 1 727 ? -0.093 31.301 12.408 1.00 39.81 727 VAL A CA 1
ATOM 5702 C C . VAL A 1 727 ? -1.346 31.748 11.665 1.00 39.81 727 VAL A C 1
ATOM 5704 O O . VAL A 1 727 ? -2.455 31.380 12.040 1.00 39.81 727 VAL A O 1
ATOM 5707 N N . ARG A 1 728 ? -1.149 32.632 10.685 1.00 39.53 728 ARG A N 1
ATOM 5708 C CA . ARG A 1 728 ? -2.145 33.070 9.700 1.00 39.53 728 ARG A CA 1
ATOM 5709 C C . ARG A 1 728 ? -1.427 33.353 8.381 1.00 39.53 728 ARG A C 1
ATOM 5711 O O . ARG A 1 728 ? -1.085 34.493 8.084 1.00 39.53 728 ARG A O 1
ATOM 5718 N N . GLY A 1 729 ? -1.137 32.283 7.656 1.00 41.47 729 GLY A N 1
ATOM 5719 C CA . GLY A 1 729 ? -1.337 32.277 6.214 1.00 41.47 729 GLY A CA 1
ATOM 5720 C C . GLY A 1 729 ? -2.668 31.566 5.991 1.00 41.47 729 GLY A C 1
ATOM 5721 O O . GLY A 1 729 ? -2.908 30.523 6.607 1.00 41.47 729 GLY A O 1
ATOM 5722 N N . ASP A 1 730 ? -3.567 32.145 5.200 1.00 62.16 730 ASP A N 1
ATOM 5723 C CA . ASP A 1 730 ? -4.863 31.534 4.892 1.00 62.16 730 ASP A CA 1
ATOM 5724 C C . ASP A 1 730 ? -4.741 30.573 3.695 1.00 62.16 730 ASP A C 1
ATOM 5726 O O . ASP A 1 730 ? -5.554 30.573 2.779 1.00 62.16 730 ASP A O 1
ATOM 5730 N N . ASP A 1 731 ? -3.722 29.704 3.748 1.00 71.00 731 ASP A N 1
ATOM 5731 C CA . ASP A 1 731 ? -3.232 28.765 2.712 1.00 71.00 731 ASP A CA 1
ATOM 5732 C C . ASP A 1 731 ? -4.242 27.653 2.322 1.00 71.00 731 ASP A C 1
ATOM 5734 O O . ASP A 1 731 ? -3.907 26.637 1.703 1.00 71.00 731 ASP A O 1
ATOM 5738 N N . TRP A 1 732 ? -5.486 27.812 2.763 1.00 83.25 732 TRP A N 1
ATOM 5739 C CA . TRP A 1 732 ? -6.635 26.945 2.550 1.00 83.25 732 TRP A CA 1
ATOM 5740 C C . TRP A 1 732 ? -7.795 27.671 1.852 1.00 83.25 732 TRP A C 1
ATOM 5742 O O . TRP A 1 732 ? -8.696 26.990 1.365 1.00 83.25 732 TRP A O 1
ATOM 5752 N N . LEU A 1 733 ? -7.754 29.008 1.766 1.00 88.44 733 LEU A N 1
ATOM 5753 C CA . LEU A 1 733 ? -8.707 29.850 1.046 1.00 88.44 733 LEU A CA 1
ATOM 5754 C C . LEU A 1 733 ? -8.203 30.201 -0.363 1.00 88.44 733 LEU A C 1
ATOM 5756 O O . LEU A 1 733 ? -7.021 30.472 -0.572 1.00 88.44 733 LEU A O 1
ATOM 5760 N N . LEU A 1 734 ? -9.115 30.242 -1.334 1.00 87.62 734 LEU A N 1
ATOM 5761 C CA . LEU A 1 734 ? -8.874 30.831 -2.650 1.00 87.62 734 LEU A CA 1
ATOM 5762 C C . LEU A 1 734 ? -9.176 32.333 -2.644 1.00 87.62 734 LEU A C 1
ATOM 5764 O O . LEU A 1 734 ? -10.299 32.748 -2.371 1.00 87.62 734 LEU A O 1
ATOM 5768 N N . MET A 1 735 ? -8.184 33.128 -3.046 1.00 78.69 735 MET A N 1
ATOM 5769 C CA . MET A 1 735 ? -8.310 34.577 -3.266 1.00 78.69 735 MET A CA 1
ATOM 5770 C C . MET A 1 735 ? -8.622 34.944 -4.732 1.00 78.69 735 MET A C 1
ATOM 5772 O O . MET A 1 735 ? -8.662 36.122 -5.077 1.00 78.69 735 MET A O 1
ATOM 5776 N N . GLY A 1 736 ? -8.806 33.952 -5.608 1.00 85.00 736 GLY A N 1
ATOM 5777 C CA . GLY A 1 736 ? -8.993 34.127 -7.050 1.00 85.00 736 GLY A CA 1
ATOM 5778 C C . GLY A 1 736 ? -9.202 32.791 -7.782 1.00 85.00 736 GLY A C 1
ATOM 5779 O O . GLY A 1 736 ? -9.348 31.760 -7.114 1.00 85.00 736 GLY A O 1
ATOM 5780 N N . PRO A 1 737 ? -9.221 32.791 -9.130 1.00 87.06 737 PRO A N 1
ATOM 5781 C CA . PRO A 1 737 ? -9.360 31.578 -9.938 1.00 87.06 737 PRO A CA 1
ATOM 5782 C C . PRO A 1 737 ? -8.230 30.574 -9.670 1.00 87.06 737 PRO A C 1
ATOM 5784 O O . PRO A 1 737 ? -7.091 30.961 -9.403 1.00 87.06 737 PRO A O 1
ATOM 5787 N N . SER A 1 738 ? -8.527 29.278 -9.781 1.00 84.38 738 SER A N 1
ATOM 5788 C CA . SER A 1 738 ? -7.550 28.203 -9.564 1.00 84.38 738 SER A CA 1
ATOM 5789 C C . SER A 1 738 ? -7.538 27.209 -10.731 1.00 84.38 738 SER A C 1
ATOM 5791 O O . SER A 1 738 ? -8.610 26.744 -11.118 1.00 84.38 738 SER A O 1
ATOM 5793 N N . PRO A 1 739 ? -6.370 26.829 -11.289 1.00 80.81 739 PRO A N 1
ATOM 5794 C CA . PRO A 1 739 ? -6.288 25.756 -12.279 1.00 80.81 739 PRO A CA 1
ATOM 5795 C C . PRO A 1 739 ? -6.890 24.456 -11.728 1.00 80.81 739 PRO A C 1
ATOM 5797 O O . PRO A 1 739 ? -6.514 24.021 -10.640 1.00 80.81 739 PRO A O 1
ATOM 5800 N N . GLY A 1 740 ? -7.845 23.869 -12.454 1.00 78.25 740 GLY A N 1
ATOM 5801 C CA . GLY A 1 740 ? -8.580 22.675 -12.010 1.00 78.25 740 GLY A CA 1
ATOM 5802 C C . GLY A 1 740 ? -9.593 22.901 -10.894 1.00 78.25 740 GLY A C 1
ATOM 5803 O O . GLY A 1 740 ? -10.214 21.948 -10.435 1.00 78.25 740 GLY A O 1
ATOM 5804 N N . GLY A 1 741 ? -9.737 24.140 -10.434 1.00 85.94 741 GLY A N 1
ATOM 5805 C CA . GLY A 1 741 ? -10.720 24.561 -9.452 1.00 85.94 741 GLY A CA 1
ATOM 5806 C C . GLY A 1 741 ? -11.739 25.522 -10.062 1.00 85.94 741 GLY A C 1
ATOM 5807 O O . GLY A 1 741 ? -11.927 25.541 -11.279 1.00 85.94 741 GLY A O 1
ATOM 5808 N N . PRO A 1 742 ? -12.382 26.354 -9.228 1.00 91.50 742 PRO A N 1
ATOM 5809 C CA . PRO A 1 742 ? -13.320 27.349 -9.713 1.00 91.50 742 PRO A CA 1
ATOM 5810 C C . PRO A 1 742 ? -12.578 28.479 -10.440 1.00 91.50 742 PRO A C 1
ATOM 5812 O O . PRO A 1 742 ? -11.467 28.866 -10.060 1.00 91.50 742 PRO A O 1
ATOM 5815 N N . TYR A 1 743 ? -13.245 29.091 -11.414 1.00 87.06 743 TYR A N 1
ATOM 5816 C CA . TYR A 1 743 ? -12.872 30.418 -11.902 1.00 87.06 743 TYR A CA 1
ATOM 5817 C C . TYR A 1 743 ? -13.352 31.510 -10.925 1.00 87.06 743 TYR A C 1
ATOM 5819 O O . TYR A 1 743 ? -12.636 32.468 -10.646 1.00 87.06 743 TYR A O 1
ATOM 5827 N N . ILE A 1 744 ? -14.539 31.322 -10.338 1.00 89.25 744 ILE A N 1
ATOM 5828 C CA . ILE A 1 744 ? -15.160 32.216 -9.353 1.00 89.25 744 ILE A CA 1
ATOM 5829 C C . ILE A 1 744 ? -15.211 31.485 -7.996 1.00 89.25 744 ILE A C 1
ATOM 5831 O O . ILE A 1 744 ? -16.086 30.641 -7.785 1.00 89.25 744 ILE A O 1
ATOM 5835 N N . PRO A 1 745 ? -14.276 31.758 -7.062 1.00 88.06 745 PRO A N 1
ATOM 5836 C CA . PRO A 1 745 ? -14.080 30.942 -5.857 1.00 88.06 745 PRO A CA 1
ATOM 5837 C C . PRO A 1 745 ? -15.155 31.103 -4.772 1.00 88.06 745 PRO A C 1
ATOM 5839 O O . PRO A 1 745 ? -15.131 30.365 -3.792 1.00 88.06 745 PRO A O 1
ATOM 5842 N N . GLU A 1 746 ? -16.103 32.030 -4.935 1.00 88.94 746 GLU A N 1
ATOM 5843 C CA . GLU A 1 746 ? -17.128 32.395 -3.941 1.00 88.94 746 GLU A CA 1
ATOM 5844 C C . GLU A 1 746 ? -17.934 31.208 -3.392 1.00 88.94 746 GLU A C 1
ATOM 5846 O O . GLU A 1 746 ? -18.330 31.213 -2.226 1.00 88.94 746 GLU A O 1
ATOM 5851 N N . LEU A 1 747 ? -18.187 30.197 -4.230 1.00 90.12 747 LEU A N 1
ATOM 5852 C CA . LEU A 1 747 ? -18.980 29.023 -3.866 1.00 90.12 747 LEU A CA 1
ATOM 5853 C C . LEU A 1 747 ? -18.176 27.977 -3.081 1.00 90.12 747 LEU A C 1
ATOM 5855 O O . LEU A 1 747 ? -18.735 27.279 -2.235 1.00 90.12 747 LEU A O 1
ATOM 5859 N N . ILE A 1 748 ? -16.880 27.850 -3.379 1.00 92.50 748 ILE A N 1
ATOM 5860 C CA . ILE A 1 748 ? -16.000 26.805 -2.837 1.00 92.50 748 ILE A CA 1
ATOM 5861 C C . ILE A 1 748 ? -14.671 27.383 -2.320 1.00 92.50 748 ILE A C 1
ATOM 5863 O O . ILE A 1 748 ? -13.592 26.914 -2.694 1.00 92.50 748 ILE A O 1
ATOM 5867 N N . PRO A 1 749 ? -14.712 28.406 -1.443 1.00 91.38 749 PRO A N 1
ATOM 5868 C CA . PRO A 1 749 ? -13.522 29.159 -1.069 1.00 91.38 749 PRO A CA 1
ATOM 5869 C C . PRO A 1 749 ? -12.458 28.286 -0.395 1.00 91.38 749 PRO A C 1
ATOM 5871 O O . PRO A 1 749 ? -11.280 28.599 -0.518 1.00 91.38 749 PRO A O 1
ATOM 5874 N N . SER A 1 750 ? -12.816 27.161 0.242 1.00 92.00 750 SER A N 1
ATOM 5875 C CA . SER A 1 750 ? -11.844 26.250 0.869 1.00 92.00 750 SER A CA 1
ATOM 5876 C C . SER A 1 750 ? -11.106 25.304 -0.097 1.00 92.00 750 SER A C 1
ATOM 5878 O O . SER A 1 750 ? -10.415 24.380 0.355 1.00 92.00 750 SER A O 1
ATOM 5880 N N . PHE A 1 751 ? -11.261 25.468 -1.417 1.00 93.25 751 PHE A N 1
ATOM 5881 C CA . PHE A 1 751 ? -10.693 24.548 -2.411 1.00 93.25 751 PHE A CA 1
ATOM 5882 C C . PHE A 1 751 ? -9.155 24.515 -2.412 1.00 93.25 751 PHE A C 1
ATOM 5884 O O . PHE A 1 751 ? -8.577 23.470 -2.692 1.00 93.25 751 PHE A O 1
ATOM 5891 N N . ALA A 1 752 ? -8.457 25.584 -2.007 1.00 90.88 752 ALA A N 1
ATOM 5892 C CA . ALA A 1 752 ? -6.988 25.571 -1.949 1.00 90.88 752 ALA A CA 1
ATOM 5893 C C . ALA A 1 752 ? -6.426 24.489 -0.996 1.00 90.88 752 ALA A C 1
ATOM 5895 O O . ALA A 1 752 ? -5.340 23.955 -1.240 1.00 90.88 752 ALA A O 1
ATOM 5896 N N . GLY A 1 753 ? -7.183 24.133 0.054 1.00 90.88 753 GLY A N 1
ATOM 5897 C CA . GLY A 1 753 ? -6.886 23.025 0.972 1.00 90.88 753 GLY A CA 1
ATOM 5898 C C . GLY A 1 753 ? -7.589 21.694 0.659 1.00 90.88 753 GLY A C 1
ATOM 5899 O O . GLY A 1 753 ? -7.469 20.751 1.449 1.00 90.88 753 GLY A O 1
ATOM 5900 N N . HIS A 1 754 ? -8.336 21.609 -0.445 1.00 93.38 754 HIS A N 1
ATOM 5901 C CA . HIS A 1 754 ? -8.987 20.386 -0.928 1.00 93.38 754 HIS A CA 1
ATOM 5902 C C . HIS A 1 754 ? -8.000 19.499 -1.701 1.00 93.38 754 HIS A C 1
ATOM 5904 O O . HIS A 1 754 ? -7.024 19.975 -2.278 1.00 93.38 754 HIS A O 1
ATOM 5910 N N . VAL A 1 755 ? -8.245 18.191 -1.695 1.00 92.38 755 VAL A N 1
ATOM 5911 C CA . VAL A 1 755 ? -7.413 17.183 -2.363 1.00 92.38 755 VAL A CA 1
ATOM 5912 C C . VAL A 1 755 ? -7.304 17.386 -3.878 1.00 92.38 755 VAL A C 1
ATOM 5914 O O . VAL A 1 755 ? -6.205 17.269 -4.413 1.00 92.38 755 VAL A O 1
ATOM 5917 N N . ALA A 1 756 ? -8.394 17.707 -4.578 1.00 91.75 756 ALA A N 1
ATOM 5918 C CA . ALA A 1 756 ? -8.389 17.827 -6.037 1.00 91.75 756 ALA A CA 1
ATOM 5919 C C . ALA A 1 756 ? -7.482 18.968 -6.517 1.00 91.75 756 ALA A C 1
ATOM 5921 O O . ALA A 1 756 ? -6.874 18.858 -7.577 1.00 91.75 756 ALA A O 1
ATOM 5922 N N . ALA A 1 757 ? -7.302 20.016 -5.706 1.00 90.50 757 ALA A N 1
ATOM 5923 C CA . ALA A 1 757 ? -6.338 21.073 -5.989 1.00 90.50 757 ALA A CA 1
ATOM 5924 C C . ALA A 1 757 ? -4.884 20.558 -5.982 1.00 90.50 757 ALA A C 1
ATOM 5926 O O . ALA A 1 757 ? -4.060 21.046 -6.751 1.00 90.50 757 ALA A O 1
ATOM 5927 N N . ASP A 1 758 ? -4.553 19.580 -5.132 1.00 89.56 758 ASP A N 1
ATOM 5928 C CA . ASP A 1 758 ? -3.239 18.922 -5.129 1.00 89.56 758 ASP A CA 1
ATOM 5929 C C . ASP A 1 758 ? -3.103 17.921 -6.290 1.00 89.56 758 ASP A C 1
ATOM 5931 O O . ASP A 1 758 ? -2.080 17.947 -6.973 1.00 89.56 758 ASP A O 1
ATOM 5935 N N . ILE A 1 759 ? -4.139 17.121 -6.580 1.00 89.12 759 ILE A N 1
ATOM 5936 C CA . ILE A 1 759 ? -4.128 16.178 -7.717 1.00 89.12 759 ILE A CA 1
ATOM 5937 C C . ILE A 1 759 ? -3.972 16.928 -9.048 1.00 89.12 759 ILE A C 1
ATOM 5939 O O . ILE A 1 759 ? -3.169 16.526 -9.888 1.00 89.12 759 ILE A O 1
ATOM 5943 N N . TRP A 1 760 ? -4.643 18.073 -9.222 1.00 87.00 760 TRP A N 1
ATOM 5944 C CA . TRP A 1 760 ? -4.472 18.905 -10.417 1.00 87.00 760 TRP A CA 1
ATOM 5945 C C . TRP A 1 760 ? -3.053 19.477 -10.556 1.00 87.00 760 TRP A C 1
ATOM 5947 O O . TRP A 1 760 ? -2.566 19.677 -11.667 1.00 87.00 760 TRP A O 1
ATOM 5957 N N . ARG A 1 761 ? -2.355 19.696 -9.434 1.00 84.94 761 ARG A N 1
ATOM 5958 C CA . ARG A 1 761 ? -0.930 20.071 -9.391 1.00 84.94 761 ARG A CA 1
ATOM 5959 C C . ARG A 1 761 ? 0.020 18.872 -9.566 1.00 84.94 761 ARG A C 1
ATOM 5961 O O . ARG A 1 761 ? 1.214 19.013 -9.317 1.00 84.94 761 ARG A O 1
ATOM 5968 N N . GLY A 1 762 ? -0.483 17.702 -9.968 1.00 82.44 762 GLY A N 1
ATOM 5969 C CA . GLY A 1 762 ? 0.309 16.485 -10.176 1.00 82.44 762 GLY A CA 1
ATOM 5970 C C . GLY A 1 762 ? 0.723 15.764 -8.887 1.00 82.44 762 GLY A C 1
ATOM 5971 O O . GLY A 1 762 ? 1.553 14.861 -8.936 1.00 82.44 762 GLY A O 1
ATOM 5972 N N . LYS A 1 763 ? 0.169 16.141 -7.726 1.00 84.44 763 LYS A N 1
ATOM 5973 C CA . LYS A 1 763 ? 0.415 15.454 -6.452 1.00 84.44 763 LYS A CA 1
ATOM 5974 C C . LYS A 1 763 ? -0.672 14.405 -6.220 1.00 84.44 763 LYS A C 1
ATOM 5976 O O . LYS A 1 763 ? -1.754 14.713 -5.718 1.00 84.44 763 LYS A O 1
ATOM 5981 N N . GLU A 1 764 ? -0.358 13.162 -6.570 1.00 73.38 764 GLU A N 1
ATOM 5982 C CA . GLU A 1 764 ? -1.198 11.998 -6.279 1.00 73.38 764 GLU A CA 1
ATOM 5983 C C . GLU A 1 764 ? -1.422 11.785 -4.769 1.00 73.38 764 GLU A C 1
ATOM 5985 O O . GLU A 1 764 ? -0.726 12.340 -3.909 1.00 73.38 764 GLU A O 1
ATOM 5990 N N . ARG A 1 765 ? -2.421 10.959 -4.440 1.00 76.44 765 ARG A N 1
ATOM 5991 C CA . ARG A 1 765 ? -2.874 10.700 -3.072 1.00 76.44 765 ARG A CA 1
ATOM 5992 C C . ARG A 1 765 ? -2.965 9.205 -2.771 1.00 76.44 765 ARG A C 1
ATOM 5994 O O . ARG A 1 765 ? -3.680 8.477 -3.452 1.00 76.44 765 ARG A O 1
ATOM 6001 N N . ASP A 1 766 ? -2.372 8.778 -1.652 1.00 79.88 766 ASP A N 1
ATOM 6002 C CA . ASP A 1 766 ? -2.629 7.455 -1.076 1.00 79.88 766 ASP A CA 1
ATOM 6003 C C . ASP A 1 766 ? -4.138 7.231 -0.861 1.00 79.88 766 ASP A C 1
ATOM 6005 O O . ASP A 1 766 ? -4.809 8.049 -0.215 1.00 79.88 766 ASP A O 1
ATOM 6009 N N . THR A 1 767 ? -4.651 6.069 -1.276 1.00 84.44 767 THR A N 1
ATOM 6010 C CA . THR A 1 767 ? -6.014 5.631 -0.928 1.00 84.44 767 THR A CA 1
ATOM 6011 C C . THR A 1 767 ? -6.225 5.732 0.599 1.00 84.44 767 THR A C 1
ATOM 6013 O O . THR A 1 767 ? -5.486 5.101 1.364 1.00 84.44 767 THR A O 1
ATOM 6016 N N . PRO A 1 768 ? -7.204 6.522 1.092 1.00 87.19 768 PRO A N 1
ATOM 6017 C CA . PRO A 1 768 ? -7.369 6.775 2.517 1.00 87.19 768 PRO A CA 1
ATOM 6018 C C . PRO A 1 768 ? -7.777 5.499 3.256 1.00 87.19 768 PRO A C 1
ATOM 6020 O O . PRO A 1 768 ? -8.648 4.746 2.815 1.00 87.19 768 PRO A O 1
ATOM 6023 N N . ARG A 1 769 ? -7.196 5.277 4.442 1.00 90.31 769 ARG A N 1
ATOM 6024 C CA . ARG A 1 769 ? -7.574 4.137 5.286 1.00 90.31 769 ARG A CA 1
ATOM 6025 C C . ARG A 1 769 ? -9.019 4.302 5.750 1.00 90.31 769 ARG A C 1
ATOM 6027 O O . ARG A 1 769 ? -9.297 5.115 6.630 1.00 90.31 769 ARG A O 1
ATOM 6034 N N . CYS A 1 770 ? -9.910 3.496 5.192 1.00 90.69 770 CYS A N 1
ATOM 6035 C CA . CYS A 1 770 ? -11.302 3.424 5.604 1.00 90.69 770 CYS A CA 1
ATOM 6036 C C . CYS A 1 770 ? -11.434 2.630 6.913 1.00 90.69 770 CYS A C 1
ATOM 6038 O O . CYS A 1 770 ? -10.916 1.519 7.046 1.00 90.69 770 CYS A O 1
ATOM 6040 N N . HIS A 1 771 ? -12.104 3.206 7.909 1.00 89.75 771 HIS A N 1
ATOM 6041 C CA . HIS A 1 771 ? -12.337 2.569 9.202 1.00 89.75 771 HIS A CA 1
ATOM 6042 C C . HIS A 1 771 ? -13.727 1.921 9.252 1.00 89.75 771 HIS A C 1
ATOM 6044 O O . HIS A 1 771 ? -14.727 2.608 9.407 1.00 89.75 771 HIS A O 1
ATOM 6050 N N . HIS A 1 772 ? -13.773 0.586 9.214 1.00 86.75 772 HIS A N 1
ATOM 6051 C CA . HIS A 1 772 ? -14.958 -0.231 9.518 1.00 86.75 772 HIS A CA 1
ATOM 6052 C C . HIS A 1 772 ? -14.872 -0.882 10.914 1.00 86.75 772 HIS A C 1
ATOM 6054 O O . HIS A 1 772 ? -13.786 -0.960 11.506 1.00 86.75 772 HIS A O 1
ATOM 6060 N N . ARG A 1 773 ? -15.981 -1.422 11.435 1.00 86.94 773 ARG A N 1
ATOM 6061 C CA . ARG A 1 773 ? -16.023 -2.166 12.715 1.00 86.94 773 ARG A CA 1
ATOM 6062 C C . ARG A 1 773 ? -16.719 -3.538 12.617 1.00 86.94 773 ARG A C 1
ATOM 6064 O O . ARG A 1 773 ? -16.993 -4.132 13.653 1.00 86.94 773 ARG A O 1
ATOM 6071 N N . GLY A 1 774 ? -16.943 -4.066 11.408 1.00 81.75 774 GLY A N 1
ATOM 6072 C CA . GLY A 1 774 ? -17.669 -5.326 11.166 1.00 81.75 774 GLY A CA 1
ATOM 6073 C C . GLY A 1 774 ? -17.173 -6.529 11.981 1.00 81.75 774 GLY A C 1
ATOM 6074 O O . GLY A 1 774 ? -17.969 -7.167 12.659 1.00 81.75 774 GLY A O 1
ATOM 6075 N N . GLN A 1 775 ? -15.851 -6.708 12.097 1.00 84.81 775 GLN A N 1
ATOM 6076 C CA . GLN A 1 775 ? -15.207 -7.713 12.969 1.00 84.81 775 GLN A CA 1
ATOM 6077 C C . GLN A 1 775 ? -15.689 -7.726 14.441 1.00 84.81 775 GLN A C 1
ATOM 6079 O O . GLN A 1 775 ? -15.489 -8.708 15.151 1.00 84.81 775 GLN A O 1
ATOM 6084 N N . TYR A 1 776 ? -16.262 -6.623 14.940 1.00 86.00 776 TYR A N 1
ATOM 6085 C CA . TYR A 1 776 ? -16.851 -6.539 16.278 1.00 86.00 776 TYR A CA 1
ATOM 6086 C C . TYR A 1 776 ? -18.322 -6.980 16.269 1.00 86.00 776 TYR A C 1
ATOM 6088 O O . TYR A 1 776 ? -18.738 -7.723 17.151 1.00 86.00 776 TYR A O 1
ATOM 6096 N N . LEU A 1 777 ? 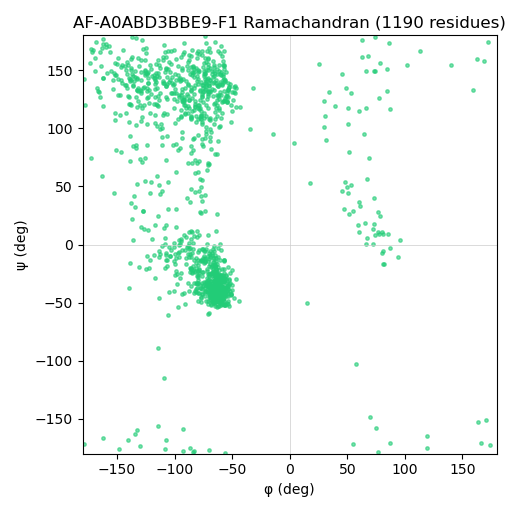-19.087 -6.613 15.238 1.00 84.06 777 LEU A N 1
ATOM 6097 C CA . LEU A 1 777 ? -20.461 -7.089 15.032 1.00 84.06 777 LEU A CA 1
ATOM 6098 C C . LEU A 1 777 ? -20.502 -8.616 14.848 1.00 84.06 777 LEU A C 1
ATOM 6100 O O . LEU A 1 777 ? -21.346 -9.282 15.441 1.00 84.06 777 LEU A O 1
ATOM 6104 N N . GLU A 1 778 ? -19.539 -9.184 14.119 1.00 84.19 778 GLU A N 1
ATOM 6105 C CA . GLU A 1 778 ? -19.350 -10.639 14.006 1.00 84.19 778 GLU A CA 1
ATOM 6106 C C . GLU A 1 778 ? -18.991 -11.296 15.349 1.00 84.19 778 GLU A C 1
ATOM 6108 O O . GLU A 1 778 ? -19.444 -12.400 15.649 1.00 84.19 778 GLU A O 1
ATOM 6113 N N . ALA A 1 779 ? -18.196 -10.617 16.184 1.00 85.00 779 ALA A N 1
ATOM 6114 C CA . ALA A 1 779 ? -17.762 -11.133 17.481 1.00 85.00 779 ALA A CA 1
ATOM 6115 C C . ALA A 1 779 ? -18.869 -11.132 18.554 1.00 85.00 779 ALA A C 1
ATOM 6117 O O . ALA A 1 779 ? -18.705 -11.796 19.583 1.00 85.00 779 ALA A O 1
ATOM 6118 N N . TRP A 1 780 ? -19.976 -10.410 18.343 1.00 85.44 780 TRP A N 1
ATOM 6119 C CA . TRP A 1 780 ? -21.145 -10.404 19.227 1.00 85.44 780 TRP A CA 1
ATOM 6120 C C . TRP A 1 780 ? -22.450 -10.545 18.415 1.00 85.44 780 TRP A C 1
ATOM 6122 O O . TRP A 1 780 ? -23.097 -9.545 18.088 1.00 85.44 780 TRP A O 1
ATOM 6132 N N . PRO A 1 781 ? -22.878 -11.787 18.107 1.00 71.50 781 PRO A N 1
ATOM 6133 C CA . PRO A 1 781 ? -23.937 -12.046 17.128 1.00 71.50 781 PRO A CA 1
ATOM 6134 C C . PRO A 1 781 ? -25.319 -11.495 17.523 1.00 71.50 781 PRO A C 1
ATOM 6136 O O . PRO A 1 781 ? -26.168 -11.282 16.656 1.00 71.50 781 PRO A O 1
ATOM 6139 N N . GLY A 1 782 ? -25.572 -11.235 18.808 1.00 75.62 782 GLY A N 1
ATOM 6140 C CA . GLY A 1 782 ? -26.795 -10.589 19.277 1.00 75.62 782 GLY A CA 1
ATOM 6141 C C . GLY A 1 782 ? -27.021 -10.698 20.780 1.00 75.62 782 GLY A C 1
ATOM 6142 O O . GLY A 1 782 ? -26.168 -11.178 21.524 1.00 75.62 782 GLY A O 1
ATOM 6143 N N . LEU A 1 783 ? -28.219 -10.277 21.181 1.00 82.94 783 LEU A N 1
ATOM 6144 C CA . LEU A 1 783 ? -28.856 -10.604 22.455 1.00 82.94 783 LEU A CA 1
ATOM 6145 C C . LEU A 1 783 ? -29.972 -11.630 22.215 1.00 82.94 783 LEU A C 1
ATOM 6147 O O . LEU A 1 783 ? -30.410 -11.813 21.080 1.00 82.94 783 LEU A O 1
ATOM 6151 N N . THR A 1 784 ? -30.471 -12.246 23.285 1.00 81.62 784 THR A N 1
ATOM 6152 C CA . THR A 1 784 ? -31.628 -13.155 23.262 1.00 81.62 784 THR A CA 1
ATOM 6153 C C . THR A 1 784 ? -32.647 -12.799 24.344 1.00 81.62 784 THR A C 1
ATOM 6155 O O . THR A 1 784 ? -32.294 -12.249 25.389 1.00 81.62 784 THR A O 1
ATOM 6158 N N . GLY A 1 785 ? -33.918 -13.140 24.110 1.00 85.94 785 GLY A N 1
ATOM 6159 C CA . GLY A 1 785 ? -35.008 -12.909 25.063 1.00 85.94 785 GLY A CA 1
ATOM 6160 C C . GLY A 1 785 ? -35.361 -11.427 25.229 1.00 85.94 785 GLY A C 1
ATOM 6161 O O . GLY A 1 785 ? -35.222 -10.636 24.301 1.00 85.94 785 GLY A O 1
ATOM 6162 N N . GLU A 1 786 ? -35.808 -11.040 26.424 1.00 86.75 786 GLU A N 1
ATOM 6163 C CA . GLU A 1 786 ? -36.298 -9.686 26.732 1.00 86.75 786 GLU A CA 1
ATOM 6164 C C . GLU A 1 786 ? -35.301 -8.568 26.374 1.00 86.75 786 GLU A C 1
ATOM 6166 O O . GLU A 1 786 ? -35.689 -7.534 25.833 1.00 86.75 786 GLU A O 1
ATOM 6171 N N . ALA A 1 787 ? -34.002 -8.797 26.593 1.00 86.44 787 ALA A N 1
ATOM 6172 C CA . ALA A 1 787 ? -32.959 -7.829 26.253 1.00 86.44 787 ALA A CA 1
ATOM 6173 C C . ALA A 1 787 ? -32.870 -7.576 24.736 1.00 86.44 787 ALA A C 1
ATOM 6175 O O . ALA A 1 787 ? -32.528 -6.477 24.312 1.00 86.44 787 ALA A O 1
ATOM 6176 N N . GLU A 1 788 ? -33.200 -8.573 23.912 1.00 89.56 788 GLU A N 1
ATOM 6177 C CA . GLU A 1 788 ? -33.272 -8.428 22.458 1.00 89.56 788 GLU A CA 1
ATOM 6178 C C . GLU A 1 788 ? -34.481 -7.579 22.038 1.00 89.56 788 GLU A C 1
ATOM 6180 O O . GLU A 1 788 ? -34.364 -6.724 21.161 1.00 89.56 788 GLU A O 1
ATOM 6185 N N . GLU A 1 789 ? -35.624 -7.766 22.702 1.00 89.44 789 GLU A N 1
ATOM 6186 C CA . GLU A 1 789 ? -36.860 -7.035 22.410 1.00 89.44 789 GLU A CA 1
ATOM 6187 C C . GLU A 1 789 ? -36.774 -5.557 22.810 1.00 89.44 789 GLU A C 1
ATOM 6189 O O . GLU A 1 789 ? -37.224 -4.678 22.075 1.00 89.44 789 GLU A O 1
ATOM 6194 N N . LEU A 1 790 ? -36.088 -5.257 23.916 1.00 91.44 790 LEU A N 1
ATOM 6195 C CA . LEU A 1 790 ? -35.724 -3.886 24.283 1.00 91.44 790 LEU A CA 1
ATOM 6196 C C . LEU A 1 790 ? -34.873 -3.207 23.193 1.00 91.44 790 LEU A C 1
ATOM 6198 O O . LEU A 1 790 ? -35.110 -2.047 22.866 1.00 91.44 790 LEU A O 1
ATOM 6202 N N . VAL A 1 791 ? -33.943 -3.925 22.552 1.00 90.94 791 VAL A N 1
ATOM 6203 C CA . VAL A 1 791 ? -33.186 -3.379 21.409 1.00 90.94 791 VAL A CA 1
ATOM 6204 C C . VAL A 1 791 ? -34.064 -3.253 20.156 1.00 90.94 791 VAL A C 1
ATOM 6206 O O . VAL A 1 791 ? -33.903 -2.281 19.414 1.00 90.94 791 VAL A O 1
ATOM 6209 N N . ARG A 1 792 ? -35.032 -4.152 19.917 1.00 90.38 792 ARG A N 1
ATOM 6210 C CA . ARG A 1 792 ? -36.004 -4.004 18.811 1.00 90.38 792 ARG A CA 1
ATOM 6211 C C . ARG A 1 792 ? -36.868 -2.752 18.955 1.00 90.38 792 ARG A C 1
ATOM 6213 O O . ARG A 1 792 ? -37.023 -2.041 17.963 1.00 90.38 792 ARG A O 1
ATOM 6220 N N . ARG A 1 793 ? -37.351 -2.440 20.165 1.00 89.25 793 ARG A N 1
ATOM 6221 C CA . ARG A 1 793 ? -38.178 -1.248 20.459 1.00 89.25 793 ARG A CA 1
ATOM 6222 C C . ARG A 1 793 ? -37.536 0.073 20.028 1.00 89.25 793 ARG A C 1
ATOM 6224 O O . ARG A 1 793 ? -38.249 0.955 19.568 1.00 89.25 793 ARG A O 1
ATOM 6231 N N . THR A 1 794 ? -36.206 0.187 20.081 1.00 90.38 794 THR A N 1
ATOM 6232 C CA . THR A 1 794 ? -35.483 1.388 19.605 1.00 90.38 794 THR A CA 1
ATOM 6233 C C . THR A 1 794 ? -35.587 1.640 18.097 1.00 90.38 794 THR A C 1
ATOM 6235 O O . THR A 1 794 ? -35.247 2.726 17.633 1.00 90.38 794 THR A O 1
ATOM 6238 N N . GLY A 1 795 ? -35.974 0.631 17.309 1.00 87.00 795 GLY A N 1
ATOM 6239 C CA . GLY A 1 795 ? -35.907 0.680 15.850 1.00 87.00 795 GLY A CA 1
ATOM 6240 C C . GLY A 1 795 ? -34.488 0.581 15.272 1.00 87.00 795 GLY A C 1
ATOM 6241 O O . GLY A 1 795 ? -34.323 0.861 14.093 1.00 87.00 795 GLY A O 1
ATOM 6242 N N . LEU A 1 796 ? -33.469 0.195 16.058 1.00 90.44 796 LEU A N 1
ATOM 6243 C CA . LEU A 1 796 ? -32.061 0.107 15.617 1.00 90.44 796 LEU A CA 1
ATOM 6244 C C . LEU A 1 796 ? -31.544 -1.330 15.411 1.00 90.44 796 LEU A C 1
ATOM 6246 O O . LEU A 1 796 ? -30.484 -1.533 14.820 1.00 90.44 796 LEU A O 1
ATOM 6250 N N . TYR A 1 797 ? -32.268 -2.348 15.887 1.00 88.69 797 TYR A N 1
ATOM 6251 C CA . TYR A 1 797 ? -31.827 -3.754 15.872 1.00 88.69 797 TYR A CA 1
ATOM 6252 C C . TYR A 1 797 ? -31.478 -4.297 14.468 1.00 88.69 797 TYR A C 1
ATOM 6254 O O . TYR A 1 797 ? -30.629 -5.182 14.318 1.00 88.69 797 TYR A O 1
ATOM 6262 N N . HIS A 1 798 ? -32.118 -3.784 13.415 1.00 85.94 798 HIS A N 1
ATOM 6263 C CA . HIS A 1 798 ? -31.872 -4.193 12.029 1.00 85.94 798 HIS A CA 1
ATOM 6264 C C . HIS A 1 798 ? -30.458 -3.862 11.543 1.00 85.94 798 HIS A C 1
ATOM 6266 O O . HIS A 1 798 ? -29.966 -4.591 10.683 1.00 85.94 798 HIS A O 1
ATOM 6272 N N . LEU A 1 799 ? -29.781 -2.865 12.128 1.00 87.88 799 LEU A N 1
ATOM 6273 C CA . LEU A 1 799 ? -28.411 -2.463 11.778 1.00 87.88 799 LEU A CA 1
ATOM 6274 C C . LEU A 1 799 ? -27.397 -3.616 11.856 1.00 87.88 799 LEU A C 1
ATOM 6276 O O . LEU A 1 799 ? -26.417 -3.615 11.113 1.00 87.88 799 LEU A O 1
ATOM 6280 N N . ARG A 1 800 ? -27.632 -4.654 12.681 1.00 85.12 800 ARG A N 1
ATOM 6281 C CA . ARG A 1 800 ? -26.735 -5.828 12.708 1.00 85.12 800 ARG A CA 1
ATOM 6282 C C . ARG A 1 800 ? -26.708 -6.587 11.372 1.00 85.12 800 ARG A C 1
ATOM 6284 O O . ARG A 1 800 ? -25.741 -7.290 11.096 1.00 85.12 800 ARG A O 1
ATOM 6291 N N . LYS A 1 801 ? -27.773 -6.480 10.564 1.00 78.69 801 LYS A N 1
ATOM 6292 C CA . LYS A 1 801 ? -28.000 -7.282 9.347 1.00 78.69 801 LYS A CA 1
ATOM 6293 C C . LYS A 1 801 ? -27.260 -6.767 8.108 1.00 78.69 801 LYS A C 1
ATOM 6295 O O . LYS A 1 801 ? -27.173 -7.511 7.137 1.00 78.69 801 LYS A O 1
ATOM 6300 N N . PHE A 1 802 ? -26.771 -5.526 8.112 1.00 73.69 802 PHE A N 1
ATOM 6301 C CA . PHE A 1 802 ? -26.082 -4.918 6.969 1.00 73.69 802 PHE A CA 1
ATOM 6302 C C . PHE A 1 802 ? -24.874 -4.099 7.425 1.00 73.69 802 PHE A C 1
ATOM 6304 O O . PHE A 1 802 ? -24.985 -2.996 7.953 1.00 73.69 802 PHE A O 1
ATOM 6311 N N . HIS A 1 803 ? -23.688 -4.647 7.192 1.00 74.25 803 HIS A N 1
ATOM 6312 C CA . HIS A 1 803 ? -22.426 -3.939 7.337 1.00 74.25 803 HIS A CA 1
ATOM 6313 C C . HIS A 1 803 ? -21.445 -4.487 6.302 1.00 74.25 803 HIS A C 1
ATOM 6315 O O . HIS A 1 803 ? -21.267 -5.699 6.185 1.00 74.25 803 HIS A O 1
ATOM 6321 N N . TYR A 1 804 ? -20.813 -3.609 5.524 1.00 78.38 804 TYR A N 1
ATOM 6322 C CA . TYR A 1 804 ? -19.856 -4.049 4.515 1.00 78.38 804 TYR A CA 1
ATOM 6323 C C . TYR A 1 804 ? -18.497 -4.310 5.181 1.00 78.38 804 TYR A C 1
ATOM 6325 O O . TYR A 1 804 ? -17.769 -3.400 5.576 1.00 78.38 804 TYR A O 1
ATOM 6333 N N . ASN A 1 805 ? -18.177 -5.597 5.344 1.00 69.56 805 ASN A N 1
ATOM 6334 C CA . ASN A 1 805 ? -16.981 -6.086 6.040 1.00 69.56 805 ASN A CA 1
ATOM 6335 C C . ASN A 1 805 ? -15.648 -5.758 5.348 1.00 69.56 805 ASN A C 1
ATOM 6337 O O . ASN A 1 805 ? -14.597 -5.950 5.948 1.00 69.56 805 ASN A O 1
ATOM 6341 N N . ASN A 1 806 ? -15.673 -5.292 4.101 1.00 75.31 806 ASN A N 1
ATOM 6342 C CA . ASN A 1 806 ? -14.482 -4.933 3.339 1.00 75.31 806 ASN A CA 1
ATOM 6343 C C . ASN A 1 806 ? -14.840 -3.818 2.336 1.00 75.31 806 ASN A C 1
ATOM 6345 O O . ASN A 1 806 ? -15.144 -4.138 1.183 1.00 75.31 806 ASN A O 1
ATOM 6349 N N . PRO A 1 807 ? -14.879 -2.546 2.780 1.00 79.81 807 PRO A N 1
ATOM 6350 C CA . PRO A 1 807 ? -15.267 -1.422 1.938 1.00 79.81 807 PRO A CA 1
ATOM 6351 C C . PRO A 1 807 ? -14.248 -1.202 0.817 1.00 79.81 807 PRO A C 1
ATOM 6353 O O . PRO A 1 807 ? -13.035 -1.286 1.054 1.00 79.81 807 PRO A O 1
ATOM 6356 N N . ASP A 1 808 ? -14.713 -0.891 -0.393 1.00 85.25 808 ASP A N 1
ATOM 6357 C CA . ASP A 1 808 ? -13.826 -0.569 -1.512 1.00 85.25 808 ASP A CA 1
ATOM 6358 C C . ASP A 1 808 ? -13.228 0.828 -1.307 1.00 85.25 808 ASP A C 1
ATOM 6360 O O . ASP A 1 808 ? -13.791 1.869 -1.652 1.00 85.25 808 ASP A O 1
ATOM 6364 N N . CYS A 1 809 ? -12.060 0.837 -0.666 1.00 89.06 809 CYS A N 1
ATOM 6365 C CA . CYS A 1 809 ? -11.378 2.050 -0.241 1.00 89.06 809 CYS A CA 1
ATOM 6366 C C . CYS A 1 809 ? -10.997 2.951 -1.426 1.00 89.06 809 CYS A C 1
ATOM 6368 O O . CYS A 1 809 ? -10.943 4.166 -1.254 1.00 89.06 809 CYS A O 1
ATOM 6370 N N . SER A 1 810 ? -10.748 2.379 -2.608 1.00 88.88 810 SER A N 1
ATOM 6371 C CA . SER A 1 810 ? -10.362 3.118 -3.816 1.00 88.88 810 SER A CA 1
ATOM 6372 C C . SER A 1 810 ? -11.579 3.727 -4.517 1.00 88.88 810 SER A C 1
ATOM 6374 O O . SER A 1 810 ? -11.520 4.879 -4.944 1.00 88.88 810 SER A O 1
ATOM 6376 N N . LEU A 1 811 ? -12.713 3.021 -4.547 1.00 89.25 811 LEU A N 1
ATOM 6377 C CA . LEU A 1 811 ? -13.998 3.596 -4.955 1.00 89.25 811 LEU A CA 1
ATOM 6378 C C . LEU A 1 811 ? -14.398 4.754 -4.024 1.00 89.25 811 LEU A C 1
ATOM 6380 O O . LEU A 1 811 ? -14.740 5.839 -4.491 1.00 89.25 811 LEU A O 1
ATOM 6384 N N . ILE A 1 812 ? -14.274 4.560 -2.707 1.00 91.62 812 ILE A N 1
ATOM 6385 C CA . ILE A 1 812 ? -14.511 5.606 -1.700 1.00 91.62 812 ILE A CA 1
ATOM 6386 C C . ILE A 1 812 ? -13.551 6.796 -1.889 1.00 91.62 812 ILE A C 1
ATOM 6388 O O . ILE A 1 812 ? -13.989 7.941 -1.780 1.00 91.62 812 ILE A O 1
ATOM 6392 N N . ALA A 1 813 ? -12.274 6.560 -2.217 1.00 91.50 813 ALA A N 1
ATOM 6393 C CA . ALA A 1 813 ? -11.294 7.616 -2.498 1.00 91.50 813 ALA A CA 1
ATOM 6394 C C . ALA A 1 813 ? -11.757 8.537 -3.636 1.00 91.50 813 ALA A C 1
ATOM 6396 O O . ALA A 1 813 ? -11.858 9.749 -3.442 1.00 91.50 813 ALA A O 1
ATOM 6397 N N . ALA A 1 814 ? -12.141 7.952 -4.775 1.00 90.44 814 ALA A N 1
ATOM 6398 C CA . ALA A 1 814 ? -12.582 8.692 -5.955 1.00 90.44 814 ALA A CA 1
ATOM 6399 C C . ALA A 1 814 ? -13.838 9.549 -5.697 1.00 90.44 814 ALA A C 1
ATOM 6401 O O . ALA A 1 814 ? -14.011 10.602 -6.317 1.00 90.44 814 ALA A O 1
ATOM 6402 N N . PHE A 1 815 ? -14.713 9.144 -4.771 1.00 93.06 815 PHE A N 1
ATOM 6403 C CA . PHE A 1 815 ? -15.844 9.973 -4.339 1.00 93.06 815 PHE A CA 1
ATOM 6404 C C . PHE A 1 815 ? -15.439 11.043 -3.312 1.00 93.06 815 PHE A C 1
ATOM 6406 O O . PHE A 1 815 ? -15.903 12.176 -3.411 1.00 93.06 815 PHE A O 1
ATOM 6413 N N . ILE A 1 816 ? -14.518 10.762 -2.384 1.00 94.19 816 ILE A N 1
ATOM 6414 C CA . ILE A 1 816 ? -13.960 11.776 -1.464 1.00 94.19 816 ILE A CA 1
ATOM 6415 C C . ILE A 1 816 ? -13.227 12.889 -2.227 1.00 94.19 816 ILE A C 1
ATOM 6417 O O . ILE A 1 816 ? -13.313 14.055 -1.846 1.00 94.19 816 ILE A O 1
ATOM 6421 N N . GLU A 1 817 ? -12.550 12.556 -3.324 1.00 92.81 817 GLU A N 1
ATOM 6422 C CA . GLU A 1 817 ? -11.905 13.518 -4.230 1.00 92.81 817 GLU A CA 1
ATOM 6423 C C . GLU A 1 817 ? -12.890 14.426 -4.968 1.00 92.81 817 GLU A C 1
ATOM 6425 O O . GLU A 1 817 ? -12.482 15.451 -5.501 1.00 92.81 817 GLU A O 1
ATOM 6430 N N . ARG A 1 818 ? -14.179 14.075 -4.974 1.00 93.06 818 ARG A N 1
ATOM 6431 C CA . ARG A 1 818 ? -15.281 14.872 -5.531 1.00 93.06 818 ARG A CA 1
ATOM 6432 C C . ARG A 1 818 ? -16.106 15.563 -4.444 1.00 93.06 818 ARG A C 1
ATOM 6434 O O . ARG A 1 818 ? -16.940 16.394 -4.773 1.00 93.06 818 ARG A O 1
ATOM 6441 N N . TRP A 1 819 ? -15.906 15.237 -3.163 1.00 95.62 819 TRP A N 1
ATOM 6442 C CA . TRP A 1 819 ? -16.687 15.805 -2.063 1.00 95.62 819 TRP A CA 1
ATOM 6443 C C . TRP A 1 819 ? -16.213 17.209 -1.698 1.00 95.62 819 TRP A C 1
ATOM 6445 O O . TRP A 1 819 ? -15.096 17.382 -1.201 1.00 95.62 819 TRP A O 1
ATOM 6455 N N . GLN A 1 820 ? -17.079 18.201 -1.877 1.00 94.25 820 GLN A N 1
ATOM 6456 C CA . GLN A 1 820 ? -16.761 19.601 -1.648 1.00 94.25 820 GLN A CA 1
ATOM 6457 C C . GLN A 1 820 ? -17.531 20.155 -0.428 1.00 94.25 820 GLN A C 1
ATOM 6459 O O . GLN A 1 820 ? -18.728 20.447 -0.508 1.00 94.25 820 GLN A O 1
ATOM 6464 N N . PRO A 1 821 ? -16.864 20.326 0.735 1.00 93.44 821 PRO A N 1
ATOM 6465 C CA . PRO A 1 821 ? -17.539 20.599 2.006 1.00 93.44 821 PRO A CA 1
ATOM 6466 C C . PRO A 1 821 ? -18.073 22.028 2.182 1.00 93.44 821 PRO A C 1
ATOM 6468 O O . PRO A 1 821 ? -18.707 22.307 3.195 1.00 93.44 821 PRO A O 1
ATOM 6471 N N . ASP A 1 822 ? -17.835 22.949 1.241 1.00 91.94 822 ASP A N 1
ATOM 6472 C CA . ASP A 1 822 ? -18.504 24.261 1.273 1.00 91.94 822 ASP A CA 1
ATOM 6473 C C . ASP A 1 822 ? -19.967 24.200 0.808 1.00 91.94 822 ASP A C 1
ATOM 6475 O O . ASP A 1 822 ? -20.763 25.026 1.249 1.00 91.94 822 ASP A O 1
ATOM 6479 N N . THR A 1 823 ? -20.349 23.194 0.007 1.00 92.44 823 THR A N 1
ATOM 6480 C CA . THR A 1 823 ? -21.758 22.941 -0.363 1.00 92.44 823 THR A CA 1
ATOM 6481 C C . THR A 1 823 ? -22.316 21.628 0.199 1.00 92.44 823 THR A C 1
ATOM 6483 O O . THR A 1 823 ? -23.529 21.429 0.156 1.00 92.44 823 THR A O 1
ATOM 6486 N N . ASN A 1 824 ? -21.460 20.760 0.760 1.00 94.38 824 ASN A N 1
ATOM 6487 C CA . ASN A 1 824 ? -21.783 19.389 1.18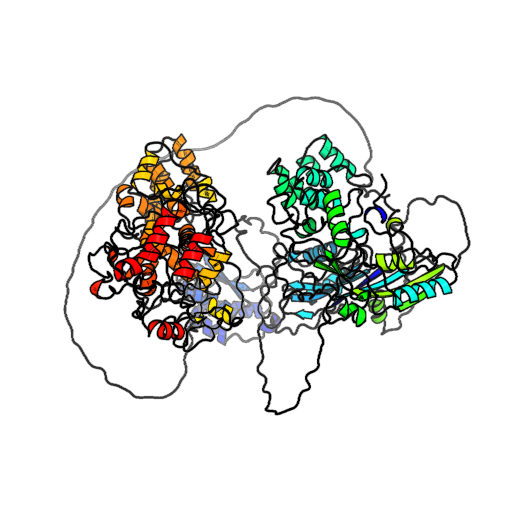5 1.00 94.38 824 ASN A CA 1
ATOM 6488 C C . ASN A 1 824 ? -22.437 18.567 0.053 1.00 94.38 824 ASN A C 1
ATOM 6490 O O . ASN A 1 824 ? -23.492 17.939 0.206 1.00 94.38 824 ASN A O 1
ATOM 6494 N N . THR A 1 825 ? -21.774 18.583 -1.108 1.00 94.81 825 THR A N 1
ATOM 6495 C CA . THR A 1 825 ? -22.123 17.790 -2.294 1.00 94.81 825 THR A CA 1
ATOM 6496 C C . THR A 1 825 ? -20.875 17.178 -2.941 1.00 94.81 825 THR A C 1
ATOM 6498 O O . THR A 1 825 ? -19.747 17.616 -2.706 1.00 94.81 825 THR A O 1
ATOM 6501 N N . PHE A 1 826 ? -21.082 16.159 -3.771 1.00 94.94 826 PHE A N 1
ATOM 6502 C CA . PHE A 1 826 ? -20.129 15.677 -4.760 1.00 94.94 826 PHE A CA 1
ATOM 6503 C C . PHE A 1 826 ? -20.226 16.515 -6.039 1.00 94.94 826 PHE A C 1
ATOM 6505 O O . PHE A 1 826 ? -21.314 16.681 -6.597 1.00 94.94 826 PHE A O 1
ATOM 6512 N N . HIS A 1 827 ? -19.088 17.002 -6.528 1.00 92.75 827 HIS A N 1
ATOM 6513 C CA . HIS A 1 827 ? -18.969 17.725 -7.794 1.00 92.75 827 HIS A CA 1
ATOM 6514 C C . HIS A 1 827 ? -18.661 16.736 -8.925 1.00 92.75 827 HIS A C 1
ATOM 6516 O O . HIS A 1 827 ? -17.612 16.091 -8.956 1.00 92.75 827 HIS A O 1
ATOM 6522 N N . MET A 1 828 ? -19.625 16.569 -9.835 1.00 88.00 828 MET A N 1
ATOM 6523 C CA . MET A 1 828 ? -19.551 15.665 -10.988 1.00 88.00 828 MET A CA 1
ATOM 6524 C C . MET A 1 828 ? -19.444 16.473 -12.296 1.00 88.00 828 MET A C 1
ATOM 6526 O O . MET A 1 828 ? -19.857 17.635 -12.328 1.00 88.00 828 ME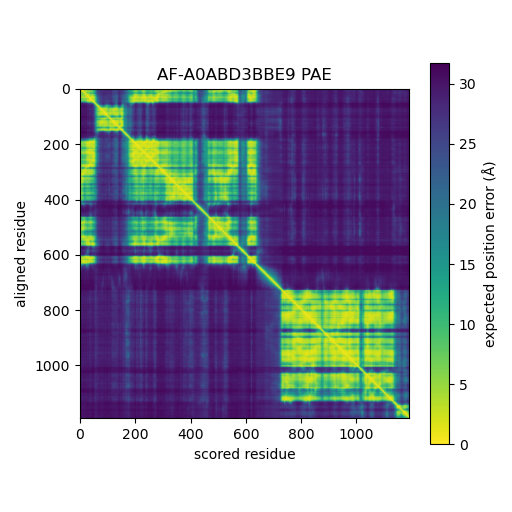T A O 1
ATOM 6530 N N . PRO A 1 829 ? -18.990 15.887 -13.422 1.00 83.88 829 PRO A N 1
ATOM 6531 C CA . PRO A 1 829 ? -18.939 16.592 -14.711 1.00 83.88 829 PRO A CA 1
ATOM 6532 C C . PRO A 1 829 ? -20.295 17.146 -15.193 1.00 83.88 829 PRO A C 1
ATOM 6534 O O . PRO A 1 829 ? -20.338 18.064 -16.004 1.00 83.88 829 PRO A O 1
ATOM 6537 N N . TRP A 1 830 ? -21.403 16.600 -14.681 1.00 82.88 830 TRP A N 1
ATOM 6538 C CA . TRP A 1 830 ? -22.784 16.954 -15.028 1.00 82.88 830 TRP A CA 1
ATOM 6539 C C . TRP A 1 830 ? -23.543 17.716 -13.921 1.00 82.88 830 TRP A C 1
ATOM 6541 O O . TRP A 1 830 ? -24.772 17.795 -13.985 1.00 82.88 830 TRP A O 1
ATOM 6551 N N . GLY A 1 831 ? -22.867 18.243 -12.893 1.00 87.69 831 GLY A N 1
ATOM 6552 C CA . GLY A 1 831 ? -23.473 19.021 -11.795 1.00 87.69 831 GLY A CA 1
ATOM 6553 C C . GLY A 1 831 ? -23.292 18.409 -10.397 1.00 87.69 831 GLY A C 1
ATOM 6554 O O . GLY A 1 831 ? -22.628 17.386 -10.234 1.00 87.69 831 GLY A O 1
ATOM 6555 N N . GLU A 1 832 ? -23.910 19.028 -9.388 1.00 91.50 832 GLU A N 1
ATOM 6556 C CA . GLU A 1 832 ? -23.872 18.561 -7.990 1.00 91.50 832 GLU A CA 1
ATOM 6557 C C . GLU A 1 832 ? -24.754 17.307 -7.762 1.00 91.50 832 GLU A C 1
ATOM 6559 O O . GLU A 1 832 ? -25.809 17.141 -8.385 1.00 91.50 832 GLU A O 1
ATOM 6564 N N . MET A 1 833 ? -24.321 16.429 -6.847 1.00 91.94 833 MET A N 1
ATOM 6565 C CA . MET A 1 833 ? -25.060 15.271 -6.300 1.00 91.94 833 MET A CA 1
ATOM 6566 C C . MET A 1 833 ? -24.735 15.100 -4.805 1.00 91.94 833 MET A C 1
ATOM 6568 O O . MET A 1 833 ? -23.651 15.481 -4.382 1.00 91.94 833 MET A O 1
ATOM 6572 N N . THR A 1 834 ? -25.601 14.520 -3.969 1.00 93.62 834 THR A N 1
ATOM 6573 C CA . THR A 1 834 ? -25.279 14.261 -2.548 1.00 93.62 834 THR A CA 1
ATOM 6574 C C . THR A 1 834 ? -26.110 13.133 -1.925 1.00 93.62 834 THR A C 1
ATOM 6576 O O . THR A 1 834 ? -27.070 12.648 -2.527 1.00 93.62 834 THR A O 1
ATOM 6579 N N . ILE A 1 835 ? -25.745 12.708 -0.713 1.00 93.50 835 ILE A N 1
ATOM 6580 C CA . ILE A 1 835 ? -26.496 11.711 0.064 1.00 93.50 835 ILE A CA 1
ATOM 6581 C C . ILE A 1 835 ? -27.654 12.425 0.763 1.00 93.50 835 ILE A C 1
ATOM 6583 O O . ILE A 1 835 ? -27.449 13.240 1.655 1.00 93.50 835 ILE A O 1
ATOM 6587 N N . THR A 1 836 ? -28.885 12.159 0.350 1.00 89.62 836 THR A N 1
ATOM 6588 C CA . THR A 1 836 ? -30.068 12.851 0.878 1.00 89.62 836 THR A CA 1
ATOM 6589 C C . THR A 1 836 ? -30.601 12.190 2.153 1.00 89.62 836 THR A C 1
ATOM 6591 O O . THR A 1 836 ? -30.326 11.022 2.421 1.00 89.62 836 THR A O 1
ATOM 6594 N N . LEU A 1 837 ? -31.425 12.892 2.942 1.00 87.06 837 LEU A N 1
ATOM 6595 C CA . LEU A 1 837 ? -32.148 12.255 4.053 1.00 87.06 837 LEU A CA 1
ATOM 6596 C C . LEU A 1 837 ? -33.051 11.110 3.550 1.00 87.06 837 LEU A C 1
ATOM 6598 O O . LEU A 1 837 ? -33.161 10.084 4.213 1.00 87.06 837 LEU A O 1
ATOM 6602 N N . HIS A 1 838 ? -33.617 11.246 2.345 1.00 83.19 838 HIS A N 1
ATOM 6603 C CA . HIS A 1 838 ? -34.373 10.182 1.680 1.00 83.19 838 HIS A CA 1
ATOM 6604 C C . HIS A 1 838 ? -33.501 8.948 1.399 1.00 83.19 838 HIS A C 1
ATOM 6606 O O . HIS A 1 838 ? -33.920 7.824 1.669 1.00 83.19 838 HIS A O 1
ATOM 6612 N N . ASP A 1 839 ? -32.259 9.148 0.945 1.00 87.00 839 ASP A N 1
ATOM 6613 C CA . ASP A 1 839 ? -31.291 8.061 0.771 1.00 87.00 839 ASP A CA 1
ATOM 6614 C C . ASP A 1 839 ? -30.974 7.367 2.102 1.00 87.00 839 ASP A C 1
ATOM 6616 O O . ASP A 1 839 ? -30.919 6.143 2.150 1.00 87.00 839 ASP A O 1
ATOM 6620 N N . VAL A 1 840 ? -30.808 8.109 3.202 1.00 88.44 840 VAL A N 1
ATOM 6621 C CA . VAL A 1 840 ? -30.504 7.522 4.522 1.00 88.44 840 VAL A CA 1
ATOM 6622 C C . VAL A 1 840 ? -31.664 6.666 5.038 1.00 88.44 840 VAL A C 1
ATOM 6624 O O . VAL A 1 840 ? -31.445 5.540 5.496 1.00 88.44 840 VAL A O 1
ATOM 6627 N N . GLU A 1 841 ? -32.893 7.178 4.940 1.00 85.31 841 GLU A N 1
ATOM 6628 C CA . GLU A 1 841 ? -34.105 6.462 5.348 1.00 85.31 841 GLU A CA 1
ATOM 6629 C C . GLU A 1 841 ? -34.312 5.202 4.497 1.00 85.31 841 GLU A C 1
ATOM 6631 O O . GLU A 1 841 ? -34.512 4.116 5.039 1.00 85.31 841 GLU A O 1
ATOM 6636 N N . PHE A 1 842 ? -34.144 5.298 3.176 1.00 82.88 842 PHE A N 1
ATOM 6637 C CA . PHE A 1 842 ? -34.289 4.166 2.259 1.00 82.88 842 PHE A CA 1
ATOM 6638 C C . PHE A 1 842 ? -33.159 3.121 2.373 1.00 82.88 842 PHE A C 1
ATOM 6640 O O . PHE A 1 842 ? -33.400 1.908 2.328 1.00 82.88 842 PHE A O 1
ATOM 6647 N N . MET A 1 843 ? -31.904 3.557 2.516 1.00 86.44 843 MET A N 1
ATOM 6648 C CA . MET A 1 843 ? -30.742 2.661 2.491 1.00 86.44 843 MET A CA 1
ATOM 6649 C C . MET A 1 843 ? -30.487 1.978 3.829 1.00 86.44 843 MET A C 1
ATOM 6651 O O . MET A 1 843 ? -30.172 0.785 3.841 1.00 86.44 843 MET A O 1
ATOM 6655 N N . LEU A 1 844 ? -30.648 2.701 4.941 1.00 87.44 844 LEU A N 1
ATOM 6656 C CA . LEU A 1 844 ? -30.404 2.177 6.288 1.00 87.44 844 LEU A CA 1
ATOM 6657 C C . LEU A 1 844 ? -31.690 1.855 7.060 1.00 87.44 844 LEU A C 1
ATOM 6659 O O . LEU A 1 844 ? -31.602 1.270 8.136 1.00 87.44 844 LEU A O 1
ATOM 6663 N N . GLY A 1 845 ? -32.879 2.232 6.578 1.00 84.81 845 GLY A N 1
ATOM 6664 C CA . GLY A 1 845 ? -34.114 2.095 7.361 1.00 84.81 845 GLY A CA 1
ATOM 6665 C C . GLY A 1 845 ? -34.075 2.907 8.659 1.00 84.81 845 GLY A C 1
ATOM 6666 O O . GLY A 1 845 ? -34.562 2.434 9.682 1.00 84.81 845 GLY A O 1
ATOM 6667 N N . LEU A 1 846 ? -33.402 4.064 8.660 1.00 88.06 846 LEU A N 1
ATOM 6668 C CA . LEU A 1 846 ? -33.266 4.927 9.835 1.00 88.06 846 LEU A CA 1
ATOM 6669 C C . LEU A 1 846 ? -34.206 6.124 9.755 1.00 88.06 846 LEU A C 1
ATOM 6671 O O . LEU A 1 846 ? -34.189 6.873 8.783 1.00 88.06 846 LEU A O 1
ATOM 6675 N N . LYS A 1 847 ? -34.938 6.349 10.845 1.00 86.00 847 LYS A N 1
ATOM 6676 C CA . LYS A 1 847 ? -35.820 7.499 11.039 1.00 86.00 847 LYS A CA 1
ATOM 6677 C C . LYS A 1 847 ? -35.046 8.818 10.905 1.00 86.00 847 LYS A C 1
ATOM 6679 O O . LYS A 1 847 ? -34.074 9.050 11.632 1.00 86.00 847 LYS A O 1
ATOM 6684 N N . VAL A 1 848 ? -35.490 9.692 10.002 1.00 83.44 848 VAL A N 1
ATOM 6685 C CA . VAL A 1 848 ? -34.886 11.026 9.777 1.00 83.44 848 VAL A CA 1
ATOM 6686 C C . VAL A 1 848 ? -35.594 12.165 10.518 1.00 83.44 848 VAL A C 1
ATOM 6688 O O . VAL A 1 848 ? -35.048 13.259 10.614 1.00 83.44 848 VAL A O 1
ATOM 6691 N N . THR A 1 849 ? -36.774 11.912 11.087 1.00 80.12 849 THR A N 1
ATOM 6692 C CA . THR A 1 849 ? -37.572 12.874 11.869 1.00 80.12 849 THR A CA 1
ATOM 6693 C C . THR A 1 849 ? -37.509 12.580 13.371 1.00 80.12 849 THR A C 1
ATOM 6695 O O . THR A 1 849 ? -37.365 11.430 13.788 1.00 80.12 849 THR A O 1
ATOM 6698 N N . GLY A 1 850 ? -37.651 13.609 14.211 1.00 82.62 850 GLY A N 1
ATOM 6699 C CA . GLY A 1 850 ? -37.638 13.480 15.672 1.00 82.62 850 GLY A CA 1
ATOM 6700 C C . GLY A 1 850 ? -36.515 14.258 16.359 1.00 82.62 850 GLY A C 1
ATOM 6701 O O . GLY A 1 850 ? -35.913 15.164 15.774 1.00 82.62 850 GLY A O 1
ATOM 6702 N N . LYS A 1 851 ? -36.253 13.933 17.632 1.00 85.69 851 LYS A N 1
ATOM 6703 C CA . LYS A 1 851 ? -35.313 14.683 18.484 1.00 85.69 851 LYS A CA 1
ATOM 6704 C C . LYS A 1 851 ? -33.897 14.726 17.870 1.00 85.69 851 LYS A C 1
ATOM 6706 O O . LYS A 1 851 ? -33.446 13.705 17.345 1.00 85.69 851 LYS A O 1
ATOM 6711 N N . PRO A 1 852 ? -33.164 15.853 17.961 1.00 84.81 852 PRO A N 1
ATOM 6712 C CA . PRO A 1 852 ? -31.752 15.902 17.585 1.00 84.81 852 PRO A CA 1
ATOM 6713 C C . PRO A 1 852 ? -30.894 15.027 18.507 1.00 84.81 852 PRO A C 1
ATOM 6715 O O . PRO A 1 852 ? -31.166 14.916 19.706 1.00 84.81 852 PRO A O 1
ATOM 6718 N N . LEU A 1 853 ? -29.816 14.454 17.963 1.00 88.25 853 LEU A N 1
ATOM 6719 C CA . LEU A 1 853 ? -28.782 13.807 18.770 1.00 88.25 853 LEU A CA 1
ATOM 6720 C C . LEU A 1 853 ? -27.980 14.899 19.489 1.00 88.25 853 LEU A C 1
ATOM 6722 O O . LEU A 1 853 ? -27.071 15.493 18.911 1.00 88.25 853 LEU A O 1
ATOM 6726 N N . HIS A 1 854 ? -28.344 15.202 20.731 1.00 84.44 854 HIS A N 1
ATOM 6727 C CA . HIS A 1 854 ? -27.697 16.229 21.547 1.00 84.44 854 HIS A CA 1
ATOM 6728 C C . HIS A 1 854 ? -26.475 15.667 22.291 1.00 84.44 854 HIS A C 1
ATOM 6730 O O . HIS A 1 854 ? -26.416 14.481 22.609 1.00 84.44 854 HIS A O 1
ATOM 6736 N N . SER A 1 855 ? -25.496 16.518 22.598 1.00 81.19 855 SER A N 1
ATOM 6737 C CA . SER A 1 855 ? -24.311 16.165 23.392 1.00 81.19 855 SER A CA 1
ATOM 6738 C C . SER A 1 855 ? -24.549 16.341 24.894 1.00 81.19 855 SER A C 1
ATOM 6740 O O . SER A 1 855 ? -24.908 17.441 25.314 1.00 81.19 855 SER A O 1
ATOM 6742 N N . LEU A 1 856 ? -24.263 15.311 25.693 1.00 80.06 856 LEU A N 1
ATOM 6743 C CA . LEU A 1 856 ? -24.116 15.416 27.150 1.00 80.06 856 LEU A CA 1
ATOM 6744 C C . LEU A 1 856 ? -22.682 15.856 27.520 1.00 80.06 856 LEU A C 1
ATOM 6746 O O . LEU A 1 856 ? -21.787 15.817 26.666 1.00 80.06 856 LEU A O 1
ATOM 6750 N N . SER A 1 857 ? -22.422 16.256 28.773 1.00 75.69 857 SER A N 1
ATOM 6751 C CA . SER A 1 857 ? -21.040 16.464 29.219 1.00 75.69 857 SER A CA 1
ATOM 6752 C C . SER A 1 857 ? -20.305 15.124 29.326 1.00 75.69 857 SER A C 1
ATOM 6754 O O . SER A 1 857 ? -20.886 14.053 29.539 1.00 75.69 857 SER A O 1
ATOM 6756 N N . ARG A 1 858 ? -18.983 15.168 29.138 1.00 69.81 858 ARG A N 1
ATOM 6757 C CA . ARG A 1 858 ? -18.147 13.962 29.123 1.00 69.81 858 ARG A CA 1
ATOM 6758 C C . ARG A 1 858 ? -17.975 13.335 30.507 1.00 69.81 858 ARG A C 1
ATOM 6760 O O . ARG A 1 858 ? -17.661 12.150 30.576 1.00 69.81 858 ARG A O 1
ATOM 6767 N N . THR A 1 859 ? -18.161 14.114 31.571 1.00 74.00 859 THR A N 1
ATOM 6768 C CA . THR A 1 859 ? -18.139 13.630 32.958 1.00 74.00 859 THR A CA 1
ATOM 6769 C C . THR A 1 859 ? -19.382 12.782 33.197 1.00 74.00 859 THR A C 1
ATOM 6771 O O . THR A 1 859 ? -19.266 11.574 33.347 1.00 74.00 859 THR A O 1
ATOM 6774 N N . ASP A 1 860 ? -20.562 13.371 33.012 1.00 78.06 860 ASP A N 1
ATOM 6775 C CA . ASP A 1 860 ? -21.865 12.718 33.164 1.00 78.06 860 ASP A CA 1
ATOM 6776 C C . ASP A 1 860 ? -21.998 11.479 32.251 1.00 78.06 860 ASP A C 1
ATOM 6778 O O . ASP A 1 860 ? -22.511 10.442 32.663 1.00 78.06 860 ASP A O 1
ATOM 6782 N N . SER A 1 861 ? -21.444 11.529 31.031 1.00 76.31 861 SER A N 1
ATOM 6783 C CA . SER A 1 861 ? -21.373 10.365 30.126 1.00 76.31 861 SER A CA 1
ATOM 6784 C C . SER A 1 861 ? -20.525 9.204 30.677 1.00 76.31 861 SER A C 1
ATOM 6786 O O . SER A 1 861 ? -20.785 8.040 30.367 1.00 76.31 861 SER A O 1
ATOM 6788 N N . LEU A 1 862 ? -19.471 9.502 31.445 1.00 71.81 862 LEU A N 1
ATOM 6789 C CA . LEU A 1 862 ? -18.638 8.503 32.122 1.00 71.81 862 LEU A CA 1
ATOM 6790 C C . LEU A 1 862 ? -19.276 8.024 33.427 1.00 71.81 862 LEU A C 1
ATOM 6792 O O . LEU A 1 862 ? -19.126 6.847 33.746 1.00 71.81 862 LEU A O 1
ATOM 6796 N N . ASP A 1 863 ? -20.009 8.886 34.131 1.00 74.88 863 ASP A N 1
ATOM 6797 C CA . ASP A 1 863 ? -20.720 8.537 35.362 1.00 74.88 863 ASP A CA 1
ATOM 6798 C C . ASP A 1 863 ? -21.899 7.594 35.069 1.00 74.88 863 ASP A C 1
ATOM 6800 O O . ASP A 1 863 ? -21.999 6.548 35.706 1.00 74.88 863 ASP A O 1
ATOM 6804 N N . LEU A 1 864 ? -22.682 7.849 34.008 1.00 77.12 864 LEU A N 1
ATOM 6805 C CA . LEU A 1 864 ? -23.695 6.912 33.487 1.00 77.12 864 LEU A CA 1
ATOM 6806 C C . LEU A 1 864 ? -23.087 5.554 33.092 1.00 77.12 864 LEU A C 1
ATOM 6808 O O . LEU A 1 864 ? -23.681 4.504 33.324 1.00 77.12 864 LEU A O 1
ATOM 6812 N N . TYR A 1 865 ? -21.881 5.540 32.508 1.00 74.88 865 TYR A N 1
ATOM 6813 C CA . TYR A 1 865 ? -21.172 4.286 32.214 1.00 74.88 865 TYR A CA 1
ATOM 6814 C C . TYR A 1 865 ? -20.632 3.617 33.496 1.00 74.88 865 TYR A C 1
ATOM 6816 O O . TYR A 1 865 ? -20.504 2.394 33.554 1.00 74.88 865 TYR A O 1
ATOM 6824 N N . GLY A 1 866 ? -20.320 4.403 34.528 1.00 72.06 866 GLY A N 1
ATOM 6825 C CA . GLY A 1 866 ? -19.960 3.928 35.862 1.00 72.06 866 GLY A CA 1
ATOM 6826 C C . GLY A 1 866 ? -21.131 3.240 36.559 1.00 72.06 866 GLY A C 1
ATOM 6827 O O . GLY A 1 866 ? -20.959 2.132 37.055 1.00 72.06 866 GLY A O 1
ATOM 6828 N N . GLU A 1 867 ? -22.318 3.844 36.517 1.00 76.25 867 GLU A N 1
ATOM 6829 C CA . GLU A 1 867 ? -23.587 3.274 36.991 1.00 76.25 867 GLU A CA 1
ATOM 6830 C C . GLU A 1 867 ? -23.897 1.950 36.270 1.00 76.25 867 GLU A C 1
ATOM 6832 O O . GLU A 1 867 ? -24.041 0.912 36.914 1.00 76.25 867 GLU A O 1
ATOM 6837 N N . LEU A 1 868 ? -23.841 1.952 34.930 1.00 75.56 868 LEU A N 1
ATOM 6838 C CA . LEU A 1 868 ? -24.085 0.789 34.058 1.00 75.56 868 LEU A CA 1
ATOM 6839 C C . LEU A 1 868 ? -23.215 -0.445 34.363 1.00 75.56 868 LEU A C 1
ATOM 6841 O O . LEU A 1 868 ? -23.596 -1.567 34.035 1.00 75.56 868 LEU A O 1
ATOM 6845 N N . VAL A 1 869 ? -22.018 -0.237 34.919 1.00 68.94 869 VAL A N 1
ATOM 6846 C CA . VAL A 1 869 ? -21.034 -1.296 35.217 1.00 68.94 869 VAL A CA 1
ATOM 6847 C C . VAL A 1 869 ? -20.907 -1.555 36.725 1.00 68.94 869 VAL A C 1
ATOM 6849 O O . VAL A 1 869 ? -20.472 -2.634 37.124 1.00 68.94 869 VAL A O 1
ATOM 6852 N N . GLY A 1 870 ? -21.314 -0.603 37.569 1.00 59.12 870 GLY A N 1
ATOM 6853 C CA . GLY A 1 870 ? -21.238 -0.682 39.029 1.00 59.12 870 GLY A CA 1
ATOM 6854 C C . GLY A 1 870 ? -22.158 -1.731 39.656 1.00 59.12 870 GLY A C 1
ATOM 6855 O O . GLY A 1 870 ? -21.900 -2.162 40.777 1.00 59.12 870 GLY A O 1
ATOM 6856 N N . GLU A 1 871 ? -23.183 -2.189 38.931 1.00 55.78 871 GLU A N 1
ATOM 6857 C CA . GLU A 1 871 ? -24.060 -3.288 39.361 1.00 55.78 871 GLU A CA 1
ATOM 6858 C C . GLU A 1 871 ? -23.424 -4.691 39.242 1.00 55.78 871 GLU A C 1
ATOM 6860 O O . GLU A 1 871 ? -23.985 -5.656 39.765 1.00 55.78 871 GLU A O 1
ATOM 6865 N N . LEU A 1 872 ? -22.270 -4.860 38.574 1.00 54.53 872 LEU A N 1
ATOM 6866 C CA . LEU A 1 872 ? -21.649 -6.187 38.455 1.00 54.53 872 LEU A CA 1
ATOM 6867 C C . LEU A 1 872 ? -20.910 -6.607 39.745 1.00 54.53 872 LEU A C 1
ATOM 6869 O O . LEU A 1 872 ? -20.046 -5.873 40.227 1.00 54.53 872 LEU A O 1
ATOM 6873 N N . PRO A 1 873 ? -21.103 -7.847 40.243 1.00 44.81 873 PRO A N 1
ATOM 6874 C CA . PRO A 1 873 ? -20.425 -8.368 41.439 1.00 44.81 873 PRO A CA 1
ATOM 6875 C C . PRO A 1 873 ? -18.953 -8.783 41.193 1.00 44.81 873 PRO A C 1
ATOM 6877 O O . PRO A 1 873 ? -18.431 -9.676 41.862 1.00 44.81 873 PRO A O 1
ATOM 6880 N N . CYS A 1 874 ? -18.270 -8.181 40.213 1.00 39.56 874 CYS A N 1
ATOM 6881 C CA . CYS A 1 874 ? -17.005 -8.671 39.657 1.00 39.56 874 CYS A CA 1
ATOM 6882 C C . CYS A 1 874 ? -15.874 -7.632 39.747 1.00 39.56 874 CYS A C 1
ATOM 6884 O O . CYS A 1 874 ? -16.073 -6.435 39.565 1.00 39.56 874 CYS A O 1
ATOM 6886 N N . SER A 1 875 ? -14.647 -8.094 40.008 1.00 42.97 875 SER A N 1
ATOM 6887 C CA . SER A 1 875 ? -13.489 -7.255 40.371 1.00 42.97 875 SER A CA 1
ATOM 6888 C C . SER A 1 875 ? -12.826 -6.496 39.203 1.00 42.97 875 SER A C 1
ATOM 6890 O O . SER A 1 875 ? -11.597 -6.424 39.129 1.00 42.97 875 SER A O 1
ATOM 6892 N N . ILE A 1 876 ? -13.607 -5.924 38.283 1.00 44.31 876 ILE A N 1
ATOM 6893 C CA . ILE A 1 876 ? -13.106 -5.070 37.197 1.00 44.31 876 ILE A CA 1
ATOM 6894 C C . ILE A 1 876 ? -12.986 -3.631 37.727 1.00 44.31 876 ILE A C 1
ATOM 6896 O O . ILE A 1 876 ? -14.002 -2.965 37.909 1.00 44.31 876 ILE A O 1
ATOM 6900 N N . PRO A 1 877 ? -11.774 -3.094 37.965 1.00 46.09 877 PRO A N 1
ATOM 6901 C CA . PRO A 1 877 ? -11.646 -1.739 38.486 1.00 46.09 877 PRO A CA 1
ATOM 6902 C C . PRO A 1 877 ? -12.078 -0.710 37.421 1.00 46.09 877 PRO A C 1
ATOM 6904 O O . PRO A 1 877 ? -11.704 -0.872 36.249 1.00 46.09 877 PRO A O 1
ATOM 6907 N N . PRO A 1 878 ? -12.768 0.388 37.799 1.00 49.47 878 PRO A N 1
ATOM 6908 C CA . PRO A 1 878 ? -13.260 1.433 36.888 1.00 49.47 878 PRO A CA 1
ATOM 6909 C C . PRO A 1 878 ? -12.139 2.353 36.359 1.00 49.47 878 PRO A C 1
ATOM 6911 O O . PRO A 1 878 ? -12.273 3.566 36.249 1.00 49.47 878 PRO A O 1
ATOM 6914 N N . ILE A 1 879 ? -10.993 1.775 35.992 1.00 46.59 879 ILE A N 1
ATOM 6915 C CA . ILE A 1 879 ? -9.839 2.475 35.422 1.00 46.59 879 ILE A CA 1
ATOM 6916 C C . ILE A 1 879 ? -10.014 2.529 33.900 1.00 46.59 879 ILE A C 1
ATOM 6918 O O . ILE A 1 879 ? -9.320 1.865 33.118 1.00 46.59 879 ILE A O 1
ATOM 6922 N N . PHE A 1 880 ? -10.980 3.340 33.479 1.00 52.22 880 PHE A N 1
ATOM 6923 C CA . PHE A 1 880 ? -11.048 3.871 32.125 1.00 52.22 880 PHE A CA 1
ATOM 6924 C C . PHE A 1 880 ? -10.313 5.213 32.123 1.00 52.22 880 PHE A C 1
ATOM 6926 O O . PHE A 1 880 ? -10.648 6.126 32.867 1.00 52.22 880 PHE A O 1
ATOM 6933 N N . GLY A 1 881 ? -9.255 5.327 31.315 1.00 51.41 881 GLY A N 1
ATOM 6934 C CA . GLY A 1 881 ? -8.605 6.621 31.098 1.00 51.41 881 GLY A CA 1
ATOM 6935 C C . GLY A 1 881 ? -9.496 7.564 30.282 1.00 51.41 881 GLY A C 1
ATOM 6936 O O . GLY A 1 881 ? -10.577 7.181 29.839 1.00 51.41 881 GLY A O 1
ATOM 6937 N N . SER A 1 882 ? -8.980 8.754 29.965 1.00 53.97 882 SER A N 1
ATOM 6938 C CA . SER A 1 882 ? -9.629 9.839 29.197 1.00 53.97 882 SER A CA 1
ATOM 6939 C C . SER A 1 882 ? -9.988 9.521 27.723 1.00 53.97 882 SER A C 1
ATOM 6941 O O . SER A 1 882 ? -10.068 10.410 26.875 1.00 53.97 882 SER A O 1
ATOM 6943 N N . THR A 1 883 ? -10.202 8.247 27.394 1.00 59.56 883 THR A N 1
ATOM 6944 C CA . THR A 1 883 ? -10.427 7.681 26.054 1.00 59.56 883 THR A CA 1
ATOM 6945 C C . THR A 1 883 ? -11.571 6.653 25.995 1.00 59.56 883 THR A C 1
ATOM 6947 O O . THR A 1 883 ? -11.788 6.084 24.933 1.00 59.56 883 THR A O 1
ATOM 6950 N N . GLY A 1 884 ? -12.309 6.409 27.087 1.00 70.56 884 GLY A N 1
ATOM 6951 C CA . GLY A 1 884 ? -13.493 5.529 27.087 1.00 70.56 884 GLY A CA 1
ATOM 6952 C C . GLY A 1 884 ? -13.199 4.014 27.061 1.00 70.56 884 GLY A C 1
ATOM 6953 O O . GLY A 1 884 ? -12.032 3.599 27.111 1.00 70.56 884 GLY A O 1
ATOM 6954 N N . PRO A 1 885 ? -14.243 3.164 27.029 1.00 78.69 885 PRO A N 1
ATOM 6955 C CA . PRO A 1 885 ? -14.127 1.704 26.949 1.00 78.69 885 PRO A CA 1
ATOM 6956 C C . PRO A 1 885 ? -13.627 1.194 25.582 1.00 78.69 885 PRO A C 1
ATOM 6958 O O . PRO A 1 885 ? -13.528 1.937 24.606 1.00 78.69 885 PRO A O 1
ATOM 6961 N N . THR A 1 886 ? -13.285 -0.098 25.513 1.00 85.56 886 THR A N 1
ATOM 6962 C CA . THR A 1 886 ? -12.972 -0.818 24.261 1.00 85.56 886 THR A CA 1
ATOM 6963 C C . THR A 1 886 ? -14.111 -1.772 23.908 1.00 85.56 886 THR A C 1
ATOM 6965 O O . THR A 1 886 ? -14.737 -2.304 24.823 1.00 85.56 886 THR A O 1
ATOM 6968 N N . TYR A 1 887 ? -14.347 -2.066 22.621 1.00 86.75 887 TYR A N 1
ATOM 6969 C CA . TYR A 1 887 ? -15.379 -3.041 22.211 1.00 86.75 887 TYR A CA 1
ATOM 6970 C C . TYR A 1 887 ? -15.185 -4.386 22.923 1.00 86.75 887 TYR A C 1
ATOM 6972 O O . TYR A 1 887 ? -16.125 -4.967 23.453 1.00 86.75 887 TYR A O 1
ATOM 6980 N N . THR A 1 888 ? -13.933 -4.834 23.039 1.00 84.50 888 THR A N 1
ATOM 6981 C CA . THR A 1 888 ? -13.576 -6.061 23.767 1.00 84.50 888 THR A CA 1
ATOM 6982 C C . THR A 1 888 ? -13.924 -6.026 25.259 1.00 84.50 888 THR A C 1
ATOM 6984 O O . THR A 1 888 ? -14.211 -7.074 25.821 1.00 84.50 888 THR A O 1
ATOM 6987 N N . LYS A 1 889 ? -13.908 -4.852 25.909 1.00 81.06 889 LYS A N 1
ATOM 6988 C CA . LYS A 1 889 ? -14.332 -4.697 27.310 1.00 81.06 889 LYS A CA 1
ATOM 6989 C C . LYS A 1 889 ? -15.850 -4.639 27.442 1.00 81.06 889 LYS A C 1
ATOM 6991 O O . LYS A 1 889 ? -16.370 -5.260 28.355 1.00 81.06 889 LYS A O 1
ATOM 6996 N N . ILE A 1 890 ? -16.541 -3.924 26.549 1.00 81.62 890 ILE A N 1
ATOM 6997 C CA . ILE A 1 890 ? -18.014 -3.862 26.546 1.00 81.62 890 ILE A CA 1
ATOM 6998 C C . ILE A 1 890 ? -18.576 -5.276 26.369 1.00 81.62 890 ILE A C 1
ATOM 7000 O O . ILE A 1 890 ? -19.421 -5.692 27.155 1.00 81.62 890 ILE A O 1
ATOM 7004 N N . LYS A 1 891 ? -18.035 -6.045 25.409 1.00 83.56 891 LYS A N 1
ATOM 7005 C CA . LYS A 1 891 ? -18.442 -7.438 25.218 1.00 83.56 891 LYS A CA 1
ATOM 7006 C C . LYS A 1 891 ? -18.102 -8.316 26.425 1.00 83.56 891 LYS A C 1
ATOM 7008 O O . LYS A 1 891 ? -18.975 -9.023 26.891 1.00 83.56 891 LYS A O 1
ATOM 7013 N N . LEU A 1 892 ? -16.882 -8.245 26.969 1.00 80.50 892 LEU A N 1
ATOM 7014 C CA . LEU A 1 892 ? -16.496 -9.057 28.134 1.00 80.50 892 LEU A CA 1
ATOM 7015 C C . LEU A 1 892 ? -17.391 -8.791 29.355 1.00 80.50 892 LEU A C 1
ATOM 7017 O O . LEU A 1 892 ? -17.839 -9.738 29.988 1.00 80.50 892 LEU A O 1
ATOM 7021 N N . VAL A 1 893 ? -17.710 -7.524 29.643 1.00 75.50 893 VAL A N 1
ATOM 7022 C CA . VAL A 1 893 ? -18.654 -7.172 30.718 1.00 75.50 893 VAL A CA 1
ATOM 7023 C C . VAL A 1 893 ? -20.048 -7.732 30.422 1.00 75.50 893 VAL A C 1
ATOM 7025 O O . VAL A 1 893 ? -20.699 -8.226 31.333 1.00 75.50 893 VAL A O 1
ATOM 7028 N N . ALA A 1 894 ? -20.502 -7.723 29.164 1.00 74.38 894 ALA A N 1
ATOM 7029 C CA . ALA A 1 894 ? -21.785 -8.312 28.789 1.00 74.38 894 ALA A CA 1
ATOM 7030 C C . ALA A 1 894 ? -21.800 -9.855 28.891 1.00 74.38 894 ALA A C 1
ATOM 7032 O O . ALA A 1 894 ? -22.735 -10.403 29.476 1.00 74.38 894 ALA A O 1
ATOM 7033 N N . ASP A 1 895 ? -20.757 -10.533 28.402 1.00 74.44 895 ASP A N 1
ATOM 7034 C CA . ASP A 1 895 ? -20.560 -11.989 28.482 1.00 74.44 895 ASP A CA 1
ATOM 7035 C C . ASP A 1 895 ? -20.501 -12.466 29.958 1.00 74.44 895 ASP A C 1
ATOM 7037 O O . ASP A 1 895 ? -21.026 -13.528 30.299 1.00 74.44 895 ASP A O 1
ATOM 7041 N N . GLU A 1 896 ? -19.896 -11.676 30.857 1.00 70.94 896 GLU A N 1
ATOM 7042 C CA . GLU A 1 896 ? -19.915 -11.909 32.313 1.00 70.94 896 GLU A CA 1
ATOM 7043 C C . GLU A 1 896 ? -21.289 -11.579 32.934 1.00 70.94 896 GLU A C 1
ATOM 7045 O O . GLU A 1 896 ? -21.766 -12.306 33.806 1.00 70.94 896 GLU A O 1
ATOM 7050 N N . SER A 1 897 ? -21.975 -10.534 32.457 1.00 67.56 897 SER A N 1
ATOM 7051 C CA . SER A 1 897 ? -23.286 -10.101 32.974 1.00 67.56 897 SER A CA 1
ATOM 7052 C C . SER A 1 897 ? -24.437 -11.079 32.713 1.00 67.56 897 SER A C 1
ATOM 7054 O O . SER A 1 897 ? -25.448 -11.073 33.420 1.00 67.56 897 SER A O 1
ATOM 7056 N N . GLU A 1 898 ? -24.310 -11.908 31.676 1.00 65.81 898 GLU A N 1
ATOM 7057 C CA . GLU A 1 898 ? -25.252 -12.988 31.379 1.00 65.81 898 GLU A CA 1
ATOM 7058 C C . GLU A 1 898 ? -25.094 -14.145 32.378 1.00 65.81 898 GLU A C 1
ATOM 7060 O O . GLU A 1 898 ? -26.081 -14.755 32.780 1.00 65.81 898 GLU A O 1
ATOM 7065 N N . GLN A 1 899 ? -23.871 -14.370 32.871 1.00 66.19 899 GLN A N 1
ATOM 7066 C CA . GLN A 1 899 ? -23.566 -15.351 33.917 1.00 66.19 899 GLN A CA 1
ATOM 7067 C C . GLN A 1 899 ? -23.903 -14.832 35.326 1.00 66.19 899 GLN A C 1
ATOM 7069 O O . GLN A 1 899 ? -24.255 -15.627 36.196 1.00 66.19 899 GLN A O 1
ATOM 7074 N N . SER A 1 900 ? -23.818 -13.516 35.564 1.00 63.81 900 SER A N 1
ATOM 7075 C CA . SER A 1 900 ? -24.117 -12.895 36.868 1.00 63.81 900 SER A CA 1
ATOM 7076 C C . SER A 1 900 ? -25.584 -12.486 37.073 1.00 63.81 900 SER A C 1
ATOM 7078 O O . SER A 1 900 ? -25.932 -12.021 38.156 1.00 63.81 900 SER A O 1
ATOM 7080 N N . GLY A 1 901 ? -26.453 -12.668 36.071 1.00 68.25 901 GLY A N 1
ATOM 7081 C CA . GLY A 1 901 ? -27.893 -12.399 36.190 1.00 68.25 901 GLY A CA 1
ATOM 7082 C C . GLY A 1 901 ? -28.297 -10.921 36.093 1.00 68.25 901 GLY A C 1
ATOM 7083 O O . GLY A 1 901 ? -29.354 -10.550 36.597 1.00 68.25 901 GLY A O 1
ATOM 7084 N N . MET A 1 902 ? -27.488 -10.076 35.443 1.00 73.88 902 MET A N 1
ATOM 7085 C CA . MET A 1 902 ? -27.747 -8.632 35.299 1.00 73.88 902 MET A CA 1
ATOM 7086 C C . MET A 1 902 ? -29.111 -8.334 34.625 1.00 73.88 902 MET A C 1
ATOM 7088 O O . MET A 1 902 ? -29.553 -9.129 33.783 1.00 73.88 902 MET A O 1
ATOM 7092 N N . PRO A 1 903 ? -29.781 -7.197 34.911 1.00 82.19 903 PRO A N 1
ATOM 7093 C CA . PRO A 1 903 ? -31.055 -6.851 34.279 1.00 82.19 903 PRO A CA 1
ATOM 7094 C C . PRO A 1 903 ? -31.008 -6.810 32.734 1.00 82.19 903 PRO A C 1
ATOM 7096 O O . PRO A 1 903 ? -30.040 -6.296 32.158 1.00 82.19 903 PRO A O 1
ATOM 7099 N N . PRO A 1 904 ? -32.067 -7.270 32.030 1.00 85.38 904 PRO A N 1
ATOM 7100 C CA . PRO A 1 904 ? -32.163 -7.210 30.565 1.00 85.38 904 PRO A CA 1
ATOM 7101 C C . PRO A 1 904 ? -31.944 -5.806 29.982 1.00 85.38 904 PRO A C 1
ATOM 7103 O O . PRO A 1 904 ? -31.302 -5.669 28.941 1.00 85.38 904 PRO A O 1
ATOM 7106 N N . LEU A 1 905 ? -32.407 -4.768 30.687 1.00 86.69 905 LEU A N 1
ATOM 7107 C CA . LEU A 1 905 ? -32.222 -3.357 30.336 1.00 86.69 905 LEU A CA 1
ATOM 7108 C C . LEU A 1 905 ? -30.740 -2.958 30.238 1.00 86.69 905 LEU A C 1
ATOM 7110 O O . LEU A 1 905 ? -30.341 -2.296 29.280 1.00 86.69 905 LEU A O 1
ATOM 7114 N N . HIS A 1 906 ? -29.902 -3.403 31.177 1.00 84.00 906 HIS A N 1
ATOM 7115 C CA . HIS A 1 906 ? -28.469 -3.106 31.163 1.00 84.00 906 HIS A CA 1
ATOM 7116 C C . HIS A 1 906 ? -27.737 -3.849 30.034 1.00 84.00 906 HIS A C 1
ATOM 7118 O O . HIS A 1 906 ? -26.872 -3.260 29.379 1.00 84.00 906 HIS A O 1
ATOM 7124 N N . ARG A 1 907 ? -28.147 -5.085 29.697 1.00 84.62 907 ARG A N 1
ATOM 7125 C CA . ARG A 1 907 ? -27.644 -5.781 28.493 1.00 84.62 907 ARG A CA 1
ATOM 7126 C C . ARG A 1 907 ? -28.058 -5.066 27.201 1.00 84.62 907 ARG A C 1
ATOM 7128 O O . ARG A 1 907 ? -27.221 -4.899 26.314 1.00 84.62 907 ARG A O 1
ATOM 7135 N N . ALA A 1 908 ? -29.304 -4.595 27.111 1.00 88.81 908 ALA A N 1
ATOM 7136 C CA . ALA A 1 908 ? -29.805 -3.839 25.962 1.00 88.81 908 ALA A CA 1
ATOM 7137 C C . ALA A 1 908 ? -29.032 -2.523 25.751 1.00 88.81 908 ALA A C 1
ATOM 7139 O O . ALA A 1 908 ? -28.526 -2.292 24.653 1.00 88.81 908 ALA A O 1
ATOM 7140 N N . ARG A 1 909 ? -28.847 -1.715 26.808 1.00 88.81 909 ARG A N 1
ATOM 7141 C CA . ARG A 1 909 ? -28.026 -0.482 26.804 1.00 88.81 909 ARG A CA 1
ATOM 7142 C C . ARG A 1 909 ? -26.597 -0.737 26.300 1.00 88.81 909 ARG A C 1
ATOM 7144 O O . ARG A 1 909 ? -26.121 -0.037 25.405 1.00 88.81 909 ARG A O 1
ATOM 7151 N N . MET A 1 910 ? -25.929 -1.773 26.818 1.00 87.19 910 MET A N 1
ATOM 7152 C CA . MET A 1 910 ? -24.567 -2.148 26.406 1.00 87.19 910 MET A CA 1
ATOM 7153 C C . MET A 1 910 ? -24.484 -2.579 24.933 1.00 87.19 910 MET A C 1
ATOM 7155 O O . MET A 1 910 ? -23.562 -2.161 24.228 1.00 87.19 910 MET A O 1
ATOM 7159 N N . TYR A 1 911 ? -25.443 -3.372 24.444 1.00 89.25 911 TYR A N 1
ATOM 7160 C CA . TYR A 1 911 ? -25.476 -3.794 23.038 1.00 89.25 911 TYR A CA 1
ATOM 7161 C C . TYR A 1 911 ? -25.842 -2.646 22.087 1.00 89.25 911 TYR A C 1
ATOM 7163 O O . TYR A 1 911 ? -25.262 -2.545 21.010 1.00 89.25 911 TYR A O 1
ATOM 7171 N N . LEU A 1 912 ? -26.739 -1.738 22.486 1.00 90.94 912 LEU A N 1
ATOM 7172 C CA . LEU A 1 912 ? -27.071 -0.530 21.720 1.00 90.94 912 LEU A CA 1
ATOM 7173 C C . LEU A 1 912 ? -25.845 0.368 21.536 1.00 90.94 912 LEU A C 1
ATOM 7175 O O . LEU A 1 912 ? -25.502 0.704 20.402 1.00 90.94 912 LEU A O 1
ATOM 7179 N N . LEU A 1 913 ? -25.137 0.675 22.629 1.00 89.56 913 LEU A N 1
ATOM 7180 C CA . LEU A 1 913 ? -23.891 1.447 22.612 1.00 89.56 913 LEU A CA 1
ATOM 7181 C C . LEU A 1 913 ? -22.827 0.799 21.703 1.00 89.56 913 LEU A C 1
ATOM 7183 O O . LEU A 1 913 ? -22.131 1.496 20.958 1.00 89.56 913 LEU A O 1
ATOM 7187 N N . TYR A 1 914 ? -22.722 -0.532 21.728 1.00 89.50 914 TYR A N 1
ATOM 7188 C CA . TYR A 1 914 ? -21.838 -1.310 20.855 1.00 89.50 914 TYR A CA 1
ATOM 7189 C C . TYR A 1 914 ? -22.240 -1.198 19.374 1.00 89.50 914 TYR A C 1
ATOM 7191 O O . TYR A 1 914 ? -21.405 -0.888 18.522 1.00 89.50 914 TYR A O 1
ATOM 7199 N N . LEU A 1 915 ? -23.525 -1.411 19.077 1.00 91.38 915 LEU A N 1
ATOM 7200 C CA . LEU A 1 915 ? -24.096 -1.469 17.733 1.00 91.38 915 LEU A CA 1
ATOM 7201 C C . LEU A 1 915 ? -23.997 -0.125 17.003 1.00 91.38 915 LEU A C 1
ATOM 7203 O O . LEU A 1 915 ? -23.473 -0.082 15.887 1.00 91.38 915 LEU A O 1
ATOM 7207 N N . ILE A 1 916 ? -24.433 0.977 17.625 1.00 91.81 916 ILE A N 1
ATOM 7208 C CA . ILE A 1 916 ? -24.399 2.309 16.991 1.00 91.81 916 ILE A CA 1
ATOM 7209 C C . ILE A 1 916 ? -22.963 2.800 16.777 1.00 91.81 916 ILE A C 1
ATOM 7211 O O . ILE A 1 916 ? -22.659 3.381 15.736 1.00 91.81 916 ILE A O 1
ATOM 7215 N N . SER A 1 917 ? -22.044 2.498 17.698 1.00 90.12 917 SER A N 1
ATOM 7216 C CA . SER A 1 917 ? -20.628 2.867 17.551 1.00 90.12 917 SER A CA 1
ATOM 7217 C C . SER A 1 917 ? -19.930 2.074 16.438 1.00 90.12 917 SER A C 1
ATOM 7219 O O . SER A 1 917 ? -19.026 2.592 15.782 1.00 90.12 917 SER A O 1
ATOM 7221 N N . ALA A 1 918 ? -20.360 0.829 16.198 1.00 89.44 918 ALA A N 1
ATOM 7222 C CA . ALA A 1 918 ? -19.805 -0.038 15.162 1.00 89.44 918 ALA A CA 1
ATOM 7223 C C . ALA A 1 918 ? -20.423 0.160 13.760 1.00 89.44 918 ALA A C 1
ATOM 7225 O O . ALA A 1 918 ? -19.793 -0.211 12.770 1.00 89.44 918 ALA A O 1
ATOM 7226 N N . THR A 1 919 ? -21.627 0.730 13.655 1.00 90.12 919 THR A N 1
ATOM 7227 C CA . THR A 1 919 ? -22.350 0.887 12.373 1.00 90.12 919 THR A CA 1
ATOM 7228 C C . THR A 1 919 ? -22.517 2.342 11.940 1.00 90.12 919 THR A C 1
ATOM 7230 O O . THR A 1 919 ? -22.275 2.667 10.778 1.00 90.12 919 THR A O 1
ATOM 7233 N N . LEU A 1 920 ? -22.917 3.218 12.862 1.00 91.38 920 LEU A N 1
ATOM 7234 C CA . LEU A 1 920 ? -23.360 4.582 12.577 1.00 91.38 920 LEU A CA 1
ATOM 7235 C C . LEU A 1 920 ? -22.233 5.598 12.783 1.00 91.38 920 LEU A C 1
ATOM 7237 O O . LEU A 1 920 ? -21.887 6.356 11.877 1.00 91.38 920 LEU A O 1
ATOM 7241 N N . PHE A 1 921 ? -21.624 5.570 13.970 1.00 91.56 921 PHE A N 1
ATOM 7242 C CA . PHE A 1 921 ? -20.707 6.606 14.452 1.00 91.56 921 PHE A CA 1
ATOM 7243 C C . PHE A 1 921 ? -19.268 6.102 14.579 1.00 91.56 921 PHE A C 1
ATOM 7245 O O . PHE A 1 921 ? -18.574 6.361 15.568 1.00 91.56 921 PHE A O 1
ATOM 7252 N N . VAL A 1 922 ? -18.820 5.354 13.565 1.00 89.75 922 VAL A N 1
ATOM 7253 C CA . VAL A 1 922 ? -17.450 4.837 13.504 1.00 89.75 922 VAL A CA 1
ATOM 7254 C C . VAL A 1 922 ? -16.471 6.007 13.443 1.00 89.75 922 VAL A C 1
ATOM 7256 O O . VAL A 1 922 ? -16.510 6.805 12.510 1.00 89.75 922 VAL A O 1
ATOM 7259 N N . ASP A 1 923 ? -15.574 6.098 14.422 1.00 87.06 923 ASP A N 1
ATOM 7260 C CA . ASP A 1 923 ? -14.574 7.161 14.523 1.00 87.06 923 ASP A CA 1
ATOM 7261 C C . ASP A 1 923 ? -13.146 6.663 14.220 1.00 87.06 923 ASP A C 1
ATOM 7263 O O . ASP A 1 923 ? -12.910 5.496 13.885 1.00 87.06 923 ASP A O 1
ATOM 7267 N N . ARG A 1 924 ? -12.155 7.550 14.369 1.00 86.00 924 ARG A N 1
ATOM 7268 C CA . ARG A 1 924 ? -10.725 7.226 14.198 1.00 86.00 924 ARG A CA 1
ATOM 7269 C C . ARG A 1 924 ? -10.177 6.239 15.241 1.00 86.00 924 ARG A C 1
ATOM 7271 O O . ARG A 1 924 ? -9.059 5.742 15.085 1.00 86.00 924 ARG A O 1
ATOM 7278 N N . SER A 1 925 ? -10.907 5.948 16.320 1.00 80.38 925 SER A N 1
ATOM 7279 C CA . SER A 1 925 ? -10.414 5.100 17.403 1.00 80.38 925 SER A CA 1
ATOM 7280 C C . SER A 1 925 ? -10.502 3.619 17.014 1.00 80.38 925 SER A C 1
ATOM 7282 O O . SER A 1 925 ? -11.560 3.080 16.698 1.00 80.38 925 SER A O 1
ATOM 7284 N N . THR A 1 926 ? -9.360 2.929 16.992 1.00 70.56 926 THR A N 1
ATOM 7285 C CA . THR A 1 926 ? -9.250 1.599 16.360 1.00 70.56 926 THR A CA 1
ATOM 7286 C C . THR A 1 926 ? -10.060 0.500 17.051 1.00 70.56 926 THR A C 1
ATOM 7288 O O . THR A 1 926 ? -10.508 -0.431 16.389 1.00 70.56 926 THR A O 1
ATOM 7291 N N . ASN A 1 927 ? -10.232 0.599 18.371 1.00 82.94 927 ASN A N 1
ATOM 7292 C CA . ASN A 1 927 ? -10.942 -0.362 19.222 1.00 82.94 927 ASN A CA 1
ATOM 7293 C C . ASN A 1 927 ? -11.511 0.349 20.467 1.00 82.94 927 ASN A C 1
ATOM 7295 O O . ASN A 1 927 ? -11.312 -0.109 21.592 1.00 82.94 927 ASN A O 1
ATOM 7299 N N . ARG A 1 928 ? -12.127 1.525 20.310 1.00 84.00 928 ARG A N 1
ATOM 7300 C CA . ARG A 1 928 ? -12.773 2.238 21.423 1.00 84.00 928 ARG A CA 1
ATOM 7301 C C . ARG A 1 928 ? -14.171 2.702 21.051 1.00 84.00 928 ARG A C 1
ATOM 7303 O O . ARG A 1 928 ? -14.532 2.761 19.880 1.00 84.00 928 ARG A O 1
ATOM 7310 N N . VAL A 1 929 ? -14.944 2.975 22.089 1.00 84.38 929 VAL A N 1
ATOM 7311 C CA . VAL A 1 929 ? -16.289 3.535 22.014 1.00 84.38 929 VAL A CA 1
ATOM 7312 C C . VAL A 1 929 ? -16.294 4.811 22.844 1.00 84.38 929 VAL A C 1
ATOM 7314 O O . VAL A 1 929 ? -15.756 4.834 23.955 1.00 84.38 929 VAL A O 1
ATOM 7317 N N . LYS A 1 930 ? -16.874 5.883 22.301 1.00 83.06 930 LYS A N 1
ATOM 7318 C CA . LYS A 1 930 ? -17.088 7.117 23.058 1.00 83.06 930 LYS A CA 1
ATOM 7319 C C . LYS A 1 930 ? -18.232 6.889 24.058 1.00 83.06 930 LYS A C 1
ATOM 7321 O O . LYS A 1 930 ? -19.270 6.375 23.649 1.00 83.06 930 LYS A O 1
ATOM 7326 N N . PRO A 1 931 ? -18.090 7.290 25.335 1.00 77.38 931 PRO A N 1
ATOM 7327 C CA . PRO A 1 931 ? -19.201 7.238 26.290 1.00 77.38 931 PRO A CA 1
ATOM 7328 C C . PRO A 1 931 ? -20.321 8.224 25.910 1.00 77.38 931 PRO A C 1
ATOM 7330 O O . PRO A 1 931 ? -21.469 8.014 26.270 1.00 77.38 931 PRO A O 1
ATOM 7333 N N . GLU A 1 932 ? -19.991 9.241 25.107 1.00 82.19 932 GLU A N 1
ATOM 7334 C CA . GLU A 1 932 ? -20.864 10.301 24.575 1.00 82.19 932 GLU A CA 1
ATOM 7335 C C . GLU A 1 932 ? -22.034 9.806 23.685 1.00 82.19 932 GLU A C 1
ATOM 7337 O O . GLU A 1 932 ? -22.795 10.623 23.177 1.00 82.19 932 GLU A O 1
ATOM 7342 N N . TYR A 1 933 ? -22.183 8.491 23.471 1.00 86.88 933 TYR A N 1
ATOM 7343 C CA . TYR A 1 933 ? -23.355 7.884 22.823 1.00 86.88 933 TYR A CA 1
ATOM 7344 C C . TYR A 1 933 ? -24.274 7.126 23.800 1.00 86.88 933 TYR A C 1
ATOM 7346 O O . TYR A 1 933 ? -25.355 6.705 23.397 1.00 86.88 933 TYR A O 1
ATOM 7354 N N . LEU A 1 934 ? -23.868 6.918 25.061 1.00 86.50 934 LEU A N 1
ATOM 7355 C CA . LEU A 1 934 ? -24.625 6.108 26.025 1.00 86.50 934 LEU A CA 1
ATOM 7356 C C . LEU A 1 934 ? -25.933 6.786 26.446 1.00 86.50 934 LEU A C 1
ATOM 7358 O O . LEU A 1 934 ? -26.949 6.108 26.552 1.00 86.50 934 LEU A O 1
ATOM 7362 N N . HIS A 1 935 ? -25.939 8.105 26.652 1.00 87.50 935 HIS A N 1
ATOM 7363 C CA . HIS A 1 935 ? -27.139 8.827 27.091 1.00 87.50 935 HIS A CA 1
ATOM 7364 C C . HIS A 1 935 ? -28.262 8.790 26.044 1.00 87.50 935 HIS A C 1
ATOM 7366 O O . HIS A 1 935 ? -29.425 8.657 26.410 1.00 87.50 935 HIS A O 1
ATOM 7372 N N . LEU A 1 936 ? -27.913 8.784 24.749 1.00 89.00 936 LEU A N 1
ATOM 7373 C CA . LEU A 1 936 ? -28.857 8.629 23.629 1.00 89.00 936 LEU A CA 1
ATOM 7374 C C . LEU A 1 936 ? -29.586 7.271 23.611 1.00 89.00 936 LEU A C 1
ATOM 7376 O O . LEU A 1 936 ? -30.583 7.125 22.906 1.00 89.00 936 LEU A O 1
ATOM 7380 N N . VAL A 1 937 ? -29.073 6.274 24.340 1.00 89.88 937 VAL A N 1
ATOM 7381 C CA . VAL A 1 937 ? -29.644 4.918 24.451 1.00 89.88 937 VAL A CA 1
ATOM 7382 C C . VAL A 1 937 ? -29.863 4.489 25.907 1.00 89.88 937 VAL A C 1
ATOM 7384 O O . VAL A 1 937 ? -30.075 3.308 26.183 1.00 89.88 937 VAL A O 1
ATOM 7387 N N . TRP A 1 938 ? -29.794 5.437 26.848 1.00 88.69 938 TRP A N 1
ATOM 7388 C CA . TRP A 1 938 ? -30.004 5.183 28.272 1.00 88.69 938 TRP A CA 1
ATOM 7389 C C . TRP A 1 938 ? -31.479 4.923 28.560 1.00 88.69 938 TRP A C 1
ATOM 7391 O O . TRP A 1 938 ? -31.830 3.927 29.193 1.00 88.69 938 TRP A O 1
ATOM 7401 N N . ASP A 1 939 ? -32.345 5.785 28.042 1.00 88.12 939 ASP A N 1
ATOM 7402 C CA . ASP A 1 939 ? -33.770 5.517 27.931 1.00 88.12 939 ASP A CA 1
ATOM 7403 C C . ASP A 1 939 ? -34.049 4.924 26.538 1.00 88.12 939 ASP A C 1
ATOM 7405 O O . ASP A 1 939 ? -33.645 5.468 25.507 1.00 88.12 939 ASP A O 1
ATOM 7409 N N . ILE A 1 940 ? -34.679 3.749 26.524 1.00 87.56 940 ILE A N 1
ATOM 7410 C CA . ILE A 1 940 ? -34.922 2.940 25.323 1.00 87.56 940 ILE A CA 1
ATOM 7411 C C . ILE A 1 940 ? -36.164 3.412 24.552 1.00 87.56 940 ILE A C 1
ATOM 7413 O O . ILE A 1 940 ? -36.237 3.207 23.338 1.00 87.56 940 ILE A O 1
ATOM 7417 N N . ASP A 1 941 ? -37.103 4.083 25.216 1.00 85.44 941 ASP A N 1
ATOM 7418 C CA . ASP A 1 941 ? -38.289 4.652 24.577 1.00 85.44 941 ASP A CA 1
ATOM 7419 C C . ASP A 1 941 ? -37.985 6.057 24.022 1.00 85.44 941 ASP A C 1
ATOM 7421 O O . ASP A 1 941 ? -38.386 6.380 22.900 1.00 85.44 941 ASP A O 1
ATOM 7425 N N . GLU A 1 942 ? -37.145 6.845 24.708 1.00 87.19 942 GLU A N 1
ATOM 7426 C CA . GLU A 1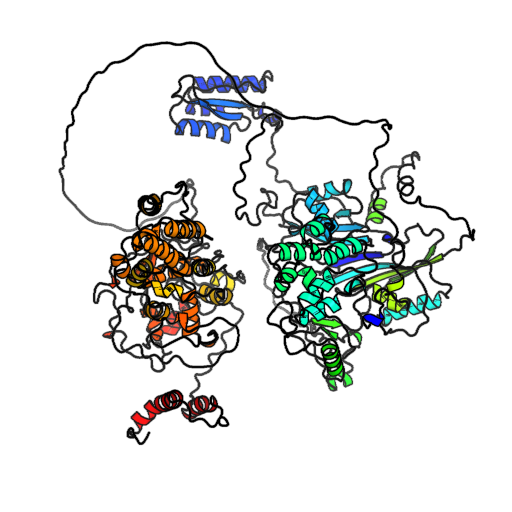 942 ? -36.494 8.034 24.128 1.00 87.19 942 GLU A CA 1
ATOM 7427 C C . GLU A 1 942 ? -35.647 7.672 22.896 1.00 87.19 942 GLU A C 1
ATOM 7429 O O . GLU A 1 942 ? -35.650 8.419 21.915 1.00 87.19 942 GLU A O 1
ATOM 7434 N N . ALA A 1 943 ? -34.950 6.524 22.909 1.00 89.06 943 ALA A N 1
ATOM 7435 C CA . ALA A 1 943 ? -34.086 6.093 21.807 1.00 89.06 943 ALA A CA 1
ATOM 7436 C C . ALA A 1 943 ? -34.840 5.976 20.464 1.00 89.06 943 ALA A C 1
ATOM 7438 O O . ALA A 1 943 ? -34.298 6.356 19.425 1.00 89.06 943 ALA A O 1
ATOM 7439 N N . ALA A 1 944 ? -36.105 5.537 20.468 1.00 86.88 944 ALA A N 1
ATOM 7440 C CA . ALA A 1 944 ? -36.969 5.505 19.276 1.00 86.88 944 ALA A CA 1
ATOM 7441 C C . ALA A 1 944 ? -37.465 6.906 18.829 1.00 86.88 944 ALA A C 1
ATOM 7443 O O . ALA A 1 944 ? -37.984 7.100 17.719 1.00 86.88 944 ALA A O 1
ATOM 7444 N N . GLY A 1 945 ? -37.316 7.912 19.694 1.00 87.12 945 GLY A N 1
ATOM 7445 C CA . GLY A 1 945 ? -37.690 9.305 19.462 1.00 87.12 945 GLY A CA 1
ATOM 7446 C C . GLY A 1 945 ? -36.696 10.109 18.616 1.00 87.12 945 GLY A C 1
ATOM 7447 O O . GLY A 1 945 ? -37.107 11.103 18.013 1.00 87.12 945 GLY A O 1
ATOM 7448 N N . TYR A 1 946 ? -35.427 9.695 18.532 1.00 90.31 946 TYR A N 1
ATOM 7449 C CA . TYR A 1 946 ? -34.366 10.455 17.857 1.00 90.31 946 TYR A CA 1
ATOM 7450 C C . TYR A 1 946 ? -34.356 10.332 16.324 1.00 90.31 946 TYR A C 1
ATOM 7452 O O . TYR A 1 946 ? -34.648 9.282 15.749 1.00 90.31 946 TYR A O 1
ATOM 7460 N N . ALA A 1 947 ? -33.919 11.408 15.667 1.00 88.88 947 ALA A N 1
ATOM 7461 C CA . ALA A 1 947 ? -33.649 11.486 14.232 1.00 88.88 947 ALA A CA 1
ATOM 7462 C C . ALA A 1 947 ? -32.279 10.864 13.876 1.00 88.88 947 ALA A C 1
ATOM 7464 O O . ALA A 1 947 ? -31.367 11.549 13.402 1.00 88.88 947 ALA A O 1
ATOM 7465 N N . TRP A 1 948 ? -32.106 9.561 14.132 1.00 91.75 948 TRP A N 1
ATOM 7466 C CA . TRP A 1 948 ? -30.836 8.853 13.913 1.00 91.75 948 TRP A CA 1
ATOM 7467 C C . TRP A 1 948 ? -30.286 9.015 12.492 1.00 91.75 948 TRP A C 1
ATOM 7469 O O . TRP A 1 948 ? -29.079 9.193 12.334 1.00 91.75 948 TRP A O 1
ATOM 7479 N N . GLY A 1 949 ? -31.143 9.015 11.466 1.00 90.25 949 GLY A N 1
ATOM 7480 C CA . GLY A 1 949 ? -30.716 9.200 10.077 1.00 90.25 949 GLY A CA 1
ATOM 7481 C C . GLY A 1 949 ? -30.093 10.579 9.817 1.00 90.25 949 GLY A C 1
ATOM 7482 O O . GLY A 1 949 ? -29.044 10.674 9.182 1.00 90.25 949 GLY A O 1
ATOM 7483 N N . ALA A 1 950 ? -30.668 11.644 10.386 1.00 89.62 950 ALA A N 1
ATOM 7484 C CA . ALA A 1 950 ? -30.124 12.999 10.274 1.00 89.62 950 ALA A CA 1
ATOM 7485 C C . ALA A 1 950 ? -28.768 13.139 10.990 1.00 89.62 950 ALA A C 1
ATOM 7487 O O . ALA A 1 950 ? -27.835 13.736 10.450 1.00 89.62 950 ALA A O 1
ATOM 7488 N N . GLY A 1 951 ? -28.628 12.529 12.173 1.00 91.81 951 GLY A N 1
ATOM 7489 C CA . GLY A 1 951 ? -27.362 12.494 12.909 1.00 91.81 951 GLY A CA 1
ATOM 7490 C C . GLY A 1 951 ? -26.266 11.699 12.189 1.00 91.81 951 GLY A C 1
ATOM 7491 O O . GLY A 1 951 ? -25.122 12.147 12.111 1.00 91.81 951 GLY A O 1
ATOM 7492 N N . VAL A 1 952 ? -26.611 10.550 11.597 1.00 94.19 952 VAL A N 1
ATOM 7493 C CA . VAL A 1 952 ? -25.691 9.751 10.765 1.00 94.19 952 VAL A CA 1
ATOM 7494 C C . VAL A 1 952 ? -25.221 10.534 9.546 1.00 94.19 952 VAL A C 1
ATOM 7496 O O . VAL A 1 952 ? -24.028 10.507 9.238 1.00 94.19 952 VAL A O 1
ATOM 7499 N N . LEU A 1 953 ? -26.125 11.258 8.881 1.00 94.19 953 LEU A N 1
ATOM 7500 C CA . LEU A 1 953 ? -25.777 12.060 7.714 1.00 94.19 953 LEU A CA 1
ATOM 7501 C C . LEU A 1 953 ? -24.831 13.210 8.080 1.00 94.19 953 LEU A C 1
ATOM 7503 O O . LEU A 1 953 ? -23.793 13.357 7.440 1.00 94.19 953 LEU A O 1
ATOM 7507 N N . ALA A 1 954 ? -25.115 13.946 9.161 1.00 93.38 954 ALA A N 1
ATOM 7508 C CA . ALA A 1 954 ? -24.228 14.994 9.676 1.00 93.38 954 ALA A CA 1
ATOM 7509 C C . ALA A 1 954 ? -22.828 14.453 10.027 1.00 93.38 954 ALA A C 1
ATOM 7511 O O . ALA A 1 954 ? -21.812 15.038 9.649 1.00 93.38 954 ALA A O 1
ATOM 7512 N N . HIS A 1 955 ? -22.757 13.298 10.698 1.00 94.25 955 HIS A N 1
ATOM 7513 C CA . HIS A 1 955 ? -21.489 12.650 11.039 1.00 94.25 955 HIS A CA 1
ATOM 7514 C C . HIS A 1 955 ? -20.731 12.167 9.787 1.00 94.25 955 HIS A C 1
ATOM 7516 O O . HIS A 1 955 ? -19.508 12.288 9.722 1.00 94.25 955 HIS A O 1
ATOM 7522 N N . LEU A 1 956 ? -21.420 11.643 8.766 1.00 95.69 956 LEU A N 1
ATOM 7523 C CA . LEU A 1 956 ? -20.784 11.244 7.506 1.00 95.69 956 LEU A CA 1
ATOM 7524 C C . LEU A 1 956 ? -20.289 12.461 6.708 1.00 95.69 956 LEU A C 1
ATOM 7526 O O . LEU A 1 956 ? -19.146 12.448 6.257 1.00 95.69 956 LEU A O 1
ATOM 7530 N N . TYR A 1 957 ? -21.087 13.528 6.600 1.00 95.62 957 TYR A N 1
ATOM 7531 C CA . TYR A 1 957 ? -20.699 14.798 5.969 1.00 95.62 957 TYR A CA 1
ATOM 7532 C C . TYR A 1 957 ? -19.449 15.398 6.623 1.00 95.62 957 TYR A C 1
ATOM 7534 O O . TYR A 1 957 ? -18.510 15.777 5.921 1.00 95.62 957 TYR A O 1
ATOM 7542 N N . ARG A 1 958 ? -19.385 15.398 7.963 1.00 94.50 958 ARG A N 1
ATOM 7543 C CA . ARG A 1 958 ? -18.202 15.831 8.720 1.00 94.50 958 ARG A CA 1
ATOM 7544 C C . ARG A 1 958 ? -16.954 15.051 8.306 1.00 94.50 958 ARG A C 1
ATOM 7546 O O . ARG A 1 958 ? -15.946 15.659 7.949 1.00 94.50 958 ARG A O 1
ATOM 7553 N N . TYR A 1 959 ? -17.016 13.719 8.302 1.00 95.12 959 TYR A N 1
ATOM 7554 C CA . TYR A 1 959 ? -15.863 12.891 7.935 1.00 95.12 959 TYR A CA 1
ATOM 7555 C C . TYR A 1 959 ? -15.509 12.958 6.444 1.00 95.12 959 TYR A C 1
ATOM 7557 O O . TYR A 1 959 ? -14.320 12.961 6.123 1.00 95.12 959 TYR A O 1
ATOM 7565 N N . LEU A 1 960 ? -16.483 13.087 5.539 1.00 95.88 960 LEU A N 1
ATOM 7566 C CA . LEU A 1 960 ? -16.233 13.376 4.123 1.00 95.88 960 LEU A CA 1
ATOM 7567 C C . LEU A 1 960 ? -15.503 14.722 3.963 1.00 95.88 960 LEU A C 1
ATOM 7569 O O . LEU A 1 960 ? -14.484 14.796 3.277 1.00 95.88 960 LEU A O 1
ATOM 7573 N N . GLY A 1 961 ? -15.944 15.770 4.666 1.00 94.50 961 GLY A N 1
ATOM 7574 C CA . GLY A 1 961 ? -15.315 17.093 4.652 1.00 94.50 961 GLY A CA 1
ATOM 7575 C C . GLY A 1 961 ? -13.885 17.087 5.191 1.00 94.50 961 GLY A C 1
ATOM 7576 O O . GLY A 1 961 ? -12.974 17.562 4.507 1.00 94.50 961 GLY A O 1
ATOM 7577 N N . GLU A 1 962 ? -13.664 16.467 6.352 1.00 94.06 962 GLU A N 1
ATOM 7578 C CA . GLU A 1 962 ? -12.333 16.274 6.946 1.00 94.06 962 GLU A CA 1
ATOM 7579 C C . GLU A 1 962 ? -11.397 15.439 6.054 1.00 94.06 962 GLU A C 1
ATOM 7581 O O . GLU A 1 962 ? -10.187 15.684 6.029 1.00 94.06 962 GLU A O 1
ATOM 7586 N N . THR A 1 963 ? -11.937 14.467 5.309 1.00 94.69 963 THR A N 1
ATOM 7587 C CA . THR A 1 963 ? -11.157 13.564 4.442 1.00 94.69 963 THR A CA 1
ATOM 7588 C C . THR A 1 963 ? -10.985 14.100 3.017 1.00 94.69 963 THR A C 1
ATOM 7590 O O . THR A 1 963 ? -10.048 13.699 2.333 1.00 94.69 963 THR A O 1
ATOM 7593 N N . SER A 1 964 ? -11.785 15.076 2.578 1.00 94.19 964 SER A N 1
ATOM 7594 C CA . SER A 1 964 ? -11.527 15.849 1.347 1.00 94.19 964 SER A CA 1
ATOM 7595 C C . SER A 1 964 ? -10.325 16.798 1.475 1.00 94.19 964 SER A C 1
ATOM 7597 O O . SER A 1 964 ? -9.865 17.350 0.480 1.00 94.19 964 SER A O 1
ATOM 7599 N N . ARG A 1 965 ? -9.807 17.020 2.693 1.00 93.69 965 ARG A N 1
ATOM 7600 C CA . ARG A 1 965 ? -8.590 17.813 2.924 1.00 93.69 965 ARG A CA 1
ATOM 7601 C C . ARG A 1 965 ? -7.345 17.048 2.468 1.00 93.69 965 ARG A C 1
ATOM 7603 O O . ARG A 1 965 ? -7.210 15.860 2.769 1.00 93.69 965 ARG A O 1
ATOM 7610 N N . ALA A 1 966 ? -6.442 17.742 1.776 1.00 89.62 966 ALA A N 1
ATOM 7611 C CA . ALA A 1 966 ? -5.321 17.144 1.044 1.00 89.62 966 ALA A CA 1
ATOM 7612 C C . ALA A 1 966 ? -4.406 16.222 1.879 1.00 89.62 966 ALA A C 1
ATOM 7614 O O . ALA A 1 966 ? -3.962 15.186 1.387 1.00 89.62 966 ALA A O 1
ATOM 7615 N N . ASP A 1 967 ? -4.154 16.553 3.147 1.00 89.62 967 ASP A N 1
ATOM 7616 C CA . ASP A 1 967 ? -3.206 15.825 4.001 1.00 89.62 967 ASP A CA 1
ATOM 7617 C C . ASP A 1 967 ? -3.879 14.742 4.884 1.00 89.62 967 ASP A C 1
ATOM 7619 O O . ASP A 1 967 ? -3.211 14.066 5.674 1.00 89.62 967 ASP A O 1
ATOM 7623 N N . THR A 1 968 ? -5.203 14.549 4.794 1.00 90.00 968 THR A N 1
ATOM 7624 C CA . THR A 1 968 ? -5.931 13.560 5.615 1.00 90.00 968 THR A CA 1
ATOM 7625 C C . THR A 1 968 ? -5.840 12.149 5.019 1.00 90.00 968 THR A C 1
ATOM 7627 O O . THR A 1 968 ? -6.323 11.898 3.920 1.00 90.00 968 THR A O 1
ATOM 7630 N N . LYS A 1 969 ? -5.304 11.173 5.768 1.00 89.38 969 LYS A N 1
ATOM 7631 C CA . LYS A 1 969 ? -5.121 9.773 5.303 1.00 89.38 969 LYS A CA 1
ATOM 7632 C C . LYS A 1 969 ? -6.080 8.732 5.925 1.00 89.38 969 LYS A C 1
ATOM 7634 O O . LYS A 1 969 ? -5.800 7.534 5.883 1.00 89.38 969 LYS A O 1
ATOM 7639 N N . GLN A 1 970 ? -7.191 9.157 6.538 1.00 91.12 970 GLN A N 1
ATOM 7640 C CA . GLN A 1 970 ? -8.158 8.282 7.232 1.00 91.12 970 GLN A CA 1
ATOM 7641 C C . GLN A 1 970 ? -9.605 8.716 6.978 1.00 91.12 970 GLN A C 1
ATOM 7643 O O . GLN A 1 970 ? -9.934 9.864 7.265 1.00 91.12 970 GLN A O 1
ATOM 7648 N N . MET A 1 971 ? -10.457 7.782 6.543 1.00 92.38 971 MET A N 1
ATOM 7649 C CA . MET A 1 971 ? -11.905 7.959 6.363 1.00 92.38 971 MET A CA 1
ATOM 7650 C C . MET A 1 971 ? -12.680 7.196 7.448 1.00 92.38 971 MET A C 1
ATOM 7652 O O . MET A 1 971 ? -12.344 6.050 7.753 1.00 92.38 971 MET A O 1
ATOM 7656 N N . CYS A 1 972 ? -13.716 7.811 8.027 1.00 91.62 972 CYS A N 1
ATOM 7657 C CA . CYS A 1 972 ? -14.591 7.207 9.046 1.00 91.62 972 CYS A CA 1
ATOM 7658 C C . CYS A 1 972 ? -16.066 7.613 8.804 1.00 91.62 972 CYS A C 1
ATOM 7660 O O . CYS A 1 972 ? -16.388 8.159 7.753 1.00 91.62 972 CYS A O 1
ATOM 7662 N N . GLY A 1 973 ? -16.964 7.357 9.760 1.00 91.81 973 GLY A N 1
ATOM 7663 C CA . GLY A 1 973 ? -18.415 7.492 9.590 1.00 91.81 973 GLY A CA 1
ATOM 7664 C C . GLY A 1 973 ? -19.068 6.229 9.018 1.00 91.81 973 GLY A C 1
ATOM 7665 O O . GLY A 1 973 ? -18.438 5.174 8.927 1.00 91.81 973 GLY A O 1
ATOM 7666 N N . CYS A 1 974 ? -20.351 6.316 8.656 1.00 93.50 974 CYS A N 1
ATOM 7667 C CA . CYS A 1 974 ? -21.117 5.172 8.156 1.00 93.50 974 CYS A CA 1
ATOM 7668 C C . CYS A 1 974 ? -20.753 4.846 6.693 1.00 93.50 974 CYS A C 1
ATOM 7670 O O . CYS A 1 974 ? -21.400 5.308 5.755 1.00 93.50 974 CYS A O 1
ATOM 7672 N N . LEU A 1 975 ? -19.706 4.044 6.486 1.00 93.38 975 LEU A N 1
ATOM 7673 C CA . LEU A 1 975 ? -19.236 3.681 5.139 1.00 93.38 975 LEU A CA 1
ATOM 7674 C C . LEU A 1 975 ? -20.264 2.852 4.353 1.00 93.38 975 LEU A C 1
ATOM 7676 O O . LEU A 1 975 ? -20.405 3.049 3.152 1.00 93.38 975 LEU A O 1
ATOM 7680 N N . THR A 1 976 ? -21.050 2.012 5.040 1.00 91.06 976 THR A N 1
ATOM 7681 C CA . THR A 1 976 ? -22.157 1.244 4.443 1.00 91.06 976 THR A CA 1
ATOM 7682 C C . THR A 1 976 ? -23.160 2.146 3.713 1.00 91.06 976 THR A C 1
ATOM 7684 O O . THR A 1 976 ? -23.666 1.767 2.661 1.00 91.06 976 THR A O 1
ATOM 7687 N N . LEU A 1 977 ? -23.426 3.352 4.237 1.00 93.25 977 LEU A N 1
ATOM 7688 C CA . LEU A 1 977 ? -24.289 4.347 3.593 1.00 93.25 977 LEU A CA 1
ATOM 7689 C C . LEU A 1 977 ? -23.642 4.914 2.324 1.00 93.25 977 LEU A C 1
ATOM 7691 O O . LEU A 1 977 ? -24.291 4.954 1.285 1.00 93.25 977 LEU A O 1
ATOM 7695 N N . LEU A 1 978 ? -22.366 5.305 2.397 1.00 94.31 978 LEU A N 1
ATOM 7696 C CA . LEU A 1 978 ? -21.625 5.847 1.255 1.00 94.31 978 LEU A CA 1
ATOM 7697 C C . LEU A 1 978 ? -21.531 4.831 0.106 1.00 94.31 978 LEU A C 1
ATOM 7699 O O . LEU A 1 978 ? -21.854 5.161 -1.030 1.00 94.31 978 LEU A O 1
ATOM 7703 N N . GLU A 1 979 ? -21.146 3.588 0.393 1.00 90.56 979 GLU A N 1
ATOM 7704 C CA . GLU A 1 979 ? -21.059 2.534 -0.624 1.00 90.56 979 GLU A CA 1
ATOM 7705 C C . GLU A 1 979 ? -22.435 2.142 -1.173 1.00 90.56 979 GLU A C 1
ATOM 7707 O O . GLU A 1 979 ? -22.585 2.011 -2.384 1.00 90.56 979 GLU A O 1
ATOM 7712 N N . CYS A 1 980 ? -23.467 2.023 -0.326 1.00 88.62 980 CYS A N 1
ATOM 7713 C CA . CYS A 1 980 ? -24.824 1.744 -0.805 1.00 88.62 980 CYS A CA 1
ATOM 7714 C C . CYS A 1 980 ? -25.358 2.876 -1.696 1.00 88.62 980 CYS A C 1
ATOM 7716 O O . CYS A 1 980 ? -26.026 2.595 -2.689 1.00 88.62 980 CYS A O 1
ATOM 7718 N N . TRP A 1 981 ? -25.037 4.135 -1.385 1.00 91.81 981 TRP A N 1
ATOM 7719 C CA . TRP A 1 981 ? -25.379 5.283 -2.225 1.00 91.81 981 TRP A CA 1
ATOM 7720 C C . TRP A 1 981 ? -24.660 5.217 -3.577 1.00 91.81 981 TRP A C 1
ATOM 7722 O O . TRP A 1 981 ? -25.303 5.356 -4.618 1.00 91.81 981 TRP A O 1
ATOM 7732 N N . ILE A 1 982 ? -23.362 4.891 -3.588 1.00 90.06 982 ILE A N 1
ATOM 7733 C CA . ILE A 1 982 ? -22.617 4.677 -4.836 1.00 90.06 982 ILE A CA 1
ATOM 7734 C C . ILE A 1 982 ? -23.250 3.534 -5.653 1.00 90.06 982 ILE A C 1
ATOM 7736 O O . ILE A 1 982 ? -23.473 3.700 -6.849 1.00 90.06 982 ILE A O 1
ATOM 7740 N N . TYR A 1 983 ? -23.619 2.407 -5.038 1.00 85.62 983 TYR A N 1
ATOM 7741 C CA . TYR A 1 983 ? -24.259 1.293 -5.752 1.00 85.62 983 TYR A CA 1
ATOM 7742 C C . TYR A 1 983 ? -25.658 1.654 -6.291 1.00 85.62 983 TYR A C 1
ATOM 7744 O O . TYR A 1 983 ? -25.995 1.293 -7.420 1.00 85.62 983 TYR A O 1
ATOM 7752 N N . GLU A 1 984 ? -26.484 2.398 -5.549 1.00 81.06 984 GLU A N 1
ATOM 7753 C CA . GLU A 1 984 ? -27.800 2.815 -6.052 1.00 81.06 984 GLU A CA 1
ATOM 7754 C C . GLU A 1 984 ? -27.681 3.773 -7.248 1.00 81.06 984 GLU A C 1
ATOM 7756 O O . GLU A 1 984 ? -28.298 3.509 -8.285 1.00 81.06 984 GLU A O 1
ATOM 7761 N N . TYR A 1 985 ? -26.865 4.830 -7.147 1.00 81.00 985 TYR A N 1
ATOM 7762 C CA . TYR A 1 985 ? -26.782 5.885 -8.170 1.00 81.00 985 TYR A CA 1
ATOM 7763 C C . TYR A 1 985 ? -25.820 5.586 -9.331 1.00 81.00 985 TYR A C 1
ATOM 7765 O O . TYR A 1 985 ? -25.974 6.171 -10.403 1.00 81.00 985 TYR A O 1
ATOM 7773 N N . PHE A 1 986 ? -24.863 4.665 -9.172 1.00 80.94 986 PHE A N 1
ATOM 7774 C CA . PHE A 1 986 ? -23.853 4.351 -10.191 1.00 80.94 986 PHE A CA 1
ATOM 7775 C C . PHE A 1 986 ? -23.878 2.853 -10.549 1.00 80.94 986 PHE A C 1
ATOM 7777 O O . PHE A 1 986 ? -23.076 2.073 -10.029 1.00 80.94 986 PHE A O 1
ATOM 7784 N N . PRO A 1 987 ? -24.750 2.423 -11.490 1.00 70.50 987 PRO A N 1
ATOM 7785 C CA . PRO A 1 987 ? -24.946 1.010 -11.829 1.00 70.50 987 PRO A CA 1
ATOM 7786 C C . PRO A 1 987 ? -23.669 0.232 -12.172 1.00 70.50 987 PRO A C 1
ATOM 7788 O O . PRO A 1 987 ? -23.586 -0.959 -11.896 1.00 70.50 987 PRO A O 1
ATOM 7791 N N . ARG A 1 988 ? -22.653 0.908 -12.728 1.00 71.50 988 ARG A N 1
ATOM 7792 C CA . ARG A 1 988 ? -21.351 0.321 -13.096 1.00 71.50 988 ARG A CA 1
ATOM 7793 C C . ARG A 1 988 ? -20.514 -0.153 -11.895 1.00 71.50 988 ARG A C 1
ATOM 7795 O O . ARG A 1 988 ? -19.568 -0.907 -12.099 1.00 71.50 988 ARG A O 1
ATOM 7802 N N . PHE A 1 989 ? -20.857 0.265 -10.677 1.00 77.94 989 PHE A N 1
ATOM 7803 C CA . PHE A 1 989 ? -20.196 -0.156 -9.437 1.00 77.94 989 PHE A CA 1
ATOM 7804 C C . PHE A 1 989 ? -21.059 -1.093 -8.574 1.00 77.94 989 PHE A C 1
ATOM 7806 O O . PHE A 1 989 ? -20.607 -1.505 -7.510 1.00 77.94 989 PHE A O 1
ATOM 7813 N N . ARG A 1 990 ? -22.281 -1.449 -9.008 1.00 77.56 990 ARG A N 1
ATOM 7814 C CA . ARG A 1 990 ? -23.147 -2.394 -8.281 1.00 77.56 990 ARG A CA 1
ATOM 7815 C C . ARG A 1 990 ? -22.494 -3.781 -8.211 1.00 77.56 990 ARG A C 1
ATOM 7817 O O . ARG A 1 990 ? -22.130 -4.314 -9.262 1.00 77.56 990 ARG A O 1
ATOM 7824 N N . PRO A 1 991 ? -22.382 -4.392 -7.020 1.00 74.44 991 PRO A N 1
ATOM 7825 C CA . PRO A 1 991 ? -21.997 -5.789 -6.888 1.00 74.44 991 PRO A CA 1
ATOM 7826 C C . PRO A 1 991 ? -23.243 -6.693 -6.996 1.00 74.44 991 PRO A C 1
ATOM 7828 O O . PRO A 1 991 ? -24.353 -6.221 -7.257 1.00 74.44 991 PRO A O 1
ATOM 7831 N N . CYS A 1 992 ? -23.084 -8.003 -6.803 1.00 72.69 992 CYS A N 1
ATOM 7832 C CA . CYS A 1 992 ? -24.182 -8.963 -6.947 1.00 72.69 992 CYS A CA 1
ATOM 7833 C C . CYS A 1 992 ? -25.345 -8.706 -5.970 1.00 72.69 992 CYS A C 1
ATOM 7835 O O . CYS A 1 992 ? -25.141 -8.433 -4.786 1.00 72.69 992 CYS A O 1
ATOM 7837 N N . THR A 1 993 ? -26.584 -8.859 -6.445 1.00 74.12 993 THR A N 1
ATOM 7838 C CA . THR A 1 993 ? -27.780 -8.727 -5.602 1.00 74.12 993 THR A CA 1
ATOM 7839 C C . THR A 1 993 ? -27.905 -9.896 -4.619 1.00 74.12 993 THR A C 1
ATOM 7841 O O . THR A 1 993 ? -27.709 -11.058 -4.973 1.00 74.12 993 THR A O 1
ATOM 7844 N N . ASN A 1 994 ? -28.255 -9.594 -3.370 1.00 74.50 994 ASN A N 1
ATOM 7845 C CA . ASN A 1 994 ? -28.480 -10.571 -2.309 1.00 74.50 994 ASN A CA 1
ATOM 7846 C C . ASN A 1 994 ? -29.808 -11.335 -2.533 1.00 74.50 994 ASN A C 1
ATOM 7848 O O . ASN A 1 994 ? -30.868 -10.705 -2.489 1.00 74.50 994 ASN A O 1
ATOM 7852 N N . PRO A 1 995 ? -29.804 -12.676 -2.680 1.00 71.94 995 PRO A N 1
ATOM 7853 C CA . PRO A 1 995 ? -31.017 -13.470 -2.928 1.00 71.94 995 PRO A CA 1
ATOM 7854 C C . PRO A 1 995 ? -31.986 -13.536 -1.732 1.00 71.94 995 PRO A C 1
ATOM 7856 O O . PRO A 1 995 ? -33.072 -14.102 -1.845 1.00 71.94 995 PRO A O 1
ATOM 7859 N N . HIS A 1 996 ? -31.613 -12.991 -0.572 1.00 74.81 996 HIS A N 1
ATOM 7860 C CA . HIS A 1 996 ? -32.488 -12.869 0.599 1.00 74.81 996 HIS A CA 1
ATOM 7861 C C . HIS A 1 996 ? -33.086 -11.466 0.774 1.00 74.81 996 HIS A C 1
ATOM 7863 O O . HIS A 1 996 ? -33.879 -11.256 1.695 1.00 74.81 996 HIS A O 1
ATOM 7869 N N . TYR A 1 997 ? -32.740 -10.515 -0.099 1.00 78.81 997 TYR A N 1
ATOM 7870 C CA . TYR A 1 997 ? -33.380 -9.205 -0.129 1.00 78.81 997 TYR A CA 1
ATOM 7871 C C . TYR A 1 997 ? -34.854 -9.318 -0.533 1.00 78.81 997 TYR A C 1
ATOM 7873 O O . TYR A 1 997 ? -35.235 -10.151 -1.356 1.00 78.81 997 TYR A O 1
ATOM 7881 N N . ARG A 1 998 ? -35.692 -8.458 0.048 1.00 74.81 998 ARG A N 1
ATOM 7882 C CA . ARG A 1 998 ? -37.096 -8.282 -0.330 1.00 74.81 998 ARG A CA 1
ATOM 7883 C C . ARG A 1 998 ? -37.420 -6.797 -0.345 1.00 74.81 998 ARG A C 1
ATOM 7885 O O . ARG A 1 998 ? -36.824 -6.021 0.400 1.00 74.81 998 ARG A O 1
ATOM 7892 N N . GLU A 1 999 ? -38.382 -6.413 -1.170 1.00 68.38 999 GLU A N 1
ATOM 7893 C CA . GLU A 1 999 ? -38.914 -5.055 -1.166 1.00 68.38 999 GLU A CA 1
ATOM 7894 C C . GLU A 1 999 ? -39.461 -4.688 0.228 1.00 68.38 999 GLU A C 1
ATOM 7896 O O . GLU A 1 999 ? -39.959 -5.546 0.961 1.00 68.38 999 GLU A O 1
ATOM 7901 N N . GLY A 1 1000 ? -39.264 -3.434 0.643 1.00 64.00 1000 GLY A N 1
ATOM 7902 C CA . GLY A 1 1000 ? -39.492 -2.987 2.023 1.00 64.00 1000 GLY A CA 1
ATOM 7903 C C . GLY A 1 1000 ? -38.354 -3.292 3.014 1.00 64.00 1000 GLY A C 1
ATOM 7904 O O . GLY A 1 1000 ? -38.408 -2.821 4.148 1.00 64.00 1000 GLY A O 1
ATOM 7905 N N . MET A 1 1001 ? -37.299 -4.026 2.628 1.00 76.81 1001 MET A N 1
ATOM 7906 C CA . MET A 1 1001 ? -36.072 -4.115 3.434 1.00 76.81 1001 MET A CA 1
ATOM 7907 C C . MET A 1 1001 ? -35.114 -2.936 3.158 1.00 76.81 1001 MET A C 1
ATOM 7909 O O . MET A 1 1001 ? -35.019 -2.499 2.005 1.00 76.81 1001 MET A O 1
ATOM 7913 N N . PRO A 1 1002 ? -34.340 -2.481 4.173 1.00 83.62 1002 PRO A N 1
ATOM 7914 C CA . PRO A 1 1002 ? -33.257 -1.504 4.015 1.00 83.62 1002 PRO A CA 1
ATOM 7915 C C . PRO A 1 1002 ? -32.337 -1.847 2.845 1.00 83.62 1002 PRO A C 1
ATOM 7917 O O . PRO A 1 1002 ? -31.867 -2.986 2.736 1.00 83.62 1002 PRO A O 1
ATOM 7920 N N . ARG A 1 1003 ? -32.060 -0.880 1.966 1.00 81.94 1003 ARG A N 1
ATOM 7921 C CA . ARG A 1 1003 ? -31.352 -1.162 0.709 1.00 81.94 1003 ARG A CA 1
ATOM 7922 C C . ARG A 1 1003 ? -29.924 -1.674 0.885 1.00 81.94 1003 ARG A C 1
ATOM 7924 O O . ARG A 1 1003 ? -29.470 -2.441 0.045 1.00 81.94 1003 ARG A O 1
ATOM 7931 N N . ALA A 1 1004 ? -29.252 -1.360 1.990 1.00 84.69 1004 ALA A N 1
ATOM 7932 C CA . ALA A 1 1004 ? -27.934 -1.914 2.306 1.00 84.69 1004 ALA A CA 1
ATOM 7933 C C . ALA A 1 1004 ? -27.922 -3.452 2.497 1.00 84.69 1004 ALA A C 1
ATOM 7935 O O . ALA A 1 1004 ? -26.857 -4.059 2.545 1.00 84.69 1004 ALA A O 1
ATOM 7936 N N . ILE A 1 1005 ? -29.091 -4.105 2.577 1.00 82.44 1005 ILE A N 1
ATOM 7937 C CA . ILE A 1 1005 ? -29.223 -5.574 2.543 1.00 82.44 1005 ILE A CA 1
ATOM 7938 C C . ILE A 1 1005 ? -29.211 -6.109 1.097 1.00 82.44 1005 ILE A C 1
ATOM 7940 O O . ILE A 1 1005 ? -28.891 -7.277 0.888 1.00 82.44 1005 ILE A O 1
ATOM 7944 N N . ALA A 1 1006 ? -29.542 -5.290 0.092 1.00 78.62 1006 ALA A N 1
ATOM 7945 C CA . ALA A 1 1006 ? -29.709 -5.715 -1.303 1.00 78.62 1006 ALA A CA 1
ATOM 7946 C C . ALA A 1 1006 ? -28.408 -6.129 -2.000 1.00 78.62 1006 ALA A C 1
ATOM 7948 O O . ALA A 1 1006 ? -28.469 -6.793 -3.032 1.00 78.62 1006 ALA A O 1
ATOM 7949 N N . TRP A 1 1007 ? -27.249 -5.765 -1.452 1.00 77.31 1007 TRP A N 1
ATOM 7950 C CA . TRP A 1 1007 ? -25.955 -5.870 -2.118 1.00 77.31 1007 TRP A CA 1
ATOM 7951 C C . TRP A 1 1007 ? -25.022 -6.825 -1.362 1.00 77.31 1007 TRP A C 1
ATOM 7953 O O . TRP A 1 1007 ? -24.716 -6.624 -0.189 1.00 77.31 1007 TRP A O 1
ATOM 7963 N N . TYR A 1 1008 ? -24.576 -7.881 -2.040 1.00 63.22 1008 TYR A N 1
ATOM 7964 C CA . TYR A 1 1008 ? -23.564 -8.825 -1.561 1.00 63.22 1008 TYR A CA 1
ATOM 7965 C C . TYR A 1 1008 ? -22.219 -8.438 -2.186 1.00 63.22 1008 TYR A C 1
ATOM 7967 O O . TYR A 1 1008 ? -22.197 -8.081 -3.357 1.00 63.22 1008 TYR A O 1
ATOM 7975 N N . ASN A 1 1009 ? -21.094 -8.531 -1.467 1.00 55.97 1009 ASN A N 1
ATOM 7976 C CA . ASN A 1 1009 ? -19.781 -8.111 -1.994 1.00 55.97 1009 ASN A CA 1
ATOM 7977 C C . ASN A 1 1009 ? -18.899 -9.295 -2.466 1.00 55.97 1009 ASN A C 1
ATOM 7979 O O . ASN A 1 1009 ? -18.052 -9.782 -1.712 1.00 55.97 1009 ASN A O 1
ATOM 7983 N N . PRO A 1 1010 ? -19.076 -9.753 -3.721 1.00 39.16 1010 PRO A N 1
ATOM 7984 C CA . PRO A 1 1010 ? -18.024 -10.361 -4.525 1.00 39.16 1010 PRO A CA 1
ATOM 7985 C C . PRO A 1 1010 ? -17.793 -9.571 -5.833 1.00 39.16 1010 PRO A C 1
ATOM 7987 O O . PRO A 1 1010 ? -18.702 -8.960 -6.391 1.00 39.16 1010 PRO A O 1
ATOM 7990 N N . TYR A 1 1011 ? -16.567 -9.601 -6.358 1.00 36.84 1011 TYR A N 1
ATOM 7991 C CA . TYR A 1 1011 ? -16.202 -8.882 -7.587 1.00 36.84 1011 TYR A CA 1
ATOM 7992 C C . TYR A 1 1011 ? -16.640 -9.626 -8.870 1.00 36.84 1011 TYR A C 1
ATOM 7994 O O . TYR A 1 1011 ? -16.399 -10.828 -8.976 1.00 36.84 1011 TYR A O 1
ATOM 8002 N N . ARG A 1 1012 ? -17.093 -8.859 -9.886 1.00 33.44 1012 ARG A N 1
ATOM 8003 C CA . ARG A 1 1012 ? -17.623 -9.254 -11.227 1.00 33.44 1012 ARG A CA 1
ATOM 8004 C C . ARG A 1 1012 ? -19.082 -9.769 -11.236 1.00 33.44 1012 ARG A C 1
ATOM 8006 O O . ARG A 1 1012 ? -19.474 -10.418 -10.275 1.00 33.44 1012 ARG A O 1
ATOM 8013 N N . PRO A 1 1013 ? -19.799 -9.685 -12.381 1.00 30.22 1013 PRO A N 1
ATOM 8014 C CA . PRO A 1 1013 ? -19.813 -8.653 -13.429 1.00 30.22 1013 PRO A CA 1
ATOM 8015 C C . PRO A 1 1013 ? -21.137 -7.843 -13.411 1.00 30.22 1013 PRO A C 1
ATOM 8017 O O . PRO A 1 1013 ? -22.074 -8.182 -12.695 1.00 30.22 1013 PRO A O 1
ATOM 8020 N N . VAL A 1 1014 ? -21.231 -6.760 -14.193 1.00 30.98 1014 VAL A N 1
ATOM 8021 C CA . VAL A 1 1014 ? -22.381 -5.830 -14.150 1.00 30.98 1014 VAL A CA 1
ATOM 8022 C C . VAL A 1 1014 ? -23.475 -6.216 -15.152 1.00 30.98 1014 VAL A C 1
ATOM 8024 O O . VAL A 1 1014 ? -23.221 -6.230 -16.354 1.00 30.98 1014 VAL A O 1
ATOM 8027 N N . HIS A 1 1015 ? -24.707 -6.402 -14.669 1.00 24.02 1015 HIS A N 1
ATOM 8028 C CA . HIS A 1 1015 ? -25.923 -6.360 -15.492 1.00 24.02 1015 HIS A CA 1
ATOM 8029 C C . HIS A 1 1015 ? -26.553 -4.957 -15.444 1.00 24.02 1015 HIS A C 1
ATOM 8031 O O . HIS A 1 1015 ? -26.562 -4.299 -14.401 1.00 24.02 1015 HIS A O 1
ATOM 8037 N N . TRP A 1 1016 ? -27.072 -4.481 -16.577 1.00 27.45 1016 TRP A N 1
ATOM 8038 C CA . TRP A 1 1016 ? -27.633 -3.133 -16.709 1.00 27.45 1016 TRP A CA 1
ATOM 8039 C C . TRP A 1 1016 ? -29.136 -3.118 -16.415 1.00 27.45 1016 TRP A C 1
ATOM 8041 O O . TRP A 1 1016 ? -29.906 -3.767 -17.114 1.00 27.45 1016 TRP A O 1
ATOM 8051 N N . VAL A 1 1017 ? -29.548 -2.340 -15.409 1.00 28.02 1017 VAL A N 1
ATOM 8052 C CA . VAL A 1 1017 ? -30.957 -1.998 -15.147 1.00 28.02 1017 VAL A CA 1
ATOM 8053 C C . VAL A 1 1017 ? -31.038 -0.518 -14.730 1.00 28.02 1017 VAL A C 1
ATOM 8055 O O . VAL A 1 1017 ? -30.393 -0.144 -13.734 1.00 28.02 1017 VAL A O 1
ATOM 8058 N N . PRO A 1 1018 ? -31.786 0.335 -15.461 1.00 29.45 1018 PRO A N 1
ATOM 8059 C CA . PRO A 1 1018 ? -32.051 1.724 -15.080 1.00 29.45 1018 PRO A CA 1
ATOM 8060 C C . PRO A 1 1018 ? -32.725 1.864 -13.707 1.00 29.45 1018 PRO A C 1
ATOM 8062 O O . PRO A 1 1018 ? -33.414 0.965 -13.234 1.00 29.45 1018 PRO A O 1
ATOM 8065 N N . SER A 1 1019 ? -32.546 3.011 -13.052 1.00 32.50 1019 SER A N 1
ATOM 8066 C CA . SER A 1 1019 ? -33.210 3.330 -11.782 1.00 32.50 1019 SER A CA 1
ATOM 8067 C C . SER A 1 1019 ? -34.600 3.943 -11.998 1.00 32.50 1019 SER A C 1
ATOM 8069 O O . SER A 1 1019 ? -34.770 5.163 -11.969 1.00 32.50 1019 SER A O 1
ATOM 8071 N N . GLU A 1 1020 ? -35.607 3.087 -12.170 1.00 41.69 1020 GLU A N 1
ATOM 8072 C CA . GLU A 1 1020 ? -37.029 3.456 -12.101 1.00 41.69 1020 GLU A CA 1
ATOM 8073 C C . GLU A 1 1020 ? -37.406 3.897 -10.667 1.00 41.69 1020 GLU A C 1
ATOM 8075 O O . GLU A 1 1020 ? -37.547 3.053 -9.784 1.00 41.69 1020 GLU A O 1
ATOM 8080 N N . ARG A 1 1021 ? -37.567 5.207 -10.410 1.00 49.19 1021 ARG A N 1
ATOM 8081 C CA . ARG A 1 1021 ? -38.219 5.745 -9.187 1.00 49.19 1021 ARG A CA 1
ATOM 8082 C C . ARG A 1 1021 ? -38.868 7.102 -9.420 1.00 49.19 1021 ARG A C 1
ATOM 8084 O O . ARG A 1 1021 ? -38.161 8.103 -9.513 1.00 49.19 1021 ARG A O 1
ATOM 8091 N N . ASP A 1 1022 ? -40.193 7.178 -9.473 1.00 39.88 1022 ASP A N 1
ATOM 8092 C CA . ASP A 1 1022 ? -40.913 8.437 -9.237 1.00 39.88 1022 ASP A CA 1
ATOM 8093 C C . ASP A 1 1022 ? -40.951 8.708 -7.726 1.00 39.88 1022 ASP A C 1
ATOM 8095 O O . ASP A 1 1022 ? -41.549 7.946 -6.972 1.00 39.88 1022 ASP A O 1
ATOM 8099 N N . VAL A 1 1023 ? -40.286 9.779 -7.280 1.00 45.41 1023 VAL A N 1
ATOM 8100 C CA . VAL A 1 1023 ? -40.263 10.207 -5.862 1.00 45.41 1023 VAL A CA 1
ATOM 8101 C C . VAL A 1 1023 ? -41.419 11.180 -5.556 1.00 45.41 1023 VAL A C 1
ATOM 8103 O O . VAL A 1 1023 ? -41.721 11.470 -4.403 1.00 45.41 1023 VAL A O 1
ATOM 8106 N N . ILE A 1 1024 ? -42.101 11.672 -6.595 1.00 44.34 1024 ILE A N 1
ATOM 8107 C CA . ILE A 1 1024 ? -43.092 12.747 -6.517 1.00 44.34 1024 ILE A CA 1
ATOM 8108 C C . ILE A 1 1024 ? -44.502 12.156 -6.367 1.00 44.34 1024 ILE A C 1
ATOM 8110 O O . ILE A 1 1024 ? -45.181 11.893 -7.361 1.00 44.34 1024 ILE A O 1
ATOM 8114 N N . ARG A 1 1025 ? -44.957 11.967 -5.120 1.00 41.62 1025 ARG A N 1
ATOM 8115 C CA . ARG A 1 1025 ? -46.396 11.839 -4.793 1.00 41.62 1025 ARG A CA 1
ATOM 8116 C C . ARG A 1 1025 ? -46.815 12.567 -3.519 1.00 41.62 1025 ARG A C 1
ATOM 8118 O O . ARG A 1 1025 ? -47.862 13.198 -3.538 1.00 41.62 1025 ARG A O 1
ATOM 8125 N N . ASP A 1 1026 ? -45.976 12.566 -2.488 1.00 37.78 1026 ASP A N 1
ATOM 8126 C CA . ASP A 1 1026 ? -46.169 13.338 -1.257 1.00 37.78 1026 ASP A CA 1
ATOM 8127 C C . ASP A 1 1026 ? -44.860 14.057 -0.905 1.00 37.78 1026 ASP A C 1
ATOM 8129 O O . ASP A 1 1026 ? -43.783 13.498 -1.115 1.00 37.78 1026 ASP A O 1
ATOM 8133 N N . VAL A 1 1027 ? -44.927 15.289 -0.385 1.00 46.59 1027 VAL A N 1
ATOM 8134 C CA . VAL A 1 1027 ? -43.728 16.078 -0.040 1.00 46.59 1027 VAL A CA 1
ATOM 8135 C C . VAL A 1 1027 ? -43.140 15.559 1.278 1.00 46.59 1027 VAL A C 1
ATOM 8137 O O . VAL A 1 1027 ? -43.764 15.758 2.324 1.00 46.59 1027 VAL A O 1
ATOM 8140 N N . PRO A 1 1028 ? -41.965 14.901 1.301 1.00 57.25 1028 PRO A N 1
ATOM 8141 C CA . PRO A 1 1028 ? -41.455 14.318 2.532 1.00 57.25 1028 PRO A CA 1
ATOM 8142 C C . PRO A 1 1028 ? -40.593 15.332 3.292 1.00 57.25 1028 PRO A C 1
ATOM 8144 O O . PRO A 1 1028 ? -39.905 16.167 2.700 1.00 57.25 1028 PRO A O 1
ATOM 8147 N N . ASN A 1 1029 ? -40.511 15.174 4.618 1.00 60.22 1029 ASN A N 1
ATOM 8148 C CA . ASN A 1 1029 ? -39.624 15.968 5.489 1.00 60.22 1029 ASN A CA 1
ATOM 8149 C C . ASN A 1 1029 ? -38.120 15.838 5.132 1.00 60.22 1029 ASN A C 1
ATOM 8151 O O . ASN A 1 1029 ? -37.279 16.525 5.704 1.00 60.22 1029 ASN A O 1
ATOM 8155 N N . THR A 1 1030 ? -37.772 14.979 4.171 1.00 69.69 1030 THR A N 1
ATOM 8156 C CA . THR A 1 1030 ? -36.433 14.835 3.590 1.00 69.69 1030 THR A CA 1
ATOM 8157 C C . THR A 1 1030 ? -36.011 16.026 2.726 1.00 69.69 1030 THR A C 1
ATOM 8159 O O . THR A 1 1030 ? -34.820 16.183 2.485 1.00 69.69 1030 THR A O 1
ATOM 8162 N N . LEU A 1 1031 ? -36.940 16.871 2.260 1.00 73.50 1031 LEU A N 1
ATOM 8163 C CA . LEU A 1 1031 ? -36.653 18.083 1.472 1.00 73.50 1031 LEU A CA 1
ATOM 8164 C C . LEU A 1 1031 ? -36.440 19.328 2.360 1.00 73.50 1031 LEU A C 1
ATOM 8166 O O . LEU A 1 1031 ? -36.903 20.422 2.042 1.00 73.50 1031 LEU A O 1
ATOM 8170 N N . PHE A 1 1032 ? -35.749 19.157 3.488 1.00 78.38 1032 PHE A N 1
ATOM 8171 C CA . PHE A 1 1032 ? -35.390 20.227 4.423 1.00 78.38 1032 PHE A CA 1
ATOM 8172 C C . PHE A 1 1032 ? -34.089 20.940 4.019 1.00 78.38 1032 PHE A C 1
ATOM 8174 O O . PHE A 1 1032 ? -33.091 20.298 3.709 1.00 78.38 1032 PHE A O 1
ATOM 8181 N N . LEU A 1 1033 ? -34.082 22.268 4.073 1.00 82.56 1033 LEU A N 1
ATOM 8182 C CA . LEU A 1 1033 ? -32.958 23.159 3.802 1.00 82.56 1033 LEU A CA 1
ATOM 8183 C C . LEU A 1 1033 ? -32.504 23.811 5.117 1.00 82.56 1033 LEU A C 1
ATOM 8185 O O . LEU A 1 1033 ? -33.215 24.643 5.680 1.00 82.56 1033 LEU A O 1
ATOM 8189 N N . GLY A 1 1034 ? -31.316 23.451 5.606 1.00 84.44 1034 GLY A N 1
ATOM 8190 C CA . GLY A 1 1034 ? -30.820 23.945 6.893 1.00 84.44 1034 GLY A CA 1
ATOM 8191 C C . GLY A 1 1034 ? -29.658 23.128 7.454 1.00 84.44 1034 GLY A C 1
ATOM 8192 O O . GLY A 1 1034 ? -28.905 22.510 6.707 1.00 84.44 1034 GLY A O 1
ATOM 8193 N N . SER A 1 1035 ? -29.512 23.124 8.779 1.00 86.25 1035 SER A N 1
ATOM 8194 C CA . SER A 1 1035 ? -28.430 22.425 9.487 1.00 86.25 1035 SER A CA 1
ATOM 8195 C C . SER A 1 1035 ? -28.907 21.112 10.111 1.00 86.25 1035 SER A C 1
ATOM 8197 O O . SER A 1 1035 ? -29.979 21.058 10.708 1.00 86.25 1035 SER A O 1
ATOM 8199 N N . LEU A 1 1036 ? -28.082 20.068 10.021 1.00 88.25 1036 LEU A N 1
ATOM 8200 C CA . LEU A 1 1036 ? -28.235 18.780 10.703 1.00 88.25 1036 LEU A CA 1
ATOM 8201 C C . LEU A 1 1036 ? -27.247 18.698 11.877 1.00 88.25 1036 LEU A C 1
ATOM 8203 O O . LEU A 1 1036 ? -26.143 19.239 11.789 1.00 88.25 1036 LEU A O 1
ATOM 8207 N N . ARG A 1 1037 ? -27.610 17.992 12.958 1.00 86.75 1037 ARG A N 1
ATOM 8208 C CA . ARG A 1 1037 ? -26.803 17.899 14.191 1.00 86.75 1037 ARG A CA 1
ATOM 8209 C C . ARG A 1 1037 ? -26.521 16.457 14.626 1.00 86.75 1037 ARG A C 1
ATOM 8211 O O . ARG A 1 1037 ? -27.431 15.633 14.705 1.00 86.75 1037 ARG A O 1
ATOM 8218 N N . CYS A 1 1038 ? -25.271 16.195 15.004 1.00 89.31 1038 CYS A N 1
ATOM 8219 C CA . CYS A 1 1038 ? -24.809 14.981 15.671 1.00 89.31 1038 CYS A CA 1
ATOM 8220 C C . CYS A 1 1038 ? -23.897 15.336 16.860 1.00 89.31 1038 CYS A C 1
ATOM 8222 O O . CYS A 1 1038 ? -22.719 15.641 16.687 1.00 89.31 1038 CYS A O 1
ATOM 8224 N N . LEU A 1 1039 ? -24.424 15.261 18.084 1.00 87.88 1039 LEU A N 1
ATOM 8225 C CA . LEU A 1 1039 ? -23.759 15.666 19.327 1.00 87.88 1039 LEU A CA 1
ATOM 8226 C C . LEU A 1 1039 ? -23.311 17.145 19.297 1.00 87.88 1039 LEU A C 1
ATOM 8228 O O . LEU A 1 1039 ? -24.129 18.053 19.477 1.00 87.88 1039 LEU A O 1
ATOM 8232 N N . THR A 1 1040 ? -22.011 17.371 19.093 1.00 84.88 1040 THR A N 1
ATOM 8233 C CA . THR A 1 1040 ? -21.339 18.676 18.969 1.00 84.88 1040 THR A CA 1
ATOM 8234 C C . THR A 1 1040 ? -21.095 19.094 17.520 1.00 84.88 1040 THR A C 1
ATOM 8236 O O . THR A 1 1040 ? -20.689 20.232 17.271 1.00 84.88 1040 THR A O 1
ATOM 8239 N N . ASP A 1 1041 ? -21.279 18.166 16.581 1.00 86.88 1041 ASP A N 1
ATOM 8240 C CA . ASP A 1 1041 ? -21.016 18.364 15.164 1.00 86.88 1041 ASP A CA 1
ATOM 8241 C C . ASP A 1 1041 ? -22.293 18.805 14.453 1.00 86.88 1041 ASP A C 1
ATOM 8243 O O . ASP A 1 1041 ? -23.370 18.236 14.647 1.00 86.88 1041 ASP A O 1
ATOM 8247 N N . THR A 1 1042 ? -22.152 19.828 13.617 1.00 89.56 1042 THR A N 1
ATOM 8248 C CA . THR A 1 1042 ? -23.239 20.444 12.859 1.00 89.56 1042 THR A CA 1
ATOM 8249 C C . THR A 1 1042 ? -22.783 20.584 11.416 1.00 89.56 1042 THR A C 1
ATOM 8251 O O . THR A 1 1042 ? -21.679 21.075 11.176 1.00 89.56 1042 THR A O 1
ATOM 8254 N N . GLU A 1 1043 ? -23.620 20.179 10.467 1.00 91.31 1043 GLU A N 1
ATOM 8255 C CA . GLU A 1 1043 ? -23.337 20.229 9.029 1.00 91.31 1043 GLU A CA 1
ATOM 8256 C C . GLU A 1 1043 ? -24.553 20.725 8.248 1.00 91.31 1043 GLU A C 1
ATOM 8258 O O . GLU A 1 1043 ? -25.689 20.451 8.629 1.00 91.31 1043 GLU A O 1
ATOM 8263 N N . VAL A 1 1044 ? -24.330 21.447 7.148 1.00 89.56 1044 VAL A N 1
ATOM 8264 C CA . VAL A 1 1044 ? -25.427 21.985 6.325 1.00 89.56 1044 VAL A CA 1
ATOM 8265 C C . VAL A 1 1044 ? -25.920 20.947 5.323 1.00 89.56 1044 VAL A C 1
ATOM 8267 O O . VAL A 1 1044 ? -25.136 20.161 4.783 1.00 89.56 1044 VAL A O 1
ATOM 8270 N N . TYR A 1 1045 ? -27.222 20.981 5.059 1.00 89.31 1045 TYR A N 1
ATOM 8271 C CA . TYR A 1 1045 ? -27.949 20.131 4.134 1.00 89.31 1045 TYR A CA 1
ATOM 8272 C C . TYR A 1 1045 ? -28.751 20.989 3.135 1.00 89.31 1045 TYR A C 1
ATOM 8274 O O . TYR A 1 1045 ? -29.599 21.796 3.520 1.00 89.31 1045 TYR A O 1
ATOM 8282 N N . HIS A 1 1046 ? -28.442 20.828 1.842 1.00 88.12 1046 HIS A N 1
ATOM 8283 C CA . HIS A 1 1046 ? -28.959 21.629 0.723 1.00 88.12 1046 HIS A CA 1
ATOM 8284 C C . HIS A 1 1046 ? -29.601 20.740 -0.371 1.00 88.12 1046 HIS A C 1
ATOM 8286 O O . HIS A 1 1046 ? -29.008 20.555 -1.437 1.00 88.12 1046 HIS A O 1
ATOM 8292 N N . PRO A 1 1047 ? -30.809 20.176 -0.175 1.00 86.06 1047 PRO A N 1
ATOM 8293 C CA . PRO A 1 1047 ? -31.455 19.337 -1.194 1.00 86.06 1047 PRO A CA 1
ATOM 8294 C C . PRO A 1 1047 ? -31.801 20.094 -2.493 1.00 86.06 1047 PRO A C 1
ATOM 8296 O O . PRO A 1 1047 ? -31.896 19.481 -3.553 1.00 86.06 1047 PRO A O 1
ATOM 8299 N N . ASN A 1 1048 ? -31.904 21.428 -2.454 1.00 87.06 1048 ASN A N 1
ATOM 8300 C CA . ASN A 1 1048 ? -32.123 22.275 -3.636 1.00 87.06 1048 ASN A CA 1
ATOM 8301 C C . ASN A 1 1048 ? -30.920 22.346 -4.595 1.00 87.06 1048 ASN A C 1
ATOM 8303 O O . ASN A 1 1048 ? -31.055 22.846 -5.711 1.00 87.06 1048 ASN A O 1
ATOM 8307 N N . ARG A 1 1049 ? -29.750 21.841 -4.189 1.00 90.19 1049 ARG A N 1
ATOM 8308 C CA . ARG A 1 1049 ? -28.575 21.684 -5.062 1.00 90.19 1049 ARG A CA 1
ATOM 8309 C C . ARG A 1 1049 ? -28.618 20.423 -5.924 1.00 90.19 1049 ARG A C 1
ATOM 8311 O O . ARG A 1 1049 ? -27.800 20.283 -6.827 1.00 90.19 1049 ARG A O 1
ATOM 8318 N N . VAL A 1 1050 ? -29.546 19.508 -5.633 1.00 87.69 1050 VAL A N 1
ATOM 8319 C CA . VAL A 1 1050 ? -29.584 18.152 -6.200 1.00 87.69 1050 VAL A CA 1
ATOM 8320 C C . VAL A 1 1050 ? -30.988 17.738 -6.664 1.00 87.69 1050 VAL A C 1
ATOM 8322 O O . VAL A 1 1050 ? -31.342 16.561 -6.639 1.00 87.69 1050 VAL A O 1
ATOM 8325 N N . LEU A 1 1051 ? -31.792 18.698 -7.129 1.00 84.62 1051 LEU A N 1
ATOM 8326 C CA . LEU A 1 1051 ? -33.200 18.546 -7.532 1.00 84.62 1051 LEU A CA 1
ATOM 8327 C C . LEU A 1 1051 ? -33.441 17.372 -8.503 1.00 84.62 1051 LEU A C 1
ATOM 8329 O O . LEU A 1 1051 ? -34.433 16.652 -8.375 1.00 84.62 1051 LEU A O 1
ATOM 8333 N N . ARG A 1 1052 ? -32.481 17.090 -9.394 1.00 82.75 1052 ARG A N 1
ATOM 8334 C CA . ARG A 1 1052 ? -32.528 15.944 -10.325 1.00 82.75 1052 ARG A CA 1
ATOM 8335 C C . ARG A 1 1052 ? -32.540 14.573 -9.641 1.00 82.75 1052 ARG A C 1
ATOM 8337 O O . ARG A 1 1052 ? -33.104 13.643 -10.211 1.00 82.75 1052 ARG A O 1
ATOM 8344 N N . GLN A 1 1053 ? -31.993 14.424 -8.428 1.00 80.81 1053 GLN A N 1
ATOM 8345 C CA . GLN A 1 1053 ? -32.117 13.173 -7.656 1.00 80.81 1053 GLN A CA 1
ATOM 8346 C C . GLN A 1 1053 ? -33.576 12.881 -7.264 1.00 80.81 1053 GLN A C 1
ATOM 8348 O O . GLN A 1 1053 ? -33.944 11.720 -7.116 1.00 80.81 1053 GLN A O 1
ATOM 8353 N N . PHE A 1 1054 ? -34.418 13.915 -7.180 1.00 76.50 1054 PHE A N 1
ATOM 8354 C CA . PHE A 1 1054 ? -35.860 13.805 -6.937 1.00 76.50 1054 PHE A CA 1
ATOM 8355 C C . PHE A 1 1054 ? -36.696 13.833 -8.234 1.00 76.50 1054 PHE A C 1
ATOM 8357 O O . PHE A 1 1054 ? -37.918 13.719 -8.178 1.00 76.50 1054 PHE A O 1
ATOM 8364 N N . GLY A 1 1055 ? -36.055 13.959 -9.406 1.00 73.62 1055 GLY A N 1
ATOM 8365 C CA . GLY A 1 1055 ? -36.712 14.076 -10.716 1.00 73.62 1055 GLY A CA 1
ATOM 8366 C C . GLY A 1 1055 ? -37.123 15.500 -11.118 1.00 73.62 1055 GLY A C 1
ATOM 8367 O O . GLY A 1 1055 ? -37.816 15.664 -12.120 1.00 73.62 1055 GLY A O 1
ATOM 8368 N N . LEU A 1 1056 ? -36.700 16.523 -10.370 1.00 78.19 1056 LEU A N 1
ATOM 8369 C CA . LEU A 1 1056 ? -37.055 17.930 -10.588 1.00 78.19 1056 LEU A CA 1
ATOM 8370 C C . LEU A 1 1056 ? -35.970 18.676 -11.388 1.00 78.19 1056 LEU A C 1
ATOM 8372 O O . LEU A 1 1056 ? -34.793 18.302 -11.366 1.00 78.19 1056 LEU A O 1
ATOM 8376 N N . LEU A 1 1057 ? -36.358 19.738 -12.098 1.00 81.31 1057 LEU A N 1
ATOM 8377 C CA . LEU A 1 1057 ? -35.455 20.566 -12.899 1.00 81.31 1057 LEU A CA 1
ATOM 8378 C C . LEU A 1 1057 ? -34.432 21.289 -12.011 1.00 81.31 1057 LEU A C 1
ATOM 8380 O O . LEU A 1 1057 ? -34.797 22.083 -11.146 1.00 81.31 1057 LEU A O 1
ATOM 8384 N N . GLN A 1 1058 ? -33.136 21.067 -12.250 1.00 87.94 1058 GLN A N 1
ATOM 8385 C CA . GLN A 1 1058 ? -32.100 21.787 -11.508 1.00 87.94 1058 GLN A CA 1
ATOM 8386 C C . GLN A 1 1058 ? -31.943 23.220 -12.028 1.00 87.94 1058 GLN A C 1
ATOM 8388 O O . GLN A 1 1058 ? -31.430 23.434 -13.127 1.00 87.94 1058 GLN A O 1
ATOM 8393 N N . THR A 1 1059 ? -32.343 24.191 -11.211 1.00 89.25 1059 THR A N 1
ATOM 8394 C CA . THR A 1 1059 ? -32.082 25.626 -11.393 1.00 89.25 1059 THR A CA 1
ATOM 8395 C C . THR A 1 1059 ? -30.788 26.050 -10.683 1.00 89.25 1059 THR A C 1
ATOM 8397 O O . THR A 1 1059 ? -30.174 25.256 -9.964 1.00 89.25 1059 THR A O 1
ATOM 8400 N N . VAL A 1 1060 ? -30.344 27.297 -10.878 1.00 89.69 1060 VAL A N 1
ATOM 8401 C CA . VAL A 1 1060 ? -29.200 27.876 -10.145 1.00 89.69 1060 VAL A CA 1
ATOM 8402 C C . VAL A 1 1060 ? -29.535 27.976 -8.644 1.00 89.69 1060 VAL A C 1
ATOM 8404 O O . VAL A 1 1060 ? -30.465 28.699 -8.284 1.00 89.69 1060 VAL A O 1
ATOM 8407 N N . PRO A 1 1061 ? -28.810 27.276 -7.749 1.00 89.75 1061 PRO A N 1
ATOM 8408 C CA . PRO A 1 1061 ? -29.104 27.280 -6.321 1.00 89.75 1061 PRO A CA 1
ATOM 8409 C C . PRO A 1 1061 ? -28.559 28.534 -5.624 1.00 89.75 1061 PRO A C 1
ATOM 8411 O O . PRO A 1 1061 ? -27.511 29.072 -5.986 1.00 89.75 1061 PRO A O 1
ATOM 8414 N N . GLY A 1 1062 ? -29.235 28.953 -4.551 1.00 85.19 1062 GLY A N 1
ATOM 8415 C CA . GLY A 1 1062 ? -28.785 30.054 -3.696 1.00 85.19 1062 GLY A CA 1
ATOM 8416 C C . GLY A 1 1062 ? -27.435 29.796 -2.994 1.00 85.19 1062 GLY A C 1
ATOM 8417 O O . GLY A 1 1062 ? -26.951 28.654 -2.953 1.00 85.19 1062 GLY A O 1
ATOM 8418 N N . PRO A 1 1063 ? -26.814 30.844 -2.421 1.00 84.44 1063 PRO A N 1
ATOM 8419 C CA . PRO A 1 1063 ? -25.535 30.728 -1.723 1.00 84.44 1063 PRO A CA 1
ATOM 8420 C C . PRO A 1 1063 ? -25.626 29.755 -0.531 1.00 84.44 1063 PRO A C 1
ATOM 8422 O O . PRO A 1 1063 ? -26.673 29.679 0.119 1.00 84.44 1063 PRO A O 1
ATOM 8425 N N . PRO A 1 1064 ? -24.554 28.998 -0.227 1.00 86.31 1064 PRO A N 1
ATOM 8426 C CA . PRO A 1 1064 ? -24.541 28.094 0.917 1.00 86.31 1064 PRO A CA 1
ATOM 8427 C C . PRO A 1 1064 ? -24.616 28.866 2.242 1.00 86.31 1064 PRO A C 1
ATOM 8429 O O . PRO A 1 1064 ? -24.116 29.990 2.355 1.00 86.31 1064 PRO A O 1
ATOM 8432 N N . ILE A 1 1065 ? -25.218 28.248 3.264 1.00 86.94 1065 ILE A N 1
ATOM 8433 C CA . ILE A 1 1065 ? -25.238 28.814 4.622 1.00 86.94 1065 ILE A CA 1
ATOM 8434 C C . ILE A 1 1065 ? -23.791 28.924 5.116 1.00 86.94 1065 ILE A C 1
ATOM 8436 O O . ILE A 1 1065 ? -23.035 27.953 5.067 1.00 86.94 1065 ILE A O 1
ATOM 8440 N N . LYS A 1 1066 ? -23.391 30.111 5.582 1.00 85.25 1066 LYS A N 1
ATOM 8441 C CA . LYS A 1 1066 ? -22.025 30.361 6.061 1.00 85.25 1066 LYS A CA 1
ATOM 8442 C C . LYS A 1 1066 ? -21.788 29.716 7.438 1.00 85.25 1066 LYS A C 1
ATOM 8444 O O . LYS A 1 1066 ? -22.711 29.680 8.256 1.00 85.25 1066 LYS A O 1
ATOM 8449 N N . PRO A 1 1067 ? -20.571 29.210 7.715 1.00 88.62 1067 PRO A N 1
ATOM 8450 C CA . PRO A 1 1067 ? -20.201 28.742 9.046 1.00 88.62 1067 PRO A CA 1
ATOM 8451 C C . PRO A 1 1067 ? -20.071 29.911 10.032 1.00 88.62 1067 PRO A C 1
ATOM 8453 O O . PRO A 1 1067 ? -20.000 31.072 9.634 1.00 88.62 1067 PRO A O 1
ATOM 8456 N N . ILE A 1 1068 ? -20.022 29.587 11.323 1.00 87.75 1068 ILE A N 1
ATOM 8457 C CA . ILE A 1 1068 ? -19.811 30.552 12.410 1.00 87.75 1068 ILE A CA 1
ATOM 8458 C C . ILE A 1 1068 ? -18.379 31.117 12.334 1.00 87.75 1068 ILE A C 1
ATOM 8460 O O . ILE A 1 1068 ? -17.439 30.405 11.963 1.00 87.75 1068 ILE A O 1
ATOM 8464 N N . ASP A 1 1069 ? -18.196 32.385 12.706 1.00 79.31 1069 ASP A N 1
ATOM 8465 C CA . ASP A 1 1069 ? -16.883 33.036 12.715 1.00 79.31 1069 ASP A CA 1
ATOM 8466 C C . ASP A 1 1069 ? -15.834 32.256 13.525 1.00 79.31 1069 ASP A C 1
ATOM 8468 O O . ASP A 1 1069 ? -16.097 31.713 14.599 1.00 79.31 1069 ASP A O 1
ATOM 8472 N N . GLY A 1 1070 ? -14.611 32.196 12.992 1.00 77.50 1070 GLY A N 1
ATOM 8473 C CA . GLY A 1 1070 ? -13.506 31.423 13.570 1.00 77.50 1070 GLY A CA 1
ATOM 8474 C C . GLY A 1 1070 ? -13.438 29.951 13.138 1.00 77.50 1070 GLY A C 1
ATOM 8475 O O . GLY A 1 1070 ? -12.478 29.269 13.505 1.00 77.50 1070 GLY A O 1
ATOM 8476 N N . CYS A 1 1071 ? -14.389 29.461 12.334 1.00 85.38 1071 CYS A N 1
ATOM 8477 C CA . CYS A 1 1071 ? -14.276 28.162 11.662 1.00 85.38 1071 CYS A CA 1
ATOM 8478 C C . CYS A 1 1071 ? -13.145 28.139 10.615 1.00 85.38 1071 CYS A C 1
ATOM 8480 O O . CYS A 1 1071 ? -12.799 29.162 10.026 1.00 85.38 1071 CYS A O 1
ATOM 8482 N N . TYR A 1 1072 ? -12.583 26.954 10.359 1.00 86.19 1072 TYR A N 1
ATOM 8483 C CA . TYR A 1 1072 ? -11.470 26.755 9.426 1.00 86.19 1072 TYR A CA 1
ATOM 8484 C C . TYR A 1 1072 ? -11.495 25.380 8.736 1.00 86.19 1072 TYR A C 1
ATOM 8486 O O . TYR A 1 1072 ? -11.793 24.362 9.365 1.00 86.19 1072 TYR A O 1
ATOM 8494 N N . ARG A 1 1073 ? -11.119 25.330 7.447 1.00 89.75 1073 ARG A N 1
ATOM 8495 C CA . ARG A 1 1073 ? -10.958 24.086 6.655 1.00 89.75 1073 ARG A CA 1
ATOM 8496 C C . ARG A 1 1073 ? -9.535 23.920 6.111 1.00 89.75 1073 ARG A C 1
ATOM 8498 O O . ARG A 1 1073 ? -9.330 23.726 4.909 1.00 89.75 1073 ARG A O 1
ATOM 8505 N N . GLY A 1 1074 ? -8.561 23.995 7.013 1.00 86.19 1074 GLY A N 1
ATOM 8506 C CA . GLY A 1 1074 ? -7.143 23.795 6.730 1.00 86.19 1074 GLY A CA 1
ATOM 8507 C C . GLY A 1 1074 ? -6.818 22.432 6.107 1.00 86.19 1074 GLY A C 1
ATOM 8508 O O . GLY A 1 1074 ? -7.625 21.503 6.098 1.00 86.19 1074 GLY A O 1
ATOM 8509 N N . ARG A 1 1075 ? -5.594 22.314 5.584 1.00 87.12 1075 ARG A N 1
ATOM 8510 C CA . ARG A 1 1075 ? -5.150 21.216 4.702 1.00 87.12 1075 ARG A CA 1
ATOM 8511 C C . ARG A 1 1075 ? -5.138 19.811 5.327 1.00 87.12 1075 ARG A C 1
ATOM 8513 O O . ARG A 1 1075 ? -5.094 18.827 4.596 1.00 87.12 1075 ARG A O 1
ATOM 8520 N N . ASN A 1 1076 ? -5.236 19.698 6.654 1.00 84.62 1076 ASN A N 1
ATOM 8521 C CA . ASN A 1 1076 ? -5.308 18.430 7.390 1.00 84.62 1076 ASN A CA 1
ATOM 8522 C C . ASN A 1 1076 ? -6.545 18.377 8.302 1.00 84.62 1076 ASN A C 1
ATOM 8524 O O . ASN A 1 1076 ? -6.960 19.396 8.845 1.00 84.62 1076 ASN A O 1
ATOM 8528 N N . GLY A 1 1077 ? -7.091 17.181 8.543 1.00 75.00 1077 GLY A N 1
ATOM 8529 C CA . GLY A 1 1077 ? -8.313 16.990 9.339 1.00 75.00 1077 GLY A CA 1
ATOM 8530 C C . GLY A 1 1077 ? -8.239 17.449 10.805 1.00 75.00 1077 GLY A C 1
ATOM 8531 O O . GLY A 1 1077 ? -9.267 17.760 11.391 1.00 75.00 1077 GLY A O 1
ATOM 8532 N N . THR A 1 1078 ? -7.052 17.569 11.413 1.00 80.44 1078 THR A N 1
ATOM 8533 C CA . THR A 1 1078 ? -6.909 18.204 12.744 1.00 80.44 1078 THR A CA 1
ATOM 8534 C C . THR A 1 1078 ? -7.024 19.732 12.700 1.00 80.44 1078 THR A C 1
ATOM 8536 O O . THR A 1 1078 ? -7.385 20.356 13.700 1.00 80.44 1078 THR A O 1
ATOM 8539 N N . ALA A 1 1079 ? -6.756 20.321 11.536 1.00 82.38 1079 ALA A N 1
ATOM 8540 C CA . ALA A 1 1079 ? -6.999 21.710 11.173 1.00 82.38 1079 ALA A CA 1
ATOM 8541 C C . ALA A 1 1079 ? -8.299 21.861 10.354 1.00 82.38 1079 ALA A C 1
ATOM 8543 O O . ALA A 1 1079 ? -8.406 22.766 9.531 1.00 82.38 1079 ALA A O 1
ATOM 8544 N N . TYR A 1 1080 ? -9.292 20.999 10.588 1.00 88.88 1080 TYR A N 1
ATOM 8545 C CA . TYR A 1 1080 ? -10.659 21.147 10.094 1.00 88.88 1080 TYR A CA 1
ATOM 8546 C C . TYR A 1 1080 ? -11.589 21.285 11.302 1.00 88.88 1080 TYR A C 1
ATOM 8548 O O . TYR A 1 1080 ? -11.750 20.343 12.076 1.00 88.88 1080 TYR A O 1
ATOM 8556 N N . LYS A 1 1081 ? -12.172 22.468 11.500 1.00 88.94 1081 LYS A N 1
ATOM 8557 C CA . LYS A 1 1081 ? -13.194 22.715 12.525 1.00 88.94 1081 LYS A CA 1
ATOM 8558 C C . LYS A 1 1081 ? -14.231 23.659 11.963 1.00 88.94 1081 LYS A C 1
ATOM 8560 O O . LYS A 1 1081 ? -13.944 24.823 11.696 1.00 88.94 1081 LYS A O 1
ATOM 8565 N N . VAL A 1 1082 ? -15.433 23.130 11.792 1.00 89.69 1082 VAL A N 1
ATOM 8566 C CA . VAL A 1 1082 ? -16.561 23.853 11.222 1.00 89.69 1082 VAL A CA 1
ATOM 8567 C C . VAL A 1 1082 ? -17.770 23.635 12.117 1.00 89.69 1082 VAL A C 1
ATOM 8569 O O . VAL A 1 1082 ? -18.041 22.519 12.564 1.00 89.69 1082 VAL A O 1
ATOM 8572 N N . GLN A 1 1083 ? -18.472 24.719 12.403 1.00 87.75 1083 GLN A N 1
ATOM 8573 C CA . GLN A 1 1083 ? -19.761 24.741 13.068 1.00 87.75 1083 GLN A CA 1
ATOM 8574 C C . GLN A 1 1083 ? -20.647 25.725 12.312 1.00 87.75 1083 GLN A C 1
ATOM 8576 O O . GLN A 1 1083 ? -20.179 26.744 11.803 1.00 87.75 1083 GLN A O 1
ATOM 8581 N N . TYR A 1 1084 ? -21.929 25.402 12.240 1.00 87.38 1084 TYR A N 1
ATOM 8582 C CA . TYR A 1 1084 ? -22.941 26.198 11.562 1.00 87.38 1084 TYR A CA 1
ATOM 8583 C C . TYR A 1 1084 ? -24.031 26.592 12.560 1.00 87.38 1084 TYR A C 1
ATOM 8585 O O . TYR A 1 1084 ? -24.235 25.868 13.542 1.00 87.38 1084 TYR A O 1
ATOM 8593 N N . PRO A 1 1085 ? -24.759 27.698 12.326 1.00 82.69 1085 PRO A N 1
ATOM 8594 C CA . PRO A 1 1085 ? -25.962 28.003 13.089 1.00 82.69 1085 PRO A CA 1
ATOM 8595 C C . PRO A 1 1085 ? -26.948 26.830 13.018 1.00 82.69 1085 PRO A C 1
ATOM 8597 O O . PRO A 1 1085 ? -27.271 26.342 11.933 1.00 82.69 1085 PRO A O 1
ATOM 8600 N N . CYS A 1 1086 ? -27.413 26.355 14.171 1.00 74.62 1086 CYS A N 1
ATOM 8601 C CA . CYS A 1 1086 ? -28.386 25.271 14.271 1.00 74.62 1086 CYS A CA 1
ATOM 8602 C C . CYS A 1 1086 ? -29.276 25.496 15.491 1.00 74.62 1086 CYS A C 1
ATOM 8604 O O . CYS A 1 1086 ? -28.820 25.386 16.628 1.00 74.62 1086 CYS A O 1
ATOM 8606 N N . SER A 1 1087 ? -30.549 25.789 15.247 1.00 67.06 1087 SER A N 1
ATOM 8607 C CA . SER A 1 1087 ? -31.606 25.759 16.255 1.00 67.06 1087 SER A CA 1
ATOM 8608 C C . SER A 1 1087 ? -32.179 24.343 16.338 1.00 67.06 1087 SER A C 1
ATOM 8610 O O . SER A 1 1087 ? -32.591 23.761 15.328 1.00 67.06 1087 SER A O 1
ATOM 8612 N N . ASP A 1 1088 ? -32.166 23.775 17.544 1.00 62.81 1088 ASP A N 1
ATOM 8613 C CA . ASP A 1 1088 ? -32.559 22.387 17.784 1.00 62.81 1088 ASP A CA 1
ATOM 8614 C C . ASP A 1 1088 ? -34.008 22.119 17.353 1.00 62.81 1088 ASP A C 1
ATOM 8616 O O . ASP A 1 1088 ? -34.939 22.824 17.736 1.00 62.81 1088 ASP A O 1
ATOM 8620 N N . GLY A 1 1089 ? -34.194 21.070 16.547 1.00 58.38 1089 GLY A N 1
ATOM 8621 C CA . GLY A 1 1089 ? -35.509 20.637 16.073 1.00 58.38 1089 GLY A CA 1
ATOM 8622 C C . GLY A 1 1089 ? -36.077 21.405 14.874 1.00 58.38 1089 GLY A C 1
ATOM 8623 O O . GLY A 1 1089 ? -37.228 21.157 14.529 1.00 58.38 1089 GLY A O 1
ATOM 8624 N N . THR A 1 1090 ? -35.306 22.273 14.208 1.00 57.94 1090 THR A N 1
ATOM 8625 C CA . THR A 1 1090 ? -35.761 23.043 13.027 1.00 57.94 1090 THR A CA 1
ATOM 8626 C C . THR A 1 1090 ? -36.400 22.192 11.926 1.00 57.94 1090 THR A C 1
ATOM 8628 O O . THR A 1 1090 ? -37.461 22.555 11.433 1.00 57.94 1090 THR A O 1
ATOM 8631 N N . TRP A 1 1091 ? -35.837 21.024 11.603 1.00 63.31 1091 TRP A N 1
ATOM 8632 C CA . TRP A 1 1091 ? -36.399 20.085 10.614 1.00 63.31 1091 TRP A CA 1
ATOM 8633 C C . TRP A 1 1091 ? -37.694 19.375 11.052 1.00 63.31 1091 TRP A C 1
ATOM 8635 O O . TRP A 1 1091 ? -38.300 18.661 10.256 1.00 63.31 1091 TRP A O 1
ATOM 8645 N N . ASN A 1 1092 ? -38.125 19.542 12.307 1.00 54.47 1092 ASN A N 1
ATOM 8646 C CA . ASN A 1 1092 ? -39.419 19.059 12.802 1.00 54.47 1092 ASN A CA 1
ATOM 8647 C C . ASN A 1 1092 ? -40.504 20.152 12.783 1.00 54.47 1092 ASN A C 1
ATOM 8649 O O . ASN A 1 1092 ? -41.664 19.852 13.062 1.00 54.47 1092 ASN A O 1
ATOM 8653 N N . ILE A 1 1093 ? -40.152 21.410 12.491 1.00 54.47 1093 ILE A N 1
ATOM 8654 C CA . ILE A 1 1093 ? -41.121 22.503 12.383 1.00 54.47 1093 ILE A CA 1
ATOM 8655 C C . ILE A 1 1093 ? -41.783 22.399 11.005 1.00 54.47 1093 ILE A C 1
ATOM 8657 O O . ILE A 1 1093 ? -41.162 22.661 9.977 1.00 54.47 1093 ILE A O 1
ATOM 8661 N N . GLN A 1 1094 ? -43.050 21.991 10.987 1.00 50.44 1094 GLN A N 1
ATOM 8662 C CA . GLN A 1 1094 ? -43.808 21.745 9.762 1.00 50.44 1094 GLN A CA 1
ATOM 8663 C C . GLN A 1 1094 ? -43.842 23.005 8.872 1.00 50.44 1094 GLN A C 1
ATOM 8665 O O . GLN A 1 1094 ? -44.241 24.077 9.323 1.00 50.44 1094 GLN A O 1
ATOM 8670 N N . GLY A 1 1095 ? -43.380 22.881 7.624 1.00 52.69 1095 GLY A N 1
ATOM 8671 C CA . GLY A 1 1095 ? -43.240 23.989 6.669 1.00 52.69 1095 GLY A CA 1
ATOM 8672 C C . GLY A 1 1095 ? -41.978 24.858 6.810 1.00 52.69 1095 GLY A C 1
ATOM 8673 O O . GLY A 1 1095 ? -41.624 25.548 5.858 1.00 52.69 1095 GLY A O 1
ATOM 8674 N N . ALA A 1 1096 ? -41.244 24.831 7.928 1.00 50.72 1096 ALA A N 1
ATOM 8675 C CA . ALA A 1 1096 ? -40.055 25.676 8.084 1.00 50.72 1096 ALA A CA 1
ATOM 8676 C C . ALA A 1 1096 ? -38.823 25.052 7.413 1.00 50.72 1096 ALA A C 1
ATOM 8678 O O . ALA A 1 1096 ? -38.430 23.924 7.708 1.00 50.72 1096 ALA A O 1
ATOM 8679 N N . GLY A 1 1097 ? -38.199 25.796 6.496 1.00 57.91 1097 GLY A N 1
ATOM 8680 C CA . GLY A 1 1097 ? -37.045 25.317 5.730 1.00 57.91 1097 GLY A CA 1
ATOM 8681 C C . GLY A 1 1097 ? -37.367 24.182 4.752 1.00 57.91 1097 GLY A C 1
ATOM 8682 O O . GLY A 1 1097 ? -36.454 23.644 4.140 1.00 57.91 1097 GLY A O 1
ATOM 8683 N N . GLN A 1 1098 ? -38.631 23.796 4.573 1.00 66.62 1098 GLN A N 1
ATOM 8684 C CA . GLN A 1 1098 ? -39.008 22.827 3.546 1.00 66.62 1098 GLN A CA 1
ATOM 8685 C C . GLN A 1 1098 ? -38.933 23.484 2.162 1.00 66.62 1098 GLN A C 1
ATOM 8687 O O . GLN A 1 1098 ? -39.275 24.657 1.998 1.00 66.62 1098 GLN A O 1
ATOM 8692 N N . LEU A 1 1099 ? -38.484 22.741 1.148 1.00 69.00 1099 LEU A N 1
ATOM 8693 C CA . LEU A 1 1099 ? -38.561 23.216 -0.232 1.00 69.00 1099 LEU A CA 1
ATOM 8694 C C . LEU A 1 1099 ? -40.024 23.227 -0.684 1.00 69.00 1099 LEU A C 1
ATOM 8696 O O . LEU A 1 1099 ? -40.612 22.175 -0.928 1.00 69.00 1099 LEU A O 1
ATOM 8700 N N . HIS A 1 1100 ? -40.596 24.424 -0.814 1.00 63.16 1100 HIS A N 1
ATOM 8701 C CA . HIS A 1 1100 ? -41.909 24.624 -1.422 1.00 63.16 1100 HIS A CA 1
ATOM 8702 C C . HIS A 1 1100 ? -41.897 24.086 -2.855 1.00 63.16 1100 HIS A C 1
ATOM 8704 O O . HIS A 1 1100 ? -41.208 24.644 -3.713 1.00 63.16 1100 HIS A O 1
ATOM 8710 N N . LEU A 1 1101 ? -42.656 23.016 -3.123 1.00 58.56 1101 LEU A N 1
ATOM 8711 C CA . LEU A 1 1101 ? -42.751 22.471 -4.479 1.00 58.56 1101 LEU A CA 1
ATOM 8712 C C . LEU A 1 1101 ? -43.313 23.499 -5.462 1.00 58.56 1101 LEU A C 1
ATOM 8714 O O . LEU A 1 1101 ? -42.890 23.487 -6.602 1.00 58.56 1101 LEU A O 1
ATOM 8718 N N . ASP A 1 1102 ? -44.122 24.462 -5.019 1.00 57.91 1102 ASP A N 1
ATOM 8719 C CA . ASP A 1 1102 ? -44.647 25.566 -5.844 1.00 57.91 1102 ASP A CA 1
ATOM 8720 C C . ASP A 1 1102 ? -43.551 26.435 -6.518 1.00 57.91 1102 ASP A C 1
ATOM 8722 O O . ASP A 1 1102 ? -43.848 27.243 -7.394 1.00 57.91 1102 ASP A O 1
ATOM 8726 N N . VAL A 1 1103 ? -42.284 26.293 -6.100 1.00 60.62 1103 VAL A N 1
ATOM 8727 C CA . VAL A 1 1103 ? -41.097 26.980 -6.655 1.00 60.62 1103 VAL A CA 1
ATOM 8728 C C . VAL A 1 1103 ? -40.198 26.030 -7.473 1.00 60.62 1103 VAL A C 1
ATOM 8730 O O . VAL A 1 1103 ? -39.315 26.478 -8.203 1.00 60.62 1103 VAL A O 1
ATOM 8733 N N . TYR A 1 1104 ? -40.409 24.715 -7.361 1.00 66.81 1104 TYR A N 1
ATOM 8734 C CA . TYR A 1 1104 ? -39.568 23.659 -7.943 1.00 66.81 1104 TYR A CA 1
ATOM 8735 C C . TYR A 1 1104 ? -40.397 22.528 -8.593 1.00 66.81 1104 TYR A C 1
ATOM 8737 O O . TYR A 1 1104 ? -39.905 21.411 -8.736 1.00 66.81 1104 TYR A O 1
ATOM 8745 N N . ASP A 1 1105 ? -41.648 22.799 -8.972 1.00 63.94 1105 ASP A N 1
ATOM 8746 C CA . ASP A 1 1105 ? -42.647 21.835 -9.472 1.00 63.94 1105 ASP A CA 1
ATOM 8747 C C . ASP A 1 1105 ? -42.279 21.212 -10.826 1.00 63.94 1105 ASP A C 1
ATOM 8749 O O . ASP A 1 1105 ? -42.750 20.136 -11.199 1.00 63.94 1105 ASP A O 1
ATOM 8753 N N . THR A 1 1106 ? -41.429 21.917 -11.564 1.00 71.75 1106 THR A N 1
ATOM 8754 C CA . THR A 1 1106 ? -41.099 21.653 -12.952 1.00 71.75 1106 THR A CA 1
ATOM 8755 C C . THR A 1 1106 ? -40.286 20.365 -13.049 1.00 71.75 1106 THR A C 1
ATOM 8757 O O . THR A 1 1106 ? -39.078 20.335 -12.806 1.00 71.75 1106 THR A O 1
ATOM 8760 N N . ALA A 1 1107 ? -40.962 19.274 -13.408 1.00 67.19 1107 ALA A N 1
ATOM 8761 C CA . ALA A 1 1107 ? -40.352 17.964 -13.580 1.00 67.19 1107 ALA A CA 1
ATOM 8762 C C . ALA A 1 1107 ? -39.301 17.968 -14.707 1.00 67.19 1107 ALA A C 1
ATOM 8764 O O . ALA A 1 1107 ? -39.518 18.503 -15.799 1.00 67.19 1107 ALA A O 1
ATOM 8765 N N . ALA A 1 1108 ? -38.155 17.334 -14.460 1.00 64.25 1108 ALA A N 1
ATOM 8766 C CA . ALA A 1 1108 ? -37.105 17.193 -15.457 1.00 64.25 1108 ALA A CA 1
ATOM 8767 C C . ALA A 1 1108 ? -37.479 16.091 -16.465 1.00 64.25 1108 ALA A C 1
ATOM 8769 O O . ALA A 1 1108 ? -37.433 14.897 -16.158 1.00 64.25 1108 ALA A O 1
ATOM 8770 N N . HIS A 1 1109 ? -37.816 16.488 -17.693 1.00 62.19 1109 HIS A N 1
ATOM 8771 C CA . HIS A 1 1109 ? -38.101 15.576 -18.800 1.00 62.19 1109 HIS A CA 1
ATOM 8772 C C . HIS A 1 1109 ? -37.191 15.881 -20.003 1.00 62.19 1109 HIS A C 1
ATOM 8774 O O . HIS A 1 1109 ? -37.450 16.847 -20.718 1.00 62.19 1109 HIS A O 1
ATOM 8780 N N . PRO A 1 1110 ? -36.143 15.069 -20.260 1.00 62.00 1110 PRO A N 1
ATOM 8781 C CA . PRO A 1 1110 ? -35.684 13.916 -19.474 1.00 62.00 1110 PRO A CA 1
ATOM 8782 C C . PRO A 1 1110 ? -35.036 14.312 -18.132 1.00 62.00 1110 PRO A C 1
ATOM 8784 O O . PRO A 1 1110 ? -34.564 15.431 -17.954 1.00 62.00 1110 PRO A O 1
ATOM 8787 N N . ARG A 1 1111 ? -34.959 13.363 -17.188 1.00 59.56 1111 ARG A N 1
ATOM 8788 C CA . ARG A 1 1111 ? -34.585 13.595 -15.770 1.00 59.56 1111 ARG A CA 1
ATOM 8789 C C . ARG A 1 1111 ? -33.196 14.188 -15.505 1.00 59.56 1111 ARG A C 1
ATOM 8791 O O . ARG A 1 1111 ? -32.913 14.609 -14.389 1.00 59.56 1111 ARG A O 1
ATOM 8798 N N . TRP A 1 1112 ? -32.319 14.206 -16.504 1.00 63.38 1112 TRP A N 1
ATOM 8799 C CA . TRP A 1 1112 ? -30.986 14.805 -16.414 1.00 63.38 1112 TRP A CA 1
ATOM 8800 C C . TRP A 1 1112 ? -30.954 16.304 -16.772 1.00 63.38 1112 TRP A C 1
ATOM 8802 O O . TRP A 1 1112 ? -29.927 16.949 -16.544 1.00 63.38 1112 TRP A O 1
ATOM 8812 N N . MET A 1 1113 ? -32.063 16.855 -17.283 1.00 70.69 1113 MET A N 1
ATOM 8813 C CA . MET A 1 1113 ? -32.209 18.254 -17.699 1.00 70.69 1113 MET A CA 1
ATOM 8814 C C . MET A 1 1113 ? -31.987 19.252 -16.547 1.00 70.69 1113 MET A C 1
ATOM 8816 O O . MET A 1 1113 ? -32.322 18.996 -15.389 1.00 70.69 1113 MET A O 1
ATOM 8820 N N . THR A 1 1114 ? -31.433 20.415 -16.888 1.00 83.94 1114 THR A N 1
ATOM 8821 C CA . THR A 1 1114 ? -31.186 21.561 -15.997 1.00 83.94 1114 THR A CA 1
ATOM 8822 C C . THR A 1 1114 ? -31.784 22.822 -16.623 1.00 83.94 1114 THR A C 1
ATOM 8824 O O . THR A 1 1114 ? -32.116 22.814 -17.811 1.00 83.94 1114 THR A O 1
ATOM 8827 N N . SER A 1 1115 ? -31.890 23.927 -15.879 1.00 85.75 1115 SER A N 1
ATOM 8828 C CA . SER A 1 1115 ? -32.101 25.231 -16.520 1.00 85.75 1115 SER A CA 1
ATOM 8829 C C . SER A 1 1115 ? -30.910 25.565 -17.441 1.00 85.75 1115 SER A C 1
ATOM 8831 O O . SER A 1 1115 ? -29.806 25.050 -17.200 1.00 85.75 1115 SER A O 1
ATOM 8833 N N . PRO A 1 1116 ? -31.091 26.405 -18.481 1.00 83.94 1116 PRO A N 1
ATOM 8834 C CA . PRO A 1 1116 ? -30.014 26.752 -19.414 1.00 83.94 1116 PRO A CA 1
ATOM 8835 C C . PRO A 1 1116 ? -28.775 27.320 -18.710 1.00 83.94 1116 PRO A C 1
ATOM 8837 O O . PRO A 1 1116 ? -27.646 26.952 -19.029 1.00 83.94 1116 PRO A O 1
ATOM 8840 N N . ASP A 1 1117 ? -28.992 28.158 -17.697 1.00 89.69 1117 ASP A N 1
ATOM 8841 C CA . ASP A 1 1117 ? -27.937 28.900 -17.002 1.00 89.69 1117 ASP A CA 1
ATOM 8842 C C . ASP A 1 1117 ? -27.173 28.050 -15.973 1.00 89.69 1117 ASP A C 1
ATOM 8844 O O . ASP A 1 1117 ? -26.042 28.385 -15.615 1.00 89.69 1117 ASP A O 1
ATOM 8848 N N . TYR A 1 1118 ? -27.758 26.939 -15.497 1.00 90.25 1118 TYR A N 1
ATOM 8849 C CA . TYR A 1 1118 ? -27.186 26.142 -14.404 1.00 90.25 1118 TYR A CA 1
ATOM 8850 C C . TYR A 1 1118 ? -25.802 25.587 -14.744 1.00 90.25 1118 TYR A C 1
ATOM 8852 O O . TYR A 1 1118 ? -24.887 25.714 -13.935 1.00 90.25 1118 TYR A O 1
ATOM 8860 N N . MET A 1 1119 ? -25.621 24.996 -15.931 1.00 88.62 1119 MET A N 1
ATOM 8861 C CA . MET A 1 1119 ? -24.336 24.379 -16.284 1.00 88.62 1119 MET A CA 1
ATOM 8862 C C . MET A 1 1119 ? -23.229 25.417 -16.504 1.00 88.62 1119 MET A C 1
ATOM 8864 O O . MET A 1 1119 ? -22.087 25.153 -16.135 1.00 88.62 1119 MET A O 1
ATOM 8868 N N . GLY A 1 1120 ? -23.554 26.607 -17.024 1.00 87.00 1120 GLY A N 1
ATOM 8869 C CA . GLY A 1 1120 ? -22.602 27.722 -17.106 1.00 87.00 1120 GLY A CA 1
ATOM 8870 C C . GLY A 1 1120 ? -22.198 28.211 -15.713 1.00 87.00 1120 GLY A C 1
ATOM 8871 O O . GLY A 1 1120 ? -21.017 28.204 -15.366 1.00 87.00 1120 GLY A O 1
ATOM 8872 N N . TRP A 1 1121 ? -23.191 28.520 -14.872 1.00 93.00 1121 TRP A N 1
ATOM 8873 C CA . TRP A 1 1121 ? -22.978 28.930 -13.482 1.00 93.00 1121 TRP A CA 1
ATOM 8874 C C . TRP A 1 1121 ? -22.144 27.915 -12.681 1.00 93.00 1121 TRP A C 1
ATOM 8876 O O . TRP A 1 1121 ? -21.278 28.317 -11.897 1.00 93.00 1121 TRP A O 1
ATOM 8886 N N . TYR A 1 1122 ? -22.398 26.618 -12.893 1.00 91.12 1122 TYR A N 1
ATOM 8887 C CA . TYR A 1 1122 ? -21.734 25.499 -12.226 1.00 91.12 1122 TYR A CA 1
ATOM 8888 C C . TYR A 1 1122 ? -20.268 25.382 -12.648 1.00 91.12 1122 TYR A C 1
ATOM 8890 O O . TYR A 1 1122 ? -19.390 25.363 -11.784 1.00 91.12 1122 TYR A O 1
ATOM 8898 N N . LEU A 1 1123 ? -19.983 25.354 -13.955 1.00 89.25 1123 LEU A N 1
ATOM 8899 C CA . LEU A 1 1123 ? -18.619 25.192 -14.475 1.00 89.25 1123 LEU A CA 1
ATOM 8900 C C . LEU A 1 1123 ? -17.694 26.362 -14.097 1.00 89.25 1123 LEU A C 1
ATOM 8902 O O . LEU A 1 1123 ? -16.504 26.150 -13.893 1.00 89.25 1123 LEU A O 1
ATOM 8906 N N . GLU A 1 1124 ? -18.227 27.574 -13.923 1.00 89.75 1124 GLU A N 1
ATOM 8907 C CA . GLU A 1 1124 ? -17.460 28.721 -13.411 1.00 89.75 1124 GLU A CA 1
ATOM 8908 C C . GLU A 1 1124 ? -17.085 28.608 -11.919 1.00 89.75 1124 GLU A C 1
ATOM 8910 O O . GLU A 1 1124 ? -16.105 29.217 -11.486 1.00 89.75 1124 GLU A O 1
ATOM 8915 N N . ARG A 1 1125 ? -17.870 27.885 -11.107 1.00 92.25 1125 ARG A N 1
ATOM 8916 C CA . ARG A 1 1125 ? -17.846 27.957 -9.625 1.00 92.25 1125 ARG A CA 1
ATOM 8917 C C . ARG A 1 1125 ? -17.507 26.640 -8.926 1.00 92.25 1125 ARG A C 1
ATOM 8919 O O . ARG A 1 1125 ? -17.564 26.573 -7.699 1.00 92.25 1125 ARG A O 1
ATOM 8926 N N . THR A 1 1126 ? -17.169 25.594 -9.674 1.00 90.94 1126 THR A N 1
ATOM 8927 C CA . THR A 1 1126 ? -16.920 24.239 -9.151 1.00 90.94 1126 THR A CA 1
ATOM 8928 C C . THR A 1 1126 ? -15.691 23.604 -9.795 1.00 90.94 1126 THR A C 1
ATOM 8930 O O . THR A 1 1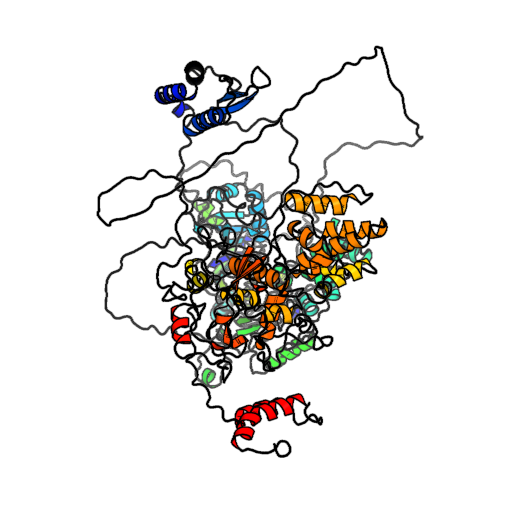126 ? -15.057 24.219 -10.649 1.00 90.94 1126 THR A O 1
ATOM 8933 N N . HIS A 1 1127 ? -15.340 22.381 -9.388 1.00 86.62 1127 HIS A N 1
ATOM 8934 C CA . HIS A 1 1127 ? -14.334 21.578 -10.082 1.00 86.62 1127 HIS A CA 1
ATOM 8935 C C . HIS A 1 1127 ? -15.004 20.373 -10.766 1.00 86.62 1127 HIS A C 1
ATOM 8937 O O . HIS A 1 1127 ? -15.349 19.373 -10.141 1.00 86.62 1127 HIS A O 1
ATOM 8943 N N . SER A 1 1128 ? -15.237 20.472 -12.076 1.00 74.25 1128 SER A N 1
ATOM 8944 C CA . SER A 1 1128 ? -15.866 19.399 -12.868 1.00 74.25 1128 SER A CA 1
ATOM 8945 C C . SER A 1 1128 ? -14.891 18.279 -13.257 1.00 74.25 1128 SER A C 1
ATOM 8947 O O . SER A 1 1128 ? -15.316 17.175 -13.602 1.00 74.25 1128 SER A O 1
ATOM 8949 N N . GLN A 1 1129 ? -13.587 18.555 -13.174 1.00 76.44 1129 GLN A N 1
ATOM 8950 C CA . GLN A 1 1129 ? -12.480 17.629 -13.404 1.00 76.44 1129 GLN A CA 1
ATOM 8951 C C . GLN A 1 1129 ? -11.544 17.606 -12.181 1.00 76.44 1129 GLN A C 1
ATOM 8953 O O . GLN A 1 1129 ? -11.628 18.460 -11.300 1.00 76.44 1129 GLN A O 1
ATOM 8958 N N . ILE A 1 1130 ? -10.670 16.595 -12.106 1.00 77.75 1130 ILE A N 1
ATOM 8959 C CA . ILE A 1 1130 ? -9.712 16.392 -10.995 1.00 77.75 1130 ILE A CA 1
ATOM 8960 C C . ILE A 1 1130 ? -8.259 16.290 -11.486 1.00 77.75 1130 ILE A C 1
ATOM 8962 O O . ILE A 1 1130 ? -7.337 16.560 -10.724 1.00 77.75 1130 ILE A O 1
ATOM 8966 N N . HIS A 1 1131 ? -8.044 15.960 -12.761 1.00 75.56 1131 HIS A N 1
ATOM 8967 C CA . HIS A 1 1131 ? -6.721 15.791 -13.354 1.00 75.56 1131 HIS A CA 1
ATOM 8968 C C . HIS A 1 1131 ? -6.667 16.475 -14.735 1.00 75.56 1131 HIS A C 1
ATOM 8970 O O . HIS A 1 1131 ? -7.609 16.293 -15.510 1.00 75.56 1131 HIS A O 1
ATOM 8976 N N . PRO A 1 1132 ? -5.593 17.215 -15.082 1.00 63.34 1132 PRO A N 1
ATOM 8977 C CA . PRO A 1 1132 ? -5.487 17.946 -16.353 1.00 63.34 1132 PRO A CA 1
ATOM 8978 C C . PRO A 1 1132 ? -5.295 17.055 -17.594 1.00 63.34 1132 PRO A C 1
ATOM 8980 O O . PRO A 1 1132 ? -5.341 17.553 -18.715 1.00 63.34 1132 PRO A O 1
ATOM 8983 N N . GLY A 1 1133 ? -5.045 15.752 -17.414 1.00 51.25 1133 GLY A N 1
ATOM 8984 C CA . GLY A 1 1133 ? -4.677 14.827 -18.495 1.00 51.25 1133 GLY A CA 1
ATOM 8985 C C . GLY A 1 1133 ? -5.804 14.394 -19.443 1.00 51.25 1133 GLY A C 1
ATOM 8986 O O . GLY A 1 1133 ? -5.511 13.787 -20.468 1.00 51.25 1133 GLY A O 1
ATOM 8987 N N . GLU A 1 1134 ? -7.067 14.703 -19.142 1.00 41.66 1134 GLU A N 1
ATOM 8988 C CA . GLU A 1 1134 ? -8.186 14.489 -20.067 1.00 41.66 1134 GLU A CA 1
ATOM 8989 C C . GLU A 1 1134 ? -8.793 15.838 -20.462 1.00 41.66 1134 GLU A C 1
ATOM 8991 O O . GLU A 1 1134 ? -9.599 16.418 -19.730 1.00 41.66 1134 GLU A O 1
ATOM 8996 N N . ALA A 1 1135 ? -8.459 16.320 -21.664 1.00 34.88 1135 ALA A N 1
ATOM 8997 C CA . ALA A 1 1135 ? -9.345 17.256 -22.348 1.00 34.88 1135 ALA A CA 1
ATOM 8998 C C . ALA A 1 1135 ? -10.740 16.605 -22.410 1.00 34.88 1135 ALA A C 1
ATOM 9000 O O . ALA A 1 1135 ? -10.819 15.418 -22.746 1.00 34.88 1135 ALA A O 1
ATOM 9001 N N . PRO A 1 1136 ? -11.829 17.318 -22.062 1.00 35.03 1136 PRO A N 1
ATOM 9002 C CA . PRO A 1 1136 ? -13.149 16.709 -22.015 1.00 35.03 1136 PRO A CA 1
ATOM 9003 C C . PRO A 1 1136 ? -13.454 16.096 -23.378 1.00 35.03 1136 PRO A C 1
ATOM 9005 O O . PRO A 1 1136 ? -13.393 16.793 -24.395 1.00 35.03 1136 PRO A O 1
ATOM 9008 N N . ALA A 1 1137 ? -13.765 14.794 -23.395 1.00 32.94 1137 ALA A N 1
ATOM 9009 C CA . ALA A 1 1137 ? -14.238 14.132 -24.602 1.00 32.94 1137 ALA A CA 1
ATOM 9010 C C . ALA A 1 1137 ? -15.361 15.004 -25.187 1.00 32.94 1137 ALA A C 1
ATOM 9012 O O . ALA A 1 1137 ? -16.279 15.357 -24.433 1.00 32.94 1137 ALA A O 1
ATOM 9013 N N . PRO A 1 1138 ? -15.259 15.434 -26.462 1.00 28.91 1138 PRO A N 1
ATOM 9014 C CA . PRO A 1 1138 ? -16.149 16.447 -27.009 1.00 28.91 1138 PRO A CA 1
ATOM 9015 C C . PRO A 1 1138 ? -17.578 15.982 -26.788 1.00 28.91 1138 PRO A C 1
ATOM 9017 O O . PRO A 1 1138 ? -17.880 14.831 -27.107 1.00 28.91 1138 PRO A O 1
ATOM 9020 N N . ILE A 1 1139 ? -18.412 16.845 -26.189 1.00 34.06 1139 ILE A N 1
ATOM 9021 C CA . ILE A 1 1139 ? -19.778 16.496 -25.784 1.00 34.06 1139 ILE A CA 1
ATOM 9022 C C . ILE A 1 1139 ? -20.458 15.880 -26.998 1.00 34.06 1139 ILE A C 1
ATOM 9024 O O . ILE A 1 1139 ? -20.771 16.587 -27.958 1.00 34.06 1139 ILE A O 1
ATOM 9028 N N . ALA A 1 1140 ? -20.622 14.554 -26.969 1.00 26.11 1140 ALA A N 1
ATOM 9029 C CA . ALA A 1 1140 ? -21.208 13.837 -28.082 1.00 26.11 1140 ALA A CA 1
ATOM 9030 C C . ALA A 1 1140 ? -22.599 14.444 -28.284 1.00 26.11 1140 ALA A C 1
ATOM 9032 O O . ALA A 1 1140 ? -23.357 14.494 -27.306 1.00 26.11 1140 ALA A O 1
ATOM 9033 N N . PRO A 1 1141 ? -22.920 14.973 -29.482 1.00 28.95 1141 PRO A N 1
ATOM 9034 C CA . PRO A 1 1141 ? -24.208 15.606 -29.707 1.00 28.95 1141 PRO A CA 1
ATOM 9035 C C . PRO A 1 1141 ? -25.273 14.592 -29.315 1.00 28.95 1141 PRO A C 1
ATOM 9037 O O . PRO A 1 1141 ? -25.234 13.458 -29.798 1.00 28.95 1141 PRO A O 1
ATOM 9040 N N . VAL A 1 1142 ? -26.139 14.983 -28.369 1.00 33.19 1142 VAL A N 1
ATOM 9041 C CA . VAL A 1 1142 ? -27.107 14.081 -27.732 1.00 33.19 1142 VAL A CA 1
ATOM 9042 C C . VAL A 1 1142 ? -27.786 13.283 -28.838 1.00 33.19 1142 VAL A C 1
ATOM 9044 O O . VAL A 1 1142 ? -28.398 13.913 -29.708 1.00 33.19 1142 VAL A O 1
ATOM 9047 N N . PRO A 1 1143 ? -27.664 11.940 -28.853 1.00 32.03 1143 PRO A N 1
ATOM 9048 C CA . PRO A 1 1143 ? -28.287 11.156 -29.896 1.00 32.03 1143 PRO A CA 1
ATOM 9049 C C . PRO A 1 1143 ? -29.769 11.500 -29.930 1.00 32.03 1143 PRO A C 1
ATOM 9051 O O . PRO A 1 1143 ? -30.468 11.349 -28.925 1.00 32.03 1143 PRO A O 1
ATOM 9054 N N . GLN A 1 1144 ? -30.252 11.954 -31.086 1.00 40.19 1144 GLN A N 1
ATOM 9055 C CA . GLN A 1 1144 ? -31.677 11.928 -31.392 1.00 40.19 1144 GLN A CA 1
ATOM 9056 C C . GLN A 1 1144 ? -32.043 10.459 -31.620 1.00 40.19 1144 GLN A C 1
ATOM 9058 O O . GLN A 1 1144 ? -32.221 10.011 -32.749 1.00 40.19 1144 GLN A O 1
ATOM 9063 N N . GLY A 1 1145 ? -32.024 9.697 -30.523 1.00 41.09 1145 GLY A N 1
ATOM 9064 C CA . GLY A 1 1145 ? -32.356 8.287 -30.489 1.00 41.09 1145 GLY A CA 1
ATOM 9065 C C . GLY A 1 1145 ? -33.810 8.146 -30.884 1.00 41.09 1145 GLY A C 1
ATOM 9066 O O . GLY A 1 1145 ? -34.700 8.579 -30.151 1.00 41.09 1145 GLY A O 1
ATOM 9067 N N . ASP A 1 1146 ? -34.028 7.583 -32.066 1.00 50.28 1146 ASP A N 1
ATOM 9068 C CA . ASP A 1 1146 ? -35.349 7.147 -32.479 1.00 50.28 1146 ASP A CA 1
ATOM 9069 C C . ASP A 1 1146 ? -35.879 6.156 -31.432 1.00 50.28 1146 ASP A C 1
ATOM 9071 O O . ASP A 1 1146 ? -35.134 5.318 -30.918 1.00 50.28 1146 ASP A O 1
ATOM 9075 N N . LEU A 1 1147 ? -37.170 6.232 -31.114 1.00 49.97 1147 LEU A N 1
ATOM 9076 C CA . LEU A 1 1147 ? -37.803 5.372 -30.112 1.00 49.97 1147 LEU A CA 1
ATOM 9077 C C . LEU A 1 1147 ? -37.575 3.882 -30.434 1.00 49.97 1147 LEU A C 1
ATOM 9079 O O . LEU A 1 1147 ? -37.457 3.047 -29.535 1.00 49.97 1147 LEU A O 1
ATOM 9083 N N . LEU A 1 1148 ? -37.436 3.577 -31.727 1.00 48.28 1148 LEU A N 1
ATOM 9084 C CA . LEU A 1 1148 ? -37.109 2.263 -32.257 1.00 48.28 1148 LEU A CA 1
ATOM 9085 C C . LEU A 1 1148 ? -35.728 1.739 -31.814 1.00 48.28 1148 LEU A C 1
ATOM 9087 O O . LEU A 1 1148 ? -35.609 0.537 -31.569 1.00 48.28 1148 LEU A O 1
ATOM 9091 N N . SER A 1 1149 ? -34.693 2.583 -31.664 1.00 50.03 1149 SER A N 1
ATOM 9092 C CA . SER A 1 1149 ? -33.361 2.116 -31.232 1.00 50.03 1149 SER A CA 1
ATOM 9093 C C . SER A 1 1149 ? -33.367 1.675 -29.775 1.00 50.03 1149 SER A C 1
ATOM 9095 O O . SER A 1 1149 ? -32.826 0.621 -29.445 1.00 50.03 1149 SER A O 1
ATOM 9097 N N . GLU A 1 1150 ? -34.027 2.443 -28.909 1.00 49.97 1150 GLU A N 1
ATOM 9098 C CA . GLU A 1 1150 ? -34.056 2.160 -27.475 1.00 49.97 1150 GLU A CA 1
ATOM 9099 C C . GLU A 1 1150 ? -34.990 0.988 -27.141 1.00 49.97 1150 GLU A C 1
ATOM 9101 O O . GLU A 1 1150 ? -34.636 0.150 -26.313 1.00 49.97 1150 GLU A O 1
ATOM 9106 N N . LEU A 1 1151 ? -36.110 0.836 -27.863 1.00 49.94 1151 LEU A N 1
ATOM 9107 C CA . LEU A 1 1151 ? -36.934 -0.379 -27.811 1.00 49.94 1151 LEU A CA 1
ATOM 9108 C C . LEU A 1 1151 ? -36.161 -1.617 -28.288 1.00 49.94 1151 LEU A C 1
ATOM 9110 O O . LEU A 1 1151 ? -36.131 -2.625 -27.581 1.00 49.94 1151 LEU A O 1
ATOM 9114 N N . THR A 1 1152 ? -35.478 -1.535 -29.436 1.00 50.38 1152 THR A N 1
ATOM 9115 C CA . THR A 1 1152 ? -34.648 -2.643 -29.952 1.00 50.38 1152 THR A CA 1
ATOM 9116 C C . THR A 1 1152 ? -33.568 -3.034 -28.945 1.00 50.38 1152 THR A C 1
ATOM 9118 O O . THR A 1 1152 ? -33.324 -4.216 -28.731 1.00 50.38 1152 THR A O 1
ATOM 9121 N N . ARG A 1 1153 ? -32.958 -2.055 -28.269 1.00 53.06 1153 ARG A N 1
ATOM 9122 C CA . ARG A 1 1153 ? -31.919 -2.262 -27.253 1.00 53.06 1153 ARG A CA 1
ATOM 9123 C C . ARG A 1 1153 ? -32.439 -2.892 -25.956 1.00 53.06 1153 ARG A C 1
ATOM 9125 O O . ARG A 1 1153 ? -31.709 -3.665 -25.343 1.00 53.06 1153 ARG A O 1
ATOM 9132 N N . VAL A 1 1154 ? -33.668 -2.580 -25.538 1.00 51.22 1154 VAL A N 1
ATOM 9133 C CA . VAL A 1 1154 ? -34.323 -3.233 -24.387 1.00 51.22 1154 VAL A CA 1
ATOM 9134 C C . VAL A 1 1154 ? -34.713 -4.675 -24.723 1.00 51.22 1154 VAL A C 1
ATOM 9136 O O . VAL A 1 1154 ? -34.520 -5.560 -23.895 1.00 51.22 1154 VAL A O 1
ATOM 9139 N N . ILE A 1 1155 ? -35.204 -4.928 -25.939 1.00 52.97 1155 ILE A N 1
ATOM 9140 C CA . ILE A 1 1155 ? -35.623 -6.267 -26.381 1.00 52.97 1155 ILE A CA 1
ATOM 9141 C C . ILE A 1 1155 ? -34.408 -7.172 -26.641 1.00 52.97 1155 ILE A C 1
ATOM 9143 O O . ILE A 1 1155 ? -34.377 -8.296 -26.155 1.00 52.97 1155 ILE A O 1
ATOM 9147 N N . ALA A 1 1156 ? -33.365 -6.676 -27.315 1.00 51.84 1156 ALA A N 1
ATOM 9148 C CA . ALA A 1 1156 ? -32.133 -7.425 -27.602 1.00 51.84 1156 ALA A CA 1
ATOM 9149 C C . ALA A 1 1156 ? -31.227 -7.661 -26.373 1.00 51.84 1156 ALA A C 1
ATOM 9151 O O . ALA A 1 1156 ? -30.166 -8.269 -26.495 1.00 51.84 1156 ALA A O 1
ATOM 9152 N N . ALA A 1 1157 ? -31.626 -7.183 -25.189 1.00 49.88 1157 ALA A N 1
ATOM 9153 C CA . ALA A 1 1157 ? -31.033 -7.581 -23.912 1.00 49.88 1157 ALA A CA 1
ATOM 9154 C C . ALA A 1 1157 ? -31.639 -8.889 -23.353 1.00 49.88 1157 ALA A C 1
ATOM 9156 O O . ALA A 1 1157 ? -31.181 -9.371 -22.316 1.00 49.88 1157 ALA A O 1
ATOM 9157 N N . TYR A 1 1158 ? -32.655 -9.446 -24.021 1.00 51.34 1158 TYR A N 1
ATOM 9158 C CA . TYR A 1 1158 ? -33.236 -10.759 -23.751 1.00 51.34 1158 TYR A CA 1
ATOM 9159 C C . TYR A 1 1158 ? -32.830 -11.745 -24.854 1.00 51.34 1158 TYR A C 1
ATOM 9161 O O . TYR A 1 1158 ? -32.859 -11.401 -26.036 1.00 51.34 1158 TYR A O 1
ATOM 9169 N N . ASP A 1 1159 ? -32.444 -12.959 -24.467 1.00 48.69 1159 ASP A N 1
ATOM 9170 C CA . ASP A 1 1159 ? -32.036 -14.012 -25.402 1.00 48.69 1159 ASP A CA 1
ATOM 9171 C C . ASP A 1 1159 ? -33.290 -14.722 -25.957 1.00 48.69 1159 ASP A C 1
ATOM 9173 O O . ASP A 1 1159 ? -34.071 -15.251 -25.161 1.00 48.69 1159 ASP A O 1
ATOM 9177 N N . PRO A 1 1160 ? -33.553 -14.700 -27.280 1.00 45.78 1160 PRO A N 1
ATOM 9178 C CA . PRO A 1 1160 ? -34.781 -15.257 -27.849 1.00 45.78 1160 PRO A CA 1
ATOM 9179 C C . PRO A 1 1160 ? -34.827 -16.793 -27.873 1.00 45.78 1160 PRO A C 1
ATOM 9181 O O . PRO A 1 1160 ? -35.904 -17.339 -28.113 1.00 45.78 1160 PRO A O 1
ATOM 9184 N N . ASP A 1 1161 ? -33.704 -17.484 -27.637 1.00 46.97 1161 ASP A N 1
ATOM 9185 C CA . ASP A 1 1161 ? -33.645 -18.953 -27.648 1.00 46.97 1161 ASP A CA 1
ATOM 9186 C C . ASP A 1 1161 ? -34.028 -19.596 -26.291 1.00 46.97 1161 ASP A C 1
ATOM 9188 O O . ASP A 1 1161 ? -34.261 -20.808 -26.234 1.00 46.97 1161 ASP A O 1
ATOM 9192 N N . ASP A 1 1162 ? -34.161 -18.820 -25.203 1.00 46.31 1162 ASP A N 1
ATOM 9193 C CA . ASP A 1 1162 ? -34.730 -19.315 -23.937 1.00 46.31 1162 ASP A CA 1
ATOM 9194 C C . ASP A 1 1162 ? -36.266 -19.208 -23.965 1.00 46.31 1162 ASP A C 1
ATOM 9196 O O . ASP A 1 1162 ? -36.845 -18.121 -23.944 1.00 46.31 1162 ASP A O 1
ATOM 9200 N N . ALA A 1 1163 ? -36.945 -20.356 -24.037 1.00 38.44 1163 ALA A N 1
ATOM 9201 C CA . ALA A 1 1163 ? -38.365 -20.478 -24.388 1.00 38.44 1163 ALA A CA 1
ATOM 9202 C C . ALA A 1 1163 ? -39.358 -20.093 -23.261 1.00 38.44 1163 ALA A C 1
ATOM 9204 O O . ALA A 1 1163 ? -40.410 -20.722 -23.096 1.00 38.44 1163 ALA A O 1
ATOM 9205 N N . ALA A 1 1164 ? -39.040 -19.060 -22.481 1.00 49.59 1164 ALA A N 1
ATOM 9206 C CA . ALA A 1 1164 ? -39.875 -18.499 -21.426 1.00 49.59 1164 ALA A CA 1
ATOM 9207 C C . ALA A 1 1164 ? -40.522 -17.170 -21.858 1.00 49.59 1164 ALA A C 1
ATOM 9209 O O . ALA A 1 1164 ? -39.905 -16.325 -22.500 1.00 49.59 1164 ALA A O 1
ATOM 9210 N N . ILE A 1 1165 ? -41.780 -16.948 -21.460 1.00 52.72 1165 ILE A N 1
ATOM 9211 C CA . ILE A 1 1165 ? -42.468 -15.665 -21.687 1.00 52.72 1165 ILE A CA 1
ATOM 9212 C C . ILE A 1 1165 ? -41.699 -14.556 -20.940 1.00 52.72 1165 ILE A C 1
ATOM 9214 O O . ILE A 1 1165 ? -41.491 -14.713 -19.731 1.00 52.72 1165 ILE A O 1
ATOM 9218 N N . PRO A 1 1166 ? -41.325 -13.430 -21.591 1.00 54.00 1166 PRO A N 1
ATOM 9219 C CA . PRO A 1 1166 ? -40.559 -12.376 -20.937 1.00 54.00 1166 PRO A CA 1
ATOM 9220 C C . PRO A 1 1166 ? -41.249 -11.882 -19.655 1.00 54.00 1166 PRO A C 1
ATOM 9222 O O . PRO A 1 1166 ? -42.450 -11.585 -19.678 1.00 54.00 1166 PRO A O 1
ATOM 9225 N N . PRO A 1 1167 ? -40.528 -11.798 -18.522 1.00 53.81 1167 PRO A N 1
ATOM 9226 C CA . PRO A 1 1167 ? -41.121 -11.498 -17.228 1.00 53.81 1167 PRO A CA 1
ATOM 9227 C C . PRO A 1 1167 ? -41.754 -10.106 -17.224 1.00 53.81 1167 PRO A C 1
ATOM 9229 O O . PRO A 1 1167 ? -41.251 -9.172 -17.845 1.00 53.81 1167 PRO A O 1
ATOM 9232 N N . ALA A 1 1168 ? -42.849 -9.952 -16.475 1.00 49.66 1168 ALA A N 1
ATOM 9233 C CA . ALA A 1 1168 ? -43.774 -8.820 -16.589 1.00 49.66 1168 ALA A CA 1
ATOM 9234 C C . ALA A 1 1168 ? -43.169 -7.410 -16.396 1.00 49.66 1168 ALA A C 1
ATOM 9236 O O . ALA A 1 1168 ? -43.831 -6.431 -16.724 1.00 49.66 1168 ALA A O 1
ATOM 9237 N N . HIS A 1 1169 ? -41.938 -7.280 -15.889 1.00 50.31 1169 HIS A N 1
ATOM 9238 C CA . HIS A 1 1169 ? -41.222 -6.001 -15.866 1.00 50.31 1169 HIS A CA 1
ATOM 9239 C C . HIS A 1 1169 ? -40.728 -5.572 -17.259 1.00 50.31 1169 HIS A C 1
ATOM 9241 O O . HIS A 1 1169 ? -40.826 -4.394 -17.572 1.00 50.31 1169 HIS A O 1
ATOM 9247 N N . VAL A 1 1170 ? -40.298 -6.499 -18.126 1.00 51.31 1170 VAL A N 1
ATOM 9248 C CA . VAL A 1 1170 ? -39.837 -6.191 -19.497 1.00 51.31 1170 VAL A CA 1
ATOM 9249 C C . VAL A 1 1170 ? -40.969 -5.556 -20.307 1.00 51.31 1170 VAL A C 1
ATOM 9251 O O . VAL A 1 1170 ? -40.811 -4.470 -20.860 1.00 51.31 1170 VAL A O 1
ATOM 9254 N N . TRP A 1 1171 ? -42.152 -6.178 -20.283 1.00 53.72 1171 TRP A N 1
ATOM 9255 C CA . TRP A 1 1171 ? -43.366 -5.627 -20.894 1.00 53.72 1171 TRP A CA 1
ATOM 9256 C C . TRP A 1 1171 ? -43.769 -4.271 -20.304 1.00 53.72 1171 TRP A C 1
ATOM 9258 O O . TRP A 1 1171 ? -44.268 -3.415 -21.029 1.00 53.72 1171 TRP A O 1
ATOM 9268 N N . ARG A 1 1172 ? -43.502 -4.037 -19.014 1.00 50.56 1172 ARG A N 1
ATOM 9269 C CA . ARG A 1 1172 ? -43.769 -2.755 -18.349 1.00 50.56 1172 ARG A CA 1
ATOM 9270 C C . ARG A 1 1172 ? -42.833 -1.651 -18.836 1.00 50.56 1172 ARG A C 1
ATOM 9272 O O . ARG A 1 1172 ? -43.316 -0.574 -19.166 1.00 50.56 1172 ARG A O 1
ATOM 9279 N N . SER A 1 1173 ? -41.534 -1.927 -18.954 1.00 47.81 1173 SER A N 1
ATOM 9280 C CA . SER A 1 1173 ? -40.559 -0.969 -19.489 1.00 47.81 1173 SER A CA 1
ATOM 9281 C C . SER A 1 1173 ? -40.791 -0.683 -20.984 1.00 47.81 1173 SER A C 1
ATOM 9283 O O . SER A 1 1173 ? -40.624 0.456 -21.411 1.00 47.81 1173 SER A O 1
ATOM 9285 N N . VAL A 1 1174 ? -41.249 -1.667 -21.773 1.00 53.88 1174 VAL A N 1
ATOM 9286 C CA . VAL A 1 1174 ? -41.692 -1.462 -23.172 1.00 53.88 1174 VAL A CA 1
ATOM 9287 C C . VAL A 1 1174 ? -42.942 -0.574 -23.239 1.00 53.88 1174 VAL A C 1
ATOM 9289 O O . VAL A 1 1174 ? -42.949 0.419 -23.965 1.00 53.88 1174 VAL A O 1
ATOM 9292 N N . TYR A 1 1175 ? -43.972 -0.874 -22.443 1.00 54.84 1175 TYR A N 1
ATOM 9293 C CA . TYR A 1 1175 ? -45.195 -0.067 -22.354 1.00 54.84 1175 TYR A CA 1
ATOM 9294 C C . TYR A 1 1175 ? -44.909 1.368 -21.882 1.00 54.84 1175 TYR A C 1
ATOM 9296 O O . TYR A 1 1175 ? -45.485 2.317 -22.409 1.00 54.84 1175 TYR A O 1
ATOM 9304 N N . ASP A 1 1176 ? -43.971 1.564 -20.951 1.00 51.44 1176 ASP A N 1
ATOM 9305 C CA . ASP A 1 1176 ? -43.613 2.892 -20.443 1.00 51.44 1176 ASP A CA 1
ATOM 9306 C C . ASP A 1 1176 ? -42.686 3.691 -21.376 1.00 51.44 1176 ASP A C 1
ATOM 9308 O O . ASP A 1 1176 ? -42.774 4.921 -21.395 1.00 51.44 1176 ASP A O 1
ATOM 9312 N N . LEU A 1 1177 ? -41.905 3.025 -22.237 1.00 51.84 1177 LEU A N 1
ATOM 9313 C CA . LEU A 1 1177 ? -41.267 3.648 -23.408 1.00 51.84 1177 LEU A CA 1
ATOM 9314 C C . LEU A 1 1177 ? -42.301 4.098 -24.455 1.00 51.84 1177 LEU A C 1
ATOM 9316 O O . LEU A 1 1177 ? -42.152 5.166 -25.048 1.00 51.84 1177 LEU A O 1
ATOM 9320 N N . LEU A 1 1178 ? -43.362 3.314 -24.671 1.00 53.53 1178 LEU A N 1
ATOM 9321 C CA . LEU A 1 1178 ? -44.429 3.614 -25.637 1.00 53.53 1178 LEU A CA 1
ATOM 9322 C C . LEU A 1 1178 ? -45.488 4.598 -25.108 1.00 53.53 1178 LEU A C 1
ATOM 9324 O O . LEU A 1 1178 ? -46.169 5.247 -25.906 1.00 53.53 1178 LEU A O 1
ATOM 9328 N N . ARG A 1 1179 ? -45.607 4.768 -23.784 1.00 51.00 1179 ARG A N 1
ATOM 9329 C CA . ARG A 1 1179 ? -46.604 5.620 -23.106 1.00 51.00 1179 ARG A CA 1
ATOM 9330 C C . ARG A 1 1179 ? -46.723 7.044 -23.693 1.00 51.00 1179 ARG A C 1
ATOM 9332 O O . ARG A 1 1179 ? -47.853 7.449 -23.968 1.00 51.00 1179 ARG A O 1
ATOM 9339 N N . PRO A 1 1180 ? -45.632 7.793 -23.980 1.00 51.19 1180 PRO A N 1
ATOM 9340 C CA . PRO A 1 1180 ? -45.735 9.132 -24.576 1.00 51.19 1180 PRO A CA 1
ATOM 9341 C C . PRO A 1 1180 ? -46.313 9.115 -25.999 1.00 51.19 1180 PRO A C 1
ATOM 9343 O O . PRO A 1 1180 ? -46.942 10.080 -26.431 1.00 51.19 1180 PRO A O 1
ATOM 9346 N N . THR A 1 1181 ? -46.108 8.019 -26.732 1.00 52.88 1181 THR A N 1
ATOM 9347 C CA . THR A 1 1181 ? -46.627 7.816 -28.090 1.00 52.88 1181 THR A CA 1
ATOM 9348 C C . THR A 1 1181 ? -48.101 7.414 -28.047 1.00 52.88 1181 THR A C 1
ATOM 9350 O O . THR A 1 1181 ? -48.895 7.987 -28.792 1.00 52.88 1181 THR A O 1
ATOM 9353 N N . ARG A 1 1182 ? -48.501 6.532 -27.116 1.00 53.00 1182 ARG A N 1
ATOM 9354 C CA . ARG A 1 1182 ? -49.915 6.210 -26.837 1.00 53.00 1182 ARG A CA 1
ATOM 9355 C C . ARG A 1 1182 ? -50.720 7.474 -26.544 1.00 53.00 1182 ARG A C 1
ATOM 9357 O O . ARG A 1 1182 ? -51.732 7.712 -27.194 1.00 53.00 1182 ARG A O 1
ATOM 9364 N N . ASP A 1 1183 ? -50.244 8.321 -25.632 1.00 48.97 1183 ASP A N 1
ATOM 9365 C CA . ASP A 1 1183 ? -50.956 9.544 -25.225 1.00 48.97 1183 ASP A CA 1
ATOM 9366 C C . ASP A 1 1183 ? -51.046 10.587 -26.354 1.00 48.97 1183 ASP A C 1
ATOM 9368 O O . ASP A 1 1183 ? -51.966 11.407 -26.390 1.00 48.97 1183 ASP A O 1
ATOM 9372 N N . ARG A 1 1184 ? -50.131 10.514 -27.329 1.00 49.31 1184 ARG A N 1
ATOM 9373 C CA . ARG A 1 1184 ? -50.120 11.346 -28.539 1.00 49.31 1184 ARG A CA 1
ATOM 9374 C C . ARG A 1 1184 ? -50.997 10.793 -29.672 1.00 49.31 1184 ARG A C 1
ATOM 9376 O O . ARG A 1 1184 ? -51.445 11.578 -30.506 1.00 49.31 1184 ARG A O 1
ATOM 9383 N N . LEU A 1 1185 ? -51.254 9.482 -29.692 1.00 46.25 1185 LEU A N 1
ATOM 9384 C CA . LEU A 1 1185 ? -52.097 8.787 -30.678 1.00 46.25 1185 LEU A CA 1
ATOM 9385 C C . LEU A 1 1185 ? -53.528 8.498 -30.189 1.00 46.25 1185 LEU A C 1
ATOM 9387 O O . LEU A 1 1185 ? -54.403 8.268 -31.019 1.00 46.25 1185 LEU A O 1
ATOM 9391 N N . ARG A 1 1186 ? -53.782 8.565 -28.874 1.00 48.56 1186 ARG A N 1
ATOM 9392 C CA . ARG A 1 1186 ? -55.066 8.253 -28.209 1.00 48.56 1186 ARG A CA 1
ATOM 9393 C C . ARG A 1 1186 ? -55.559 6.811 -28.411 1.00 48.56 1186 ARG A C 1
ATOM 9395 O O . ARG A 1 1186 ? -56.760 6.592 -28.525 1.00 48.56 1186 ARG A O 1
ATOM 9402 N N . LEU A 1 1187 ? -54.635 5.851 -28.442 1.00 47.06 1187 LEU A N 1
ATOM 9403 C CA . LEU A 1 1187 ? -54.965 4.420 -28.435 1.00 47.06 1187 LEU A CA 1
ATOM 9404 C C . LEU A 1 1187 ? -55.475 3.992 -27.053 1.00 47.06 1187 LEU A C 1
ATOM 9406 O O . LEU A 1 1187 ? -54.971 4.485 -26.036 1.00 47.06 1187 LEU A O 1
ATOM 9410 N N . ASP A 1 1188 ? -56.464 3.098 -27.023 1.00 47.31 1188 ASP A N 1
ATOM 9411 C CA . ASP A 1 1188 ? -57.050 2.615 -25.770 1.00 47.31 1188 ASP A CA 1
ATOM 9412 C C . ASP A 1 1188 ? -56.190 1.511 -25.127 1.00 47.31 1188 ASP A C 1
ATOM 9414 O O . ASP A 1 1188 ? -55.273 0.955 -25.733 1.00 47.31 1188 ASP A O 1
ATOM 9418 N N . LYS A 1 1189 ? -56.449 1.213 -23.855 1.00 44.94 1189 LYS A N 1
ATOM 9419 C CA . LYS A 1 1189 ? -55.538 0.451 -22.990 1.00 44.94 1189 LYS A CA 1
ATOM 9420 C C . LYS A 1 1189 ? -55.379 -1.031 -23.366 1.00 44.94 1189 LYS A C 1
ATOM 9422 O O . LYS A 1 1189 ? -54.405 -1.644 -22.945 1.00 44.94 1189 LYS A O 1
ATOM 9427 N N . ASP A 1 1190 ? -56.315 -1.580 -24.135 1.00 45.84 1190 ASP A N 1
ATOM 9428 C CA . ASP A 1 1190 ? -56.263 -2.958 -24.645 1.00 45.84 1190 ASP A CA 1
ATOM 9429 C C . ASP A 1 1190 ? -55.799 -3.022 -26.124 1.00 45.84 1190 ASP A C 1
ATOM 9431 O O . ASP A 1 1190 ? -55.701 -4.108 -26.693 1.00 45.84 1190 ASP A O 1
ATOM 9435 N N . GLU A 1 1191 ? -55.487 -1.872 -26.747 1.00 46.84 1191 GLU A N 1
ATOM 9436 C CA . GLU A 1 1191 ? -54.925 -1.752 -28.108 1.00 46.84 1191 GLU A CA 1
ATOM 9437 C C . GLU A 1 1191 ? -53.416 -1.407 -28.125 1.00 46.84 1191 GLU A C 1
ATOM 9439 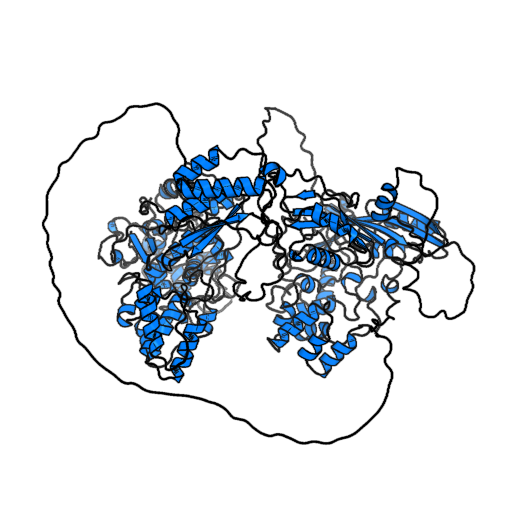O O . GLU A 1 1191 ? -52.835 -1.287 -29.208 1.00 46.84 1191 GLU A O 1
ATOM 9444 N N . ALA A 1 1192 ? -52.784 -1.214 -26.955 1.00 40.75 1192 ALA A N 1
ATOM 9445 C CA . ALA A 1 1192 ? -51.436 -0.644 -26.790 1.00 40.75 1192 ALA A CA 1
ATOM 9446 C C . ALA A 1 1192 ? -50.515 -1.457 -25.860 1.00 40.75 1192 ALA A C 1
ATOM 9448 O O . ALA A 1 1192 ? -49.347 -1.663 -26.262 1.00 40.75 1192 ALA A O 1
#

Sequence (1192 aa):
MASAQESDVGILCYISHLPCFTGILKQRYSDFIVNEVDLEGNVVRLTSLEAPLEIVVEKKREKITDILDKDYSSELESFRTLAGVSDAEKLKCYVDQIGSGVHNDDESDVFSPSSDKSHRMAIHNFFKERLTFLVTDTVDGPVSSSKCIRVRLNSGNNNNPRGRKDRKRKDRGDKRYDARGSDSWPTNVGKFLRFHLYKENKDTQESLALLGKMLGVQPRSFGFAGTKDKRAVTTQRVTVFKQRASKLAALNEKLIGIKVGNFCYVNEGLVLGQLQGNRFTITLRSIGAVTEDIVRASATALEKNGFINYYGLQRFGSSSISTHMIGAALLRGEWKTAVSMILDPREGDVTKKIREYYKESGDIEGTLRQLPRYMVAERAILHCLKKCPGNYLQALSAIPRTLRMMFGFDQVVLGDLVRCKEQETKKEMTSSHSTCEDEIDNNDTLIDCHLDEISVTDLSDAKNMSVKVISDEDIVAEKYSIDDIVLPLPGSRIIYPLNDIVNIYHDLAKKDGISLTDSAHNSKEFSLTNMTGAYRQVIQKPKDFEWKLINYENINIPLAETDWDIISKSGTSSTPIRPSDESDQIKRDREEDKIQTDESIAVASKTQMALKMSLTLPSSCYATMAIRELLKTSTSMTGKEFSGMMPFKRSNPDVPTAQSSRRDGPNPPTTSYKRRLQQALHEPAIVEDDMVAHNNTKTTDDSEMPVDQAPEAEAPQTSRARKGKAVRGDDWLLMGPSPGGPYIPELIPSFAGHVAADIWRGKERDTPRCHHRGQYLEAWPGLTGEAEELVRRTGLYHLRKFHYNNPDCSLIAAFIERWQPDTNTFHMPWGEMTITLHDVEFMLGLKVTGKPLHSLSRTDSLDLYGELVGELPCSIPPIFGSTGPTYTKIKLVADESEQSGMPPLHRARMYLLYLISATLFVDRSTNRVKPEYLHLVWDIDEAAGYAWGAGVLAHLYRYLGETSRADTKQMCGCLTLLECWIYEYFPRFRPCTNPHYREGMPRAIAWYNPYRPVHWVPSERDVIRDVPNTLFLGSLRCLTDTEVYHPNRVLRQFGLLQTVPGPPIKPIDGCYRGRNGTAYKVQYPCSDGTWNIQGAGQLHLDVYDTAAHPRWMTSPDYMGWYLERTHSQIHPGEAPAPIAPVPQGDLLSELTRVIAAYDPDDAAIPPAHVWRSVYDLLRPTRDRLRLDKDEA

pLDDT: mean 70.01, std 23.2, range [20.55, 97.38]

Secondary structure (DSSP, 8-state):
-PPPPGGGGT----S--SPP---B-SSSGGGEEEEEE-TTS-B------PPP-----------THHHHTS--HHHHHHHHHHH-HHHHHHHHHHHHHHHTT---TT--EEPPP---HHHHHHHHHHHHHH-TTEEEEEEE-SSTT-EEEEEEE-----------------------TTTTS-SS--TTS-SEEEEEEEEES--HHHHHHHHHHHHT--GGGEEES----SSSEEEEEEEEET--HHHHHTTTTT-SSEEEEEEEEESS---TT--SEEEEEEEEBS--S--HHHHHHHHHHHHHH-EE----GGGT-SSSS-HHHHHHHHHTT-HHHHHHHHHS--TT-TTHHHHHHHHHH--HHHHHHHS-TT-HHHHHHHHHHTTSTT-HHHHHHTS-HHHHTTS---------EEE-------------------------------TT---TT-STT-----EEE--HHHHHTT---GGGEEEEESSTT-PPPSSTHHHHHHHHHHHTT--SS--SSS-TTS-TTTS--EEEESEEPPEEEEEEEEEES-TTS-SS--HHHHHHHHT--S-------TTSSTTGGGSS--S------------EEEEEEEEEEETT--HHHHHHHHH-S-GGGGG-S----PPPP-PPP-----------------------------------------------------------------------------TTS-SS--TTS-SSGGG-GGGGGBHHHHHHTT---PPPEE---HHHHHHS----THHHHHHHHTT-GGGGG---SS--HHHHHHHHTTEETTTTEEEETTEEE---HHHHHHHH----SSB-EEPPPHHHHHHHHHHHHHT--S-------TT---HHHHHHHHHHHHHTT--HHHHHHHHHHHHHHHHT---S-TT---GGGSGGGTSHHHHTTB-HHHHHHHHHHHHHHHHSBTT--EE-S-HHHHHHHHHHH-GGG--PBPTT--TTS-GGGSB------PPP--------SS--TTSB-EEEEEETEEEEE-GGG-GGGGTB-BPPPPPPPPPPTT-EE-SSGGGEE------TTGGGSTTTTB--GGGT--B-SSTT-B-HHHHHHHHHHS-S-S-TT-PPPP-PPPP---HHHHHHHHHTTS-TTS-SPPPHHHHHHHHHHHHHHHHHHT--TT--

Mean predicted aligned error: 22.83 Å

Solvent-accessible surface area (backbone atoms only — not comparable to full-atom values): 72550 Å² total; per-residue (Å²): 135,75,71,77,50,53,69,80,63,66,59,68,87,74,81,72,89,68,82,67,50,53,57,45,58,54,82,47,36,63,30,30,31,40,23,28,16,34,78,91,66,50,74,41,68,57,77,42,54,63,47,71,87,74,85,72,88,64,81,76,80,75,51,73,74,74,58,56,83,56,86,54,68,66,58,44,55,59,39,27,74,73,67,35,64,73,44,27,52,49,52,48,54,52,51,54,37,55,60,69,69,78,62,59,95,84,60,63,55,73,43,74,70,44,80,55,65,67,63,54,48,52,53,55,46,48,34,67,74,74,40,70,65,43,43,74,48,82,40,80,35,102,44,98,88,35,31,19,44,34,41,33,73,59,76,86,73,93,76,75,99,80,84,84,85,82,86,76,94,68,81,95,66,90,80,65,79,71,93,61,42,54,95,82,66,63,92,92,50,43,50,11,29,33,27,29,42,36,34,40,65,39,42,52,65,61,52,45,45,52,51,15,65,75,73,74,44,58,57,70,47,52,26,38,30,70,83,55,68,33,78,10,29,34,25,34,65,32,18,32,51,46,54,62,51,61,65,55,32,71,40,44,87,80,42,81,56,38,43,49,20,57,54,43,68,32,68,67,71,41,46,73,66,62,38,50,23,34,39,37,38,40,36,30,35,65,43,47,102,65,62,67,67,58,58,51,52,38,51,55,44,38,54,77,72,22,23,63,56,57,84,47,67,79,69,36,45,96,47,69,66,45,29,37,62,41,17,47,25,44,46,50,56,37,38,65,58,32,50,43,74,68,51,51,62,47,74,94,46,93,58,25,69,54,21,43,50,31,74,74,67,65,42,57,67,67,33,64,72,67,54,60,88,82,48,56,54,60,52,27,27,45,62,34,40,74,77,40,71,89,45,40,62,62,15,57,68,52,27,59,64,78,62,58,70,50,32,44,77,81,77,84,75,84,59,70,24,33,58,64,77,81,77,87,75,82,78,83,90,83,86,84,90,79,83,89,82,90,79,86,87,80,86,81,80,78,80,82,75,58,83,88,71,75,60,94,75,78,58,76,78,74,66,81,73,57,65,42,74,77,49,73,68,49,60,78,60,67,72,70,54,75,67,41,21,24,39,66,44,81,31,59,73,58,72,75,46,94,57,77,52,45,54,52,54,51,50,54,31,52,74,66,64,43,60,82,83,53,63,70,53,89,52,65,88,50,23,48,65,59,36,50,43,50,78,44,52,49,38,42,60,52,41,79,71,45,74,47,80,45,78,46,73,62,88,87,60,81,92,51,85,49,55,64,58,53,47,61,59,68,72,72,77,88,80,96,76,80,96,75,82,95,60,82,68,76,56,70,83,63,73,82,85,81,76,82,87,77,92,76,84,92,72,80,92,62,75,33,42,27,46,38,37,33,34,32,40,53,59,99,61,45,71,68,36,51,49,28,56,51,29,68,50,71,75,67,72,71,72,76,74,89,92,81,80,80,87,82,78,90,76,81,84,86,82,90,92,85,78,90,80,84,89,84,89,86,87,88,91,83,91,84,89,77,89,88,88,82,89,83,92,88,87,94,81,90,86,84,88,81,89,80,87,84,88,85,88,80,90,89,82,85,90,80,90,86,91,88,87,85,86,82,90,89,85,87,83,91,86,86,88,82,85,73,95,77,90,78,78,67,76,15,52,45,95,52,60,41,84,61,40,18,57,44,25,87,63,39,34,48,43,57,9,24,31,32,46,39,32,38,70,71,45,80,75,79,68,32,49,65,46,78,37,44,78,54,52,69,73,52,87,73,69,68,66,70,22,32,52,51,34,45,66,30,65,56,54,66,61,80,74,46,71,65,79,75,70,62,39,62,64,52,35,64,49,31,57,26,35,41,63,59,62,57,28,32,46,39,79,90,46,55,39,67,91,43,55,56,51,37,30,51,33,66,51,28,52,58,62,54,44,66,44,68,60,70,59,73,62,62,28,46,49,56,51,45,57,73,53,66,78,54,100,58,96,72,75,90,81,61,62,104,67,47,55,32,59,74,52,57,48,50,54,48,64,49,31,68,75,72,67,56,58,45,66,58,53,21,37,55,50,49,47,51,50,45,40,43,55,41,60,23,55,91,56,92,62,47,39,71,41,75,52,42,72,65,39,64,47,47,72,61,30,50,42,35,11,55,26,37,20,37,48,21,45,30,51,52,31,42,36,32,34,14,12,55,68,31,60,56,37,39,18,32,57,53,57,56,53,43,48,46,30,70,78,36,57,91,66,37,53,44,71,31,92,83,50,53,91,93,54,38,46,43,46,37,56,37,94,56,89,79,80,73,77,92,73,81,87,89,73,89,63,82,85,65,92,57,81,52,44,39,48,50,57,32,40,31,46,89,44,39,33,66,41,57,52,70,58,29,27,38,84,58,38,17,41,27,54,76,61,77,83,63,84,69,62,45,92,90,49,44,54,33,41,30,41,91,48,42,47,68,43,45,76,70,67,90,50,49,79,67,42,87,77,50,49,44,68,60,50,96,82,53,67,55,64,21,83,61,44,85,43,56,43,86,63,26,64,59,59,42,62,38,32,34,40,58,57,48,54,82,88,62,74,75,74,72,79,69,75,76,76,86,70,52,70,66,57,59,51,50,55,61,54,69,73,52,70,85,85,58,94,61,82,78,57,74,64,58,60,46,57,53,48,60,68,42,42,70,54,38,73,73,68,68,62,52,91,91,79,110

Nearest PDB structures (foldseek):
  5kkp-assembly1_A  TM=7.955E-01  e=1.474E-43  Homo sapiens
  7mzv-assembly1_A  TM=6.234E-01  e=8.931E-39  Saccharomyces cerevisiae
  1szw-assembly2_B  TM=6.915E-01  e=7.926E-14  Escherichia coli
  1si7-assembly1_A  TM=6.504E-01  e=1.385E-13  Escherichia coli
  1szw-assembly1_A  TM=6.666E-01  e=1.583E-12  Escherichia coli

Foldseek 3Di:
DDWDFCVNQPNDDFDDPFDFWDFFFLPAQLLKEKFFQFPVGDTFFFFDLDFPDDPDPDPDPDDPVNVLPDDCPVLLVVVCVLQNDPVSVVVVVVSVCVSVVVDDQPDKDKGDWDQDPVSVVVVQVSCVPPVVQKHKDWDQDPDNRTIIIMIGGPPVDPDDPDDDDDDPDDDPPDPPDPVAAPVDDDLPFAFKKKKKKWFALAKPLRVLCVLCVQVVHDSLQKAFADIDDNSHTYIGIMIGGHDGSVSQSVCQVVDDRIGIGPIDTHLDGHHHNRGFFIKMKHKTWQMPPDDVVSLVVLLVCCQPFNFFQDDACVLQDRFPHGLLLLLLCLQLVVLVVSLCSLQAAGPPDPCNVLSVCCVVPVDLPSSLVVDDPVSQLNNQLSVVCVVPPPPSVVSNVSRQLVVNCSSANDRDDDDFKFFDDDDPPDDDDDDDDDDDDDDDDSDRDDDDRPPRDDDPPPPPPPPPGPIDADDPVCVVVVVDDLQRGKAKRQAQADDHHPDPVVVVVVVVCVVSPHDSCDGSDPDLSSHRHNDNIDMDRRGWRWPPKDKDKDWDQDPPDNPDDGSVNVNVVVVPPDDDDDDDDPDPPVVPVPPPPDDDDDDDDDDDRDTGMMMIIITTTGPSGDVVRSVCNSNVDIPSVNPPDPPDDDDDDDDDDDDDDDDDDDDDDDDDDDDDDDDDDDDDDDDDDDDDDDDDDDDDDDDDDDDDDDDDDDDDDDDDDDDDDDDDDDPDDQQQFDPAQAQLWFRDAQQQGRCSQFALSCVQVVNDDDLFAEDAQLVLLVVDVADDDPLRVLLVLLVQSCLSLFDDPDFPSVVVSVQLLQQGQSFRFGFALLFTDHCFLVLLCQQRVAAQAFFAQAWDDLVVLLVLVCVLQVPDPDDDDSPDPPFADFSVVLVVSLVVCVVRVHDSLSNNLSVVQSSCCRAQQPDPDRTHGRSRCSVCPNDSNSSSRYSSSLQSRLNQSLQSLQCSGNPERHGYGRSLSVLLVCVLPPQQSAADFDPPDDPVDNSSNGGDDDDDDGDDDDDDDQLPDDQDLRQAFAWGDHHQGIGGDHCLRHLLVNQWANEADDRGQDWDPPAARHRHSVRHDTHGDDDTNQSVPPPRRGPDCVVTVHGDVVSSHYPPCRSVVSNNHGRNDSYPPDDDPPPDPPPPDDLVNVLCVLVVSDDPPPPDDPPPVSVVVNCVSCVVVCVVVVDDPVRD

Organism: NCBI:txid1961234

Radius of gyration: 40.55 Å; Cα contacts (8 Å, |Δi|>4): 1662; chains: 1; bounding box: 120×102×124 Å